Protein AF-0000000084338281 (afdb_homodimer)

Solvent-accessible surface area (backbone atoms only — not comparable to full-atom values): 43138 Å² total; per-residue (Å²): 135,82,78,85,76,74,76,73,74,68,80,83,74,81,74,76,78,62,66,68,61,56,51,57,51,47,55,55,50,55,66,58,63,68,61,76,78,74,78,79,70,82,69,74,76,64,77,69,71,72,66,71,73,75,64,85,72,74,80,79,59,69,48,30,52,24,46,29,43,27,20,81,46,43,71,60,48,51,52,33,42,29,61,22,62,66,30,42,79,41,83,68,77,36,67,42,96,86,64,48,41,65,34,35,37,32,31,36,89,77,23,40,40,37,38,18,30,47,38,73,93,76,57,36,29,11,6,60,78,58,74,44,31,27,44,37,39,35,37,52,41,95,46,34,67,60,36,51,51,31,28,44,75,56,58,32,45,82,75,38,73,72,41,86,43,98,66,30,31,25,27,30,34,22,45,88,28,33,48,35,38,34,37,27,17,60,60,58,65,61,48,58,52,11,54,64,36,38,27,41,33,25,72,50,33,68,59,49,50,53,42,43,24,65,38,46,63,53,42,73,41,77,38,89,89,67,69,38,35,30,43,66,76,48,76,41,53,39,32,29,26,56,35,87,72,77,36,30,46,37,44,26,26,17,32,86,46,49,69,62,30,40,52,25,29,41,74,57,56,22,45,54,50,76,72,41,81,49,100,80,32,46,30,26,52,32,28,47,70,75,68,49,59,34,31,38,24,34,62,78,49,65,39,49,60,74,94,42,72,48,34,71,55,30,39,35,39,25,23,66,50,43,54,56,50,49,29,38,49,15,31,35,37,62,24,26,41,40,79,48,95,84,32,34,32,39,22,47,83,92,39,68,33,49,50,39,35,34,39,27,76,30,91,56,64,39,32,32,44,23,27,30,38,91,47,66,67,62,32,54,52,31,33,46,73,61,56,22,44,78,78,44,80,54,96,62,32,33,36,33,28,46,71,81,62,32,53,34,32,40,30,50,131,134,78,77,86,75,71,78,72,73,69,79,82,72,81,74,74,77,61,66,67,61,55,50,58,51,46,57,53,48,54,65,61,61,67,60,75,78,75,79,79,68,83,69,72,77,62,78,71,69,72,66,74,72,75,64,84,72,72,79,80,60,70,46,30,51,24,45,30,43,28,20,80,46,43,69,61,48,51,52,34,42,28,63,22,60,64,29,41,80,43,83,68,76,36,66,41,95,86,64,49,41,65,34,36,38,30,31,37,89,77,24,39,40,35,37,16,31,48,38,71,93,75,57,36,30,11,7,59,77,58,73,43,31,27,45,37,39,36,36,53,41,95,46,34,66,60,36,52,51,31,29,45,74,57,58,32,44,82,76,38,74,72,41,86,44,99,66,31,31,26,29,31,35,22,46,89,28,33,47,33,37,34,36,28,16,60,60,61,64,59,47,58,50,13,54,65,36,38,28,42,32,27,73,50,33,67,58,48,50,55,42,43,23,66,38,49,62,53,42,73,41,76,38,87,88,68,69,37,35,32,43,66,77,49,76,40,54,37,31,32,26,56,34,87,71,79,37,29,46,36,47,26,25,17,30,86,44,48,69,62,29,40,53,25,30,40,74,57,56,22,46,55,51,75,73,41,81,50,99,82,32,45,30,26,53,31,27,47,69,76,67,49,58,34,32,38,23,34,62,84,49,64,36,51,58,74,95,43,73,48,34,70,56,30,39,34,37,24,22,67,52,42,54,55,49,48,29,37,48,13,32,36,38,61,24,24,40,38,79,48,95,84,31,32,33,38,22,46,85,91,39,69,32,51,49,38,35,34,40,25,77,30,90,56,64,39,33,31,45,22,27,30,38,91,48,66,67,62,32,54,51,32,32,46,73,61,56,22,44,78,78,44,80,54,96,60,33,34,37,33,28,46,71,82,61,32,53,33,34,40,30,50,130

InterPro domains:
  IPR004360 Glyoxalase/fosfomycin resistance/dioxygenase domain [PF00903] (69-183)
  IPR004360 Glyoxalase/fosfomycin resistance/dioxygenase domain [PF00903] (195-293)
  IPR029068 Glyoxalase/Bleomycin resistance protein/Dihydroxybiphenyl dioxygenase [G3DSA:3.10.180.10] (190-301)
  IPR029068 Glyoxalase/Bleomycin resistance protein/Dihydroxybiphenyl dioxygenase [G3DSA:3.10.180.10] (302-413)
  IPR029068 Glyoxalase/Bleomycin resistance protein/Dihydroxybiphenyl dioxygenase [SSF54593] (65-185)
  IPR029068 Glyoxalase/Bleomycin resistance protein/Dihydroxybiphenyl dioxygenase [SSF54593] (195-343)
  IPR037523 Vicinal oxygen chelate (VOC), core domain [PS51819] (61-186)
  IPR037523 Vicinal oxygen chelate (VOC), core domain [PS51819] (194-299)
  IPR052164 Anthracycline and Secondary Metabolite Biosynthesis Protein [PTHR33993] (192-298)

Sequence (826 aa):
MTSPFDELRAPIVPVDPDPAFAAALRARLERAVLEPGSETAMTTAVPTRAVPDVLPSSTVRPRTLTPYLRVRDSRAAVAFYVAAFRAVPQGPEHLREDGRIAHVEVVIGDSVLMIADSNPEIDLLSPAERGGPTGSVRIEVPDADAAFSRALAAGATVERPVGPEPYGRGGVVLDDSGNRIMIVQAEPVLEAGDLTHASLRVPDAERAARFFGAVLGWATQRDHDGAGIRVANLPSHLGIWSAAGRPTLFCCYAVPDVATAVAAVRAAGGTAQEPARTPYGLLADCVDDQGVPFAVNEAVGDPAAGPAPGAITSVELRAPDPIRARAFYSAALGVHHRPGSGGWRAHRGDAPLRPASAITEGPVATVVPRFLVVDLEAATAAVVAAGGQVEALRETGAECVDDQGLAFGLTTAMTSPFDELRAPIVPVDPDPAFAAALRARLERAVLEPGSETAMTTAVPTRAVPDVLPSSTVRPRTLTPYLRVRDSRAAVAFYVAAFRAVPQGPEHLREDGRIAHVEVVIGDSVLMIADSNPEIDLLSPAERGGPTGSVRIEVPDADAAFSRALAAGATVERPVGPEPYGRGGVVLDDSGNRIMIVQAEPVLEAGDLTHASLRVPDAERAARFFGAVLGWATQRDHDGAGIRVANLPSHLGIWSAAGRPTLFCCYAVPDVATAVAAVRAAGGTAQEPARTPYGLLADCVDDQGVPFAVNEAVGDPAAGPAPGAITSVELRAPDPIRARAFYSAALGVHHRPGSGGWRAHRGDAPLRPASAITEGPVATVVPRFLVVDLEAATAAVVAAGGQVEALRETGAECVDDQGLAFGLTTA

Secondary structure (DSSP, 8-state):
---GGGGG-------PPPHHHHHHHHHHHHHHH--------------------------PPP-SEEEEEEES-HHHHHHHHHHHH--EEEEEEEE-TTS-EEEEEEEETTEEEEEEE-BGGGTB--HHHHTS-SEEEEEE-S-HHHHHHHHHHTT-EEEEEEEEETTEEEEEEE-TT--EEEEEEEPP---TT-EEEEEEEES-HHHHHHHHHHHH---EEE-TTSSEEEETTSSSEEEEEE-SSS-EEEEEEEES-HHHHHHHHHHTT-EEPPPEEETTEEEEEEE-TTS-EEEEEE--S----S--TTSEEEEEEEES-HHHHHHHHHHHHT-EEEEETTEEEEEETTEEPSSEEEEEE-SS-EEEEEEEES-HHHHHHHHHHTT-EEEEE-SSEEEEE-TTS-EEEEEE-/---GGGGG-------PPPHHHHHHHHHHHHHHH--------------------------PPP-SEEEEEEES-HHHHHHHHHHHH--EEEEEEEE-TTS-EEEEEEEETTEEEEEEE-BGGGTB--HHHHTS-SEEEEEE-S-HHHHHHHHHHTT-EEEEEEEEETTEEEEEEE-TT--EEEEEEEPP---TT-EEEEEEEES-HHHHHHHHHHHH---EEE-TTSSEEEETTSSSEEEEEE-SSS-EEEEEEEES-HHHHHHHHHHTT-EEPPPEEETTEEEEEEE-TTS-EEEEEE--S----S--TTSEEEEEEEES-HHHHHHHHHHHHT-EEEEETTEEEEEETTEEPSSEEEEEE-SS-EEEEEEE-S-HHHHHHHHHHTT-EEEEE-SSEEEEE-TTS-EEEEE--

Nearest PDB structures (foldseek):
  8stb-assembly2_A  TM=7.496E-01  e=3.509E-13  Streptomyces sp.
  6bnx-assembly1_A  TM=4.390E-01  e=1.400E-10  Zea mays
  5d7z-assembly1_A  TM=4.398E-01  e=3.293E-10  Zea mays
  6cky-assembly1_B  TM=7.460E-01  e=1.362E-06  Streptomyces uncialis
  5umw-assembly2_B  TM=7.224E-01  e=1.917E-06  Streptomyces sp. CB03234

Organism: Pseudonocardia thermophila (NCBI:txid1848)

Radius of gyration: 31.78 Å; Cα contacts (8 Å, |Δi|>4): 1905; chains: 2; bounding box: 104×97×86 Å

Foldseek 3Di:
DDDPPPPPCPDPPPPDPDVVVVVVVVVVVVVVPPPDDDPPPPPPCPPPPPPPDPDPPPDQDADPDEEEAEFQAQVLVVVLCCQLQVWAWDDDFDADPVGWTAWTWTDHDRHIYIYGYADVVVDRAFQQVVVADPDAAEDADQDQQSSVVRNVVSPWAFPFDWDDDPFAIWGWTAHPSRHIYIYGHGFADADFFAFQEKEKEFQDQVLVVVLLCLQQVFDWDQDPVRFWIWGDPFQGTYIYGHDDDAIFMETEGEAQDQVQLQVLQVVLQKHWDDWDQDPQATKIWIAHNQGHTYMYHNGPDGDTDPADGFDFQEKEWAGQDQVSVQVNCCRNRVWHWDDDDQFTWTDDVVHAYVRTYGYHHDPHTHMETEGEHADAVSSQVSQVVSQWAWPDDDPFKTWIAHNRGHTYMYGYD/DDDPPPPPCDDPPPPDPDVVVVVVVVVVVVVVPPPDDDPPPPPPCPPPPPPPPPDPPPDQDADPDEEEAEFQAQVLVVVLCCQLQVWAWDDDFDADPVGWTAWTWTDHDRHIYIYGYADVVVDRAFQQVVVADPDAAEDEDQDQQSSVVRNVVSPWAFPFDWDDDPFAIWGWTAHPSRHIYIYGHGFADADFFAFQEKEKEFQDQVLVQVLLCLQQVFDWDQDVVRAWIWGDPFQGTYIYGHDDDAIFMATEGEAQDQVQLQVLQVVLQKHWDDWDQDPQATKIWIAHNQGHTYMYHNGPDGDTDDADGFDFQEKEWAGQDQVSVQVNCCRNRVWHWDDDDQFTWTGDVVHAYVRTYGYHHDPHTHMETEGEHADAVSSQVSQVVSQWDWDDDDPFKTWIAHNRGHTYMYGYD

pLDDT: mean 84.71, std 21.89, range [25.12, 98.75]

Structure (mmCIF, N/CA/C/O backbone):
data_AF-0000000084338281-model_v1
#
loop_
_entity.id
_entity.type
_entity.pdbx_description
1 polymer 'Uncharacterized conserved protein PhnB, glyoxalase superfamily'
#
loop_
_atom_site.group_PDB
_atom_site.id
_atom_site.type_symbol
_atom_site.label_atom_id
_atom_site.label_alt_id
_atom_site.label_comp_id
_atom_site.label_asym_id
_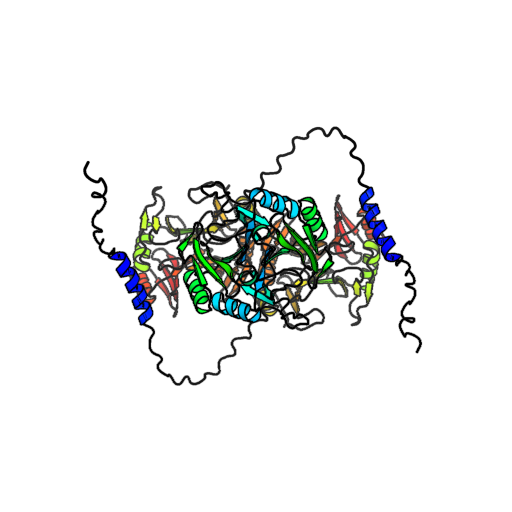atom_site.label_entity_id
_atom_site.label_seq_id
_atom_site.pdbx_PDB_ins_code
_atom_site.Cartn_x
_atom_site.Cartn_y
_atom_site.Cartn_z
_atom_site.occupancy
_atom_site.B_iso_or_equiv
_atom_site.auth_seq_id
_atom_site.auth_comp_id
_atom_site.auth_asym_id
_atom_site.auth_atom_id
_atom_site.pdbx_PDB_model_num
ATOM 1 N N . MET A 1 1 ? -35.344 -53.562 -45.062 1 26.67 1 MET A N 1
ATOM 2 C CA . MET A 1 1 ? -34.844 -52.219 -44.781 1 26.67 1 MET A CA 1
ATOM 3 C C . MET A 1 1 ? -33.969 -52.188 -43.562 1 26.67 1 MET A C 1
ATOM 5 O O . MET A 1 1 ? -34.438 -52.438 -42.438 1 26.67 1 MET A O 1
ATOM 9 N N . THR A 1 2 ? -32.719 -52.688 -43.625 1 30.89 2 THR A N 1
ATOM 10 C CA . THR A 1 2 ? -31.734 -53.062 -42.625 1 30.89 2 THR A CA 1
ATOM 11 C C . THR A 1 2 ? -31.359 -51.844 -41.75 1 30.89 2 THR A C 1
ATOM 13 O O . THR A 1 2 ? -31.297 -50.719 -42.25 1 30.89 2 THR A O 1
ATOM 16 N N . SER A 1 3 ? -31.484 -51.906 -40.406 1 32.22 3 SER A N 1
ATOM 17 C CA . SER A 1 3 ? -31.578 -50.844 -39.406 1 32.22 3 SER A CA 1
ATOM 18 C C . SER A 1 3 ? -30.234 -50.156 -39.219 1 32.22 3 SER A C 1
ATOM 20 O O . SER A 1 3 ? -29.188 -50.812 -39.188 1 32.22 3 SER A O 1
ATOM 22 N N . PRO A 1 4 ? -29.953 -48.844 -39.531 1 32.38 4 PRO A N 1
ATOM 23 C CA . PRO A 1 4 ? -28.766 -48 -39.688 1 32.38 4 PRO A CA 1
ATOM 24 C C . PRO A 1 4 ? -27.906 -47.969 -38.438 1 32.38 4 PRO A C 1
ATOM 26 O O . PRO A 1 4 ? -26.953 -47.188 -38.344 1 32.38 4 PRO A O 1
ATOM 29 N N . PHE A 1 5 ? -28.203 -48.656 -37.281 1 31.12 5 PHE A N 1
ATOM 30 C CA . PHE A 1 5 ? -27.641 -48.5 -35.969 1 31.12 5 PHE A CA 1
ATOM 31 C C . PHE A 1 5 ? -26.203 -49 -35.906 1 31.12 5 PHE A C 1
ATOM 33 O O . PHE A 1 5 ? -25.578 -49 -34.844 1 31.12 5 PHE A O 1
ATOM 40 N N . ASP A 1 6 ? -25.766 -49.781 -36.875 1 27.72 6 ASP A N 1
ATOM 41 C CA . ASP A 1 6 ? -24.625 -50.688 -36.656 1 27.72 6 ASP A CA 1
ATOM 42 C C . ASP A 1 6 ? -23.328 -49.875 -36.5 1 27.72 6 ASP A C 1
ATOM 44 O O . ASP A 1 6 ? -22.281 -50.438 -36.156 1 27.72 6 ASP A O 1
ATOM 48 N N . GLU A 1 7 ? -23.203 -48.781 -37.125 1 28.75 7 GLU A N 1
ATOM 49 C CA . GLU A 1 7 ? -21.859 -48.312 -37.469 1 28.75 7 GLU A CA 1
ATOM 50 C C . GLU A 1 7 ? -21.109 -47.812 -36.219 1 28.75 7 GLU A C 1
ATOM 52 O O . GLU A 1 7 ? -19.953 -47.406 -36.312 1 28.75 7 GLU A O 1
ATOM 57 N N . LEU A 1 8 ? -21.75 -47.562 -35.125 1 26.81 8 LEU A N 1
ATOM 58 C CA . LEU A 1 8 ? -21.188 -46.625 -34.156 1 26.81 8 LEU A CA 1
ATOM 59 C C . LEU A 1 8 ? -20.047 -47.25 -33.375 1 26.81 8 LEU A C 1
ATOM 61 O O . LEU A 1 8 ? -19.562 -46.688 -32.406 1 26.81 8 LEU A O 1
ATOM 65 N N . ARG A 1 9 ? -19.844 -48.562 -33.406 1 30.44 9 ARG A N 1
ATOM 66 C CA . ARG A 1 9 ? -19.062 -49.188 -32.344 1 30.44 9 ARG A CA 1
ATOM 67 C C . ARG A 1 9 ? -17.578 -48.906 -32.562 1 30.44 9 ARG A C 1
ATOM 69 O O . ARG A 1 9 ? -16.859 -49.688 -33.156 1 30.44 9 ARG A O 1
ATOM 76 N N . ALA A 1 10 ? -17.156 -47.656 -32.844 1 31.41 10 ALA A N 1
ATOM 77 C CA . ALA A 1 10 ? -15.711 -47.688 -33.062 1 31.41 10 ALA A CA 1
ATOM 78 C C . ALA A 1 10 ? -14.969 -48.094 -31.797 1 31.41 10 ALA A C 1
ATOM 80 O O . ALA A 1 10 ? -15.367 -47.719 -30.688 1 31.41 10 ALA A O 1
ATOM 81 N N . PRO A 1 11 ? -14.172 -49.156 -31.734 1 30.56 11 PRO A N 1
ATOM 82 C CA . PRO A 1 11 ? -13.461 -49.719 -30.594 1 30.56 11 PRO A CA 1
ATOM 83 C C . PRO A 1 11 ? -12.523 -48.719 -29.938 1 30.56 11 PRO A C 1
ATOM 85 O O . PRO A 1 11 ? -11.953 -47.844 -30.625 1 30.56 11 PRO A O 1
ATOM 88 N N . ILE A 1 12 ? -12.734 -48.281 -28.703 1 31.69 12 ILE A N 1
ATOM 89 C CA . ILE A 1 12 ? -11.977 -47.375 -27.844 1 31.69 12 ILE A CA 1
ATOM 90 C C . ILE A 1 12 ? -10.562 -47.938 -27.641 1 31.69 12 ILE A C 1
ATOM 92 O O . ILE A 1 12 ? -10.375 -49.031 -27.094 1 31.69 12 ILE A O 1
ATOM 96 N N . VAL A 1 13 ? -9.664 -47.812 -28.594 1 35.16 13 VAL A N 1
ATOM 97 C CA . VAL A 1 13 ? -8.297 -48.312 -28.375 1 35.16 13 VAL A CA 1
ATOM 98 C C . VAL A 1 13 ? -7.68 -47.594 -27.172 1 35.16 13 VAL A C 1
ATOM 100 O O . VAL A 1 13 ? -7.723 -46.375 -27.094 1 35.16 13 VAL A O 1
ATOM 103 N N . PRO A 1 14 ? -7.402 -48.25 -26.109 1 32.94 14 PRO A N 1
ATOM 104 C CA . PRO A 1 14 ? -6.82 -47.75 -24.859 1 32.94 14 PRO A CA 1
ATOM 105 C C . PRO A 1 14 ? -5.484 -47.031 -25.078 1 32.94 14 PRO A C 1
ATOM 107 O O . PRO A 1 14 ? -4.609 -47.562 -25.781 1 32.94 14 PRO A O 1
ATOM 110 N N . VAL A 1 15 ? -5.449 -45.75 -25.328 1 38.03 15 VAL A N 1
ATOM 111 C CA . VAL A 1 15 ? -4.207 -45.031 -25.578 1 38.03 15 VAL A CA 1
ATOM 112 C C . VAL A 1 15 ? -3.299 -45.125 -24.359 1 38.03 15 VAL A C 1
ATOM 114 O O . VAL A 1 15 ? -3.773 -45.094 -23.219 1 38.03 15 VAL A O 1
ATOM 117 N N . ASP A 1 16 ? -2.176 -45.75 -24.469 1 36.72 16 ASP A N 1
ATOM 118 C CA . ASP A 1 16 ? -1.12 -45.938 -23.469 1 36.72 16 ASP A CA 1
ATOM 119 C C . ASP A 1 16 ? -0.713 -44.625 -22.844 1 36.72 16 ASP A C 1
ATOM 121 O O . ASP A 1 16 ? -0.648 -43.594 -23.516 1 36.72 16 ASP A O 1
ATOM 125 N N . PRO A 1 17 ? -0.81 -44.5 -21.562 1 38.5 17 PRO A N 1
ATOM 126 C CA . PRO A 1 17 ? -0.515 -43.25 -20.859 1 38.5 17 PRO A CA 1
ATOM 127 C C . PRO A 1 17 ? 0.87 -42.688 -21.203 1 38.5 17 PRO A C 1
ATOM 129 O O . PRO A 1 17 ? 1.767 -43.438 -21.578 1 38.5 17 PRO A O 1
ATOM 132 N N . ASP A 1 18 ? 1.021 -41.5 -21.562 1 42.84 18 ASP A N 1
ATOM 133 C CA . ASP A 1 18 ? 2.262 -40.812 -21.938 1 42.84 18 ASP A CA 1
ATOM 134 C C . ASP A 1 18 ? 3.352 -41.062 -20.906 1 42.84 18 ASP A C 1
ATOM 136 O O . ASP A 1 18 ? 3.107 -40.906 -19.703 1 42.84 18 ASP A O 1
ATOM 140 N N . PRO A 1 19 ? 4.438 -41.625 -21.094 1 49 19 PRO A N 1
ATOM 141 C CA . PRO A 1 19 ? 5.547 -41.969 -20.188 1 49 19 PRO A CA 1
ATOM 142 C C . PRO A 1 19 ? 6.055 -40.75 -19.406 1 49 19 PRO A C 1
ATOM 144 O O . PRO A 1 19 ? 6.488 -40.906 -18.266 1 49 19 PRO A O 1
ATOM 147 N N . ALA A 1 20 ? 5.961 -39.594 -19.953 1 49.25 20 ALA A N 1
ATOM 148 C CA . ALA A 1 20 ? 6.477 -38.406 -19.25 1 49.25 20 ALA A CA 1
ATOM 149 C C . ALA A 1 20 ? 5.609 -38.062 -18.047 1 49.25 20 ALA A C 1
ATOM 151 O O . ALA A 1 20 ? 6.121 -37.625 -17 1 49.25 20 ALA A O 1
ATOM 152 N N . PHE A 1 21 ? 4.34 -38.25 -18.109 1 47.69 21 PHE A N 1
ATOM 153 C CA . PHE A 1 21 ? 3.436 -38.031 -16.984 1 47.69 21 PHE A CA 1
ATOM 154 C C . PHE A 1 21 ? 3.744 -39 -15.836 1 47.69 21 PHE A C 1
ATOM 156 O O . PHE A 1 21 ? 3.816 -38.594 -14.68 1 47.69 21 PHE A O 1
ATOM 163 N N . ALA A 1 22 ? 4.051 -40.25 -16.125 1 51.38 22 ALA A N 1
ATOM 164 C CA . ALA A 1 22 ? 4.371 -41.25 -15.109 1 51.38 22 ALA A CA 1
ATOM 165 C C . ALA A 1 22 ? 5.68 -40.906 -14.406 1 51.38 22 ALA A C 1
ATOM 167 O O . ALA A 1 22 ? 5.793 -41.062 -13.188 1 51.38 22 ALA A O 1
ATOM 168 N N . ALA A 1 23 ? 6.574 -40.344 -15.102 1 53.16 23 ALA A N 1
ATOM 169 C CA . ALA A 1 23 ? 7.855 -39.969 -14.5 1 53.16 23 ALA A CA 1
ATOM 170 C C . ALA A 1 23 ? 7.699 -38.781 -13.539 1 53.16 23 ALA A C 1
ATOM 172 O O . ALA A 1 23 ? 8.25 -38.812 -12.438 1 53.16 23 ALA A O 1
ATOM 173 N N . ALA A 1 24 ? 6.875 -37.812 -13.906 1 49.72 24 ALA A N 1
ATOM 174 C CA . ALA A 1 24 ? 6.664 -36.656 -13.062 1 49.72 24 ALA A CA 1
ATOM 175 C C . ALA A 1 24 ? 5.898 -37 -11.797 1 49.72 24 ALA A C 1
ATOM 177 O O . ALA A 1 24 ? 6.203 -36.5 -10.711 1 49.72 24 ALA A O 1
ATOM 178 N N . LEU A 1 25 ? 5.047 -38 -11.82 1 50.62 25 LEU A N 1
ATOM 179 C CA . LEU A 1 25 ? 4.312 -38.469 -10.656 1 50.62 25 LEU A CA 1
ATOM 180 C C . LEU A 1 25 ? 5.23 -39.219 -9.711 1 50.62 25 LEU A C 1
ATOM 182 O O . LEU A 1 25 ? 5.18 -39.031 -8.492 1 50.62 25 LEU A O 1
ATOM 186 N N . ARG A 1 26 ? 6.074 -40 -10.312 1 49.47 26 ARG A N 1
ATOM 187 C CA . ARG A 1 26 ? 7.016 -40.75 -9.484 1 49.47 26 ARG A CA 1
ATOM 188 C C . ARG A 1 26 ? 7.953 -39.812 -8.734 1 49.47 26 ARG A C 1
ATOM 190 O O . ARG A 1 26 ? 8.211 -40 -7.543 1 49.47 26 ARG A O 1
ATOM 197 N N . ALA A 1 27 ? 8.414 -38.812 -9.43 1 48.22 27 ALA A N 1
ATOM 198 C CA . ALA A 1 27 ? 9.336 -37.906 -8.766 1 48.22 27 ALA A CA 1
ATOM 199 C C . ALA A 1 27 ? 8.664 -37.188 -7.602 1 48.22 27 ALA A C 1
ATOM 201 O O . ALA A 1 27 ? 9.273 -36.969 -6.547 1 48.22 27 ALA A O 1
ATOM 202 N N . ARG A 1 28 ? 7.395 -36.906 -7.648 1 46.16 28 ARG A N 1
ATOM 203 C CA . ARG A 1 28 ? 6.625 -36.312 -6.566 1 46.16 28 ARG A CA 1
ATOM 204 C C . ARG A 1 28 ? 6.434 -37.281 -5.418 1 46.16 28 ARG A C 1
ATOM 206 O O . ARG A 1 28 ? 6.562 -36.906 -4.25 1 46.16 28 ARG A O 1
ATOM 213 N N . LEU A 1 29 ? 6.188 -38.531 -5.777 1 45.19 29 LEU A N 1
ATOM 214 C CA . LEU A 1 29 ? 5.992 -39.531 -4.75 1 45.19 29 LEU A CA 1
ATOM 215 C C . LEU A 1 29 ? 7.293 -39.812 -3.998 1 45.19 29 LEU A C 1
ATOM 217 O O . LEU A 1 29 ? 7.285 -40 -2.779 1 45.19 29 LEU A O 1
ATOM 221 N N . GLU A 1 30 ? 8.312 -39.844 -4.766 1 44.16 30 GLU A N 1
ATOM 222 C CA . GLU A 1 30 ? 9.586 -40.125 -4.113 1 44.16 30 GLU A CA 1
ATOM 223 C C . GLU A 1 30 ? 9.953 -39.062 -3.105 1 44.16 30 GLU A C 1
ATOM 225 O O . GLU A 1 30 ? 10.516 -39.344 -2.045 1 44.16 30 GLU A O 1
ATOM 230 N N . ARG A 1 31 ? 9.68 -37.844 -3.41 1 37.97 31 ARG A N 1
ATOM 231 C CA . ARG A 1 31 ? 10 -36.75 -2.463 1 37.97 31 ARG A CA 1
ATOM 232 C C . ARG A 1 31 ? 9.156 -36.875 -1.198 1 37.97 31 ARG A C 1
ATOM 234 O O . ARG A 1 31 ? 9.57 -36.438 -0.124 1 37.97 31 ARG A O 1
ATOM 241 N N . ALA A 1 32 ? 7.945 -37.469 -1.307 1 36.09 32 ALA A N 1
ATOM 242 C CA . ALA A 1 32 ? 7.086 -37.625 -0.137 1 36.09 32 ALA A CA 1
ATOM 243 C C . ALA A 1 32 ? 7.656 -38.656 0.822 1 36.09 32 ALA A C 1
ATOM 245 O O . ALA A 1 32 ? 7.496 -38.562 2.039 1 36.09 32 ALA A O 1
ATOM 246 N N . VAL A 1 33 ? 8.156 -39.75 0.293 1 36 33 VAL A N 1
ATOM 247 C CA . VAL A 1 33 ? 8.477 -40.875 1.152 1 36 33 VAL A CA 1
ATOM 248 C C . VAL A 1 33 ? 9.688 -40.562 2.023 1 36 33 VAL A C 1
ATOM 250 O O . VAL A 1 33 ? 9.906 -41.188 3.061 1 36 33 VAL A O 1
ATOM 253 N N . LEU A 1 34 ? 10.578 -39.781 1.556 1 32.56 34 LEU A N 1
ATOM 254 C CA . LEU A 1 34 ? 11.789 -39.656 2.365 1 32.56 34 LEU A CA 1
ATOM 255 C C . LEU A 1 34 ? 11.516 -38.906 3.658 1 32.56 34 LEU A C 1
ATOM 257 O O . LEU A 1 34 ? 12.211 -37.938 3.971 1 32.56 34 LEU A O 1
ATOM 261 N N . GLU A 1 35 ? 10.219 -38.938 4.145 1 29.69 35 GLU A N 1
ATOM 262 C CA . GLU A 1 35 ? 10.062 -38.344 5.473 1 29.69 35 GLU A CA 1
ATOM 263 C C . GLU A 1 35 ? 10.844 -39.125 6.52 1 29.69 35 GLU A C 1
ATOM 265 O O . GLU A 1 35 ? 10.602 -40.312 6.719 1 29.69 35 GLU A O 1
ATOM 270 N N . PRO A 1 36 ? 12.125 -38.812 6.691 1 30.89 36 PRO A N 1
ATOM 271 C CA . PRO A 1 36 ? 12.922 -39.5 7.699 1 30.89 36 PRO A CA 1
ATOM 272 C C . PRO A 1 36 ? 12.18 -39.656 9.023 1 30.89 36 PRO A C 1
ATOM 274 O O . PRO A 1 36 ? 11.289 -38.875 9.336 1 30.89 36 PRO A O 1
ATOM 277 N N . GLY A 1 37 ? 12.094 -40.844 9.578 1 26.72 37 GLY A N 1
ATOM 278 C CA . GLY A 1 37 ? 11.602 -41.344 10.844 1 26.72 37 GLY A CA 1
ATOM 279 C C . GLY A 1 37 ? 12.102 -40.562 12.039 1 26.72 37 GLY A C 1
ATOM 280 O O . GLY A 1 37 ? 13.125 -39.875 11.945 1 26.72 37 GLY A O 1
ATOM 281 N N . SER A 1 38 ? 11.242 -40.312 13.039 1 25.12 38 SER A N 1
ATOM 282 C CA . SER A 1 38 ? 11.141 -39.562 14.289 1 25.12 38 SER A CA 1
ATOM 283 C C . SER A 1 38 ? 12.18 -40.031 15.297 1 25.12 38 SER A C 1
ATOM 285 O O . SER A 1 38 ? 12.023 -39.812 16.5 1 25.12 38 SER A O 1
ATOM 287 N N . GLU A 1 39 ? 13.453 -40.375 14.953 1 27.55 39 GLU A N 1
ATOM 288 C CA . GLU A 1 39 ? 14.18 -40.75 16.156 1 27.55 39 GLU A CA 1
ATOM 289 C C . GLU A 1 39 ? 14.008 -39.719 17.266 1 27.55 39 GLU A C 1
ATOM 291 O O . GLU A 1 39 ? 13.977 -38.5 17 1 27.55 39 GLU A O 1
ATOM 296 N N . THR A 1 40 ? 13.633 -40.219 18.484 1 28.22 40 THR A N 1
ATOM 297 C CA . THR A 1 40 ? 13.281 -39.656 19.781 1 28.22 40 THR A CA 1
ATOM 298 C C . THR A 1 40 ? 14.43 -38.844 20.344 1 28.22 40 THR A C 1
ATOM 300 O O . THR A 1 40 ? 15.383 -39.375 20.922 1 28.22 40 THR A O 1
ATOM 303 N N . ALA A 1 41 ? 15.203 -38.125 19.594 1 27.86 41 ALA A N 1
ATOM 304 C CA . ALA A 1 41 ? 16.328 -37.5 20.281 1 27.86 41 ALA A CA 1
ATOM 305 C C . ALA A 1 41 ? 15.844 -36.688 21.484 1 27.86 41 ALA A C 1
ATOM 307 O O . ALA A 1 41 ? 14.805 -36.031 21.422 1 27.86 41 ALA A O 1
ATOM 308 N N . MET A 1 42 ? 16.172 -37.094 22.703 1 27.36 42 MET A N 1
ATOM 309 C CA . MET A 1 42 ? 16.016 -36.531 24.031 1 27.36 42 MET A CA 1
ATOM 310 C C . MET A 1 42 ? 16.406 -35.031 24.031 1 27.36 42 MET A C 1
ATOM 312 O O . MET A 1 42 ? 17.578 -34.719 23.922 1 27.36 42 MET A O 1
ATOM 316 N N . THR A 1 43 ? 15.758 -34.25 23.219 1 26.92 43 THR A N 1
ATOM 317 C CA . THR A 1 43 ? 16.109 -32.844 23.078 1 26.92 43 THR A CA 1
ATOM 318 C C . THR A 1 43 ? 16.078 -32.125 24.422 1 26.92 43 THR A C 1
ATOM 320 O O . THR A 1 43 ? 15.078 -32.188 25.141 1 26.92 43 THR A O 1
ATOM 323 N N . THR A 1 44 ? 17.25 -32.125 25.094 1 29.16 44 THR A N 1
ATOM 324 C CA . THR A 1 44 ? 17.422 -31.234 26.234 1 29.16 44 THR A CA 1
ATOM 325 C C . THR A 1 44 ? 16.781 -29.875 25.938 1 29.16 44 THR A C 1
ATOM 327 O O . THR A 1 44 ? 16.938 -29.328 24.844 1 29.16 44 THR A O 1
ATOM 330 N N . ALA A 1 45 ? 15.789 -29.547 26.719 1 27.83 45 ALA A N 1
ATOM 331 C CA . ALA A 1 45 ? 14.906 -28.391 26.656 1 27.83 45 ALA A CA 1
ATOM 332 C C . ALA A 1 45 ? 15.703 -27.078 26.656 1 27.83 45 ALA A C 1
ATOM 334 O O . ALA A 1 45 ? 16.312 -26.734 27.672 1 27.83 45 ALA A O 1
ATOM 335 N N . VAL A 1 46 ? 16.609 -26.906 25.625 1 30.39 46 VAL A N 1
ATOM 336 C CA . VAL A 1 46 ? 17.109 -25.547 25.781 1 30.39 46 VAL A CA 1
ATOM 337 C C . VAL A 1 46 ? 15.945 -24.578 25.969 1 30.39 46 VAL A C 1
ATOM 339 O O . VAL A 1 46 ? 14.93 -24.672 25.266 1 30.39 46 VAL A O 1
ATOM 342 N N . PRO A 1 47 ? 15.891 -23.891 27.172 1 28 47 PRO A N 1
ATOM 343 C CA . PRO A 1 47 ? 14.773 -22.969 27.359 1 28 47 PRO A CA 1
ATOM 344 C C . PRO A 1 47 ? 14.477 -22.156 26.094 1 28 47 PRO A C 1
ATOM 346 O O . PRO A 1 47 ? 15.391 -21.75 25.375 1 28 47 PRO A O 1
ATOM 349 N N . THR A 1 48 ? 13.469 -22.562 25.406 1 27.33 48 THR A N 1
ATOM 350 C CA . THR A 1 48 ? 12.969 -21.875 24.234 1 27.33 48 THR A CA 1
ATOM 351 C C . THR A 1 48 ? 12.992 -20.359 24.422 1 27.33 48 THR A C 1
ATOM 353 O O . THR A 1 48 ? 12.422 -19.859 25.391 1 27.33 48 THR A O 1
ATOM 356 N N . ARG A 1 49 ? 14.211 -19.844 24.141 1 28.11 49 ARG A N 1
ATOM 357 C CA . ARG A 1 49 ? 14.094 -18.391 24.094 1 28.11 49 ARG A CA 1
ATOM 358 C C . ARG A 1 49 ? 12.719 -17.953 23.609 1 28.11 49 ARG A C 1
ATOM 360 O O . ARG A 1 49 ? 12.273 -18.391 22.531 1 28.11 49 ARG A O 1
ATOM 367 N N . ALA A 1 50 ? 11.867 -17.453 24.5 1 26.61 50 ALA A N 1
ATOM 368 C CA . ALA A 1 50 ? 10.586 -16.859 24.141 1 26.61 50 ALA A CA 1
ATOM 369 C C . ALA A 1 50 ? 10.68 -16.094 22.828 1 26.61 50 ALA A C 1
ATOM 371 O O . ALA A 1 50 ? 11.602 -15.297 22.625 1 26.61 50 ALA A O 1
ATOM 372 N N . VAL A 1 51 ? 10.359 -16.766 21.734 1 29.19 51 VAL A N 1
ATOM 373 C CA . VAL A 1 51 ? 10.133 -15.977 20.531 1 29.19 51 VAL A CA 1
ATOM 374 C C . VAL A 1 51 ? 9.562 -14.609 20.906 1 29.19 51 VAL A C 1
ATOM 376 O O . VAL A 1 51 ? 8.664 -14.516 21.75 1 29.19 51 VAL A O 1
ATOM 379 N N . PRO A 1 52 ? 10.406 -13.594 20.797 1 28.55 52 PRO A N 1
ATOM 380 C CA . PRO A 1 52 ? 9.805 -12.297 21.125 1 28.55 52 PRO A CA 1
ATOM 381 C C . PRO A 1 52 ? 8.312 -12.242 20.812 1 28.55 52 PRO A C 1
ATOM 383 O O . PRO A 1 52 ? 7.832 -12.969 19.938 1 28.55 52 PRO A O 1
ATOM 386 N N . ASP A 1 53 ? 7.539 -11.984 21.844 1 27.11 53 ASP A N 1
ATOM 387 C CA . ASP A 1 53 ? 6.129 -11.609 21.766 1 27.11 53 ASP A CA 1
ATOM 388 C C . ASP A 1 53 ? 5.809 -10.953 20.438 1 27.11 53 ASP A C 1
ATOM 390 O O . ASP A 1 53 ? 6.562 -10.102 19.953 1 27.11 53 ASP A O 1
ATOM 394 N N . VAL A 1 54 ? 5.211 -11.695 19.641 1 30.92 54 VAL A N 1
ATOM 395 C CA . VAL A 1 54 ? 4.562 -11.133 18.453 1 30.92 54 VAL A CA 1
ATOM 396 C C . VAL A 1 54 ? 4.109 -9.703 18.75 1 30.92 54 VAL A C 1
ATOM 398 O O . VAL A 1 54 ? 3.471 -9.445 19.781 1 30.92 54 VAL A O 1
ATOM 401 N N . LEU A 1 55 ? 4.887 -8.695 18.422 1 34.03 55 LEU A N 1
ATOM 402 C CA . LEU A 1 55 ? 4.496 -7.289 18.391 1 34.03 55 LEU A CA 1
ATOM 403 C C . LEU A 1 55 ? 2.982 -7.145 18.312 1 34.03 55 LEU A C 1
ATOM 405 O O . LEU A 1 55 ? 2.314 -7.957 17.656 1 34.03 55 LEU A O 1
ATOM 409 N N . PRO A 1 56 ? 2.322 -6.664 19.234 1 37.53 56 PRO A N 1
ATOM 410 C CA . PRO A 1 56 ? 0.883 -6.426 19.109 1 37.53 56 PRO A CA 1
ATOM 411 C C . PRO A 1 56 ? 0.471 -6.102 17.672 1 37.53 56 PRO A C 1
ATOM 413 O O . PRO A 1 56 ? 1.103 -5.266 17.016 1 37.53 56 PRO A O 1
ATOM 416 N N . SER A 1 57 ? 0.074 -7.059 16.797 1 43.28 57 SER A N 1
ATOM 417 C CA . SER A 1 57 ? -0.328 -7.176 15.406 1 43.28 57 SER A CA 1
ATOM 418 C C . SER A 1 57 ? -1.229 -6.016 14.992 1 43.28 57 SER A C 1
ATOM 420 O O . SER A 1 57 ? -2.227 -5.73 15.656 1 43.28 57 SER A O 1
ATOM 422 N N . SER A 1 58 ? -0.738 -4.938 14.461 1 55.25 58 SER A N 1
ATOM 423 C CA . SER A 1 58 ? -1.528 -3.893 13.82 1 55.25 58 SER A CA 1
ATOM 424 C C . SER A 1 58 ? -2.787 -4.465 13.18 1 55.25 58 SER A C 1
ATOM 426 O O . SER A 1 58 ? -2.734 -5.508 12.523 1 55.25 58 SER A O 1
ATOM 428 N N . THR A 1 59 ? -3.945 -4.164 13.797 1 73.75 59 THR A N 1
ATOM 429 C CA . THR A 1 59 ? -5.262 -4.508 13.266 1 73.75 59 THR A CA 1
ATOM 430 C C . THR A 1 59 ? -5.344 -4.203 11.773 1 73.75 59 THR A C 1
ATOM 432 O O . THR A 1 59 ? -4.98 -3.107 11.344 1 73.75 59 THR A O 1
ATOM 435 N N . VAL A 1 60 ? -5.52 -5.246 11.008 1 82.19 60 VAL A N 1
ATOM 436 C CA . VAL A 1 60 ? -5.75 -5.055 9.578 1 82.19 60 VAL A CA 1
ATOM 437 C C . VAL A 1 60 ? -7.086 -4.348 9.359 1 82.19 60 VAL A C 1
ATOM 439 O O . VAL A 1 60 ? -8.117 -4.773 9.883 1 82.19 60 VAL A O 1
ATOM 442 N N . ARG A 1 61 ? -7 -3.318 8.602 1 83.31 61 ARG A N 1
ATOM 443 C CA . ARG A 1 61 ? -8.219 -2.559 8.328 1 83.31 61 ARG A CA 1
ATOM 444 C C . ARG A 1 61 ? -8.984 -3.168 7.156 1 83.31 61 ARG A C 1
ATOM 446 O O . ARG A 1 61 ? -8.383 -3.666 6.203 1 83.31 61 ARG A O 1
ATOM 453 N N . PRO A 1 62 ? -10.281 -2.973 7.223 1 90 62 PRO A N 1
ATOM 454 C CA . PRO A 1 62 ? -11.07 -3.398 6.066 1 90 62 PRO A CA 1
ATOM 455 C C . PRO A 1 62 ? -10.711 -2.637 4.793 1 90 62 PRO A C 1
ATOM 457 O O . PRO A 1 62 ? -10.359 -1.457 4.852 1 90 62 PRO A O 1
ATOM 460 N N . ARG A 1 63 ? -10.805 -3.346 3.705 1 91.5 63 ARG A N 1
ATOM 461 C CA . ARG A 1 63 ? -10.68 -2.715 2.395 1 91.5 63 ARG A CA 1
ATOM 462 C C . ARG A 1 63 ? -11.984 -2.041 1.983 1 91.5 63 ARG A C 1
ATOM 464 O O . ARG A 1 63 ? -12.969 -2.068 2.729 1 91.5 63 ARG A O 1
ATOM 471 N N . THR A 1 64 ? -11.969 -1.396 0.82 1 94 64 THR A N 1
ATOM 472 C CA . THR A 1 64 ? -13.188 -0.766 0.335 1 94 64 THR A CA 1
ATOM 473 C C . THR A 1 64 ? -14.344 -1.771 0.3 1 94 64 THR A C 1
ATOM 475 O O . THR A 1 64 ? -15.477 -1.438 0.653 1 94 64 THR A O 1
ATOM 478 N N . LEU A 1 65 ? -13.984 -2.951 -0.152 1 97.25 65 LEU A N 1
ATOM 479 C CA . LEU A 1 65 ? -14.969 -4.023 -0.143 1 97.25 65 LEU A CA 1
ATOM 480 C C . LEU A 1 65 ? -14.594 -5.098 0.874 1 97.25 65 LEU A C 1
ATOM 482 O O . LEU A 1 65 ? -13.453 -5.551 0.914 1 97.25 65 LEU A O 1
ATOM 486 N N . THR A 1 66 ? -15.539 -5.434 1.66 1 97.62 66 THR A N 1
ATOM 487 C CA . THR A 1 66 ? -15.352 -6.492 2.646 1 97.62 66 THR A CA 1
ATOM 488 C C . THR A 1 66 ? -16.5 -7.492 2.592 1 97.62 66 THR A C 1
ATOM 490 O O . THR A 1 66 ? -17.656 -7.129 2.811 1 97.62 66 THR A O 1
ATOM 493 N N . PRO A 1 67 ? -16.203 -8.719 2.307 1 98.25 67 PRO A N 1
ATOM 494 C CA . PRO A 1 67 ? -17.266 -9.727 2.371 1 98.25 67 PRO A CA 1
ATOM 495 C C . PRO A 1 67 ? -17.734 -10 3.797 1 98.25 67 PRO A C 1
ATOM 497 O O . PRO A 1 67 ? -16.922 -9.977 4.73 1 98.25 67 PRO A O 1
ATOM 500 N N . TYR A 1 68 ? -18.984 -10.195 3.906 1 98.12 68 TYR A N 1
ATOM 501 C CA . TYR A 1 68 ? -19.641 -10.492 5.176 1 98.12 68 TYR A CA 1
ATOM 502 C C . TYR A 1 68 ? -20.5 -11.742 5.066 1 98.12 68 TYR A C 1
ATOM 504 O O . TYR A 1 68 ? -21.578 -11.703 4.48 1 98.12 68 TYR A O 1
ATOM 512 N N . LEU A 1 69 ? -20.109 -12.82 5.68 1 98.44 69 LEU A N 1
ATOM 513 C CA . LEU A 1 69 ? -20.75 -14.125 5.512 1 98.44 69 LEU A CA 1
ATOM 514 C C . LEU A 1 69 ? -21.766 -14.375 6.621 1 98.44 69 LEU A C 1
ATOM 516 O O . LEU A 1 69 ? -21.531 -14.016 7.777 1 98.44 69 LEU A O 1
ATOM 520 N N . ARG A 1 70 ? -22.828 -14.961 6.285 1 98.31 70 ARG A N 1
ATOM 521 C CA . ARG A 1 70 ? -23.734 -15.578 7.254 1 98.31 70 ARG A CA 1
ATOM 522 C C . ARG A 1 70 ? -23.453 -17.078 7.379 1 98.31 70 ARG A C 1
ATOM 524 O O . ARG A 1 70 ? -23.281 -17.766 6.375 1 98.31 70 ARG A O 1
ATOM 531 N N . VAL A 1 71 ? -23.484 -17.5 8.594 1 98.62 71 VAL A N 1
ATOM 532 C CA . VAL A 1 71 ? -23.156 -18.906 8.852 1 98.62 71 VAL A CA 1
ATOM 533 C C . VAL A 1 71 ? -24.094 -19.469 9.922 1 98.62 71 VAL A C 1
ATOM 535 O O . VAL A 1 71 ? -24.766 -18.719 10.625 1 98.62 71 VAL A O 1
ATOM 538 N N . ARG A 1 72 ? -24.062 -20.797 10.062 1 97.75 72 ARG A N 1
ATOM 539 C CA . ARG A 1 72 ? -24.875 -21.469 11.078 1 97.75 72 ARG A CA 1
ATOM 540 C C . ARG A 1 72 ? -24.219 -21.359 12.453 1 97.75 72 ARG A C 1
ATOM 542 O O . ARG A 1 72 ? -24.906 -21.312 13.469 1 97.75 72 ARG A O 1
ATOM 549 N N . ASP A 1 73 ? -22.922 -21.344 12.469 1 97.69 73 ASP A N 1
ATOM 550 C CA . ASP A 1 73 ? -22.109 -21.281 13.68 1 97.69 73 ASP A CA 1
ATOM 551 C C . ASP A 1 73 ? -20.812 -20.516 13.422 1 97.69 73 ASP A C 1
ATOM 553 O O . ASP A 1 73 ? -19.875 -21.047 12.852 1 97.69 73 ASP A O 1
ATOM 557 N N . SER A 1 74 ? -20.75 -19.312 13.984 1 98.19 74 SER A N 1
ATOM 558 C CA . SER A 1 74 ? -19.641 -18.422 13.695 1 98.19 74 SER A CA 1
ATOM 559 C C . SER A 1 74 ? -18.328 -18.969 14.258 1 98.19 74 SER A C 1
ATOM 561 O O . SER A 1 74 ? -17.281 -18.828 13.641 1 98.19 74 SER A O 1
ATOM 563 N N . ARG A 1 75 ? -18.391 -19.531 15.414 1 97.56 75 ARG A N 1
ATOM 564 C CA . ARG A 1 75 ? -17.172 -20.062 16.016 1 97.56 75 ARG A CA 1
ATOM 565 C C . ARG A 1 75 ? -16.609 -21.219 15.188 1 97.56 75 ARG A C 1
ATOM 567 O O . ARG A 1 75 ? -15.391 -21.312 14.984 1 97.56 75 ARG A O 1
ATOM 574 N N . ALA A 1 76 ? -17.531 -22.062 14.727 1 97.81 76 ALA A N 1
ATOM 575 C CA . ALA A 1 76 ? -17.109 -23.156 13.844 1 97.81 76 ALA A CA 1
ATOM 576 C C . ALA A 1 76 ? -16.547 -22.609 12.539 1 97.81 76 ALA A C 1
ATOM 578 O O . ALA A 1 76 ? -15.562 -23.125 12.008 1 97.81 76 ALA A O 1
ATOM 579 N N . ALA A 1 77 ? -17.188 -21.625 12.023 1 98.38 77 ALA A N 1
ATOM 580 C CA . ALA A 1 77 ? -16.703 -21 10.797 1 98.38 77 ALA A CA 1
ATOM 581 C C . ALA A 1 77 ? -15.32 -20.406 10.992 1 98.38 77 ALA A C 1
ATOM 583 O O . ALA A 1 77 ? -14.438 -20.578 10.141 1 98.38 77 ALA A O 1
ATOM 584 N N . VAL A 1 78 ? -15.07 -19.641 12.078 1 98.38 78 VAL A N 1
ATOM 585 C CA . VAL A 1 78 ? -13.766 -19.078 12.375 1 98.38 78 VAL A CA 1
ATOM 586 C C . VAL A 1 78 ? -12.711 -20.188 12.414 1 98.38 78 VAL A C 1
ATOM 588 O O . VAL A 1 78 ? -11.641 -20.062 11.812 1 98.38 78 VAL A O 1
ATOM 591 N N . ALA A 1 79 ? -13.023 -21.266 13.07 1 98.25 79 ALA A N 1
ATOM 592 C CA . ALA A 1 79 ? -12.102 -22.406 13.141 1 98.25 79 ALA A CA 1
ATOM 593 C C . ALA A 1 79 ? -11.781 -22.938 11.75 1 98.25 79 ALA A C 1
ATOM 595 O O . ALA A 1 79 ? -10.633 -23.297 11.469 1 98.25 79 ALA A O 1
ATOM 596 N N . PHE A 1 80 ? -12.797 -23.031 10.961 1 98.44 80 PHE A N 1
ATOM 597 C CA . PHE A 1 80 ? -12.602 -23.5 9.594 1 98.44 80 PHE A CA 1
ATOM 598 C C . PHE A 1 80 ? -11.633 -22.609 8.836 1 98.44 80 PHE A C 1
ATOM 600 O O . PHE A 1 80 ? -10.695 -23.094 8.203 1 98.44 80 PHE A O 1
ATOM 607 N N . TYR A 1 81 ? -11.844 -21.281 8.828 1 98.69 81 TYR A N 1
ATOM 608 C CA . TYR A 1 81 ? -11.039 -20.344 8.047 1 98.69 81 TYR A CA 1
ATOM 609 C C . TYR A 1 81 ? -9.617 -20.25 8.594 1 98.69 81 TYR A C 1
ATOM 611 O O . TYR A 1 81 ? -8.664 -20.016 7.848 1 98.69 81 TYR A O 1
ATOM 619 N N . VAL A 1 82 ? -9.43 -20.391 9.898 1 98.31 82 VAL A N 1
ATOM 620 C CA . VAL A 1 82 ? -8.094 -20.484 10.484 1 98.31 82 VAL A CA 1
ATOM 621 C C . VAL A 1 82 ? -7.379 -21.719 9.938 1 98.31 82 VAL A C 1
ATOM 623 O O . VAL A 1 82 ? -6.242 -21.641 9.469 1 98.31 82 VAL A O 1
ATOM 626 N N . ALA A 1 83 ? -8.055 -22.812 9.922 1 98.25 83 ALA A N 1
ATOM 627 C CA . ALA A 1 83 ? -7.457 -24.094 9.508 1 98.25 83 ALA A CA 1
ATOM 628 C C . ALA A 1 83 ? -7.18 -24.094 8.008 1 98.25 83 ALA A C 1
ATOM 630 O O . ALA A 1 83 ? -6.105 -24.516 7.57 1 98.25 83 ALA A O 1
ATOM 631 N N . ALA A 1 84 ? -8.133 -23.656 7.277 1 98.25 84 ALA A N 1
ATOM 632 C CA . ALA A 1 84 ? -8.078 -23.797 5.824 1 98.25 84 ALA A CA 1
ATOM 633 C C . ALA A 1 84 ? -7.188 -22.719 5.211 1 98.25 84 ALA A C 1
ATOM 635 O O . ALA A 1 84 ? -6.469 -22.969 4.242 1 98.25 84 ALA A O 1
ATOM 636 N N . PHE A 1 85 ? -7.227 -21.5 5.801 1 98.12 85 PHE A N 1
ATOM 637 C CA . PHE A 1 85 ? -6.609 -20.359 5.113 1 98.12 85 PHE A CA 1
ATOM 638 C C . PHE A 1 85 ? -5.66 -19.625 6.043 1 98.12 85 PHE A C 1
ATOM 640 O O . PHE A 1 85 ? -5.238 -18.5 5.742 1 98.12 85 PHE A O 1
ATOM 647 N N . ARG A 1 86 ? -5.367 -20.141 7.211 1 96.75 86 ARG A N 1
ATOM 648 C CA . ARG A 1 86 ? -4.477 -19.531 8.195 1 96.75 86 ARG A CA 1
ATOM 649 C C . ARG A 1 86 ? -4.969 -18.156 8.602 1 96.75 86 ARG A C 1
ATOM 651 O O . ARG A 1 86 ? -4.176 -17.219 8.734 1 96.75 86 ARG A O 1
ATOM 658 N N . ALA A 1 87 ? -6.266 -18.047 8.625 1 97.56 87 ALA A N 1
ATOM 659 C CA . ALA A 1 87 ? -6.875 -16.797 9.062 1 97.56 87 ALA A CA 1
ATOM 660 C C . ALA A 1 87 ? -6.504 -16.484 10.508 1 97.56 87 ALA A C 1
ATOM 662 O O . ALA A 1 87 ? -6.246 -17.391 11.297 1 97.56 87 ALA A O 1
ATOM 663 N N . VAL A 1 88 ? -6.457 -15.242 10.836 1 95.94 88 VAL A N 1
ATOM 664 C CA . VAL A 1 88 ? -6.156 -14.781 12.188 1 95.94 88 VAL A CA 1
ATOM 665 C C . VAL A 1 88 ? -7.355 -14.016 12.75 1 95.94 88 VAL A C 1
ATOM 667 O O . VAL A 1 88 ? -7.742 -12.969 12.211 1 95.94 88 VAL A O 1
ATOM 670 N N . PRO A 1 89 ? -7.953 -14.57 13.789 1 96.06 89 PRO A N 1
ATOM 671 C CA . PRO A 1 89 ? -9.047 -13.812 14.398 1 96.06 89 PRO A CA 1
ATOM 672 C C . PRO A 1 89 ? -8.625 -12.406 14.836 1 96.06 89 PRO A C 1
ATOM 674 O O . PRO A 1 89 ? -7.496 -12.219 15.297 1 96.06 89 PRO A O 1
ATOM 677 N N . GLN A 1 90 ? -9.492 -11.5 14.609 1 92.81 90 GLN A N 1
ATOM 678 C CA . GLN A 1 90 ? -9.219 -10.125 14.992 1 92.81 90 GLN A CA 1
ATOM 679 C C . GLN A 1 90 ? -10.414 -9.508 15.719 1 92.81 90 GLN A C 1
ATOM 681 O O . GLN A 1 90 ? -11.562 -9.695 15.312 1 92.81 90 GLN A O 1
ATOM 686 N N . GLY A 1 91 ? -10.102 -8.734 16.844 1 85.69 91 GLY A N 1
ATOM 687 C CA . GLY A 1 91 ? -11.156 -8.047 17.578 1 85.69 91 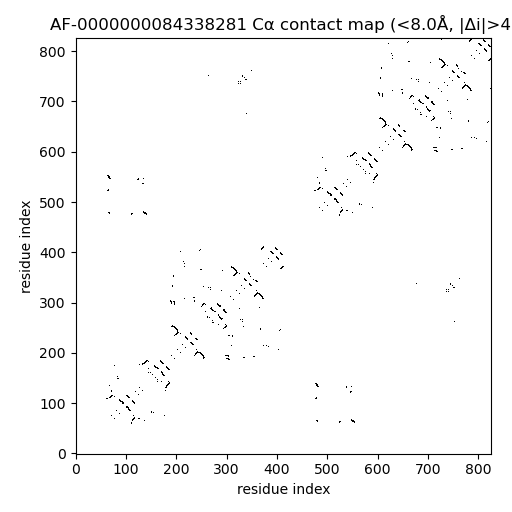GLY A CA 1
ATOM 688 C C . GLY A 1 91 ? -12.016 -8.984 18.406 1 85.69 91 GLY A C 1
ATOM 689 O O . GLY A 1 91 ? -11.82 -10.203 18.375 1 85.69 91 GLY A O 1
ATOM 690 N N . PRO A 1 92 ? -12.938 -8.344 19.062 1 88.62 92 PRO A N 1
ATOM 691 C CA . PRO A 1 92 ? -13.82 -9.133 19.922 1 88.62 92 PRO A CA 1
ATOM 692 C C . PRO A 1 92 ? -15.008 -9.727 19.156 1 88.62 92 PRO A C 1
ATOM 694 O O . PRO A 1 92 ? -15.359 -9.234 18.094 1 88.62 92 PRO A O 1
ATOM 697 N N . GLU A 1 93 ? -15.523 -10.789 19.812 1 92.44 93 GLU A N 1
ATOM 698 C CA . GLU A 1 93 ? -16.844 -11.266 19.375 1 92.44 93 GLU A CA 1
ATOM 699 C C . GLU A 1 93 ? -17.953 -10.344 19.891 1 92.44 93 GLU A C 1
ATOM 701 O O . GLU A 1 93 ? -17.906 -9.898 21.031 1 92.44 93 GLU A O 1
ATOM 706 N N . HIS A 1 94 ? -18.766 -10.039 19.047 1 92.88 94 HIS A N 1
ATOM 707 C CA . HIS A 1 94 ? -19.969 -9.336 19.469 1 92.88 94 HIS A CA 1
ATOM 708 C C . HIS A 1 94 ? -21.172 -10.273 19.516 1 92.88 94 HIS A C 1
ATOM 710 O O . HIS A 1 94 ? -21.562 -10.859 18.5 1 92.88 94 HIS A O 1
ATOM 716 N N . LEU A 1 95 ? -21.734 -10.336 20.625 1 93.88 95 LEU A N 1
ATOM 717 C CA . LEU A 1 95 ? -22.828 -11.281 20.844 1 93.88 95 LEU A CA 1
ATOM 718 C C . LEU A 1 95 ? -24.172 -10.562 20.844 1 93.88 95 LEU A C 1
ATOM 720 O O . LEU A 1 95 ? -24.266 -9.422 21.297 1 93.88 95 LEU A O 1
ATOM 724 N N . ARG A 1 96 ? -25.125 -11.297 20.375 1 92.5 96 ARG A N 1
ATOM 725 C CA . ARG A 1 96 ? -26.5 -10.883 20.578 1 92.5 96 ARG A CA 1
ATOM 726 C C . ARG A 1 96 ? -27.016 -11.305 21.938 1 92.5 96 ARG A C 1
ATOM 728 O O . ARG A 1 96 ? -26.375 -12.102 22.641 1 92.5 96 ARG A O 1
ATOM 735 N N . GLU A 1 97 ? -28.188 -10.828 22.266 1 91.44 97 GLU A N 1
ATOM 736 C CA . GLU A 1 97 ? -28.781 -11.164 23.547 1 91.44 97 GLU A CA 1
ATOM 737 C C . GLU A 1 97 ? -29.078 -12.656 23.656 1 91.44 97 GLU A C 1
ATOM 739 O O . GLU A 1 97 ? -29 -13.234 24.75 1 91.44 97 GLU A O 1
ATOM 744 N N . ASP A 1 98 ? -29.344 -13.281 22.547 1 93.38 98 ASP A N 1
ATOM 745 C CA . ASP A 1 98 ? -29.734 -14.695 22.547 1 93.38 98 ASP A CA 1
ATOM 746 C C . ASP A 1 98 ? -28.5 -15.594 22.469 1 93.38 98 ASP A C 1
ATOM 748 O O . ASP A 1 98 ? -28.641 -16.812 22.328 1 93.38 98 ASP A O 1
ATOM 752 N N . GLY A 1 99 ? -27.375 -14.969 22.422 1 93.38 99 GLY A N 1
ATOM 753 C CA . GLY A 1 99 ? -26.141 -15.75 22.453 1 93.38 99 GLY A CA 1
ATOM 754 C C . GLY A 1 99 ? -25.531 -15.961 21.078 1 93.38 99 GLY A C 1
ATOM 755 O O . GLY A 1 99 ? -24.375 -16.375 20.969 1 93.38 99 GLY A O 1
ATOM 756 N N . ARG A 1 100 ? -26.328 -15.695 20.062 1 94.56 100 ARG A N 1
ATOM 757 C CA . ARG A 1 100 ? -25.766 -15.789 18.719 1 94.56 100 ARG A CA 1
ATOM 758 C C . ARG A 1 100 ? -24.703 -14.719 18.5 1 94.56 100 ARG A C 1
ATOM 760 O O . ARG A 1 100 ? -24.766 -13.641 19.078 1 94.56 100 ARG A O 1
ATOM 767 N N . ILE A 1 101 ? -23.719 -15.078 17.672 1 96.81 101 ILE A N 1
ATOM 768 C CA . ILE A 1 101 ? -22.672 -14.109 17.344 1 96.81 101 ILE A CA 1
ATOM 769 C C . ILE A 1 101 ? -23.172 -13.125 16.297 1 96.81 101 ILE A C 1
ATOM 771 O O . ILE A 1 101 ? -23.547 -13.523 15.188 1 96.81 101 ILE A O 1
ATOM 775 N N . ALA A 1 102 ? -23.188 -11.883 16.656 1 95.19 102 ALA A N 1
ATOM 776 C CA . ALA A 1 102 ? -23.625 -10.805 15.781 1 95.19 102 ALA A CA 1
ATOM 777 C C . ALA A 1 102 ? -22.516 -10.391 14.828 1 95.19 102 ALA A C 1
ATOM 779 O O . ALA A 1 102 ? -22.766 -9.875 13.734 1 95.19 102 ALA A O 1
ATOM 780 N N . HIS A 1 103 ? -21.266 -10.594 15.312 1 95.44 103 HIS A N 1
ATOM 781 C CA . HIS A 1 103 ? -20.156 -10.133 14.484 1 95.44 103 HIS A CA 1
ATOM 782 C C . HIS A 1 103 ? -18.828 -10.703 14.984 1 95.44 103 HIS A C 1
ATOM 784 O O . HIS A 1 103 ? -18.547 -10.68 16.188 1 95.44 103 HIS A O 1
ATOM 790 N N . VAL A 1 104 ? -18.078 -11.195 14.133 1 97.12 104 VAL A N 1
ATOM 791 C CA . VAL A 1 104 ? -16.688 -11.547 14.375 1 97.12 104 VAL A CA 1
ATOM 792 C C . VAL A 1 104 ? -15.875 -11.359 13.102 1 97.12 104 VAL A C 1
ATOM 794 O O . VAL A 1 104 ? -16.422 -11.367 12 1 97.12 104 VAL A O 1
ATOM 797 N N . GLU A 1 105 ? -14.57 -11.109 13.281 1 97 105 GLU A N 1
ATOM 798 C CA . GLU A 1 105 ? -13.711 -10.875 12.125 1 97 105 GLU A CA 1
ATOM 799 C C . GLU A 1 105 ? -12.516 -11.828 12.125 1 97 105 GLU A C 1
ATOM 801 O O . GLU A 1 105 ? -11.992 -12.172 13.188 1 97 105 GLU A O 1
ATOM 806 N N . VAL A 1 106 ? -12.141 -12.211 10.945 1 97.5 106 VAL A N 1
ATOM 807 C CA . VAL A 1 106 ? -10.844 -12.844 10.742 1 97.5 106 VAL A CA 1
ATOM 808 C C . VAL A 1 106 ? -10.086 -12.133 9.617 1 97.5 106 VAL A C 1
ATOM 810 O O . VAL A 1 106 ? -10.703 -11.5 8.758 1 97.5 106 VAL A O 1
ATOM 813 N N . VAL A 1 107 ? -8.805 -12.203 9.695 1 96.12 107 VAL A N 1
ATOM 814 C CA . VAL A 1 107 ? -7.941 -11.625 8.672 1 96.12 107 VAL A CA 1
ATOM 815 C C . VAL A 1 107 ? -7.32 -12.734 7.832 1 96.12 107 VAL A C 1
ATOM 817 O O . VAL A 1 107 ? -6.797 -13.711 8.375 1 96.12 107 VAL A O 1
ATOM 820 N N . ILE A 1 108 ? -7.465 -12.656 6.578 1 96.19 108 ILE A N 1
ATOM 821 C CA . ILE A 1 108 ? -6.785 -13.516 5.617 1 96.19 108 ILE A CA 1
ATOM 822 C C . ILE A 1 108 ? -5.945 -12.664 4.668 1 96.19 108 ILE A C 1
ATOM 824 O O . ILE A 1 108 ? -6.48 -11.859 3.904 1 96.19 108 ILE A O 1
ATOM 828 N N . GLY A 1 109 ? -4.652 -12.867 4.711 1 90.25 109 GLY A N 1
ATOM 829 C CA . GLY A 1 109 ? -3.797 -11.992 3.928 1 90.25 109 GLY A CA 1
ATOM 830 C C . GLY A 1 109 ? -3.971 -10.523 4.273 1 90.25 109 GLY A C 1
ATOM 831 O O . GLY A 1 109 ? -3.848 -10.141 5.434 1 90.25 109 GLY A O 1
ATOM 832 N N . ASP A 1 110 ? -4.41 -9.742 3.307 1 87.06 110 ASP A N 1
ATOM 833 C CA . ASP A 1 110 ? -4.527 -8.305 3.488 1 87.06 110 ASP A CA 1
ATOM 834 C C . ASP A 1 110 ? -5.988 -7.883 3.645 1 87.06 110 ASP A C 1
ATOM 836 O O . ASP A 1 110 ? -6.328 -6.715 3.449 1 87.06 110 ASP A O 1
ATOM 840 N N . SER A 1 111 ? -6.797 -8.805 3.881 1 94.69 111 SER A N 1
ATOM 841 C CA . SER A 1 111 ? -8.227 -8.516 3.855 1 94.69 111 SER A CA 1
ATOM 842 C C . SER A 1 111 ? -8.914 -9 5.125 1 94.69 111 SER A C 1
ATOM 844 O O . SER A 1 111 ? -8.469 -9.969 5.742 1 94.69 111 SER A O 1
ATOM 846 N N . VAL A 1 112 ? -9.984 -8.328 5.398 1 95.69 112 VAL A N 1
ATOM 847 C CA . VAL A 1 112 ? -10.836 -8.711 6.523 1 95.69 112 VAL A CA 1
ATOM 848 C C . VAL A 1 112 ? -12.055 -9.469 6.016 1 95.69 112 VAL A C 1
ATOM 850 O O . VAL A 1 112 ? -12.672 -9.07 5.027 1 95.69 112 VAL A O 1
ATOM 853 N N . LEU A 1 113 ? -12.305 -10.539 6.652 1 98 113 LEU A N 1
ATOM 854 C CA . LEU A 1 113 ? -13.547 -11.281 6.461 1 98 113 LEU A CA 1
ATOM 855 C C . LEU A 1 113 ? -14.461 -11.125 7.668 1 98 113 LEU A C 1
ATOM 857 O O . LEU A 1 113 ? -14.055 -11.375 8.805 1 98 113 LEU A O 1
ATOM 861 N N . MET A 1 114 ? -15.633 -10.727 7.41 1 97.75 114 MET A N 1
ATOM 862 C CA . MET A 1 114 ? -16.625 -10.594 8.484 1 97.75 114 MET A CA 1
ATOM 863 C C . MET A 1 114 ? -17.594 -11.781 8.477 1 97.75 114 MET A C 1
ATOM 865 O O . MET A 1 114 ? -17.953 -12.281 7.418 1 97.75 114 MET A O 1
ATOM 869 N N . ILE A 1 115 ? -17.938 -12.172 9.688 1 98.25 115 ILE A N 1
ATOM 870 C CA . ILE A 1 115 ? -18.766 -13.367 9.852 1 98.25 115 ILE A CA 1
ATOM 871 C C . ILE A 1 115 ? -19.828 -13.117 10.922 1 98.25 115 ILE A C 1
ATOM 873 O O . ILE A 1 115 ? -19.562 -12.477 11.938 1 98.25 115 ILE A O 1
ATOM 877 N N . ALA A 1 116 ? -21 -13.648 10.695 1 98 116 ALA A N 1
ATOM 878 C CA . ALA A 1 116 ? -22.062 -13.617 11.695 1 98 116 ALA A CA 1
ATOM 879 C C . ALA A 1 116 ? -22.953 -14.844 11.586 1 98 116 ALA A C 1
ATOM 881 O O . ALA A 1 116 ? -23.109 -15.406 10.5 1 98 116 ALA A O 1
ATOM 882 N N . ASP A 1 117 ? -23.531 -15.148 12.68 1 98.06 117 ASP A N 1
ATOM 883 C CA . ASP A 1 117 ? -24.578 -16.156 12.672 1 98.06 117 ASP A CA 1
ATOM 884 C C . ASP A 1 117 ? -25.797 -15.703 11.859 1 98.06 117 ASP A C 1
ATOM 886 O O . ASP A 1 117 ? -26.078 -14.508 11.789 1 98.06 117 ASP A O 1
ATOM 890 N N . SER A 1 118 ? -26.469 -16.734 11.273 1 97.88 118 SER A N 1
ATOM 891 C CA . SER A 1 118 ? -27.734 -16.438 10.617 1 97.88 118 SER A CA 1
ATOM 892 C C . SER A 1 118 ? -28.688 -15.727 11.562 1 97.88 118 SER A C 1
ATOM 894 O O . SER A 1 118 ? -28.656 -15.938 12.781 1 97.88 118 SER A O 1
ATOM 896 N N . ASN A 1 119 ? -29.469 -14.828 10.992 1 95.94 119 ASN A N 1
ATOM 897 C CA . ASN A 1 119 ? -30.484 -14.055 11.703 1 95.94 119 ASN A CA 1
ATOM 898 C C . ASN A 1 119 ? -31.844 -14.133 11.008 1 95.94 119 ASN A C 1
ATOM 900 O O . ASN A 1 119 ? -32.219 -13.227 10.25 1 95.94 119 ASN A O 1
ATOM 904 N N . PRO A 1 120 ? -32.625 -15.125 11.273 1 94.56 120 PRO A N 1
ATOM 905 C CA . PRO A 1 120 ? -33.938 -15.305 10.586 1 94.56 120 PRO A CA 1
ATOM 906 C C . PRO A 1 120 ? -34.875 -14.133 10.82 1 94.56 120 PRO A C 1
ATOM 908 O O . PRO A 1 120 ? -35.719 -13.844 9.961 1 94.56 120 PRO A O 1
ATOM 911 N N . GLU A 1 121 ? -34.75 -13.43 11.938 1 92.56 121 GLU A N 1
ATOM 912 C CA . GLU A 1 121 ? -35.656 -12.336 12.289 1 92.56 121 GLU A CA 1
ATOM 913 C C . GLU A 1 121 ? -35.594 -11.219 11.25 1 92.56 121 GLU A C 1
ATOM 915 O O . GLU A 1 121 ? -36.562 -10.477 11.07 1 92.56 121 GLU A O 1
ATOM 920 N N . ILE A 1 122 ? -34.438 -11.148 10.555 1 91.31 122 ILE A N 1
ATOM 921 C CA . ILE A 1 122 ? -34.312 -10.117 9.531 1 91.31 122 ILE A CA 1
ATOM 922 C C . ILE A 1 122 ? -34 -10.766 8.18 1 91.31 122 ILE A C 1
ATOM 924 O O . ILE A 1 122 ? -33.406 -10.133 7.309 1 91.31 122 ILE A O 1
ATOM 928 N N . ASP A 1 123 ? -34.219 -12.055 8.078 1 94.81 123 ASP A N 1
ATOM 929 C CA . ASP A 1 123 ? -34.156 -12.836 6.848 1 94.81 123 ASP A CA 1
ATOM 930 C C . ASP A 1 123 ? -32.719 -12.852 6.297 1 94.81 123 ASP A C 1
ATOM 932 O O . ASP A 1 123 ? -32.5 -12.617 5.105 1 94.81 123 ASP A O 1
ATOM 936 N N . LEU A 1 124 ? -31.797 -12.938 7.121 1 95.94 124 LEU A N 1
ATOM 937 C CA . LEU A 1 124 ? -30.391 -13.164 6.758 1 95.94 124 LEU A CA 1
ATOM 938 C C . LEU A 1 124 ? -29.953 -14.57 7.152 1 95.94 124 LEU A C 1
ATOM 940 O O . LEU A 1 124 ? -29.703 -14.844 8.328 1 95.94 124 LEU A O 1
ATOM 944 N N . LEU A 1 125 ? -29.891 -15.398 6.145 1 97.75 125 LEU A N 1
ATOM 945 C CA . LEU A 1 125 ? -29.641 -16.812 6.383 1 97.75 125 LEU A CA 1
ATOM 946 C C . LEU A 1 125 ? -28.375 -17.281 5.652 1 97.75 125 LEU A C 1
ATOM 948 O O . LEU A 1 125 ? -28.031 -16.734 4.602 1 97.75 125 LEU A O 1
ATOM 952 N N . SER A 1 126 ? -27.75 -18.297 6.277 1 98.12 126 SER A N 1
ATOM 953 C CA . SER A 1 126 ? -26.656 -18.969 5.57 1 98.12 126 SER A CA 1
ATOM 954 C C . SER A 1 126 ? -27.156 -19.656 4.305 1 98.12 126 SER A C 1
ATOM 956 O O . SER A 1 126 ? -28.344 -19.922 4.168 1 98.12 126 SER A O 1
ATOM 958 N N . PRO A 1 127 ? -26.203 -19.906 3.393 1 97.94 127 PRO A N 1
ATOM 959 C CA . PRO A 1 127 ? -26.625 -20.594 2.174 1 97.94 127 PRO A CA 1
ATOM 960 C C . PRO A 1 127 ? -27.25 -21.953 2.457 1 97.94 127 PRO A C 1
ATOM 962 O O . PRO A 1 127 ? -28.219 -22.344 1.793 1 97.94 127 PRO A O 1
ATOM 965 N N . ALA A 1 128 ? -26.734 -22.656 3.4 1 96.56 128 ALA A N 1
ATOM 966 C CA . ALA A 1 128 ? -27.297 -23.969 3.734 1 96.56 128 ALA A CA 1
ATOM 967 C C . ALA A 1 128 ? -28.75 -23.844 4.18 1 96.56 128 ALA A C 1
ATOM 969 O O . ALA A 1 128 ? -29.578 -24.688 3.857 1 96.56 128 ALA A O 1
ATOM 970 N N . GLU A 1 129 ? -29.062 -22.828 4.879 1 97 129 GLU A N 1
ATOM 971 C CA . GLU A 1 129 ? -30.422 -22.609 5.379 1 97 129 GLU A CA 1
ATOM 972 C C . GLU A 1 129 ? -31.312 -22.016 4.301 1 97 129 GLU A C 1
ATOM 974 O O . GLU A 1 129 ? -32.531 -22.234 4.305 1 97 129 GLU A O 1
ATOM 979 N N . ARG A 1 130 ? -30.781 -21.312 3.441 1 96.62 130 ARG A N 1
ATOM 980 C CA . ARG A 1 130 ? -31.516 -20.625 2.383 1 96.62 130 ARG A CA 1
ATOM 981 C C . ARG A 1 130 ? -31.766 -21.562 1.201 1 96.62 130 ARG A C 1
ATOM 983 O O . ARG A 1 130 ? -32.656 -21.312 0.394 1 96.62 130 ARG A O 1
ATOM 990 N N . GLY A 1 131 ? -30.938 -22.562 1.039 1 95.5 131 GLY A N 1
ATOM 991 C CA . GLY A 1 131 ? -31.078 -23.5 -0.071 1 95.5 131 GLY A CA 1
ATOM 992 C C . GLY A 1 131 ? -29.984 -23.328 -1.121 1 95.5 131 GLY A C 1
ATOM 993 O O . GLY A 1 131 ? -30.094 -23.891 -2.213 1 95.5 131 GLY A O 1
ATOM 994 N N . GLY A 1 132 ? -29 -22.562 -0.885 1 96.38 132 GLY A N 1
ATOM 995 C CA . GLY A 1 132 ? -27.891 -22.359 -1.793 1 96.38 132 GLY A CA 1
ATOM 996 C C . GLY A 1 132 ? -27.25 -20.984 -1.678 1 96.38 132 GLY A C 1
ATOM 997 O O . GLY A 1 132 ? -27.828 -20.094 -1.067 1 96.38 132 GLY A O 1
ATOM 998 N N . PRO A 1 133 ? -26.109 -20.812 -2.217 1 96.12 133 PRO A N 1
ATOM 999 C CA . PRO A 1 133 ? -25.438 -19.516 -2.148 1 96.12 133 PRO A CA 1
ATOM 1000 C C . PRO A 1 133 ? -26 -18.516 -3.148 1 96.12 133 PRO A C 1
ATOM 1002 O O . PRO A 1 133 ? -26.594 -18.906 -4.16 1 96.12 133 PRO A O 1
ATOM 1005 N N . THR A 1 134 ? -25.875 -17.266 -2.891 1 96.31 134 THR A N 1
ATOM 1006 C CA . THR A 1 134 ? -26.297 -16.203 -3.793 1 96.31 134 THR A CA 1
ATOM 1007 C C . THR A 1 134 ? -25.094 -15.398 -4.285 1 96.31 134 THR A C 1
ATOM 1009 O O . THR A 1 134 ? -25.25 -14.352 -4.918 1 96.31 134 THR A O 1
ATOM 1012 N N . GLY A 1 135 ? -23.922 -15.828 -4.023 1 95.12 135 GLY A N 1
ATOM 1013 C CA . GLY A 1 135 ? -22.641 -15.266 -4.402 1 95.12 135 GLY A CA 1
ATOM 1014 C C . GLY A 1 135 ? -21.469 -16.094 -3.928 1 95.12 135 GLY A C 1
ATOM 1015 O O . GLY A 1 135 ? -21.641 -17.234 -3.486 1 95.12 135 GLY A O 1
ATOM 1016 N N . SER A 1 136 ? -20.266 -15.586 -4.203 1 97.56 136 SER A N 1
ATOM 1017 C CA . SER A 1 136 ? -19.047 -16.266 -3.799 1 97.56 136 SER A CA 1
ATOM 1018 C C . SER A 1 136 ? -18.031 -15.297 -3.213 1 97.56 136 SER A C 1
ATOM 1020 O O . SER A 1 136 ? -18.172 -14.086 -3.361 1 97.56 136 SER A O 1
ATOM 1022 N N . VAL A 1 137 ? -17.109 -15.797 -2.486 1 98.38 137 VAL A N 1
ATOM 1023 C CA . VAL A 1 137 ? -15.922 -15.062 -2.076 1 98.38 137 VAL A CA 1
ATOM 1024 C C . VAL A 1 137 ? -14.688 -15.688 -2.717 1 98.38 137 VAL A C 1
ATOM 1026 O O . VAL A 1 137 ? -14.43 -16.875 -2.551 1 98.38 137 VAL A O 1
ATOM 1029 N N . ARG A 1 138 ? -14.055 -14.898 -3.471 1 97.62 138 ARG A N 1
ATOM 1030 C CA . ARG A 1 138 ? -12.766 -15.32 -4.012 1 97.62 138 ARG A CA 1
ATOM 1031 C C . ARG A 1 138 ? -11.648 -15.078 -3.008 1 97.62 138 ARG A C 1
ATOM 1033 O O . ARG A 1 138 ? -11.484 -13.969 -2.504 1 97.62 138 ARG A O 1
ATOM 1040 N N . ILE A 1 139 ? -10.906 -16.078 -2.703 1 98.12 139 ILE A N 1
ATOM 1041 C CA . ILE A 1 139 ? -9.758 -15.969 -1.811 1 98.12 139 ILE A CA 1
ATOM 1042 C C . ILE A 1 139 ? -8.477 -16.266 -2.582 1 98.12 139 ILE A C 1
ATOM 1044 O O . ILE A 1 139 ? -8.273 -17.391 -3.047 1 98.12 139 ILE A O 1
ATOM 1048 N N . GLU A 1 140 ? -7.652 -15.312 -2.713 1 95.44 140 GLU A N 1
ATOM 1049 C CA . GLU A 1 140 ? -6.355 -15.516 -3.354 1 95.44 140 GLU A CA 1
ATOM 1050 C C . GLU A 1 140 ? -5.34 -16.094 -2.371 1 95.44 140 GLU A C 1
ATOM 1052 O O . GLU A 1 140 ? -5.18 -15.586 -1.263 1 95.44 140 GLU A O 1
ATOM 1057 N N . VAL A 1 141 ? -4.711 -17.156 -2.77 1 95.25 141 VAL A N 1
ATOM 1058 C CA . VAL A 1 141 ? -3.76 -17.844 -1.907 1 95.25 141 VAL A CA 1
ATOM 1059 C C . VAL A 1 141 ? -2.453 -18.078 -2.662 1 95.25 141 VAL A C 1
ATOM 1061 O O . VAL A 1 141 ? -2.436 -18.094 -3.896 1 95.25 141 VAL A O 1
ATOM 1064 N N . PRO A 1 142 ? -1.362 -18.297 -1.921 1 89.06 142 PRO A N 1
ATOM 1065 C CA . PRO A 1 142 ? -0.079 -18.562 -2.578 1 89.06 142 PRO A CA 1
ATOM 1066 C C . PRO A 1 142 ? -0.018 -19.938 -3.232 1 89.06 142 PRO A C 1
ATOM 1068 O O . PRO A 1 142 ? 0.704 -20.125 -4.215 1 89.06 142 PRO A O 1
ATOM 1071 N N . ASP A 1 143 ? -0.74 -20.922 -2.662 1 92.69 143 ASP A N 1
ATOM 1072 C CA . ASP A 1 143 ? -0.76 -22.312 -3.133 1 92.69 143 ASP A CA 1
ATOM 1073 C C . ASP A 1 143 ? -2.178 -22.875 -3.105 1 92.69 143 ASP A C 1
ATOM 1075 O O . ASP A 1 143 ? -2.67 -23.281 -2.049 1 92.69 143 ASP A O 1
ATOM 1079 N N . ALA A 1 144 ? -2.748 -22.953 -4.258 1 96.62 144 ALA A N 1
ATOM 1080 C CA . ALA A 1 144 ? -4.148 -23.344 -4.359 1 96.62 144 ALA A CA 1
ATOM 1081 C C . ALA A 1 144 ? -4.34 -24.797 -3.91 1 96.62 144 ALA A C 1
ATOM 1083 O O . ALA A 1 144 ? -5.309 -25.109 -3.213 1 96.62 144 ALA A O 1
ATOM 1084 N N . ASP A 1 145 ? -3.418 -25.625 -4.254 1 96.81 145 ASP A N 1
ATOM 1085 C CA . ASP A 1 145 ? -3.535 -27.031 -3.895 1 96.81 145 ASP A CA 1
ATOM 1086 C C . ASP A 1 145 ? -3.482 -27.219 -2.379 1 96.81 145 ASP A C 1
ATOM 1088 O O . ASP A 1 145 ? -4.289 -27.969 -1.811 1 96.81 145 ASP A O 1
ATOM 1092 N N . ALA A 1 146 ? -2.521 -26.578 -1.773 1 97.44 146 ALA A N 1
ATOM 1093 C CA . ALA A 1 146 ? -2.365 -26.688 -0.326 1 97.44 146 ALA A CA 1
ATOM 1094 C C . ALA A 1 146 ? -3.59 -26.141 0.402 1 97.44 146 ALA A C 1
ATOM 1096 O O . ALA A 1 146 ? -4.105 -26.781 1.324 1 97.44 146 ALA A O 1
ATOM 1097 N N . ALA A 1 147 ? -4.043 -24.969 0.014 1 98.25 147 ALA A N 1
ATOM 1098 C CA . ALA A 1 147 ? -5.207 -24.359 0.656 1 98.25 147 ALA A CA 1
ATOM 1099 C C . ALA A 1 147 ? -6.453 -25.219 0.453 1 98.25 147 ALA A C 1
ATOM 1101 O O . ALA A 1 147 ? -7.258 -25.391 1.371 1 98.25 147 ALA A O 1
ATOM 1102 N N . PHE A 1 148 ? -6.625 -25.703 -0.773 1 98.38 148 PHE A N 1
ATOM 1103 C CA . PHE A 1 148 ? -7.75 -26.578 -1.099 1 98.38 148 PHE A CA 1
ATOM 1104 C C . PHE A 1 148 ? -7.73 -27.828 -0.231 1 98.38 148 PHE A C 1
ATOM 1106 O O . PHE A 1 148 ? -8.758 -28.219 0.327 1 98.38 148 PHE A O 1
ATOM 1113 N N . SER A 1 149 ? -6.543 -28.422 -0.077 1 98.44 149 SER A N 1
ATOM 1114 C CA . SER A 1 149 ? -6.391 -29.609 0.756 1 98.44 149 SER A CA 1
ATOM 1115 C C . SER A 1 149 ? -6.719 -29.312 2.215 1 98.44 149 SER A C 1
ATOM 1117 O O . SER A 1 149 ? -7.391 -30.109 2.881 1 98.44 149 SER A O 1
ATOM 1119 N N . ARG A 1 150 ? -6.277 -28.219 2.734 1 98.75 150 ARG A N 1
ATOM 1120 C CA . ARG A 1 150 ? -6.586 -27.828 4.105 1 98.75 150 ARG A CA 1
ATOM 1121 C C . ARG A 1 150 ? -8.086 -27.609 4.285 1 98.75 150 ARG A C 1
ATOM 1123 O O . ARG A 1 150 ? -8.648 -27.953 5.324 1 98.75 150 ARG A O 1
ATOM 1130 N N . ALA A 1 151 ? -8.703 -27.016 3.285 1 98.75 151 ALA A N 1
ATOM 1131 C CA . ALA A 1 151 ? -10.141 -26.766 3.363 1 98.75 151 ALA A CA 1
ATOM 1132 C C . ALA A 1 151 ? -10.922 -28.078 3.455 1 98.75 151 ALA A C 1
ATOM 1134 O O . ALA A 1 151 ? -11.852 -28.203 4.258 1 98.75 151 ALA A O 1
ATOM 1135 N N . LEU A 1 152 ? -10.555 -29 2.645 1 98.44 152 LEU A N 1
ATOM 1136 C CA . LEU A 1 152 ? -11.211 -30.297 2.68 1 98.44 152 LEU A CA 1
ATOM 1137 C C . LEU A 1 152 ? -11.008 -30.969 4.031 1 98.44 152 LEU A C 1
ATOM 1139 O O . LEU A 1 152 ? -11.945 -31.531 4.598 1 98.44 152 LEU A O 1
ATOM 1143 N N . ALA A 1 153 ? -9.773 -30.906 4.488 1 98.44 153 ALA A N 1
ATOM 1144 C CA . ALA A 1 153 ? -9.461 -31.5 5.789 1 98.44 153 ALA A CA 1
ATOM 1145 C C . ALA A 1 153 ? -10.273 -30.828 6.898 1 98.44 153 ALA A C 1
ATOM 1147 O O . ALA A 1 153 ? -10.617 -31.484 7.895 1 98.44 153 ALA A O 1
ATOM 1148 N N . ALA A 1 154 ? -10.602 -29.609 6.695 1 98.38 154 ALA A N 1
ATOM 1149 C CA . ALA A 1 154 ? -11.336 -28.859 7.703 1 98.38 154 ALA A CA 1
ATOM 1150 C C . ALA A 1 154 ? -12.836 -29.062 7.551 1 98.38 154 ALA A C 1
ATOM 1152 O O . ALA A 1 154 ? -13.625 -28.5 8.32 1 98.38 154 ALA A O 1
ATOM 1153 N N . GLY A 1 155 ? -13.305 -29.766 6.496 1 97.69 155 GLY A N 1
ATOM 1154 C CA . GLY A 1 155 ? -14.695 -30.172 6.438 1 97.69 155 GLY A CA 1
ATOM 1155 C C . GLY A 1 155 ? -15.453 -29.562 5.27 1 97.69 155 GLY A C 1
ATOM 1156 O O . GLY A 1 155 ? -16.656 -29.734 5.145 1 97.69 155 GLY A O 1
ATOM 1157 N N . ALA A 1 156 ? -14.773 -28.891 4.395 1 98.44 156 ALA A N 1
ATOM 1158 C CA . ALA A 1 156 ? -15.438 -28.297 3.232 1 98.44 156 ALA A CA 1
ATOM 1159 C C . ALA A 1 156 ? -15.844 -29.391 2.232 1 98.44 156 ALA A C 1
ATOM 1161 O O . ALA A 1 156 ? -15.25 -30.469 2.209 1 98.44 156 ALA A O 1
ATOM 1162 N N . THR A 1 157 ? -16.828 -29.078 1.401 1 98.06 157 THR A N 1
ATOM 1163 C CA . THR A 1 157 ? -17.25 -29.953 0.308 1 98.06 157 THR A CA 1
ATOM 1164 C C . THR A 1 157 ? -16.766 -29.406 -1.033 1 98.06 157 THR A C 1
ATOM 1166 O O . THR A 1 157 ? -16.797 -28.188 -1.266 1 98.06 157 THR A O 1
ATOM 1169 N N . VAL A 1 158 ? -16.391 -30.328 -1.922 1 98.25 158 VAL A N 1
ATOM 1170 C CA . VAL A 1 158 ? -15.828 -29.938 -3.209 1 98.25 158 VAL A CA 1
ATOM 1171 C C . VAL A 1 158 ? -16.953 -29.594 -4.184 1 98.25 158 VAL A C 1
ATOM 1173 O O . VAL A 1 158 ? -17.891 -30.375 -4.355 1 98.25 158 VAL A O 1
ATOM 1176 N N . GLU A 1 159 ? -16.922 -28.469 -4.742 1 97.38 159 GLU A N 1
ATOM 1177 C CA . GLU A 1 159 ? -17.75 -28.156 -5.902 1 97.38 159 GLU A CA 1
ATOM 1178 C C . GLU A 1 159 ? -16.969 -28.344 -7.203 1 97.38 159 GLU A C 1
ATOM 1180 O O . GLU A 1 159 ? -17.484 -28.953 -8.156 1 97.38 159 GLU A O 1
ATOM 1185 N N . ARG A 1 160 ? -15.758 -27.828 -7.277 1 96.94 160 ARG A N 1
ATOM 1186 C CA . ARG A 1 160 ? -14.867 -27.953 -8.422 1 96.94 160 ARG A CA 1
ATOM 1187 C C . ARG A 1 160 ? -13.422 -28.156 -7.973 1 96.94 160 ARG A C 1
ATOM 1189 O O . ARG A 1 160 ? -12.875 -27.328 -7.254 1 96.94 160 ARG A O 1
ATOM 1196 N N . PRO A 1 161 ? -12.797 -29.188 -8.359 1 97.44 161 PRO A N 1
ATOM 1197 C CA . PRO A 1 161 ? -11.406 -29.406 -7.949 1 97.44 161 PRO A CA 1
ATOM 1198 C C . PRO A 1 161 ? -10.453 -28.375 -8.523 1 97.44 161 PRO A C 1
ATOM 1200 O O . PRO A 1 161 ? -10.805 -27.656 -9.461 1 97.44 161 PRO A O 1
ATOM 1203 N N . VAL A 1 162 ? -9.266 -28.312 -7.922 1 97.69 162 VAL A N 1
ATOM 1204 C CA . VAL A 1 162 ? -8.258 -27.359 -8.367 1 97.69 162 VAL A CA 1
ATOM 1205 C C . VAL A 1 162 ? -7.809 -27.703 -9.781 1 97.69 162 VAL A C 1
ATOM 1207 O O . VAL A 1 162 ? -7.551 -28.859 -10.102 1 97.69 162 VAL A O 1
ATOM 1210 N N . GLY A 1 163 ? -7.797 -26.75 -10.633 1 95.81 163 GLY A N 1
ATOM 1211 C CA . GLY A 1 163 ? -7.34 -26.844 -12.016 1 95.81 163 GLY A CA 1
ATOM 1212 C C . GLY A 1 163 ? -6.957 -25.516 -12.617 1 95.81 163 GLY A C 1
ATOM 1213 O O . GLY A 1 163 ? -6.902 -24.5 -11.914 1 95.81 163 GLY A O 1
ATOM 1214 N N . PRO A 1 164 ? -6.617 -25.547 -13.875 1 91.12 164 PRO A N 1
ATOM 1215 C CA . PRO A 1 164 ? -6.266 -24.297 -14.547 1 91.12 164 PRO A CA 1
ATOM 1216 C C . PRO A 1 164 ? -7.449 -23.344 -14.672 1 91.12 164 PRO A C 1
ATOM 1218 O O . PRO A 1 164 ? -8.578 -23.781 -14.891 1 91.12 164 PRO A O 1
ATOM 1221 N N . GLU A 1 165 ? -7.234 -22.109 -14.422 1 84.88 165 GLU A N 1
ATOM 1222 C CA . GLU A 1 165 ? -8.172 -21.016 -14.602 1 84.88 165 GLU A CA 1
ATOM 1223 C C . GLU A 1 165 ? -7.586 -19.922 -15.484 1 84.88 165 GLU A C 1
ATOM 1225 O O . GLU A 1 165 ? -6.371 -19.844 -15.672 1 84.88 165 GLU A O 1
ATOM 1230 N N . PRO A 1 166 ? -8.391 -19.125 -16.125 1 74.56 166 PRO A N 1
ATOM 1231 C CA . PRO A 1 166 ? -7.891 -18.062 -17.016 1 74.56 166 PRO A CA 1
ATOM 1232 C C . PRO A 1 166 ? -6.852 -17.172 -16.344 1 74.56 166 PRO A C 1
ATOM 1234 O O . PRO A 1 166 ? -5.934 -16.672 -17 1 74.56 166 PRO A O 1
ATOM 1237 N N . TYR A 1 167 ? -7 -16.984 -15.102 1 74.56 167 TYR A N 1
ATOM 1238 C CA . TYR A 1 167 ? -6.059 -16.078 -14.445 1 74.56 167 TYR A CA 1
ATOM 1239 C C . TYR A 1 167 ? -5.285 -16.797 -13.344 1 74.56 167 TYR A C 1
ATOM 1241 O O . TYR A 1 167 ? -4.859 -16.188 -12.367 1 74.56 167 TYR A O 1
ATOM 1249 N N . GLY A 1 168 ? -5.074 -18.062 -13.539 1 84.69 168 GLY A N 1
ATOM 1250 C CA . GLY A 1 168 ? -4.34 -18.859 -12.57 1 84.69 168 GLY A CA 1
ATOM 1251 C C . GLY A 1 168 ? -4.883 -20.266 -12.422 1 84.69 168 GLY A C 1
ATOM 1252 O O . GLY A 1 168 ? -5.211 -20.922 -13.414 1 84.69 168 GLY A O 1
ATOM 1253 N N . ARG A 1 169 ? -4.734 -20.703 -11.281 1 93.69 169 ARG A N 1
ATOM 1254 C CA . ARG A 1 169 ? -5.277 -22.016 -10.938 1 93.69 169 ARG A CA 1
ATOM 1255 C C . ARG A 1 169 ? -6.129 -21.938 -9.68 1 93.69 169 ARG A C 1
ATOM 1257 O O . ARG A 1 169 ? -5.883 -21.094 -8.805 1 93.69 169 ARG A O 1
ATOM 1264 N N . GLY A 1 170 ? -7.117 -22.719 -9.688 1 95.94 170 GLY A N 1
ATOM 1265 C CA . GLY A 1 170 ? -7.977 -22.641 -8.516 1 95.94 170 GLY A CA 1
ATOM 1266 C C . GLY A 1 170 ? -9.062 -23.703 -8.508 1 95.94 170 GLY A C 1
ATOM 1267 O O . GLY A 1 170 ? -9.148 -24.531 -9.422 1 95.94 170 GLY A O 1
ATOM 1268 N N . GLY A 1 171 ? -9.734 -23.766 -7.434 1 97.75 171 GLY A N 1
ATOM 1269 C CA . GLY A 1 171 ? -10.883 -24.625 -7.191 1 97.75 171 GLY A CA 1
ATOM 1270 C C . GLY A 1 171 ? -11.961 -23.953 -6.359 1 97.75 171 GLY A C 1
ATOM 1271 O O . GLY A 1 171 ? -11.82 -22.797 -5.961 1 97.75 171 GLY A O 1
ATOM 1272 N N . VAL A 1 172 ? -13.102 -24.688 -6.254 1 98.12 172 VAL A N 1
ATOM 1273 C CA . VAL A 1 172 ? -14.227 -24.125 -5.516 1 98.12 172 VAL A CA 1
ATOM 1274 C C . VAL A 1 172 ? -14.688 -25.109 -4.449 1 98.12 172 VAL A C 1
ATOM 1276 O O . VAL A 1 172 ? -14.867 -26.297 -4.727 1 98.12 172 VAL A O 1
ATOM 1279 N N . VAL A 1 173 ? -14.875 -24.625 -3.27 1 98.62 173 VAL A N 1
ATOM 1280 C CA . VAL A 1 173 ? -15.398 -25.438 -2.178 1 98.62 173 VAL A CA 1
ATOM 1281 C C . VAL A 1 173 ? -16.562 -24.703 -1.505 1 98.62 173 VAL A C 1
ATOM 1283 O O . VAL A 1 173 ? -16.75 -23.5 -1.699 1 98.62 173 VAL A O 1
ATOM 1286 N N . LEU A 1 174 ? -17.344 -25.438 -0.788 1 98.5 174 LEU A N 1
ATOM 1287 C CA . LEU A 1 174 ? -18.375 -24.906 0.105 1 98.5 174 LEU A CA 1
ATOM 1288 C C . LEU A 1 174 ? -18 -25.172 1.563 1 98.5 174 LEU A C 1
ATOM 1290 O O . LEU A 1 174 ? -17.625 -26.281 1.926 1 98.5 174 LEU A O 1
ATOM 1294 N N . ASP A 1 175 ? -18.031 -24.172 2.357 1 98.06 175 ASP A N 1
ATOM 1295 C CA . ASP A 1 175 ? -17.812 -24.406 3.779 1 98.06 175 ASP A CA 1
ATOM 1296 C C . ASP A 1 175 ? -19.031 -25.078 4.414 1 98.06 175 ASP A C 1
ATOM 1298 O O . ASP A 1 175 ? -20 -25.422 3.721 1 98.06 175 ASP A O 1
ATOM 1302 N N . ASP A 1 176 ? -19.031 -25.297 5.734 1 96.5 176 ASP A N 1
ATOM 1303 C CA . ASP A 1 176 ? -20.062 -26.094 6.414 1 96.5 176 ASP A CA 1
ATOM 1304 C C . ASP A 1 176 ? -21.406 -25.391 6.367 1 96.5 176 ASP A C 1
ATOM 1306 O O . ASP A 1 176 ? -22.453 -26.016 6.535 1 96.5 176 ASP A O 1
ATOM 1310 N N . SER A 1 177 ? -21.391 -24.109 6.203 1 98.12 177 SER A N 1
ATOM 1311 C CA . SER A 1 177 ? -22.625 -23.328 6.152 1 98.12 177 SER A CA 1
ATOM 1312 C C . SER A 1 177 ? -23.078 -23.109 4.711 1 98.12 177 SER A C 1
ATOM 1314 O O . SER A 1 177 ? -24.031 -22.375 4.465 1 98.12 177 SER A O 1
ATOM 1316 N N . GLY A 1 178 ? -22.328 -23.672 3.754 1 97.94 178 GLY A N 1
ATOM 1317 C CA . GLY A 1 178 ? -22.734 -23.609 2.357 1 97.94 178 GLY A CA 1
ATOM 1318 C C . GLY A 1 178 ? -22.156 -22.391 1.637 1 97.94 178 GLY A C 1
ATOM 1319 O O . GLY A 1 178 ? -22.469 -22.172 0.463 1 97.94 178 GLY A O 1
ATOM 1320 N N . ASN A 1 179 ? -21.422 -21.531 2.312 1 98.62 179 ASN A N 1
ATOM 1321 C CA . ASN A 1 179 ? -20.781 -20.422 1.623 1 98.62 179 ASN A CA 1
ATOM 1322 C C . ASN A 1 179 ? -19.812 -20.906 0.546 1 98.62 179 ASN A C 1
ATOM 1324 O O . ASN A 1 179 ? -19.016 -21.812 0.787 1 98.62 179 ASN A O 1
ATOM 1328 N N . ARG A 1 180 ? -19.938 -20.344 -0.602 1 98.56 180 ARG A N 1
ATOM 1329 C CA . ARG A 1 180 ? -19.156 -20.75 -1.766 1 98.56 180 ARG A CA 1
ATOM 1330 C C . ARG A 1 180 ? -17.828 -20 -1.813 1 98.56 180 ARG A C 1
ATOM 1332 O O . ARG A 1 180 ? -17.797 -18.781 -1.976 1 98.56 180 ARG A O 1
ATOM 1339 N N . ILE A 1 181 ? -16.75 -20.703 -1.717 1 98.69 181 ILE A N 1
ATOM 1340 C CA . ILE A 1 181 ? -15.406 -20.125 -1.657 1 98.69 181 ILE A CA 1
ATOM 1341 C C . ILE A 1 181 ? -14.625 -20.516 -2.91 1 98.69 181 ILE A C 1
ATOM 1343 O O . ILE A 1 181 ? -14.461 -21.703 -3.203 1 98.69 181 ILE A O 1
ATOM 1347 N N . MET A 1 182 ? -14.219 -19.531 -3.604 1 98.06 182 MET A N 1
ATOM 1348 C CA . MET A 1 182 ? -13.336 -19.734 -4.75 1 98.06 182 MET A CA 1
ATOM 1349 C C . MET A 1 182 ? -11.875 -19.547 -4.352 1 98.06 182 MET A C 1
ATOM 1351 O O . MET A 1 182 ? -11.453 -18.438 -4.035 1 98.06 182 MET A O 1
ATOM 1355 N N . ILE A 1 183 ? -11.164 -20.562 -4.336 1 98.12 183 ILE A N 1
ATOM 1356 C CA . ILE A 1 183 ? -9.75 -20.547 -3.994 1 98.12 183 ILE A CA 1
ATOM 1357 C C . ILE A 1 183 ? -8.914 -20.344 -5.258 1 98.12 183 ILE A C 1
ATOM 1359 O O . ILE A 1 183 ? -8.992 -21.141 -6.191 1 98.12 183 ILE A O 1
ATOM 1363 N N . VAL A 1 184 ? -8.141 -19.328 -5.246 1 96.38 184 VAL A N 1
ATOM 1364 C CA . VAL A 1 184 ? -7.441 -19 -6.484 1 96.38 184 VAL A CA 1
ATOM 1365 C C . VAL A 1 184 ? -5.984 -18.656 -6.18 1 96.38 184 VAL A C 1
ATOM 1367 O O . VAL A 1 184 ? -5.699 -17.891 -5.266 1 96.38 184 VAL A O 1
ATOM 1370 N N . GLN A 1 185 ? -5.109 -19.25 -6.766 1 93.69 185 GLN A N 1
ATOM 1371 C CA . GLN A 1 185 ? -3.713 -18.828 -6.867 1 93.69 185 GLN A CA 1
ATOM 1372 C C . GLN A 1 185 ? -3.473 -18.016 -8.141 1 93.69 185 GLN A C 1
ATOM 1374 O O . GLN A 1 185 ? -3.451 -18.578 -9.242 1 93.69 185 GLN A O 1
ATOM 1379 N N . ALA A 1 186 ? -3.398 -16.75 -7.871 1 85 186 ALA A N 1
ATOM 1380 C CA . ALA A 1 186 ? -3.246 -15.852 -9.016 1 85 186 ALA A CA 1
ATOM 1381 C C . ALA A 1 186 ? -1.855 -15.977 -9.625 1 85 186 ALA A C 1
ATOM 1383 O O . ALA A 1 186 ? -0.899 -16.359 -8.945 1 85 186 ALA A O 1
ATOM 1384 N N . GLU A 1 187 ? -1.871 -15.727 -10.914 1 78 187 GLU A N 1
ATOM 1385 C CA . GLU A 1 187 ? -0.561 -15.602 -11.547 1 78 187 GLU A CA 1
ATOM 1386 C C . GLU A 1 187 ? 0.222 -14.43 -10.961 1 78 187 GLU A C 1
ATOM 1388 O O . GLU A 1 187 ? -0.347 -13.367 -10.695 1 78 187 GLU A O 1
ATOM 1393 N N . PRO A 1 188 ? 1.4 -14.703 -10.648 1 73.44 188 PRO A N 1
ATOM 1394 C CA . PRO A 1 188 ? 2.203 -13.609 -10.094 1 73.44 188 PRO A CA 1
ATOM 1395 C C . PRO A 1 188 ? 2.271 -12.398 -11.023 1 73.44 188 PRO A C 1
ATOM 1397 O O . PRO A 1 188 ? 2.311 -12.555 -12.242 1 73.44 188 PRO A O 1
ATOM 1400 N N . VAL A 1 189 ? 2.104 -11.266 -10.5 1 75.44 189 VAL A N 1
ATOM 1401 C CA . VAL A 1 189 ? 2.23 -10.039 -11.273 1 75.44 189 VAL A CA 1
ATOM 1402 C C . VAL A 1 189 ? 3.404 -9.211 -10.75 1 75.44 189 VAL A C 1
ATOM 1404 O O . VAL A 1 189 ? 3.719 -9.258 -9.562 1 75.44 189 VAL A O 1
ATOM 1407 N N . LEU A 1 190 ? 4.031 -8.539 -11.641 1 81.75 190 LEU A N 1
ATOM 1408 C CA . LEU A 1 190 ? 5.109 -7.633 -11.258 1 81.75 190 LEU A CA 1
ATOM 1409 C C . LEU A 1 190 ? 4.555 -6.344 -10.664 1 81.75 190 LEU A C 1
ATOM 1411 O O . LEU A 1 190 ? 3.553 -5.812 -11.141 1 81.75 190 LEU A O 1
ATOM 1415 N N . GLU A 1 191 ? 5.094 -5.918 -9.586 1 83.88 191 GLU A N 1
ATOM 1416 C CA . GLU A 1 191 ? 4.75 -4.66 -8.938 1 83.88 191 GLU A CA 1
ATOM 1417 C C . GLU A 1 191 ? 5.898 -3.66 -9.016 1 83.88 191 GLU A C 1
ATOM 1419 O O . GLU A 1 191 ? 7.02 -4.023 -9.375 1 83.88 191 GLU A O 1
ATOM 1424 N N . ALA A 1 192 ? 5.602 -2.42 -8.672 1 87.88 192 ALA A N 1
ATOM 1425 C CA . ALA A 1 192 ? 6.594 -1.354 -8.766 1 87.88 192 ALA A CA 1
ATOM 1426 C C . ALA A 1 192 ? 7.875 -1.731 -8.031 1 87.88 192 ALA A C 1
ATOM 1428 O O . ALA A 1 192 ? 7.828 -2.199 -6.887 1 87.88 192 ALA A O 1
ATOM 1429 N N . GLY A 1 193 ? 8.961 -1.595 -8.695 1 91.94 193 GLY A N 1
ATOM 1430 C CA . GLY A 1 193 ? 10.258 -1.861 -8.086 1 91.94 193 GLY A CA 1
ATOM 1431 C C . GLY A 1 193 ? 10.766 -3.264 -8.367 1 91.94 193 GLY A C 1
ATOM 1432 O O . GLY A 1 193 ? 11.953 -3.547 -8.18 1 91.94 193 GLY A O 1
ATOM 1433 N N . ASP A 1 194 ? 9.867 -4.16 -8.789 1 90.88 194 ASP A N 1
ATOM 1434 C CA . ASP A 1 194 ? 10.289 -5.512 -9.141 1 90.88 194 ASP A CA 1
ATOM 1435 C C . ASP A 1 194 ? 11.164 -5.508 -10.398 1 90.88 194 ASP A C 1
ATOM 1437 O O . ASP A 1 194 ? 11.039 -4.621 -11.242 1 90.88 194 ASP A O 1
ATOM 1441 N N . LEU A 1 195 ? 12 -6.504 -10.445 1 90.94 195 LEU A N 1
ATOM 1442 C CA . LEU A 1 195 ? 12.805 -6.652 -11.648 1 90.94 195 LEU A CA 1
ATOM 1443 C C . LEU A 1 195 ? 12.016 -7.336 -12.758 1 90.94 195 LEU A C 1
ATOM 1445 O O . LEU A 1 195 ? 11.477 -8.43 -12.562 1 90.94 195 LEU A O 1
ATOM 1449 N N . THR A 1 196 ? 11.922 -6.695 -13.891 1 88 196 THR A N 1
ATOM 1450 C CA . THR A 1 196 ? 11.258 -7.297 -15.039 1 88 196 THR A CA 1
ATOM 1451 C C . THR A 1 196 ? 12.25 -8.109 -15.867 1 88 196 THR A C 1
ATOM 1453 O O . THR A 1 196 ? 11.93 -9.211 -16.328 1 88 196 THR A O 1
ATOM 1456 N N . HIS A 1 197 ? 13.352 -7.586 -16.094 1 87.69 197 HIS A N 1
ATOM 1457 C CA . HIS A 1 197 ? 14.469 -8.258 -16.75 1 87.69 197 HIS A CA 1
ATOM 1458 C C . HIS A 1 197 ? 15.805 -7.648 -16.328 1 87.69 197 HIS A C 1
ATOM 1460 O O . HIS A 1 197 ? 15.836 -6.57 -15.727 1 87.69 197 HIS A O 1
ATOM 1466 N N . ALA A 1 198 ? 16.781 -8.398 -16.5 1 92.81 198 ALA A N 1
ATOM 1467 C CA . ALA A 1 198 ? 18.141 -7.973 -16.156 1 92.81 198 ALA A CA 1
ATOM 1468 C C . ALA A 1 198 ? 19.156 -8.547 -17.125 1 92.81 198 ALA A C 1
ATOM 1470 O O . ALA A 1 198 ? 18.859 -9.469 -17.891 1 92.81 198 ALA A O 1
ATOM 1471 N N . SER A 1 199 ? 20.312 -7.938 -17.156 1 94.88 199 SER A N 1
ATOM 1472 C CA . SER A 1 199 ? 21.391 -8.469 -17.969 1 94.88 199 SER A CA 1
ATOM 1473 C C . SER A 1 199 ? 22.75 -8.219 -17.312 1 94.88 199 SER A C 1
ATOM 1475 O O . SER A 1 199 ? 22.969 -7.152 -16.734 1 94.88 199 SER A O 1
ATOM 1477 N N . LEU A 1 200 ? 23.562 -9.195 -17.406 1 97.31 200 LEU A N 1
ATOM 1478 C CA . LEU A 1 200 ? 24.953 -8.961 -17.062 1 97.31 200 LEU A CA 1
ATOM 1479 C C . LEU A 1 200 ? 25.656 -8.109 -18.125 1 97.31 200 LEU A C 1
ATOM 1481 O O . LEU A 1 200 ? 25.562 -8.414 -19.312 1 97.31 200 LEU A O 1
ATOM 1485 N N . ARG A 1 201 ? 26.234 -7.055 -17.672 1 96.75 201 ARG A N 1
ATOM 1486 C CA . ARG A 1 201 ? 27.094 -6.25 -18.531 1 96.75 201 ARG A CA 1
ATOM 1487 C C . ARG A 1 201 ? 28.562 -6.523 -18.25 1 96.75 201 ARG A C 1
ATOM 1489 O O . ARG A 1 201 ? 29.078 -6.156 -17.188 1 96.75 201 ARG A O 1
ATOM 1496 N N . VAL A 1 202 ? 29.203 -7.094 -19.234 1 96.69 202 VAL A N 1
ATOM 1497 C CA . VAL A 1 202 ? 30.578 -7.57 -19.047 1 96.69 202 VAL A CA 1
ATOM 1498 C C . VAL A 1 202 ? 31.391 -7.277 -20.297 1 96.69 202 VAL A C 1
ATOM 1500 O O . VAL A 1 202 ? 30.844 -7.02 -21.359 1 96.69 202 VAL A O 1
ATOM 1503 N N . PRO A 1 203 ? 32.688 -7.34 -20.125 1 95.88 203 PRO A N 1
ATOM 1504 C CA . PRO A 1 203 ? 33.531 -7.059 -21.297 1 95.88 203 PRO A CA 1
ATOM 1505 C C . PRO A 1 203 ? 33.344 -8.078 -22.422 1 95.88 203 PRO A C 1
ATOM 1507 O O . PRO A 1 203 ? 33.312 -7.707 -23.594 1 95.88 203 PRO A O 1
ATOM 1510 N N . ASP A 1 204 ? 33.219 -9.367 -22.125 1 95.62 204 ASP A N 1
ATOM 1511 C CA . ASP A 1 204 ? 33.062 -10.445 -23.094 1 95.62 204 ASP A CA 1
ATOM 1512 C C . ASP A 1 204 ? 31.875 -11.336 -22.719 1 95.62 204 ASP A C 1
ATOM 1514 O O . ASP A 1 204 ? 32 -12.203 -21.844 1 95.62 204 ASP A O 1
ATOM 1518 N N . ALA A 1 205 ? 30.797 -11.195 -23.484 1 95.94 205 ALA A N 1
ATOM 1519 C CA . ALA A 1 205 ? 29.562 -11.898 -23.156 1 95.94 205 ALA A CA 1
ATOM 1520 C C . ALA A 1 205 ? 29.719 -13.406 -23.328 1 95.94 205 ALA A C 1
ATOM 1522 O O . ALA A 1 205 ? 29.172 -14.188 -22.547 1 95.94 205 ALA A O 1
ATOM 1523 N N . GLU A 1 206 ? 30.422 -13.844 -24.328 1 94.75 206 GLU A N 1
ATOM 1524 C CA . GLU A 1 206 ? 30.609 -15.273 -24.578 1 94.75 206 GLU A CA 1
ATOM 1525 C C . GLU A 1 206 ? 31.406 -15.922 -23.438 1 94.75 206 GLU A C 1
ATOM 1527 O O . GLU A 1 206 ? 31.094 -17.031 -23.031 1 94.75 206 GLU A O 1
ATOM 1532 N N . ARG A 1 207 ? 32.406 -15.172 -23.062 1 96.31 207 ARG A N 1
ATOM 1533 C CA . ARG A 1 207 ? 33.188 -15.656 -21.938 1 96.31 207 ARG A CA 1
ATOM 1534 C C . ARG A 1 207 ? 32.344 -15.781 -20.688 1 96.31 207 ARG A C 1
ATOM 1536 O O . ARG A 1 207 ? 32.469 -16.766 -19.953 1 96.31 207 ARG A O 1
ATOM 1543 N N . ALA A 1 208 ? 31.547 -14.828 -20.438 1 97.62 208 ALA A N 1
ATOM 1544 C CA . ALA A 1 208 ? 30.641 -14.875 -19.281 1 97.62 208 ALA A CA 1
ATOM 1545 C C . ALA A 1 208 ? 29.656 -16.031 -19.406 1 97.62 208 ALA A C 1
ATOM 1547 O O . ALA A 1 208 ? 29.359 -16.719 -18.406 1 97.62 208 ALA A O 1
ATOM 1548 N N . ALA A 1 209 ? 29.141 -16.266 -20.578 1 96.88 209 ALA A N 1
ATOM 1549 C CA . ALA A 1 209 ? 28.234 -17.391 -20.812 1 96.88 209 ALA A CA 1
ATOM 1550 C C . ALA A 1 209 ? 28.875 -18.719 -20.438 1 96.88 209 ALA A C 1
ATOM 1552 O O . ALA A 1 209 ? 28.25 -19.562 -19.812 1 96.88 209 ALA A O 1
ATOM 1553 N N . ARG A 1 210 ? 30.109 -18.859 -20.844 1 97.06 210 ARG A N 1
ATOM 1554 C CA . ARG A 1 210 ? 30.844 -20.078 -20.516 1 97.06 210 ARG A CA 1
ATOM 1555 C C . ARG A 1 210 ? 31.062 -20.203 -19.016 1 97.06 210 ARG A C 1
ATOM 1557 O O . ARG A 1 210 ? 30.859 -21.281 -18.438 1 97.06 210 ARG A O 1
ATOM 1564 N N . PHE A 1 211 ? 31.469 -19.141 -18.438 1 98.38 211 PHE A N 1
ATOM 1565 C CA . PHE A 1 211 ? 31.734 -19.109 -17.016 1 98.38 211 PHE A CA 1
ATOM 1566 C C . PHE A 1 211 ? 30.484 -19.484 -16.219 1 98.38 211 PHE A C 1
ATOM 1568 O O . PHE A 1 211 ? 30.516 -20.422 -15.414 1 98.38 211 PHE A O 1
ATOM 1575 N N . PHE A 1 212 ? 29.391 -18.781 -16.453 1 98.5 212 PHE A N 1
ATOM 1576 C CA . PHE A 1 212 ? 28.172 -18.984 -15.656 1 98.5 212 PHE A CA 1
ATOM 1577 C C . PHE A 1 212 ? 27.453 -20.266 -16.078 1 98.5 212 PHE A C 1
ATOM 1579 O O . PHE A 1 212 ? 26.688 -20.828 -15.297 1 98.5 212 PHE A O 1
ATOM 1586 N N . GLY A 1 213 ? 27.656 -20.75 -17.297 1 97.69 213 GLY A N 1
ATOM 1587 C CA . GLY A 1 213 ? 27.25 -22.109 -17.625 1 97.69 213 GLY A CA 1
ATOM 1588 C C . GLY A 1 213 ? 27.875 -23.156 -16.75 1 97.69 213 GLY A C 1
ATOM 1589 O O . GLY A 1 213 ? 27.203 -24.094 -16.312 1 97.69 213 GLY A O 1
ATOM 1590 N N . ALA A 1 214 ? 29.094 -23.016 -16.516 1 97.62 214 ALA A N 1
ATOM 1591 C CA . ALA A 1 214 ? 29.844 -23.969 -15.695 1 97.62 214 ALA A CA 1
ATOM 1592 C C . ALA A 1 214 ? 29.453 -23.875 -14.227 1 97.62 214 ALA A C 1
ATOM 1594 O O . ALA A 1 214 ? 29.359 -24.891 -13.531 1 97.62 214 ALA A O 1
ATOM 1595 N N . VAL A 1 215 ? 29.203 -22.703 -13.742 1 98 215 VAL A N 1
ATOM 1596 C CA . VAL A 1 215 ? 29.016 -22.453 -12.32 1 98 215 VAL A CA 1
ATOM 1597 C C . VAL A 1 215 ? 27.547 -22.672 -11.953 1 98 215 VAL A C 1
ATOM 1599 O O . VAL A 1 215 ? 27.234 -23.25 -10.906 1 98 215 VAL A O 1
ATOM 1602 N N . LEU A 1 216 ? 26.625 -22.219 -12.883 1 97.75 216 LEU A N 1
ATOM 1603 C CA . LEU A 1 216 ? 25.203 -22.172 -12.523 1 97.75 216 LEU A CA 1
ATOM 1604 C C . LEU A 1 216 ? 24.391 -23.109 -13.406 1 97.75 216 LEU A C 1
ATOM 1606 O O . LEU A 1 216 ? 23.188 -23.25 -13.203 1 97.75 216 LEU A O 1
ATOM 1610 N N . GLY A 1 217 ? 25.062 -23.672 -14.406 1 96.44 217 GLY A N 1
ATOM 1611 C CA . GLY A 1 217 ? 24.344 -24.562 -15.305 1 96.44 217 GLY A CA 1
ATOM 1612 C C . GLY A 1 217 ? 23.469 -23.828 -16.312 1 96.44 217 GLY A C 1
ATOM 1613 O O . GLY A 1 217 ? 22.453 -24.359 -16.766 1 96.44 217 GLY A O 1
ATOM 1614 N N . TRP A 1 218 ? 23.781 -22.625 -16.625 1 96.56 218 TRP A N 1
ATOM 1615 C CA . TRP A 1 218 ? 22.984 -21.844 -17.562 1 96.56 218 TRP A CA 1
ATOM 1616 C C . TRP A 1 218 ? 23.062 -22.422 -18.969 1 96.56 218 TRP A C 1
ATOM 1618 O O . TRP A 1 218 ? 24.141 -22.812 -19.422 1 96.56 218 TRP A O 1
ATOM 1628 N N . ALA A 1 219 ? 21.906 -22.5 -19.594 1 95.38 219 ALA A N 1
ATOM 1629 C CA . ALA A 1 219 ? 21.812 -22.719 -21.031 1 95.38 219 ALA A CA 1
ATOM 1630 C C . ALA A 1 219 ? 21.578 -21.406 -21.781 1 95.38 219 ALA A C 1
ATOM 1632 O O . ALA A 1 219 ? 20.625 -20.688 -21.484 1 95.38 219 ALA A O 1
ATOM 1633 N N . THR A 1 220 ? 22.516 -21.125 -22.672 1 93.88 220 THR A N 1
ATOM 1634 C CA . THR A 1 220 ? 22.453 -19.797 -23.297 1 93.88 220 THR A CA 1
ATOM 1635 C C . THR A 1 220 ? 22.141 -19.922 -24.781 1 93.88 220 THR A C 1
ATOM 1637 O O . THR A 1 220 ? 22.438 -20.953 -25.406 1 93.88 220 THR A O 1
ATOM 1640 N N . GLN A 1 221 ? 21.391 -18.969 -25.281 1 90.75 221 GLN A N 1
ATOM 1641 C CA . GLN A 1 221 ? 21.078 -18.828 -26.703 1 90.75 221 GLN A CA 1
ATOM 1642 C C . GLN A 1 221 ? 21.359 -17.422 -27.203 1 90.75 221 GLN A C 1
ATOM 1644 O O . GLN A 1 221 ? 21.125 -16.453 -26.484 1 90.75 221 GLN A O 1
ATOM 1649 N N . ARG A 1 222 ? 21.984 -17.344 -28.328 1 81.88 222 ARG A N 1
ATOM 1650 C CA . ARG A 1 222 ? 22.219 -16.016 -28.906 1 81.88 222 ARG A CA 1
ATOM 1651 C C . ARG A 1 222 ? 20.906 -15.352 -29.312 1 81.88 222 ARG A C 1
ATOM 1653 O O . ARG A 1 222 ? 20 -16.016 -29.812 1 81.88 222 ARG A O 1
ATOM 1660 N N . ASP A 1 223 ? 20.656 -14.164 -28.75 1 66.62 223 ASP A N 1
ATOM 1661 C CA . ASP A 1 223 ? 19.422 -13.445 -29.078 1 66.62 223 ASP A CA 1
ATOM 1662 C C . ASP A 1 223 ? 19.422 -13.023 -30.547 1 66.62 223 ASP A C 1
ATOM 1664 O O . ASP A 1 223 ? 20.469 -12.938 -31.188 1 66.62 223 ASP A O 1
ATOM 1668 N N . HIS A 1 224 ? 18.297 -13.047 -31.234 1 54.84 224 HIS A N 1
ATOM 1669 C CA . HIS A 1 224 ? 18.094 -12.797 -32.656 1 54.84 224 HIS A CA 1
ATOM 1670 C C . HIS A 1 224 ? 18.797 -11.516 -33.094 1 54.84 224 HIS A C 1
ATOM 1672 O O . HIS A 1 224 ? 19.219 -11.391 -34.25 1 54.84 224 HIS A O 1
ATOM 1678 N N . ASP A 1 225 ? 18.625 -10.461 -32.25 1 53.25 225 ASP A N 1
ATOM 1679 C CA . ASP A 1 225 ? 19.109 -9.203 -32.812 1 53.25 225 ASP A CA 1
ATOM 1680 C C . ASP A 1 225 ? 20.625 -9.086 -32.688 1 53.25 225 ASP A C 1
ATOM 1682 O O . ASP A 1 225 ? 21.219 -8.078 -33.062 1 53.25 225 ASP A O 1
ATOM 1686 N N . GLY A 1 226 ? 21.312 -10.203 -32.344 1 56.59 226 GLY A N 1
ATOM 1687 C CA . GLY A 1 226 ? 22.75 -10.375 -32.438 1 56.59 226 GLY A CA 1
ATOM 1688 C C . GLY A 1 226 ? 23.484 -9.781 -31.234 1 56.59 226 GLY A C 1
ATOM 1689 O O . GLY A 1 226 ? 24.688 -10.039 -31.062 1 56.59 226 GLY A O 1
ATOM 1690 N N . ALA A 1 227 ? 22.984 -8.883 -30.469 1 62.62 227 ALA A N 1
ATOM 1691 C CA . ALA A 1 227 ? 23.922 -8.164 -29.594 1 62.62 227 ALA A CA 1
ATOM 1692 C C . ALA A 1 227 ? 23.906 -8.75 -28.188 1 62.62 227 ALA A C 1
ATOM 1694 O O . ALA A 1 227 ? 24.812 -8.469 -27.391 1 62.62 227 ALA A O 1
ATOM 1695 N N . GLY A 1 228 ? 23.047 -9.656 -27.906 1 83.12 228 GLY A N 1
ATOM 1696 C CA . GLY A 1 228 ? 23.062 -10.156 -26.531 1 83.12 228 GLY A CA 1
ATOM 1697 C C . GLY A 1 228 ? 22.797 -11.648 -26.438 1 83.12 228 GLY A C 1
ATOM 1698 O O . GLY A 1 228 ? 22.578 -12.305 -27.453 1 83.12 228 GLY A O 1
ATOM 1699 N N . ILE A 1 229 ? 23.266 -12.312 -25.391 1 93 229 ILE A N 1
ATOM 1700 C CA . ILE A 1 229 ? 23.047 -13.719 -25.062 1 93 229 ILE A CA 1
ATOM 1701 C C . ILE A 1 229 ? 21.906 -13.844 -24.047 1 93 229 ILE A C 1
ATOM 1703 O O . ILE A 1 229 ? 21.859 -13.102 -23.062 1 93 229 ILE A O 1
ATOM 1707 N N . ARG A 1 230 ? 20.984 -14.688 -24.344 1 92.31 230 ARG A N 1
ATOM 1708 C CA . ARG A 1 230 ? 19.875 -14.938 -23.422 1 92.31 230 ARG A CA 1
ATOM 1709 C C . ARG A 1 230 ? 20.094 -16.234 -22.641 1 92.31 230 ARG A C 1
ATOM 1711 O O . ARG A 1 230 ? 20.531 -17.234 -23.203 1 92.31 230 ARG A O 1
ATOM 1718 N N . VAL A 1 231 ? 19.828 -16.188 -21.375 1 93.31 231 VAL A N 1
ATOM 1719 C CA . VAL A 1 231 ? 19.781 -17.406 -20.578 1 93.31 231 VAL A CA 1
ATOM 1720 C C . VAL A 1 231 ? 18.422 -18.078 -20.75 1 93.31 231 VAL A C 1
ATOM 1722 O O . VAL A 1 231 ? 17.406 -17.562 -20.297 1 93.31 231 VAL A O 1
ATOM 1725 N N . ALA A 1 232 ? 18.344 -19.297 -21.25 1 90.44 232 ALA A N 1
ATOM 1726 C CA . ALA A 1 232 ? 17.125 -19.875 -21.781 1 90.44 232 ALA A CA 1
ATOM 1727 C C . ALA A 1 232 ? 16.438 -20.781 -20.75 1 90.44 232 ALA A C 1
ATOM 1729 O O . ALA A 1 232 ? 15.266 -21.109 -20.891 1 90.44 232 ALA A O 1
ATOM 1730 N N . ASN A 1 233 ? 17.125 -21.219 -19.797 1 90.44 233 ASN A N 1
ATOM 1731 C CA . ASN A 1 233 ? 16.562 -22.203 -18.891 1 90.44 233 ASN A CA 1
ATOM 1732 C C . ASN A 1 233 ? 16.141 -21.578 -17.562 1 90.44 233 ASN A C 1
ATOM 1734 O O . ASN A 1 233 ? 16.188 -22.234 -16.516 1 90.44 233 ASN A O 1
ATOM 1738 N N . LEU A 1 234 ? 15.953 -20.297 -17.578 1 88.75 234 LEU A N 1
ATOM 1739 C CA . LEU A 1 234 ? 15.398 -19.594 -16.422 1 88.75 234 LEU A CA 1
ATOM 1740 C C . LEU A 1 234 ? 14.016 -19.047 -16.734 1 88.75 234 LEU A C 1
ATOM 1742 O O . LEU A 1 234 ? 13.734 -18.656 -17.875 1 88.75 234 LEU A O 1
ATOM 1746 N N . PRO A 1 235 ? 13.219 -19 -15.695 1 78.44 235 PRO A N 1
ATOM 1747 C CA . PRO A 1 235 ? 11.906 -18.406 -15.906 1 78.44 235 PRO A CA 1
ATOM 1748 C C . PRO A 1 235 ? 11.969 -16.906 -16.141 1 78.44 235 PRO A C 1
ATOM 1750 O O . PRO A 1 235 ? 11.164 -16.344 -16.906 1 78.44 235 PRO A O 1
ATOM 1753 N N . SER A 1 236 ? 12.891 -16.312 -15.516 1 80.19 236 SER A N 1
ATOM 1754 C CA . SER A 1 236 ? 13.039 -14.875 -15.664 1 80.19 236 SER A CA 1
ATOM 1755 C C . SER A 1 236 ? 13.914 -14.523 -16.859 1 80.19 236 SER A C 1
ATOM 1757 O O . SER A 1 236 ? 14.797 -15.297 -17.234 1 80.19 236 SER A O 1
ATOM 1759 N N . HIS A 1 237 ? 13.68 -13.391 -17.359 1 83 237 HIS A N 1
ATOM 1760 C CA . HIS A 1 237 ? 14.492 -12.922 -18.469 1 83 237 HIS A CA 1
ATOM 1761 C C . HIS A 1 237 ? 15.836 -12.383 -18 1 83 237 HIS A C 1
ATOM 1763 O O . HIS A 1 237 ? 15.883 -11.336 -17.328 1 83 237 HIS A O 1
ATOM 1769 N N . LEU A 1 238 ? 16.797 -13.086 -18.297 1 90.81 238 LEU A N 1
ATOM 1770 C CA . LEU A 1 238 ? 18.172 -12.711 -17.969 1 90.81 238 LEU A CA 1
ATOM 1771 C C . LEU A 1 238 ? 19.078 -12.805 -19.203 1 90.81 238 LEU A C 1
ATOM 1773 O O . LEU A 1 238 ? 19.031 -13.797 -19.938 1 90.81 238 LEU A O 1
ATOM 1777 N N . GLY A 1 239 ? 19.781 -11.711 -19.422 1 92.62 239 GLY A N 1
ATOM 1778 C CA . GLY A 1 239 ? 20.688 -11.695 -20.562 1 92.62 239 GLY A CA 1
ATOM 1779 C C . GLY A 1 239 ? 22.109 -11.367 -20.172 1 92.62 239 GLY A C 1
ATOM 1780 O O . GLY A 1 239 ? 22.406 -11.078 -19.016 1 92.62 239 GLY A O 1
ATOM 1781 N N . ILE A 1 240 ? 22.984 -11.562 -21.109 1 95.69 240 ILE A N 1
ATOM 1782 C CA . ILE A 1 240 ? 24.391 -11.18 -21.016 1 95.69 240 ILE A CA 1
ATOM 1783 C C . ILE A 1 240 ? 24.766 -10.32 -22.219 1 95.69 240 ILE A C 1
ATOM 1785 O O . ILE A 1 240 ? 24.484 -10.68 -23.375 1 95.69 240 ILE A O 1
ATOM 1789 N N . TRP A 1 241 ? 25.344 -9.195 -21.938 1 93.81 241 TRP A N 1
ATOM 1790 C CA . TRP A 1 241 ? 25.734 -8.273 -23 1 93.81 241 TRP A CA 1
ATOM 1791 C C . TRP A 1 241 ? 27.172 -7.824 -22.828 1 93.81 241 TRP A C 1
ATOM 1793 O O . TRP A 1 241 ? 27.625 -7.566 -21.703 1 93.81 241 TRP A O 1
ATOM 1803 N N . SER A 1 242 ? 27.797 -7.688 -23.984 1 93.81 242 SER A N 1
ATOM 1804 C CA . SER A 1 242 ? 29.141 -7.094 -23.969 1 93.81 242 SER A CA 1
ATOM 1805 C C . SER A 1 242 ? 29.062 -5.574 -23.875 1 93.81 242 SER A C 1
ATOM 1807 O O . SER A 1 242 ? 28.344 -4.938 -24.641 1 93.81 242 SER A O 1
ATOM 1809 N N . ALA A 1 243 ? 29.703 -5.09 -22.922 1 91.75 243 ALA A N 1
ATOM 1810 C CA . ALA A 1 243 ? 29.75 -3.643 -22.734 1 91.75 243 ALA A CA 1
ATOM 1811 C C . ALA A 1 243 ? 31.094 -3.211 -22.156 1 91.75 243 ALA A C 1
ATOM 1813 O O . ALA A 1 243 ? 31.75 -3.971 -21.438 1 91.75 243 ALA A O 1
ATOM 1814 N N . ALA A 1 244 ? 31.391 -1.987 -22.516 1 89.94 244 ALA A N 1
ATOM 1815 C CA . ALA A 1 244 ? 32.594 -1.415 -21.938 1 89.94 244 ALA A CA 1
ATOM 1816 C C . ALA A 1 244 ? 32.375 -0.966 -20.5 1 89.94 244 ALA A C 1
ATOM 1818 O O . ALA A 1 244 ? 31.234 -0.721 -20.094 1 89.94 244 ALA A O 1
ATOM 1819 N N . GLY A 1 245 ? 33.469 -0.949 -19.766 1 89.31 245 GLY A N 1
ATOM 1820 C CA . GLY A 1 245 ? 33.375 -0.444 -18.406 1 89.31 245 GLY A CA 1
ATOM 1821 C C . GLY A 1 245 ? 33.406 -1.541 -17.359 1 89.31 245 GLY A C 1
ATOM 1822 O O . GLY A 1 245 ? 33.75 -2.68 -17.656 1 89.31 245 GLY A O 1
ATOM 1823 N N . ARG A 1 246 ? 33.062 -1.175 -16.188 1 91.81 246 ARG A N 1
ATOM 1824 C CA . ARG A 1 246 ? 33.062 -2.115 -15.078 1 91.81 246 ARG A CA 1
ATOM 1825 C C . ARG A 1 246 ? 31.906 -3.088 -15.164 1 91.81 246 ARG A C 1
ATOM 1827 O O . ARG A 1 246 ? 30.766 -2.682 -15.422 1 91.81 246 ARG A O 1
ATOM 1834 N N . PRO A 1 247 ? 32.219 -4.395 -14.992 1 96.69 247 PRO A N 1
ATOM 1835 C CA . PRO A 1 247 ? 31.141 -5.383 -15.016 1 96.69 247 PRO A CA 1
ATOM 1836 C C . PRO A 1 247 ? 30.078 -5.117 -13.953 1 96.69 247 PRO A C 1
ATOM 1838 O O . PRO A 1 247 ? 30.406 -4.719 -12.828 1 96.69 247 PRO A O 1
ATOM 1841 N N . THR A 1 248 ? 28.828 -5.254 -14.297 1 97.38 248 THR A N 1
ATOM 1842 C CA . THR A 1 248 ? 27.734 -4.984 -13.391 1 97.38 248 THR A CA 1
ATOM 1843 C C . THR A 1 248 ? 26.453 -5.656 -13.875 1 97.38 248 THR A C 1
ATOM 1845 O O . THR A 1 248 ? 26.438 -6.297 -14.93 1 97.38 248 THR A O 1
ATOM 1848 N N . LEU A 1 249 ? 25.469 -5.625 -13.094 1 98 249 LEU A N 1
ATOM 1849 C CA . LEU A 1 249 ? 24.141 -6.059 -13.492 1 98 249 LEU A CA 1
ATOM 1850 C C . LEU A 1 249 ? 23.281 -4.867 -13.914 1 98 249 LEU A C 1
ATOM 1852 O O . LEU A 1 249 ? 23.156 -3.896 -13.164 1 98 249 LEU A O 1
ATOM 1856 N N . PHE A 1 250 ? 22.844 -4.922 -15.109 1 96.81 250 PHE A N 1
ATOM 1857 C CA . PHE A 1 250 ? 21.859 -3.953 -15.57 1 96.81 250 PHE A CA 1
ATOM 1858 C C . PHE A 1 250 ? 20.438 -4.387 -15.18 1 96.81 250 PHE A C 1
ATOM 1860 O O . PHE A 1 250 ? 20.016 -5.504 -15.5 1 96.81 250 PHE A O 1
ATOM 1867 N N . CYS A 1 251 ? 19.703 -3.521 -14.531 1 96.31 251 CYS A N 1
ATOM 1868 C CA . CYS A 1 251 ? 18.375 -3.875 -14.023 1 96.31 251 CYS A CA 1
ATOM 1869 C C . CYS A 1 251 ? 17.297 -3.066 -14.719 1 96.31 251 CYS A C 1
ATOM 1871 O O . CYS A 1 251 ? 17.438 -1.854 -14.891 1 96.31 251 CYS A O 1
ATOM 1873 N N . CYS A 1 252 ? 16.281 -3.725 -15.102 1 94.25 252 CYS A N 1
ATOM 1874 C CA . CYS A 1 252 ? 15.047 -3.094 -15.547 1 94.25 252 CYS A CA 1
ATOM 1875 C C . CYS A 1 252 ? 13.945 -3.266 -14.508 1 94.25 252 CYS A C 1
ATOM 1877 O O . CYS A 1 252 ? 13.547 -4.391 -14.203 1 94.25 252 CYS A O 1
ATOM 1879 N N . TYR A 1 253 ? 13.438 -2.127 -13.992 1 94.25 253 TYR A N 1
ATOM 1880 C CA . TYR A 1 253 ? 12.469 -2.166 -12.898 1 94.25 253 TYR A CA 1
ATOM 1881 C C . TYR A 1 253 ? 11.055 -1.901 -13.406 1 94.25 253 TYR A C 1
ATOM 1883 O O . TYR A 1 253 ? 10.852 -1.034 -14.258 1 94.25 253 TYR A O 1
ATOM 1891 N N . ALA A 1 254 ? 10.133 -2.615 -12.805 1 92.31 254 ALA A N 1
ATOM 1892 C CA . ALA A 1 254 ? 8.719 -2.377 -13.078 1 92.31 254 ALA A CA 1
ATOM 1893 C C . ALA A 1 254 ? 8.242 -1.084 -12.422 1 92.31 254 ALA A C 1
ATOM 1895 O O . ALA A 1 254 ? 8.602 -0.791 -11.281 1 92.31 254 ALA A O 1
ATOM 1896 N N . VAL A 1 255 ? 7.484 -0.268 -13.164 1 91.5 255 VAL A N 1
ATOM 1897 C CA . VAL A 1 255 ? 6.82 0.918 -12.641 1 91.5 255 VAL A CA 1
ATOM 1898 C C . VAL A 1 255 ? 5.391 0.988 -13.172 1 91.5 255 VAL A C 1
ATOM 1900 O O . VAL A 1 255 ? 5.094 0.468 -14.25 1 91.5 255 VAL A O 1
ATOM 1903 N N . PRO A 1 256 ? 4.492 1.634 -12.43 1 84.31 256 PRO A N 1
ATOM 1904 C CA . PRO A 1 256 ? 3.109 1.733 -12.914 1 84.31 256 PRO A CA 1
ATOM 1905 C C . PRO A 1 256 ? 2.979 2.617 -14.148 1 84.31 256 PRO A C 1
ATOM 1907 O O . PRO A 1 256 ? 2.117 2.373 -15 1 84.31 256 PRO A O 1
ATOM 1910 N N . ASP A 1 257 ? 3.768 3.674 -14.242 1 87.56 257 ASP A N 1
ATOM 1911 C CA . ASP A 1 257 ? 3.729 4.656 -15.328 1 87.56 257 ASP A CA 1
ATOM 1912 C C . ASP A 1 257 ? 5.133 5.152 -15.664 1 87.56 257 ASP A C 1
ATOM 1914 O O . ASP A 1 257 ? 5.773 5.824 -14.852 1 87.56 257 ASP A O 1
ATOM 1918 N N . VAL A 1 258 ? 5.547 4.879 -16.828 1 93.44 258 VAL A N 1
ATOM 1919 C CA . VAL A 1 258 ? 6.922 5.164 -17.234 1 93.44 258 VAL A CA 1
ATOM 1920 C C . VAL A 1 258 ? 7.145 6.676 -17.281 1 93.44 258 VAL A C 1
ATOM 1922 O O . VAL A 1 258 ? 8.211 7.164 -16.891 1 93.44 258 VAL A O 1
ATOM 1925 N N . ALA A 1 259 ? 6.172 7.445 -17.75 1 92.81 259 ALA A N 1
ATOM 1926 C CA . ALA A 1 259 ? 6.32 8.898 -17.828 1 92.81 259 ALA A CA 1
ATOM 1927 C C . ALA A 1 259 ? 6.539 9.508 -16.453 1 92.81 259 ALA A C 1
ATOM 1929 O O . ALA A 1 259 ? 7.418 10.359 -16.266 1 92.81 259 ALA A O 1
ATOM 1930 N N . THR A 1 260 ? 5.773 9.078 -15.5 1 91.81 260 THR A N 1
ATOM 1931 C CA . THR A 1 260 ? 5.91 9.539 -14.125 1 91.81 260 THR A CA 1
ATOM 1932 C C . THR A 1 260 ? 7.281 9.172 -13.562 1 91.81 260 THR A C 1
ATOM 1934 O O . THR A 1 260 ? 7.922 9.984 -12.891 1 91.81 260 THR A O 1
ATOM 1937 N N . ALA A 1 261 ? 7.695 7.938 -13.828 1 94.94 261 ALA A N 1
ATOM 1938 C CA . ALA A 1 261 ? 8.992 7.48 -13.344 1 94.94 261 ALA A CA 1
ATOM 1939 C C . ALA A 1 261 ? 10.125 8.297 -13.969 1 94.94 261 ALA A C 1
ATOM 1941 O O . ALA A 1 261 ? 11.078 8.664 -13.281 1 94.94 261 ALA A O 1
ATOM 1942 N N . VAL A 1 262 ? 10.031 8.562 -15.227 1 96.69 262 VAL A N 1
ATOM 1943 C CA . VAL A 1 262 ? 11.039 9.344 -15.93 1 96.69 262 VAL A CA 1
ATOM 1944 C C . VAL A 1 262 ? 11.141 10.742 -15.312 1 96.69 262 VAL A C 1
ATOM 1946 O O . VAL A 1 262 ? 12.25 11.234 -15.07 1 96.69 262 VAL A O 1
ATOM 1949 N N . ALA A 1 263 ? 10.031 11.352 -15.078 1 95.56 263 ALA A N 1
ATOM 1950 C CA . ALA A 1 263 ? 10.023 12.664 -14.445 1 95.56 263 ALA A CA 1
ATOM 1951 C C . ALA A 1 263 ? 10.688 12.609 -13.07 1 95.56 263 ALA A C 1
ATOM 1953 O O . ALA A 1 263 ? 11.453 13.508 -12.703 1 95.56 263 ALA A O 1
ATOM 1954 N N . ALA A 1 264 ? 10.414 11.594 -12.32 1 96.44 264 ALA A N 1
ATOM 1955 C CA . ALA A 1 264 ? 10.992 11.43 -10.992 1 96.44 264 ALA A CA 1
ATOM 1956 C C . ALA A 1 264 ? 12.508 11.227 -11.078 1 96.44 264 ALA A C 1
ATOM 1958 O O . ALA A 1 264 ? 13.258 11.781 -10.266 1 96.44 264 ALA A O 1
ATOM 1959 N N . VAL A 1 265 ? 12.969 10.43 -12.016 1 97.94 265 VAL A N 1
ATOM 1960 C CA . VAL A 1 265 ? 14.383 10.172 -12.227 1 97.94 265 VAL A CA 1
ATOM 1961 C C . VAL A 1 265 ? 15.109 11.484 -12.508 1 97.94 265 VAL A C 1
ATOM 1963 O O . VAL A 1 265 ? 16.141 11.781 -11.883 1 97.94 265 VAL A O 1
ATOM 1966 N N . ARG A 1 266 ? 14.57 12.273 -13.391 1 97.5 266 ARG A N 1
ATOM 1967 C CA . ARG A 1 266 ? 15.188 13.539 -13.766 1 97.5 266 ARG A CA 1
ATOM 1968 C C . ARG A 1 266 ? 15.188 14.516 -12.586 1 97.5 266 ARG A C 1
ATOM 1970 O O . ARG A 1 266 ? 16.203 15.156 -12.305 1 97.5 266 ARG A O 1
ATOM 1977 N N . ALA A 1 267 ? 14.102 14.602 -11.914 1 95.69 267 ALA A N 1
ATOM 1978 C CA . ALA A 1 267 ? 14 15.492 -10.758 1 95.69 267 ALA A CA 1
ATOM 1979 C C . ALA A 1 267 ? 14.969 15.078 -9.656 1 95.69 267 ALA A C 1
ATOM 1981 O O . ALA A 1 267 ? 15.484 15.93 -8.93 1 95.69 267 ALA A O 1
ATOM 1982 N N . ALA A 1 268 ? 15.227 13.781 -9.547 1 95.88 268 ALA A N 1
ATOM 1983 C CA . ALA A 1 268 ? 16.078 13.258 -8.484 1 95.88 268 ALA A CA 1
ATOM 1984 C C . ALA A 1 268 ? 17.562 13.344 -8.867 1 95.88 268 ALA A C 1
ATOM 1986 O O . ALA A 1 268 ? 18.422 12.906 -8.117 1 95.88 268 ALA A O 1
ATOM 1987 N N . GLY A 1 269 ? 17.828 13.883 -10.039 1 96.25 269 GLY A N 1
ATOM 1988 C CA . GLY A 1 269 ? 19.203 14.156 -10.406 1 96.25 269 GLY A CA 1
ATOM 1989 C C . GLY A 1 269 ? 19.766 13.148 -11.391 1 96.25 269 GLY A C 1
ATOM 1990 O O . GLY A 1 269 ? 20.953 13.211 -11.734 1 96.25 269 GLY A O 1
ATOM 1991 N N . GLY A 1 270 ? 18.938 12.172 -11.828 1 98 270 GLY A N 1
ATOM 1992 C CA . GLY A 1 270 ? 19.344 11.242 -12.867 1 98 270 GLY A CA 1
ATOM 1993 C C . GLY A 1 270 ? 19.016 11.727 -14.266 1 98 270 GLY A C 1
ATOM 1994 O O . GLY A 1 270 ? 18.641 12.883 -14.453 1 98 270 GLY A O 1
ATOM 1995 N N . THR A 1 271 ? 19.328 10.836 -15.211 1 98.19 271 THR A N 1
ATOM 1996 C CA . THR A 1 271 ? 18.953 11.086 -16.594 1 98.19 271 THR A CA 1
ATOM 1997 C C . THR A 1 271 ? 18.062 9.969 -17.141 1 98.19 271 THR A C 1
ATOM 1999 O O . THR A 1 271 ? 18.156 8.828 -16.688 1 98.19 271 THR A O 1
ATOM 2002 N N . ALA A 1 272 ? 17.156 10.336 -18 1 97.88 272 ALA A N 1
ATOM 2003 C CA . ALA A 1 272 ? 16.219 9.375 -18.594 1 97.88 272 ALA A CA 1
ATOM 2004 C C . ALA A 1 272 ? 15.945 9.727 -20.047 1 97.88 272 ALA A C 1
ATOM 2006 O O . ALA A 1 272 ? 15.711 10.891 -20.391 1 97.88 272 ALA A O 1
ATOM 2007 N N . GLN A 1 273 ? 16.031 8.766 -20.844 1 97.06 273 GLN A N 1
ATOM 2008 C CA . GLN A 1 273 ? 15.609 8.93 -22.234 1 97.06 273 GLN A CA 1
ATOM 2009 C C . GLN A 1 273 ? 14.094 8.945 -22.359 1 97.06 273 GLN A C 1
ATOM 2011 O O . GLN A 1 273 ? 13.383 8.594 -21.406 1 97.06 273 GLN A O 1
ATOM 2016 N N . GLU A 1 274 ? 13.656 9.391 -23.469 1 95.38 274 GLU A N 1
ATOM 2017 C CA . GLU A 1 274 ? 12.219 9.328 -23.719 1 95.38 274 GLU A CA 1
ATOM 2018 C C . GLU A 1 274 ? 11.734 7.883 -23.797 1 95.38 274 GLU A C 1
ATOM 2020 O O . GLU A 1 274 ? 12.43 7.023 -24.344 1 95.38 274 GLU A O 1
ATOM 2025 N N . PRO A 1 275 ? 10.57 7.656 -23.25 1 94.19 275 PRO A N 1
ATOM 2026 C CA . PRO A 1 275 ? 10.039 6.293 -23.312 1 94.19 275 PRO A CA 1
ATOM 2027 C C . PRO A 1 275 ? 9.891 5.781 -24.75 1 94.19 275 PRO A C 1
ATOM 2029 O O . PRO A 1 275 ? 9.539 6.543 -25.641 1 94.19 275 PRO A O 1
ATOM 2032 N N . ALA A 1 276 ? 10.195 4.516 -24.922 1 91.25 276 ALA A N 1
ATOM 2033 C CA . ALA A 1 276 ? 10.07 3.861 -26.219 1 91.25 276 ALA A CA 1
ATOM 2034 C C . ALA A 1 276 ? 9.445 2.475 -26.078 1 91.25 276 ALA A C 1
ATOM 2036 O O . ALA A 1 276 ? 9.672 1.785 -25.078 1 91.25 276 ALA A O 1
ATOM 2037 N N . ARG A 1 277 ? 8.664 2.127 -27.016 1 86.75 277 ARG A N 1
ATOM 2038 C CA . ARG A 1 277 ? 8.086 0.786 -27.031 1 86.75 277 ARG A CA 1
ATOM 2039 C C . ARG A 1 277 ? 9.109 -0.241 -27.516 1 86.75 277 ARG A C 1
ATOM 2041 O O . ARG A 1 277 ? 9.797 -0.022 -28.516 1 86.75 277 ARG A O 1
ATOM 2048 N N . THR A 1 278 ? 9.289 -1.256 -26.734 1 76 278 THR A N 1
ATOM 2049 C CA . THR A 1 278 ? 10.164 -2.377 -27.047 1 76 278 THR A CA 1
ATOM 2050 C C . THR A 1 278 ? 9.406 -3.697 -26.984 1 76 278 THR A C 1
ATOM 2052 O O . THR A 1 278 ? 8.234 -3.727 -26.594 1 76 278 THR A O 1
ATOM 2055 N N . PRO A 1 279 ? 9.977 -4.762 -27.422 1 67.88 279 PRO A N 1
ATOM 2056 C CA . PRO A 1 279 ? 9.328 -6.066 -27.266 1 67.88 279 PRO A CA 1
ATOM 2057 C C . PRO A 1 279 ? 9 -6.387 -25.812 1 67.88 279 PRO A C 1
ATOM 2059 O O . PRO A 1 279 ? 8.172 -7.27 -25.547 1 67.88 279 PRO A O 1
ATOM 2062 N N . TYR A 1 280 ? 9.609 -5.695 -24.922 1 69 280 TYR A N 1
ATOM 2063 C CA . TYR A 1 280 ? 9.406 -5.953 -23.5 1 69 280 TYR A CA 1
ATOM 2064 C C . TYR A 1 280 ? 8.406 -4.965 -22.906 1 69 280 TYR A C 1
ATOM 2066 O O . TYR A 1 280 ? 8.172 -4.961 -21.703 1 69 280 TYR A O 1
ATOM 2074 N N . GLY A 1 281 ? 7.859 -4.125 -23.75 1 77.06 281 GLY A N 1
ATOM 2075 C CA . GLY A 1 281 ? 6.926 -3.119 -23.281 1 77.06 281 GLY A CA 1
ATOM 2076 C C . GLY A 1 281 ? 7.449 -1.703 -23.422 1 77.06 281 GLY A C 1
ATOM 2077 O O . GLY A 1 281 ? 8.453 -1.474 -24.094 1 77.06 281 GLY A O 1
ATOM 2078 N N . LEU A 1 282 ? 6.711 -0.807 -22.922 1 89.19 282 LEU A N 1
ATOM 2079 C CA . LEU A 1 282 ? 7.148 0.585 -22.906 1 89.19 282 LEU A CA 1
ATOM 2080 C C . LEU A 1 282 ? 8.242 0.802 -21.859 1 89.19 282 LEU A C 1
ATOM 2082 O O . LEU A 1 282 ? 8.039 0.526 -20.688 1 89.19 282 LEU A O 1
ATOM 2086 N N . LEU A 1 283 ? 9.391 1.195 -22.344 1 92.69 283 LEU A N 1
ATOM 2087 C CA . LEU A 1 283 ? 10.523 1.3 -21.422 1 92.69 283 LEU A CA 1
ATOM 2088 C C . LEU A 1 283 ? 11.273 2.607 -21.641 1 92.69 283 LEU A C 1
ATOM 2090 O O . LEU A 1 283 ? 11.156 3.23 -22.703 1 92.69 283 LEU A O 1
ATOM 2094 N N . ALA A 1 284 ? 11.969 3.078 -20.641 1 96.25 284 ALA A N 1
ATOM 2095 C CA . ALA A 1 284 ? 12.906 4.203 -20.703 1 96.25 284 ALA A CA 1
ATOM 2096 C C . ALA A 1 284 ? 14.25 3.842 -20.078 1 96.25 284 ALA A C 1
ATOM 2098 O O . ALA A 1 284 ? 14.297 3.348 -18.953 1 96.25 284 ALA A O 1
ATOM 2099 N N . ASP A 1 285 ? 15.266 4.07 -20.844 1 96.25 285 ASP A N 1
ATOM 2100 C CA . ASP A 1 285 ? 16.625 3.912 -20.312 1 96.25 285 ASP A CA 1
ATOM 2101 C C . ASP A 1 285 ? 17 5.09 -19.406 1 96.25 285 ASP A C 1
ATOM 2103 O O . ASP A 1 285 ? 16.734 6.246 -19.75 1 96.25 285 ASP A O 1
ATOM 2107 N N . CYS A 1 286 ? 17.609 4.746 -18.297 1 98.12 286 CYS A N 1
ATOM 2108 C CA . CYS A 1 286 ? 17.938 5.766 -17.312 1 98.12 286 CYS A CA 1
ATOM 2109 C C . CYS A 1 286 ? 19.359 5.574 -16.781 1 98.12 286 CYS A C 1
ATOM 2111 O O . CYS A 1 286 ? 19.984 4.531 -17.016 1 98.12 286 CYS A O 1
ATOM 2113 N N . VAL A 1 287 ? 19.906 6.586 -16.234 1 98.19 287 VAL A N 1
ATOM 2114 C CA . VAL A 1 287 ? 21.109 6.574 -15.406 1 98.19 287 VAL A CA 1
ATOM 2115 C C . VAL A 1 287 ? 20.844 7.289 -14.086 1 98.19 287 VAL A C 1
ATOM 2117 O O . VAL A 1 287 ? 20.297 8.398 -14.07 1 98.19 287 VAL A O 1
ATOM 2120 N N . ASP A 1 288 ? 21.125 6.57 -12.984 1 98 288 ASP A N 1
ATOM 2121 C CA . ASP A 1 288 ? 20.828 7.199 -11.703 1 98 288 ASP A CA 1
ATOM 2122 C C . ASP A 1 288 ? 21.797 8.344 -11.414 1 98 288 ASP A C 1
ATOM 2124 O O . ASP A 1 288 ? 22.625 8.688 -12.258 1 98 288 ASP A O 1
ATOM 2128 N N . ASP A 1 289 ? 21.719 9.016 -10.25 1 96.94 289 ASP A N 1
ATOM 2129 C CA . ASP A 1 289 ? 22.469 10.227 -9.945 1 96.94 289 ASP A CA 1
ATOM 2130 C C . ASP A 1 289 ? 23.906 9.906 -9.555 1 96.94 289 ASP A C 1
ATOM 2132 O O . ASP A 1 289 ? 24.688 10.805 -9.266 1 96.94 289 ASP A O 1
ATOM 2136 N N . GLN A 1 290 ? 24.219 8.625 -9.57 1 97.06 290 GLN A N 1
ATOM 2137 C CA . GLN A 1 290 ? 25.594 8.234 -9.273 1 97.06 290 GLN A CA 1
ATOM 2138 C C . GLN A 1 290 ? 26.203 7.441 -10.422 1 97.06 290 GLN A C 1
ATOM 2140 O O . GLN A 1 290 ? 27.234 6.797 -10.258 1 97.06 290 GLN A O 1
ATOM 2145 N N . GLY A 1 291 ? 25.453 7.379 -11.523 1 96.12 291 GLY A N 1
ATOM 2146 C CA . GLY A 1 291 ? 26.047 6.891 -12.758 1 96.12 291 GLY A CA 1
ATOM 2147 C C . GLY A 1 291 ? 25.672 5.453 -13.07 1 96.12 291 GLY A C 1
ATOM 2148 O O . GLY A 1 291 ? 26.234 4.844 -13.984 1 96.12 291 GLY A O 1
ATOM 2149 N N . VAL A 1 292 ? 24.828 4.867 -12.383 1 97.12 292 VAL A N 1
ATOM 2150 C CA . VAL A 1 292 ? 24.422 3.486 -12.617 1 97.12 292 VAL A CA 1
ATOM 2151 C C . VAL A 1 292 ? 23.344 3.443 -13.695 1 97.12 292 VAL A C 1
ATOM 2153 O O . VAL A 1 292 ? 22.266 4.004 -13.516 1 97.12 292 VAL A O 1
ATOM 2156 N N . PRO A 1 293 ? 23.594 2.768 -14.797 1 97.06 293 PRO A N 1
ATOM 2157 C CA . PRO A 1 293 ? 22.547 2.613 -15.805 1 97.06 293 PRO A CA 1
ATOM 2158 C C . PRO A 1 293 ? 21.469 1.624 -15.375 1 97.06 293 PRO A C 1
ATOM 2160 O O . PRO A 1 293 ? 21.766 0.611 -14.742 1 97.06 293 PRO A O 1
ATOM 2163 N N . PHE A 1 294 ? 20.25 1.903 -15.664 1 97.31 294 PHE A N 1
ATOM 2164 C CA . PHE A 1 294 ? 19.094 1.036 -15.453 1 97.31 294 PHE A CA 1
ATOM 2165 C C . PHE A 1 294 ? 17.953 1.426 -16.375 1 97.31 294 PHE A C 1
ATOM 2167 O O . PHE A 1 294 ? 18.109 2.301 -17.234 1 97.31 294 PHE A O 1
ATOM 2174 N N . ALA A 1 295 ? 16.844 0.646 -16.297 1 96.38 295 ALA A N 1
ATOM 2175 C CA . ALA A 1 295 ? 15.664 0.981 -17.078 1 96.38 295 ALA A CA 1
ATOM 2176 C C . ALA A 1 295 ? 14.391 0.803 -16.25 1 96.38 295 ALA A C 1
ATOM 2178 O O . ALA A 1 295 ? 14.398 0.116 -15.227 1 96.38 295 ALA A O 1
ATOM 2179 N N . VAL A 1 296 ? 13.375 1.545 -16.625 1 95.81 296 VAL A N 1
ATOM 2180 C CA . VAL A 1 296 ? 12.039 1.365 -16.047 1 95.81 296 VAL A CA 1
ATOM 2181 C C . VAL A 1 296 ? 11.07 0.899 -17.141 1 95.81 296 VAL A C 1
ATOM 2183 O O . VAL A 1 296 ? 11.188 1.299 -18.297 1 95.81 296 VAL A O 1
ATOM 2186 N N . ASN A 1 297 ? 10.164 0.035 -16.688 1 91.62 297 ASN A N 1
ATOM 2187 C CA . ASN A 1 297 ? 9.25 -0.626 -17.609 1 91.62 297 ASN A CA 1
ATOM 2188 C C . ASN A 1 297 ? 7.836 -0.707 -17.047 1 91.62 297 ASN A C 1
ATOM 2190 O O . ASN A 1 297 ? 7.656 -0.94 -15.844 1 91.62 297 ASN A O 1
ATOM 2194 N N . GLU A 1 298 ? 6.777 -0.28 -17.828 1 82.69 298 GLU A N 1
ATOM 2195 C CA . GLU A 1 298 ? 5.398 -0.555 -17.438 1 82.69 298 GLU A CA 1
ATOM 2196 C C . GLU A 1 298 ? 5.047 -2.025 -17.641 1 82.69 298 GLU A C 1
ATOM 2198 O O . GLU A 1 298 ? 4.973 -2.496 -18.781 1 82.69 298 GLU A O 1
ATOM 2203 N N . ALA A 1 299 ? 5.535 -2.785 -16.672 1 63.28 299 ALA A N 1
ATOM 2204 C CA . ALA A 1 299 ? 5.617 -4.238 -16.812 1 63.28 299 ALA A CA 1
ATOM 2205 C C . ALA A 1 299 ? 4.242 -4.84 -17.094 1 63.28 299 ALA A C 1
ATOM 2207 O O . ALA A 1 299 ? 3.254 -4.488 -16.453 1 63.28 299 ALA A O 1
ATOM 2208 N N . VAL A 1 300 ? 4.078 -5.332 -18.422 1 55.59 300 VAL A N 1
ATOM 2209 C CA . VAL A 1 300 ? 2.965 -6.172 -18.844 1 55.59 300 VAL A CA 1
ATOM 2210 C C . VAL A 1 300 ? 3.307 -7.645 -18.625 1 55.59 300 VAL A C 1
ATOM 2212 O O . VAL A 1 300 ? 4.301 -8.141 -19.141 1 55.59 300 VAL A O 1
ATOM 2215 N N . GLY A 1 301 ? 3.842 -8.055 -17.531 1 57.16 301 GLY A N 1
ATOM 2216 C CA . GLY A 1 301 ? 4.062 -9.484 -17.609 1 57.16 301 GLY A CA 1
ATOM 2217 C C . GLY A 1 301 ? 4.27 -10.133 -16.266 1 57.16 301 GLY A C 1
ATOM 2218 O O . GLY A 1 301 ? 4.121 -9.484 -15.227 1 57.16 301 GLY A O 1
ATOM 2219 N N . ASP A 1 302 ? 4.395 -11.406 -16.281 1 56.62 302 ASP A N 1
ATOM 2220 C CA . ASP A 1 302 ? 4.461 -12.336 -15.164 1 56.62 302 ASP A CA 1
ATOM 2221 C C . ASP A 1 302 ? 5.812 -12.25 -14.453 1 56.62 302 ASP A C 1
ATOM 2223 O O . ASP A 1 302 ? 6.855 -12.195 -15.109 1 56.62 302 ASP A O 1
ATOM 2227 N N . PRO A 1 303 ? 5.676 -11.82 -13.195 1 55.53 303 PRO A N 1
ATOM 2228 C CA . PRO A 1 303 ? 6.938 -11.961 -12.469 1 55.53 303 PRO A CA 1
ATOM 2229 C C . PRO A 1 303 ? 7.59 -13.328 -12.664 1 55.53 303 PRO A C 1
ATOM 2231 O O . PRO A 1 303 ? 6.898 -14.305 -12.961 1 55.53 303 PRO A O 1
ATOM 2234 N N . ALA A 1 304 ? 8.891 -13.258 -12.859 1 54.69 304 ALA A N 1
ATOM 2235 C CA . ALA A 1 304 ? 9.656 -14.492 -12.961 1 54.69 304 ALA A CA 1
ATOM 2236 C C . ALA A 1 304 ? 9.156 -15.531 -11.961 1 54.69 304 ALA A C 1
ATOM 2238 O O . ALA A 1 304 ? 8.664 -1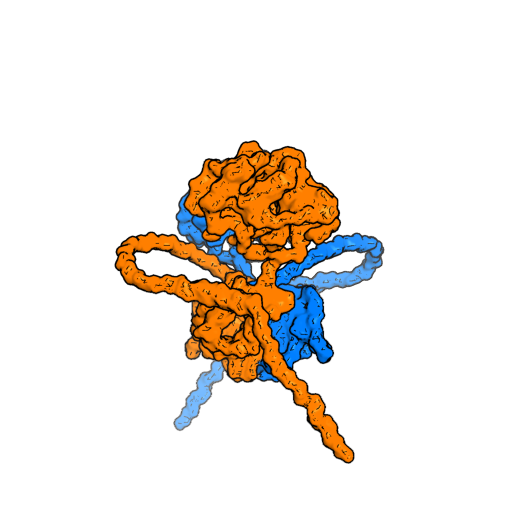5.18 -10.883 1 54.69 304 ALA A O 1
ATOM 2239 N N . ALA A 1 305 ? 8.938 -16.656 -12.508 1 55.22 305 ALA A N 1
ATOM 2240 C CA . ALA A 1 305 ? 8.602 -17.875 -11.766 1 55.22 305 ALA A CA 1
ATOM 2241 C C . ALA A 1 305 ? 9.391 -17.969 -10.469 1 55.22 305 ALA A C 1
ATOM 2243 O O . ALA A 1 305 ? 10.375 -17.234 -10.281 1 55.22 305 ALA A O 1
ATOM 2244 N N . GLY A 1 306 ? 8.93 -18.703 -9.484 1 59.38 306 GLY A N 1
ATOM 2245 C CA . GLY A 1 306 ? 9.531 -19.078 -8.219 1 59.38 306 GLY A CA 1
ATOM 2246 C C . GLY A 1 306 ? 11.023 -19.312 -8.312 1 59.38 306 GLY A C 1
ATOM 2247 O O . GLY A 1 306 ? 11.609 -19.203 -9.391 1 59.38 306 GLY A O 1
ATOM 2248 N N . PRO A 1 307 ? 11.656 -19.391 -7.242 1 69.88 307 PRO A N 1
ATOM 2249 C CA . PRO A 1 307 ? 13.102 -19.625 -7.156 1 69.88 307 PRO A CA 1
ATOM 2250 C C . PRO A 1 307 ? 13.547 -20.844 -7.973 1 69.88 307 PRO A C 1
ATOM 2252 O O . PRO A 1 307 ? 12.875 -21.875 -7.953 1 69.88 307 PRO A O 1
ATOM 2255 N N . ALA A 1 308 ? 14.352 -20.766 -8.922 1 84.5 308 ALA A N 1
ATOM 2256 C CA . ALA A 1 308 ? 15.008 -21.812 -9.711 1 84.5 308 ALA A CA 1
ATOM 2257 C C . ALA A 1 308 ? 16.531 -21.703 -9.594 1 84.5 308 ALA A C 1
ATOM 2259 O O . ALA A 1 308 ? 17.078 -20.609 -9.461 1 84.5 308 ALA A O 1
ATOM 2260 N N . PRO A 1 309 ? 17.109 -22.938 -9.562 1 91.62 309 PRO A N 1
ATOM 2261 C CA . PRO A 1 309 ? 18.578 -22.859 -9.562 1 91.62 309 PRO A CA 1
ATOM 2262 C C . PRO A 1 309 ? 19.125 -21.984 -10.68 1 91.62 309 PRO A C 1
ATOM 2264 O O . PRO A 1 309 ? 18.656 -22.062 -11.82 1 91.62 309 PRO A O 1
ATOM 2267 N N . GLY A 1 310 ? 20.016 -21.125 -10.328 1 94.94 310 GLY A N 1
ATOM 2268 C CA . GLY A 1 310 ? 20.625 -20.234 -11.297 1 94.94 310 GLY A CA 1
ATOM 2269 C C . GLY A 1 310 ? 19.953 -18.891 -11.383 1 94.94 310 GLY A C 1
ATOM 2270 O O . GLY A 1 310 ? 20.484 -17.953 -11.992 1 94.94 310 GLY A O 1
ATOM 2271 N N . ALA A 1 311 ? 18.797 -18.75 -10.773 1 93.69 311 ALA A N 1
ATOM 2272 C CA . ALA A 1 311 ? 18.031 -17.516 -10.828 1 93.69 311 ALA A CA 1
ATOM 2273 C C . ALA A 1 311 ? 18.578 -16.484 -9.836 1 93.69 311 ALA A C 1
ATOM 2275 O O . ALA A 1 311 ? 19.219 -16.859 -8.844 1 93.69 311 ALA A O 1
ATOM 2276 N N . ILE A 1 312 ? 18.344 -15.273 -10.125 1 94.81 312 ILE A N 1
ATOM 2277 C CA . ILE A 1 312 ? 18.703 -14.211 -9.188 1 94.81 312 ILE A CA 1
ATOM 2278 C C . ILE A 1 312 ? 17.766 -14.242 -7.988 1 94.81 312 ILE A C 1
ATOM 2280 O O . ILE A 1 312 ? 16.547 -14.242 -8.148 1 94.81 312 ILE A O 1
ATOM 2284 N N . THR A 1 313 ? 18.266 -14.25 -6.781 1 93.38 313 THR A N 1
ATOM 2285 C CA . THR A 1 313 ? 17.453 -14.258 -5.566 1 93.38 313 THR A CA 1
ATOM 2286 C C . THR A 1 313 ? 17.438 -12.883 -4.918 1 93.38 313 THR A C 1
ATOM 2288 O O . THR A 1 313 ? 16.5 -12.531 -4.211 1 93.38 313 THR A O 1
ATOM 2291 N N . SER A 1 314 ? 18.5 -12.18 -5.133 1 94.81 314 SER A N 1
ATOM 2292 C CA . SER A 1 314 ? 18.578 -10.828 -4.598 1 94.81 314 SER A CA 1
ATOM 2293 C C . SER A 1 314 ? 19.547 -9.969 -5.414 1 94.81 314 SER A C 1
ATOM 2295 O O . SER A 1 314 ? 20.375 -10.5 -6.156 1 94.81 314 SER A O 1
ATOM 2297 N N . VAL A 1 315 ? 19.406 -8.68 -5.301 1 96.69 315 VAL A N 1
ATOM 2298 C CA . VAL A 1 315 ? 20.234 -7.688 -5.973 1 96.69 315 VAL A CA 1
ATOM 2299 C C . VAL A 1 315 ? 20.734 -6.656 -4.957 1 96.69 315 VAL A C 1
ATOM 2301 O O . VAL A 1 315 ? 19.953 -6.168 -4.133 1 96.69 315 VAL A O 1
ATOM 2304 N N . GLU A 1 316 ? 21.984 -6.371 -5.023 1 97.44 316 GLU A N 1
ATOM 2305 C CA . GLU A 1 316 ? 22.609 -5.383 -4.141 1 97.44 316 GLU A CA 1
ATOM 2306 C C . GLU A 1 316 ? 23.219 -4.234 -4.941 1 97.44 316 GLU A C 1
ATOM 2308 O O . GLU A 1 316 ? 24.078 -4.453 -5.797 1 97.44 316 GLU A O 1
ATOM 2313 N N . LEU A 1 317 ? 22.781 -3.045 -4.703 1 98.19 317 LEU A N 1
ATOM 2314 C CA . LEU A 1 317 ? 23.469 -1.862 -5.215 1 98.19 317 LEU A CA 1
ATOM 2315 C C . LEU A 1 317 ? 24.516 -1.374 -4.223 1 98.19 317 LEU A C 1
ATOM 2317 O O . LEU A 1 317 ? 24.188 -0.97 -3.107 1 98.19 317 LEU A O 1
ATOM 2321 N N . ARG A 1 318 ? 25.703 -1.448 -4.586 1 97.56 318 ARG A N 1
ATOM 2322 C CA . ARG A 1 318 ? 26.797 -0.79 -3.863 1 97.56 318 ARG A CA 1
ATOM 2323 C C . ARG A 1 318 ? 27 0.632 -4.371 1 97.56 318 ARG A C 1
ATOM 2325 O O . ARG A 1 318 ? 27.328 0.836 -5.543 1 97.56 318 ARG A O 1
ATOM 2332 N N . ALA A 1 319 ? 26.797 1.592 -3.545 1 97.38 319 ALA A N 1
ATOM 2333 C CA . ALA A 1 319 ? 26.859 2.99 -3.959 1 97.38 319 ALA A CA 1
ATOM 2334 C C . ALA A 1 319 ? 27.859 3.764 -3.102 1 97.38 319 ALA A C 1
ATOM 2336 O O . ALA A 1 319 ? 27.938 3.564 -1.886 1 97.38 319 ALA A O 1
ATOM 2337 N N . PRO A 1 320 ? 28.578 4.699 -3.697 1 97.12 320 PRO A N 1
ATOM 2338 C CA . PRO A 1 320 ? 29.469 5.551 -2.906 1 97.12 320 PRO A CA 1
ATOM 2339 C C . PRO A 1 320 ? 28.719 6.383 -1.867 1 97.12 320 PRO A C 1
ATOM 2341 O O . PRO A 1 320 ? 29.25 6.648 -0.787 1 97.12 320 PRO A O 1
ATOM 2344 N N . ASP A 1 321 ? 27.547 6.84 -2.158 1 96.94 321 ASP A N 1
ATOM 2345 C CA . ASP A 1 321 ? 26.656 7.566 -1.247 1 96.94 321 ASP A CA 1
ATOM 2346 C C . ASP A 1 321 ? 25.312 6.855 -1.096 1 96.94 321 ASP A C 1
ATOM 2348 O O . ASP A 1 321 ? 24.359 7.172 -1.801 1 96.94 321 ASP A O 1
ATOM 2352 N N . PRO A 1 322 ? 25.234 5.918 -0.109 1 96.62 322 PRO A N 1
ATOM 2353 C CA . PRO A 1 322 ? 24 5.141 0.038 1 96.62 322 PRO A CA 1
ATOM 2354 C C . PRO A 1 322 ? 22.797 6 0.42 1 96.62 322 PRO A C 1
ATOM 2356 O O . PRO A 1 322 ? 21.656 5.641 0.117 1 96.62 322 PRO A O 1
ATOM 2359 N N . ILE A 1 323 ? 23 7.102 1.119 1 96.06 323 ILE A N 1
ATOM 2360 C CA . ILE A 1 323 ? 21.891 7.992 1.482 1 96.06 323 ILE A CA 1
ATOM 2361 C C . ILE A 1 323 ? 21.266 8.578 0.22 1 96.06 323 ILE A C 1
ATOM 2363 O O . ILE A 1 323 ? 20.047 8.539 0.057 1 96.06 323 ILE A O 1
ATOM 2367 N N . ARG A 1 324 ? 22.125 9.055 -0.673 1 96.44 324 ARG A N 1
ATOM 2368 C CA . ARG A 1 324 ? 21.641 9.602 -1.939 1 96.44 324 ARG A CA 1
ATOM 2369 C C . ARG A 1 324 ? 20.953 8.531 -2.777 1 96.44 324 ARG A C 1
ATOM 2371 O O . ARG A 1 324 ? 19.938 8.797 -3.412 1 96.44 324 ARG A O 1
ATOM 2378 N N . ALA A 1 325 ? 21.547 7.352 -2.756 1 98.12 325 ALA A N 1
ATOM 2379 C CA . ALA A 1 325 ? 20.953 6.246 -3.512 1 98.12 325 ALA A CA 1
ATOM 2380 C C . ALA A 1 325 ? 19.562 5.922 -3.01 1 98.12 325 ALA A C 1
ATOM 2382 O O . ALA A 1 325 ? 18.641 5.711 -3.807 1 98.12 325 ALA A O 1
ATOM 2383 N N . ARG A 1 326 ? 19.391 5.852 -1.699 1 97.62 326 ARG A N 1
ATOM 2384 C CA . ARG A 1 326 ? 18.094 5.555 -1.119 1 97.62 326 ARG A CA 1
ATOM 2385 C C . ARG A 1 326 ? 17.062 6.609 -1.513 1 97.62 326 ARG A C 1
ATOM 2387 O O . ARG A 1 326 ? 15.938 6.277 -1.887 1 97.62 326 ARG A O 1
ATOM 2394 N N . ALA A 1 327 ? 17.453 7.898 -1.47 1 97 327 ALA A N 1
ATOM 2395 C CA . ALA A 1 327 ? 16.547 8.969 -1.864 1 97 327 ALA A CA 1
ATOM 2396 C C . ALA A 1 327 ? 16.172 8.867 -3.342 1 97 327 ALA A C 1
ATOM 2398 O O . ALA A 1 327 ? 15.008 9.062 -3.713 1 97 327 ALA A O 1
ATOM 2399 N N . PHE A 1 328 ? 17.156 8.555 -4.168 1 97.81 328 PHE A N 1
ATOM 2400 C CA . PHE A 1 328 ? 16.953 8.469 -5.609 1 97.81 328 PHE A CA 1
ATOM 2401 C C . PHE A 1 328 ? 15.977 7.359 -5.957 1 97.81 328 PHE A C 1
ATOM 2403 O O . PHE A 1 328 ? 14.969 7.598 -6.625 1 97.81 328 PHE A O 1
ATOM 2410 N N . TYR A 1 329 ? 16.203 6.152 -5.5 1 98 329 TYR A N 1
ATOM 2411 C CA . TYR A 1 329 ? 15.398 5.008 -5.922 1 98 329 TYR A CA 1
ATOM 2412 C C . TYR A 1 329 ? 14.039 5.004 -5.238 1 98 329 TYR A C 1
ATOM 2414 O O . TYR A 1 329 ? 13.07 4.461 -5.773 1 98 329 TYR A O 1
ATOM 2422 N N . SER A 1 330 ? 14 5.594 -4.004 1 96.88 330 SER A N 1
ATOM 2423 C CA . SER A 1 330 ? 12.688 5.809 -3.408 1 96.88 330 SER A CA 1
ATOM 2424 C C . SER A 1 330 ? 11.805 6.668 -4.305 1 96.88 330 SER A C 1
ATOM 2426 O O . SER A 1 330 ? 10.633 6.355 -4.516 1 96.88 330 SER A O 1
ATOM 2428 N N . ALA A 1 331 ? 12.328 7.719 -4.836 1 95.38 331 ALA A N 1
ATOM 2429 C CA . ALA A 1 331 ? 11.602 8.617 -5.723 1 95.38 331 ALA A CA 1
ATOM 2430 C C . ALA A 1 331 ? 11.281 7.945 -7.051 1 95.38 331 ALA A C 1
ATOM 2432 O O . ALA A 1 331 ? 10.156 8.016 -7.539 1 95.38 331 ALA A O 1
ATOM 2433 N N . ALA A 1 332 ? 12.242 7.273 -7.637 1 96.06 332 ALA A N 1
ATOM 2434 C CA . ALA A 1 332 ? 12.148 6.73 -8.992 1 96.06 332 ALA A CA 1
ATOM 2435 C C . ALA A 1 332 ? 11.172 5.562 -9.047 1 96.06 332 ALA A C 1
ATOM 2437 O O . ALA A 1 332 ? 10.445 5.395 -10.031 1 96.06 332 ALA A O 1
ATOM 2438 N N . LEU A 1 333 ? 11.164 4.785 -7.926 1 95.44 333 LEU A N 1
ATOM 2439 C CA . LEU A 1 333 ? 10.453 3.512 -8.008 1 95.44 333 LEU A CA 1
ATOM 2440 C C . LEU A 1 333 ? 9.266 3.486 -7.047 1 95.44 333 LEU A C 1
ATOM 2442 O O . LEU A 1 333 ? 8.477 2.543 -7.062 1 95.44 333 LEU A O 1
ATOM 2446 N N . GLY A 1 334 ? 9.156 4.5 -6.211 1 93.44 334 GLY A N 1
ATOM 2447 C CA . GLY A 1 334 ? 8.062 4.527 -5.25 1 93.44 334 GLY A CA 1
ATOM 2448 C C . GLY A 1 334 ? 8.227 3.52 -4.129 1 93.44 334 GLY A C 1
ATOM 2449 O O . GLY A 1 334 ? 7.262 2.887 -3.705 1 93.44 334 GLY A O 1
ATOM 2450 N N . VAL A 1 335 ? 9.453 3.311 -3.668 1 95.38 335 VAL A N 1
ATOM 2451 C CA . VAL A 1 335 ? 9.766 2.346 -2.619 1 95.38 335 VAL A CA 1
ATOM 2452 C C . VAL A 1 335 ? 10.43 3.057 -1.442 1 95.38 335 VAL A C 1
ATOM 2454 O O . VAL A 1 335 ? 10.789 4.23 -1.544 1 95.38 335 VAL A O 1
ATOM 2457 N N . HIS A 1 336 ? 10.492 2.42 -0.337 1 94.88 336 HIS A N 1
ATOM 2458 C CA . HIS A 1 336 ? 11.258 2.918 0.802 1 94.88 336 HIS A CA 1
ATOM 2459 C C . HIS A 1 336 ? 12.25 1.871 1.302 1 94.88 336 HIS A C 1
ATOM 2461 O O . HIS A 1 336 ? 12.227 0.724 0.851 1 94.88 336 HIS A O 1
ATOM 2467 N N . HIS A 1 337 ? 13.18 2.293 2.117 1 96.31 337 HIS A N 1
ATOM 2468 C CA . HIS A 1 337 ? 14.258 1.418 2.549 1 96.31 337 HIS A CA 1
ATOM 2469 C C . HIS A 1 337 ? 14.289 1.289 4.07 1 96.31 337 HIS A C 1
ATOM 2471 O O . HIS A 1 337 ? 14.141 2.281 4.785 1 96.31 337 HIS A O 1
ATOM 2477 N N . ARG A 1 338 ? 14.43 0.127 4.539 1 94.56 338 ARG A N 1
ATOM 2478 C CA . ARG A 1 338 ? 14.562 -0.2 5.953 1 94.56 338 ARG A CA 1
ATOM 2479 C C . ARG A 1 338 ? 15.953 -0.752 6.258 1 94.56 338 ARG A C 1
ATOM 2481 O O . ARG A 1 338 ? 16.562 -1.418 5.414 1 94.56 338 ARG A O 1
ATOM 2488 N N . PRO A 1 339 ? 16.359 -0.479 7.48 1 93.31 339 PRO A N 1
ATOM 2489 C CA . PRO A 1 339 ? 17.672 -1.031 7.824 1 93.31 339 PRO A CA 1
ATOM 2490 C C . PRO A 1 339 ? 17.656 -2.551 7.973 1 93.31 339 PRO A C 1
ATOM 2492 O O . PRO A 1 339 ? 16.688 -3.111 8.492 1 93.31 339 PRO A O 1
ATOM 2495 N N . GLY A 1 340 ? 18.578 -3.23 7.465 1 87.5 340 GLY A N 1
ATOM 2496 C CA . GLY A 1 340 ? 18.766 -4.668 7.582 1 87.5 340 GLY A CA 1
ATOM 2497 C C . GLY A 1 340 ? 20.203 -5.066 7.793 1 87.5 340 GLY A C 1
ATOM 2498 O O . GLY A 1 340 ? 21.078 -4.203 7.945 1 87.5 340 GLY A O 1
ATOM 2499 N N . SER A 1 341 ? 20.328 -6.398 7.922 1 79.81 341 SER A N 1
ATOM 2500 C CA . SER A 1 341 ? 21.672 -6.918 8.086 1 79.81 341 SER A CA 1
ATOM 2501 C C . SER A 1 341 ? 22.547 -6.566 6.887 1 79.81 341 SER A C 1
ATOM 2503 O O . SER A 1 341 ? 22.281 -6.992 5.762 1 79.81 341 SER A O 1
ATOM 2505 N N . GLY A 1 342 ? 23.438 -5.641 7.09 1 78.75 342 GLY A N 1
ATOM 2506 C CA . GLY A 1 342 ? 24.438 -5.34 6.086 1 78.75 342 GLY A CA 1
ATOM 2507 C C . GLY A 1 342 ? 24 -4.273 5.098 1 78.75 342 GLY A C 1
ATOM 2508 O O . GLY A 1 342 ? 24.594 -4.133 4.027 1 78.75 342 GLY A O 1
ATOM 2509 N N . GLY A 1 343 ? 22.875 -3.629 5.332 1 93.69 343 GLY A N 1
ATOM 2510 C CA . GLY A 1 343 ? 22.5 -2.537 4.445 1 93.69 343 GLY A CA 1
ATOM 2511 C C . GLY A 1 343 ? 21.031 -2.162 4.547 1 93.69 343 GLY A C 1
ATOM 2512 O O . GLY A 1 343 ? 20.391 -2.422 5.566 1 93.69 343 GLY A O 1
ATOM 2513 N N . TRP A 1 344 ? 20.578 -1.36 3.537 1 96.94 344 TRP A N 1
ATOM 2514 C CA . TRP A 1 344 ? 19.203 -0.865 3.512 1 96.94 344 TRP A CA 1
ATOM 2515 C C . TRP A 1 344 ? 18.359 -1.653 2.518 1 96.94 344 TRP A C 1
ATOM 2517 O O . TRP A 1 344 ? 18.641 -1.65 1.316 1 96.94 344 TRP A O 1
ATOM 2527 N N . ARG A 1 345 ? 17.375 -2.297 2.994 1 97.12 345 ARG A N 1
ATOM 2528 C CA . ARG A 1 345 ? 16.531 -3.154 2.162 1 97.12 345 ARG A CA 1
ATOM 2529 C C . ARG A 1 345 ? 15.336 -2.383 1.604 1 97.12 345 ARG A C 1
ATOM 2531 O O . ARG A 1 345 ? 14.664 -1.651 2.336 1 97.12 345 ARG A O 1
ATOM 2538 N N . ALA A 1 346 ? 15.109 -2.57 0.324 1 96.69 346 ALA A N 1
ATOM 2539 C CA . ALA A 1 346 ? 14.008 -1.879 -0.347 1 96.69 346 ALA A CA 1
ATOM 2540 C C . ALA A 1 346 ? 12.68 -2.586 -0.097 1 96.69 346 ALA A C 1
ATOM 2542 O O . ALA A 1 346 ? 12.609 -3.818 -0.128 1 96.69 346 ALA A O 1
ATOM 2543 N N . HIS A 1 347 ? 11.656 -1.772 0.164 1 93.88 347 HIS A N 1
ATOM 2544 C CA . HIS A 1 347 ? 10.312 -2.285 0.417 1 93.88 347 HIS A CA 1
ATOM 2545 C C . HIS A 1 347 ? 9.258 -1.462 -0.317 1 93.88 347 HIS A C 1
ATOM 2547 O O . HIS A 1 347 ? 9.422 -0.252 -0.493 1 93.88 347 HIS A O 1
ATOM 2553 N N . ARG A 1 348 ? 8.242 -2.076 -0.723 1 89.06 348 ARG A N 1
ATOM 2554 C CA . ARG A 1 348 ? 6.973 -1.482 -1.119 1 89.06 348 ARG A CA 1
ATOM 2555 C C . ARG A 1 348 ? 5.898 -1.739 -0.069 1 89.06 348 ARG A C 1
ATOM 2557 O O . ARG A 1 348 ? 5.43 -2.869 0.083 1 89.06 348 ARG A O 1
ATOM 2564 N N . GLY A 1 349 ? 5.523 -0.664 0.602 1 81.69 349 GLY A N 1
ATOM 2565 C CA . GLY A 1 349 ? 4.773 -0.955 1.812 1 81.69 349 GLY A CA 1
ATOM 2566 C C . GLY A 1 349 ? 5.531 -1.835 2.787 1 81.69 349 GLY A C 1
ATOM 2567 O O . GLY A 1 349 ? 6.66 -1.517 3.172 1 81.69 349 GLY A O 1
ATOM 2568 N N . ASP A 1 350 ? 4.973 -2.922 3.133 1 80.31 350 ASP A N 1
ATOM 2569 C CA . ASP A 1 350 ? 5.633 -3.828 4.07 1 80.31 350 ASP A CA 1
ATOM 2570 C C . ASP A 1 350 ? 6.254 -5.016 3.338 1 80.31 350 ASP A C 1
ATOM 2572 O O . ASP A 1 350 ? 6.844 -5.898 3.967 1 80.31 350 ASP A O 1
ATOM 2576 N N . ALA A 1 351 ? 6.172 -5.016 2.047 1 83 351 ALA A N 1
ATOM 2577 C CA . ALA A 1 351 ? 6.637 -6.164 1.27 1 83 351 ALA A CA 1
ATOM 2578 C C . ALA A 1 351 ? 8 -5.887 0.648 1 83 351 ALA A C 1
ATOM 2580 O O . ALA A 1 351 ? 8.242 -4.797 0.123 1 83 351 ALA A O 1
ATOM 2581 N N . PRO A 1 352 ? 8.883 -6.883 0.713 1 90.88 352 PRO A N 1
ATOM 2582 C CA . PRO A 1 352 ? 10.133 -6.715 -0.024 1 90.88 352 PRO A CA 1
ATOM 2583 C C . PRO A 1 352 ? 9.938 -6.73 -1.538 1 90.88 352 PRO A C 1
ATOM 2585 O O . PRO A 1 352 ? 8.914 -7.219 -2.025 1 90.88 352 PRO A O 1
ATOM 2588 N N . LEU A 1 353 ? 10.891 -6.164 -2.254 1 92.25 353 LEU A N 1
ATOM 2589 C CA . LEU A 1 353 ? 10.883 -6.258 -3.709 1 92.25 353 LEU A CA 1
ATOM 2590 C C . LEU A 1 353 ? 11.219 -7.676 -4.164 1 92.25 353 LEU A C 1
ATOM 2592 O O . LEU A 1 353 ? 11.711 -8.484 -3.375 1 92.25 353 LEU A O 1
ATOM 2596 N N . ARG A 1 354 ? 10.852 -7.957 -5.48 1 88.06 354 ARG A N 1
ATOM 2597 C CA . ARG A 1 354 ? 11.18 -9.242 -6.094 1 88.06 354 ARG A CA 1
ATOM 2598 C C . ARG A 1 354 ? 12.039 -9.047 -7.336 1 88.06 354 ARG A C 1
ATOM 2600 O O . ARG A 1 354 ? 11.586 -8.477 -8.328 1 88.06 354 ARG A O 1
ATOM 2607 N N . PRO A 1 355 ? 13.266 -9.523 -7.234 1 91.75 355 PRO A N 1
ATOM 2608 C CA . PRO A 1 355 ? 13.961 -10.109 -6.094 1 91.75 355 PRO A CA 1
ATOM 2609 C C . PRO A 1 355 ? 14.234 -9.094 -4.98 1 91.75 355 PRO A C 1
ATOM 2611 O O . PRO A 1 355 ? 14.148 -7.887 -5.211 1 91.75 355 PRO A O 1
ATOM 2614 N N . ALA A 1 356 ? 14.617 -9.719 -3.832 1 92.94 356 ALA A N 1
ATOM 2615 C CA . ALA A 1 356 ? 14.992 -8.844 -2.729 1 92.94 356 ALA A CA 1
ATOM 2616 C C . ALA A 1 356 ? 16.125 -7.898 -3.139 1 92.94 356 ALA A C 1
ATOM 2618 O O . ALA A 1 356 ? 17.062 -8.305 -3.826 1 92.94 356 ALA A O 1
ATOM 2619 N N . SER A 1 357 ? 16.016 -6.594 -2.791 1 95.88 357 SER A N 1
ATOM 2620 C CA . SER A 1 357 ? 16.969 -5.578 -3.197 1 95.88 357 SER A CA 1
ATOM 2621 C C . SER A 1 357 ? 17.453 -4.766 -2.002 1 95.88 357 SER A C 1
ATOM 2623 O O . SER A 1 357 ? 16.672 -4.445 -1.104 1 95.88 357 SER A O 1
ATOM 2625 N N . ALA A 1 358 ? 18.75 -4.465 -2.016 1 97.25 358 ALA A N 1
ATOM 2626 C CA . ALA A 1 358 ? 19.328 -3.691 -0.924 1 97.25 358 ALA A CA 1
ATOM 2627 C C . ALA A 1 358 ? 20.375 -2.719 -1.445 1 97.25 358 ALA A C 1
ATOM 2629 O O . ALA A 1 358 ? 20.891 -2.877 -2.559 1 97.25 358 ALA A O 1
ATOM 2630 N N . ILE A 1 359 ? 20.656 -1.683 -0.695 1 98 359 ILE A N 1
ATOM 2631 C CA . ILE A 1 359 ? 21.703 -0.703 -0.967 1 98 359 ILE A CA 1
ATOM 2632 C C . ILE A 1 359 ? 22.766 -0.761 0.131 1 98 359 ILE A C 1
ATOM 2634 O O . ILE A 1 359 ? 22.438 -0.76 1.319 1 98 359 ILE A O 1
ATOM 2638 N N . THR A 1 360 ? 23.953 -0.912 -0.224 1 97 360 THR A N 1
ATOM 2639 C CA . THR A 1 360 ? 25.094 -0.869 0.686 1 97 360 THR A CA 1
ATOM 2640 C C . THR A 1 360 ? 26.109 0.166 0.223 1 97 360 THR A C 1
ATOM 2642 O O . THR A 1 360 ? 25.969 0.754 -0.851 1 97 360 THR A O 1
ATOM 2645 N N . GLU A 1 361 ? 27.047 0.389 1.118 1 96.06 361 GLU A N 1
ATOM 2646 C CA . GLU A 1 361 ? 28.109 1.315 0.765 1 96.06 361 GLU A CA 1
ATOM 2647 C C . GLU A 1 361 ? 29.25 0.595 0.042 1 96.06 361 GLU A C 1
ATOM 2649 O O . GLU A 1 361 ? 29.625 -0.515 0.42 1 96.06 361 GLU A O 1
ATOM 2654 N N . GLY A 1 362 ? 29.734 1.173 -1.029 1 94.12 362 GLY A N 1
ATOM 2655 C CA . GLY A 1 362 ? 30.891 0.715 -1.782 1 94.12 362 GLY A CA 1
ATOM 2656 C C . GLY A 1 362 ? 31.625 1.841 -2.477 1 94.12 362 GLY A C 1
ATOM 2657 O O . GLY A 1 362 ? 31.078 2.922 -2.686 1 94.12 362 GLY A O 1
ATOM 2658 N N . PRO A 1 363 ? 32.812 1.577 -2.727 1 93.31 363 PRO A N 1
ATOM 2659 C CA . PRO A 1 363 ? 33.656 2.646 -3.287 1 93.31 363 PRO A CA 1
ATOM 2660 C C . PRO A 1 363 ? 33.219 3.051 -4.695 1 93.31 363 PRO A C 1
ATOM 2662 O O . PRO A 1 363 ? 33.438 4.188 -5.113 1 93.31 363 PRO A O 1
ATOM 2665 N N . VAL A 1 364 ? 32.688 2.102 -5.426 1 93.69 36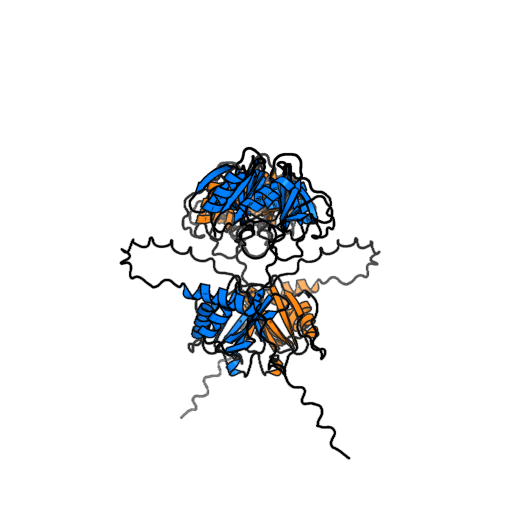4 VAL A N 1
ATOM 2666 C CA . VAL A 1 364 ? 32.219 2.361 -6.781 1 93.69 364 VAL A CA 1
ATOM 2667 C C . VAL A 1 364 ? 30.797 1.855 -6.934 1 93.69 364 VAL A C 1
ATOM 2669 O O . VAL A 1 364 ? 30.438 0.812 -6.383 1 93.69 364 VAL A O 1
ATOM 2672 N N . ALA A 1 365 ? 30.031 2.658 -7.727 1 95.38 365 ALA A N 1
ATOM 2673 C CA . ALA A 1 365 ? 28.641 2.254 -7.953 1 95.38 365 ALA A CA 1
ATOM 2674 C C . ALA A 1 365 ? 28.562 0.978 -8.789 1 95.38 365 ALA A C 1
ATOM 2676 O O . ALA A 1 365 ? 29.031 0.949 -9.93 1 95.38 365 ALA A O 1
ATOM 2677 N N . THR A 1 366 ? 28.047 -0.076 -8.219 1 96.12 366 THR A N 1
ATOM 2678 C CA . THR A 1 366 ? 27.953 -1.364 -8.891 1 96.12 366 THR A CA 1
ATOM 2679 C C . THR A 1 366 ? 26.734 -2.135 -8.406 1 96.12 366 THR A C 1
ATOM 2681 O O . THR A 1 366 ? 26.359 -2.039 -7.234 1 96.12 366 THR A O 1
ATOM 2684 N N . VAL A 1 367 ? 26.125 -2.875 -9.312 1 98.44 367 VAL A N 1
ATOM 2685 C CA . VAL A 1 367 ? 24.984 -3.727 -8.953 1 98.44 367 VAL A CA 1
ATOM 2686 C C . VAL A 1 367 ? 25.422 -5.188 -8.938 1 98.44 367 VAL A C 1
ATOM 2688 O O . VAL A 1 367 ? 25.922 -5.699 -9.945 1 98.44 367 VAL A O 1
ATOM 2691 N N . VAL A 1 368 ? 25.234 -5.836 -7.824 1 97.88 368 VAL A N 1
ATOM 2692 C CA . VAL A 1 368 ? 25.75 -7.18 -7.598 1 97.88 368 VAL A CA 1
ATOM 2693 C C . VAL A 1 368 ? 24.594 -8.164 -7.465 1 97.88 368 VAL A C 1
ATOM 2695 O O . VAL A 1 368 ? 23.797 -8.07 -6.523 1 97.88 368 VAL A O 1
ATOM 2698 N N . PRO A 1 369 ? 24.469 -9.18 -8.367 1 97.75 369 PRO A N 1
ATOM 2699 C CA . PRO A 1 369 ? 23.438 -10.203 -8.234 1 97.75 369 PRO A CA 1
ATOM 2700 C C . PRO A 1 369 ? 23.844 -11.352 -7.312 1 97.75 369 PRO A C 1
ATOM 2702 O O . PRO A 1 369 ? 25.047 -11.602 -7.148 1 97.75 369 PRO A O 1
ATOM 2705 N N . ARG A 1 370 ? 22.906 -11.938 -6.715 1 96.88 370 ARG A N 1
ATOM 2706 C CA . ARG A 1 370 ? 23.078 -13.211 -6.012 1 96.88 370 ARG A CA 1
ATOM 2707 C C . ARG A 1 370 ? 22.25 -14.312 -6.664 1 96.88 370 ARG A C 1
ATOM 2709 O O . ARG A 1 370 ? 21.078 -14.117 -6.961 1 96.88 370 ARG A O 1
ATOM 2716 N N . PHE A 1 371 ? 22.859 -15.469 -6.867 1 97.06 371 PHE A N 1
ATOM 2717 C CA . PHE A 1 371 ? 22.203 -16.547 -7.598 1 97.06 371 PHE A CA 1
ATOM 2718 C C . PHE A 1 371 ? 21.938 -17.75 -6.68 1 97.06 371 PHE A C 1
ATOM 2720 O O . PHE A 1 371 ? 22.734 -18.016 -5.77 1 97.06 371 PHE A O 1
ATOM 2727 N N . LEU A 1 372 ? 20.859 -18.406 -6.965 1 96.38 372 LEU A N 1
ATOM 2728 C CA . LEU A 1 372 ? 20.5 -19.609 -6.234 1 96.38 372 LEU A CA 1
ATOM 2729 C C . LEU A 1 372 ? 21.266 -20.828 -6.758 1 96.38 372 LEU A C 1
ATOM 2731 O O . LEU A 1 372 ? 21.344 -21.031 -7.969 1 96.38 372 LEU A O 1
ATOM 2735 N N . VAL A 1 373 ? 21.828 -21.625 -5.867 1 96.81 373 VAL A N 1
ATOM 2736 C CA . VAL A 1 373 ? 22.484 -22.859 -6.238 1 96.81 373 VAL A CA 1
ATOM 2737 C C . VAL A 1 373 ? 21.984 -24 -5.359 1 96.81 373 VAL A C 1
ATOM 2739 O O . VAL A 1 373 ? 21.516 -23.766 -4.238 1 96.81 373 VAL A O 1
ATOM 2742 N N . VAL A 1 374 ? 22.047 -25.188 -5.887 1 94.12 374 VAL A N 1
ATOM 2743 C CA . VAL A 1 374 ? 21.578 -26.359 -5.16 1 94.12 374 VAL A CA 1
ATOM 2744 C C . VAL A 1 374 ? 22.656 -26.828 -4.184 1 94.12 374 VAL A C 1
ATOM 2746 O O . VAL A 1 374 ? 22.359 -27.25 -3.068 1 94.12 374 VAL A O 1
ATOM 2749 N N . ASP A 1 375 ? 23.906 -26.734 -4.559 1 95.19 375 ASP A N 1
ATOM 2750 C CA . ASP A 1 375 ? 25.078 -27.172 -3.812 1 95.19 375 ASP A CA 1
ATOM 2751 C C . ASP A 1 375 ? 26.156 -26.094 -3.795 1 95.19 375 ASP A C 1
ATOM 2753 O O . ASP A 1 375 ? 26.859 -25.891 -4.789 1 95.19 375 ASP A O 1
ATOM 2757 N N . LEU A 1 376 ? 26.312 -25.516 -2.611 1 97.06 376 LEU A N 1
ATOM 2758 C CA . LEU A 1 376 ? 27.219 -24.375 -2.482 1 97.06 376 LEU A CA 1
ATOM 2759 C C . LEU A 1 376 ? 28.672 -24.797 -2.689 1 97.06 376 LEU A C 1
ATOM 2761 O O . LEU A 1 376 ? 29.438 -24.094 -3.334 1 97.06 376 LEU A O 1
ATOM 2765 N N . GLU A 1 377 ? 29.031 -25.891 -2.154 1 95.81 377 GLU A N 1
ATOM 2766 C CA . GLU A 1 377 ? 30.391 -26.391 -2.293 1 95.81 377 GLU A CA 1
ATOM 2767 C C . GLU A 1 377 ? 30.734 -26.672 -3.754 1 95.81 377 GLU A C 1
ATOM 2769 O O . GLU A 1 377 ? 31.797 -26.25 -4.238 1 95.81 377 GLU A O 1
ATOM 2774 N N . ALA A 1 378 ? 29.875 -27.391 -4.402 1 96.94 378 ALA A N 1
ATOM 2775 C CA . ALA A 1 378 ? 30.078 -27.688 -5.816 1 96.94 378 ALA A CA 1
ATOM 2776 C C . ALA A 1 378 ? 30.172 -26.406 -6.637 1 96.94 378 ALA A C 1
ATOM 2778 O O . ALA A 1 378 ? 31 -26.297 -7.539 1 96.94 378 ALA A O 1
ATOM 2779 N N . ALA A 1 379 ? 29.312 -25.484 -6.344 1 97.94 379 ALA A N 1
ATOM 2780 C CA . ALA A 1 379 ? 29.266 -24.234 -7.094 1 97.94 379 ALA A CA 1
ATOM 2781 C C . ALA A 1 379 ? 30.547 -23.422 -6.879 1 97.94 379 ALA A C 1
ATOM 2783 O O . ALA A 1 379 ? 31.094 -22.859 -7.828 1 97.94 379 ALA A O 1
ATOM 2784 N N . THR A 1 380 ? 31 -23.312 -5.633 1 98.12 380 THR A N 1
ATOM 2785 C CA . THR A 1 380 ? 32.219 -22.547 -5.352 1 98.12 380 THR A CA 1
ATOM 2786 C C . THR A 1 380 ? 33.438 -23.219 -5.992 1 98.12 380 THR A C 1
ATOM 2788 O O . THR A 1 380 ? 34.344 -22.531 -6.469 1 98.12 380 THR A O 1
ATOM 2791 N N . ALA A 1 381 ? 33.469 -24.516 -5.969 1 98.12 381 ALA A N 1
ATOM 2792 C CA . ALA A 1 381 ? 34.531 -25.234 -6.668 1 98.12 381 ALA A CA 1
ATOM 2793 C C . ALA A 1 381 ? 34.5 -24.906 -8.156 1 98.12 381 ALA A C 1
ATOM 2795 O O . ALA A 1 381 ? 35.562 -24.719 -8.773 1 98.12 381 ALA A O 1
ATOM 2796 N N . ALA A 1 382 ? 33.344 -24.922 -8.727 1 98.5 382 ALA A N 1
ATOM 2797 C CA . ALA A 1 382 ? 33.188 -24.594 -10.141 1 98.5 382 ALA A CA 1
ATOM 2798 C C . ALA A 1 382 ? 33.656 -23.172 -10.438 1 98.5 382 ALA A C 1
ATOM 2800 O O . ALA A 1 382 ? 34.219 -22.906 -11.508 1 98.5 382 ALA A O 1
ATOM 2801 N N . VAL A 1 383 ? 33.406 -22.203 -9.539 1 98.75 383 VAL A N 1
ATOM 2802 C CA . VAL A 1 383 ? 33.875 -20.828 -9.688 1 98.75 383 VAL A CA 1
ATOM 2803 C C . VAL A 1 383 ? 35.375 -20.812 -9.859 1 98.75 383 VAL A C 1
ATOM 2805 O O . VAL A 1 383 ? 35.906 -20.172 -10.789 1 98.75 383 VAL A O 1
ATOM 2808 N N . VAL A 1 384 ? 36.062 -21.469 -8.984 1 98.56 384 VAL A N 1
ATOM 2809 C CA . VAL A 1 384 ? 37.531 -21.5 -9.008 1 98.56 384 VAL A CA 1
ATOM 2810 C C . VAL A 1 384 ? 38 -22.188 -10.281 1 98.56 384 VAL A C 1
ATOM 2812 O O . VAL A 1 384 ? 38.906 -21.688 -10.969 1 98.56 384 VAL A O 1
ATOM 2815 N N . ALA A 1 385 ? 37.438 -23.297 -10.578 1 98.5 385 ALA A N 1
ATOM 2816 C CA . ALA A 1 385 ? 37.812 -24.062 -11.758 1 98.5 385 ALA A CA 1
ATOM 2817 C C . ALA A 1 385 ? 37.625 -23.25 -13.039 1 98.5 385 ALA A C 1
ATOM 2819 O O . ALA A 1 385 ? 38.375 -23.391 -13.992 1 98.5 385 ALA A O 1
ATOM 2820 N N . ALA A 1 386 ? 36.656 -22.422 -13.062 1 98.31 386 ALA A N 1
ATOM 2821 C CA . ALA A 1 386 ? 36.312 -21.641 -14.25 1 98.31 386 ALA A CA 1
ATOM 2822 C C . ALA A 1 386 ? 37.156 -20.344 -14.297 1 98.31 386 ALA A C 1
ATOM 2824 O O . ALA A 1 386 ? 37 -19.547 -15.227 1 98.31 386 ALA A O 1
ATOM 2825 N N . GLY A 1 387 ? 37.969 -20.109 -13.281 1 98.25 387 GLY A N 1
ATOM 2826 C CA . GLY A 1 387 ? 38.906 -18.984 -13.32 1 98.25 387 GLY A CA 1
ATOM 2827 C C . GLY A 1 387 ? 38.469 -17.812 -12.461 1 98.25 387 GLY A C 1
ATOM 2828 O O . GLY A 1 387 ? 39.094 -16.75 -12.484 1 98.25 387 GLY A O 1
ATOM 2829 N N . GLY A 1 388 ? 37.344 -17.938 -11.773 1 98.62 388 GLY A N 1
ATOM 2830 C CA . GLY A 1 388 ? 36.906 -16.922 -10.844 1 98.62 388 GLY A CA 1
ATOM 2831 C C . GLY A 1 388 ? 37.5 -17.047 -9.461 1 98.62 388 GLY A C 1
ATOM 2832 O O . GLY A 1 388 ? 38.469 -17.797 -9.273 1 98.62 388 GLY A O 1
ATOM 2833 N N . GLN A 1 389 ? 36.969 -16.203 -8.492 1 98.5 389 GLN A N 1
ATOM 2834 C CA . GLN A 1 389 ? 37.469 -16.188 -7.125 1 98.5 389 GLN A CA 1
ATOM 2835 C C . GLN A 1 389 ? 36.312 -16.188 -6.117 1 98.5 389 GLN A C 1
ATOM 2837 O O . GLN A 1 389 ? 35.281 -15.531 -6.336 1 98.5 389 GLN A O 1
ATOM 2842 N N . VAL A 1 390 ? 36.531 -16.953 -5.043 1 98.31 390 VAL A N 1
ATOM 2843 C CA . VAL A 1 390 ? 35.625 -16.906 -3.895 1 98.31 390 VAL A CA 1
ATOM 2844 C C . VAL A 1 390 ? 36.219 -16 -2.816 1 98.31 390 VAL A C 1
ATOM 2846 O O . VAL A 1 390 ? 37.25 -16.312 -2.213 1 98.31 390 VAL A O 1
ATOM 2849 N N . GLU A 1 391 ? 35.594 -14.914 -2.559 1 97.5 391 GLU A N 1
ATOM 2850 C CA . GLU A 1 391 ? 36.125 -13.914 -1.642 1 97.5 391 GLU A CA 1
ATOM 2851 C C . GLU A 1 391 ? 35.719 -14.203 -0.202 1 97.5 391 GLU A C 1
ATOM 2853 O O . GLU A 1 391 ? 36.469 -13.906 0.736 1 97.5 391 GLU A O 1
ATOM 2858 N N . ALA A 1 392 ? 34.562 -14.648 -0.001 1 95.12 392 ALA A N 1
ATOM 2859 C CA . ALA A 1 392 ? 34.031 -15.008 1.311 1 95.12 392 ALA A CA 1
ATOM 2860 C C . ALA A 1 392 ? 33.062 -16.188 1.209 1 95.12 392 ALA A C 1
ATOM 2862 O O . ALA A 1 392 ? 32.281 -16.266 0.269 1 95.12 392 ALA A O 1
ATOM 2863 N N . LEU A 1 393 ? 33.219 -17.125 2.115 1 92.88 393 LEU A N 1
ATOM 2864 C CA . LEU A 1 393 ? 32.344 -18.297 2.166 1 92.88 393 LEU A CA 1
ATOM 2865 C C . LEU A 1 393 ? 31.688 -18.438 3.535 1 92.88 393 LEU A C 1
ATOM 2867 O O . LEU A 1 393 ? 32.375 -18.359 4.562 1 92.88 393 LEU A O 1
ATOM 2871 N N . ARG A 1 394 ? 30.438 -18.484 3.436 1 90.19 394 ARG A N 1
ATOM 2872 C CA . ARG A 1 394 ? 29.641 -18.719 4.641 1 90.19 394 ARG A CA 1
ATOM 2873 C C . ARG A 1 394 ? 28.828 -20 4.523 1 90.19 394 ARG A C 1
ATOM 2875 O O . ARG A 1 394 ? 28.859 -20.672 3.488 1 90.19 394 ARG A O 1
ATOM 2882 N N . GLU A 1 395 ? 28.078 -20.312 5.625 1 88.38 395 GLU A N 1
ATOM 2883 C CA . GLU A 1 395 ? 27.312 -21.547 5.668 1 88.38 395 GLU A CA 1
ATOM 2884 C C . GLU A 1 395 ? 26.219 -21.547 4.594 1 88.38 395 GLU A C 1
ATOM 2886 O O . GLU A 1 395 ? 25.984 -22.578 3.963 1 88.38 395 GLU A O 1
ATOM 2891 N N . THR A 1 396 ? 25.656 -20.422 4.352 1 91.12 396 THR A N 1
ATOM 2892 C CA . THR A 1 396 ? 24.5 -20.438 3.455 1 91.12 396 THR A CA 1
ATOM 2893 C C . THR A 1 396 ? 24.781 -19.578 2.223 1 91.12 396 THR A C 1
ATOM 2895 O O . THR A 1 396 ? 23.859 -19.281 1.454 1 91.12 396 THR A O 1
ATOM 2898 N N . GLY A 1 397 ? 26.078 -19.188 2.021 1 96 397 GLY A N 1
ATOM 2899 C CA . GLY A 1 397 ? 26.328 -18.344 0.863 1 96 397 GLY A CA 1
ATOM 2900 C C . GLY A 1 397 ? 27.781 -18.031 0.652 1 96 397 GLY A C 1
ATOM 2901 O O . GLY A 1 397 ? 28.625 -18.375 1.479 1 96 397 GLY A O 1
ATOM 2902 N N . ALA A 1 398 ? 28.062 -17.438 -0.491 1 97.75 398 ALA A N 1
ATOM 2903 C CA . ALA A 1 398 ? 29.438 -17.047 -0.845 1 97.75 398 ALA A CA 1
ATOM 2904 C C . ALA A 1 398 ? 29.438 -15.742 -1.636 1 97.75 398 ALA A C 1
ATOM 2906 O O . ALA A 1 398 ? 28.469 -15.422 -2.33 1 97.75 398 ALA A O 1
ATOM 2907 N N . GLU A 1 399 ? 30.453 -14.984 -1.412 1 97.75 399 GLU A N 1
ATOM 2908 C CA . GLU A 1 399 ? 30.766 -13.828 -2.248 1 97.75 399 GLU A CA 1
ATOM 2909 C C . GLU A 1 399 ? 31.875 -14.156 -3.246 1 97.75 399 GLU A C 1
ATOM 2911 O O . GLU A 1 399 ? 32.938 -14.641 -2.861 1 97.75 399 GLU A O 1
ATOM 2916 N N . CYS A 1 400 ? 31.594 -13.867 -4.504 1 98.56 400 CYS A N 1
ATOM 2917 C CA . CYS A 1 400 ? 32.5 -14.305 -5.555 1 98.56 400 CYS A CA 1
ATOM 2918 C C . CYS A 1 400 ? 32.781 -13.18 -6.551 1 98.56 400 CYS A C 1
ATOM 2920 O O . CYS A 1 400 ? 32.094 -12.156 -6.527 1 98.56 400 CYS A O 1
ATOM 2922 N N . VAL A 1 401 ? 33.781 -13.336 -7.352 1 98.5 401 VAL A N 1
ATOM 2923 C CA . VAL A 1 401 ? 34.094 -12.547 -8.531 1 98.5 401 VAL A CA 1
ATOM 2924 C C . VAL A 1 401 ? 34.312 -13.469 -9.727 1 98.5 401 VAL A C 1
ATOM 2926 O O . VAL A 1 401 ? 35 -14.484 -9.602 1 98.5 401 VAL A O 1
ATOM 2929 N N . ASP A 1 402 ? 33.688 -13.172 -10.836 1 98.44 402 ASP A N 1
ATOM 2930 C CA . ASP A 1 402 ? 33.906 -14.039 -12 1 98.44 402 ASP A CA 1
ATOM 2931 C C . ASP A 1 402 ? 35.25 -13.797 -12.633 1 98.44 402 ASP A C 1
ATOM 2933 O O . ASP A 1 402 ? 36.094 -13.094 -12.062 1 98.44 402 ASP A O 1
ATOM 2937 N N . ASP A 1 403 ? 35.594 -14.383 -13.789 1 97.94 403 ASP A N 1
ATOM 2938 C CA . ASP A 1 403 ? 36.906 -14.328 -14.406 1 97.94 403 ASP A CA 1
ATOM 2939 C C . ASP A 1 403 ? 37.094 -13.023 -15.172 1 97.94 403 ASP A C 1
ATOM 2941 O O . ASP A 1 403 ? 38.156 -12.82 -15.797 1 97.94 403 ASP A O 1
ATOM 2945 N N . GLN A 1 404 ? 36.062 -12.148 -15.125 1 97.56 404 GLN A N 1
ATOM 2946 C CA . GLN A 1 404 ? 36.188 -10.859 -15.789 1 97.56 404 GLN A CA 1
ATOM 2947 C C . GLN A 1 404 ? 36.031 -9.711 -14.797 1 97.56 404 GLN A C 1
ATOM 2949 O O . GLN A 1 404 ? 36.031 -8.539 -15.188 1 97.56 404 GLN A O 1
ATOM 2954 N N . GLY A 1 405 ? 35.781 -10.023 -13.531 1 96.75 405 GLY A N 1
ATOM 2955 C CA . GLY A 1 405 ? 35.75 -8.984 -12.516 1 96.75 405 GLY A CA 1
ATOM 2956 C C . GLY A 1 405 ? 34.344 -8.68 -12.039 1 96.75 405 GLY A C 1
ATOM 2957 O O . GLY A 1 405 ? 34.125 -7.746 -11.258 1 96.75 405 GLY A O 1
ATOM 2958 N N . LEU A 1 406 ? 33.406 -9.391 -12.492 1 97.81 406 LEU A N 1
ATOM 2959 C CA . LEU A 1 406 ? 32.031 -9.18 -12.047 1 97.81 406 LEU A CA 1
ATOM 2960 C C . LEU A 1 406 ? 31.812 -9.758 -10.648 1 97.81 406 LEU A C 1
ATOM 2962 O O . LEU A 1 406 ? 31.969 -10.961 -10.438 1 97.81 406 LEU A O 1
ATOM 2966 N N . ALA A 1 407 ? 31.484 -8.914 -9.719 1 98.06 407 ALA A N 1
ATOM 2967 C CA . ALA A 1 407 ? 31.125 -9.375 -8.383 1 98.06 407 ALA A CA 1
ATOM 2968 C C . ALA A 1 407 ? 29.734 -10.023 -8.383 1 98.06 407 ALA A C 1
ATOM 2970 O O . ALA A 1 407 ? 28.812 -9.508 -9.016 1 98.06 407 ALA A O 1
ATOM 2971 N N . PHE A 1 408 ? 29.578 -11.172 -7.688 1 98.38 408 PHE A N 1
ATOM 2972 C CA . PHE A 1 408 ? 28.281 -11.828 -7.543 1 98.38 408 PHE A CA 1
ATOM 2973 C C . PHE A 1 408 ? 28.25 -12.695 -6.293 1 98.38 408 PHE A C 1
ATOM 2975 O O . PHE A 1 408 ? 29.312 -13.016 -5.727 1 98.38 408 PHE A O 1
ATOM 2982 N N . GLY A 1 409 ? 27.047 -12.969 -5.824 1 98.25 409 GLY A N 1
ATOM 2983 C CA . GLY A 1 409 ? 26.859 -13.859 -4.688 1 98.25 409 GLY A CA 1
ATOM 2984 C C . GLY A 1 409 ? 26.203 -15.172 -5.059 1 98.25 409 GLY A C 1
ATOM 2985 O O . GLY A 1 409 ? 25.562 -15.273 -6.109 1 98.25 409 GLY A O 1
ATOM 2986 N N . LEU A 1 410 ? 26.422 -16.156 -4.25 1 98.19 410 LEU A N 1
ATOM 2987 C CA . LEU A 1 410 ? 25.734 -17.438 -4.312 1 98.19 410 LEU A CA 1
ATOM 2988 C C . LEU A 1 410 ? 24.984 -17.719 -3.014 1 98.19 410 LEU A C 1
ATOM 2990 O O . LEU A 1 410 ? 25.438 -17.344 -1.933 1 98.19 410 LEU A O 1
ATOM 2994 N N . THR A 1 411 ? 23.828 -18.312 -3.123 1 96.38 411 THR A N 1
ATOM 2995 C CA . THR A 1 411 ? 23.062 -18.672 -1.931 1 96.38 411 THR A CA 1
ATOM 2996 C C . THR A 1 411 ? 22.297 -19.969 -2.145 1 96.38 411 THR A C 1
ATOM 2998 O O . THR A 1 411 ? 21.984 -20.328 -3.279 1 96.38 411 THR A O 1
ATOM 3001 N N . THR A 1 412 ? 22.156 -20.734 -1.126 1 92.19 412 THR A N 1
ATOM 3002 C CA . THR A 1 412 ? 21.328 -21.938 -1.171 1 92.19 412 THR A CA 1
ATOM 3003 C C . THR A 1 412 ? 19.938 -21.656 -0.596 1 92.19 412 THR A C 1
ATOM 3005 O O . THR A 1 412 ? 19.734 -20.656 0.092 1 92.19 412 THR A O 1
ATOM 3008 N N . ALA A 1 413 ? 18.938 -22.344 -1.084 1 76.25 413 ALA A N 1
ATOM 3009 C CA . ALA A 1 413 ? 17.562 -22.141 -0.609 1 76.25 413 ALA A CA 1
ATOM 3010 C C . ALA A 1 413 ? 17.453 -22.438 0.883 1 76.25 413 ALA A C 1
ATOM 3012 O O . ALA A 1 413 ? 18.172 -23.297 1.407 1 76.25 413 ALA A O 1
ATOM 3013 N N . MET B 1 1 ? -66.062 -4.016 41.469 1 26.17 1 MET B N 1
ATOM 3014 C CA . MET B 1 1 ? -64.875 -4.613 40.906 1 26.17 1 MET B CA 1
ATOM 3015 C C . MET B 1 1 ? -64.375 -3.801 39.719 1 26.17 1 MET B C 1
ATOM 3017 O O . MET B 1 1 ? -64.875 -3.955 38.594 1 26.17 1 MET B O 1
ATOM 3021 N N . THR B 1 2 ? -64.125 -2.508 39.906 1 29.77 2 THR B N 1
ATOM 3022 C CA . THR B 1 2 ? -63.938 -1.428 38.969 1 29.77 2 THR B CA 1
ATOM 3023 C C . THR B 1 2 ? -62.75 -1.734 38.062 1 29.77 2 THR B C 1
ATOM 3025 O O . THR B 1 2 ? -61.812 -2.426 38.469 1 29.77 2 THR B O 1
ATOM 3028 N N . SER B 1 3 ? -62.938 -1.65 36.719 1 31.72 3 SER B N 1
ATOM 3029 C CA . SER B 1 3 ? -62.188 -2.176 35.594 1 31.72 3 SER B CA 1
ATOM 3030 C C . SER B 1 3 ? -60.844 -1.481 35.438 1 31.72 3 SER B C 1
ATOM 3032 O O . SER B 1 3 ? -60.75 -0.253 35.5 1 31.72 3 SER B O 1
ATOM 3034 N N . PRO B 1 4 ? -59.625 -2.061 35.75 1 32.28 4 PRO B N 1
ATOM 3035 C CA . PRO B 1 4 ? -58.281 -1.565 36 1 32.28 4 PRO B CA 1
ATOM 3036 C C . PRO B 1 4 ? -57.719 -0.811 34.781 1 32.28 4 PRO B C 1
ATOM 3038 O O . PRO B 1 4 ? -56.531 -0.458 34.781 1 32.28 4 PRO B O 1
ATOM 3041 N N . PHE B 1 5 ? -58.438 -0.646 33.594 1 30.92 5 PHE B N 1
ATOM 3042 C CA . PHE B 1 5 ? -57.969 -0.192 32.281 1 30.92 5 PHE B CA 1
ATOM 3043 C C . PHE B 1 5 ? -57.625 1.289 32.312 1 30.92 5 PHE B C 1
ATOM 3045 O O . PHE B 1 5 ? -57.188 1.854 31.312 1 30.92 5 PHE B O 1
ATOM 3052 N N . ASP B 1 6 ? -58.188 2.057 33.25 1 27.91 6 ASP B N 1
ATOM 3053 C CA . ASP B 1 6 ? -58.344 3.492 33.031 1 27.91 6 ASP B CA 1
ATOM 3054 C C . ASP B 1 6 ? -56.969 4.188 33 1 27.91 6 ASP B C 1
ATOM 3056 O O . ASP B 1 6 ? -56.906 5.379 32.688 1 27.91 6 ASP B O 1
ATOM 3060 N N . GLU B 1 7 ? -56 3.691 33.688 1 28.47 7 GLU B N 1
ATOM 3061 C CA . GLU B 1 7 ? -54.969 4.605 34.125 1 28.47 7 GLU B CA 1
ATOM 3062 C C . GLU B 1 7 ? -54.062 4.988 32.938 1 28.47 7 GLU B C 1
ATOM 3064 O O . GLU B 1 7 ? -53.062 5.695 33.125 1 28.47 7 GLU B O 1
ATOM 3069 N N . LEU B 1 8 ? -54.125 4.332 31.781 1 28.02 8 LEU B N 1
ATOM 3070 C CA . LEU B 1 8 ? -53.031 4.363 30.844 1 28.02 8 LEU B CA 1
ATOM 3071 C C . LEU B 1 8 ? -52.969 5.695 30.109 1 28.02 8 LEU B C 1
ATOM 3073 O O . LEU B 1 8 ? -52.188 5.855 29.156 1 28.02 8 LEU B O 1
ATOM 3077 N N . ARG B 1 9 ? -53.969 6.543 30.156 1 29.17 9 ARG B N 1
ATOM 3078 C CA . ARG B 1 9 ? -54.062 7.574 29.141 1 29.17 9 ARG B CA 1
ATOM 3079 C C . ARG B 1 9 ? -53.094 8.711 29.422 1 29.17 9 ARG B C 1
ATOM 3081 O O . ARG B 1 9 ? -53.438 9.68 30.094 1 29.17 9 ARG B O 1
ATOM 3088 N N . ALA B 1 10 ? -51.812 8.438 29.688 1 32.22 10 ALA B N 1
ATOM 3089 C CA . ALA B 1 10 ? -51.062 9.68 29.969 1 32.22 10 ALA B CA 1
ATOM 3090 C C . ALA B 1 10 ? -51 10.57 28.734 1 32.22 10 ALA B C 1
ATOM 3092 O O . ALA B 1 10 ? -50.875 10.078 27.609 1 32.22 10 ALA B O 1
ATOM 3093 N N . PRO B 1 11 ? -51.531 11.82 28.734 1 29.83 11 PRO B N 1
ATOM 3094 C CA . PRO B 1 11 ? -51.562 12.742 27.594 1 29.83 11 PRO B CA 1
ATOM 3095 C C . PRO B 1 11 ? -50.219 13.016 26.984 1 29.83 11 PRO B C 1
ATOM 3097 O O . PRO B 1 11 ? -49.188 12.961 27.688 1 29.83 11 PRO B O 1
ATOM 3100 N N . ILE B 1 12 ? -49.969 12.75 25.703 1 31.77 12 ILE B N 1
ATOM 3101 C CA . ILE B 1 12 ? -48.844 12.969 24.797 1 31.77 12 ILE B CA 1
ATOM 3102 C C . ILE B 1 12 ? -48.5 14.461 24.75 1 31.77 12 ILE B C 1
ATOM 3104 O O . ILE B 1 12 ? -49.312 15.266 24.297 1 31.77 12 ILE B O 1
ATOM 3108 N N . VAL B 1 13 ? -47.969 15.062 25.781 1 34.62 13 VAL B N 1
ATOM 3109 C CA . VAL B 1 13 ? -47.656 16.484 25.641 1 34.62 13 VAL B CA 1
ATOM 3110 C C . VAL B 1 13 ? -46.656 16.672 24.5 1 34.62 13 VAL B C 1
ATOM 3112 O O . VAL B 1 13 ? -45.625 15.984 24.438 1 34.62 13 VAL B O 1
ATOM 3115 N N . PRO B 1 14 ? -47 17.328 23.438 1 32.16 14 PRO B N 1
ATOM 3116 C CA . PRO B 1 14 ? -46.188 17.594 22.25 1 32.16 14 PRO B CA 1
ATOM 3117 C C . PRO B 1 14 ? -44.906 18.328 22.578 1 32.16 14 PRO B C 1
ATOM 3119 O O . PRO B 1 14 ? -44.906 19.312 23.344 1 32.16 14 PRO B O 1
ATOM 3122 N N . VAL B 1 15 ? -43.844 17.656 22.859 1 37.84 15 VAL B N 1
ATOM 3123 C CA . VAL B 1 15 ? -42.562 18.312 23.203 1 37.84 15 VAL B CA 1
ATOM 3124 C C . VAL B 1 15 ? -42.094 19.156 22.016 1 37.84 15 VAL B C 1
ATOM 3126 O O . VAL B 1 15 ? -42.25 18.781 20.859 1 37.84 15 VAL B O 1
ATOM 3129 N N . ASP B 1 16 ? -42.062 20.438 22.172 1 36.59 16 ASP B N 1
ATOM 3130 C CA . ASP B 1 16 ? -41.594 21.438 21.219 1 36.59 16 ASP B CA 1
ATOM 3131 C C . ASP B 1 16 ? -40.219 21.094 20.688 1 36.59 16 ASP B C 1
ATOM 3133 O O . ASP B 1 16 ? -39.375 20.578 21.422 1 36.59 16 ASP B O 1
ATOM 3137 N N . PRO B 1 17 ? -40.062 20.938 19.391 1 38.5 17 PRO B N 1
ATOM 3138 C CA . PRO B 1 17 ? -38.812 20.531 18.766 1 38.5 17 PRO B CA 1
ATOM 3139 C C . PRO B 1 17 ? -37.625 21.391 19.219 1 38.5 17 PRO B C 1
ATOM 3141 O O . PRO B 1 17 ? -37.812 22.547 19.625 1 38.5 17 PRO B O 1
ATOM 3144 N N . ASP B 1 18 ? -36.594 20.844 19.641 1 42.69 18 ASP B N 1
ATOM 3145 C CA . ASP B 1 18 ? -35.375 21.516 20.094 1 42.69 18 ASP B CA 1
ATOM 3146 C C . ASP B 1 18 ? -34.906 22.578 19.109 1 42.69 18 ASP B C 1
ATOM 3148 O O . ASP B 1 18 ? -34.844 22.328 17.906 1 42.69 18 ASP B O 1
ATOM 3152 N N . PRO B 1 19 ? -34.844 23.812 19.375 1 49.03 19 PRO B N 1
ATOM 3153 C CA . PRO B 1 19 ? -34.5 24.938 18.516 1 49.03 19 PRO B CA 1
ATOM 3154 C C . PRO B 1 19 ? -33.156 24.75 17.797 1 49.03 19 PRO B C 1
ATOM 3156 O O . PRO B 1 19 ? -33 25.203 16.672 1 49.03 19 PRO B O 1
ATOM 3159 N N . ALA B 1 20 ? -32.219 24.016 18.406 1 47.78 20 ALA B N 1
ATOM 3160 C CA . ALA B 1 20 ? -30.922 23.828 17.781 1 47.78 20 ALA B CA 1
ATOM 3161 C C . ALA B 1 20 ? -31.031 22.938 16.547 1 47.78 20 ALA B C 1
ATOM 3163 O O . ALA B 1 20 ? -30.344 23.156 15.547 1 47.78 20 ALA B O 1
ATOM 3164 N N . PHE B 1 21 ? -31.891 21.953 16.578 1 47.62 21 PHE B N 1
ATOM 3165 C CA . PHE B 1 21 ? -32.156 21.094 15.422 1 47.62 21 PHE B CA 1
ATOM 3166 C C . PHE B 1 21 ? -32.75 21.906 14.273 1 47.62 21 PHE B C 1
ATOM 3168 O O . PHE B 1 21 ? -32.312 21.766 13.125 1 47.62 21 PHE B O 1
ATOM 3175 N N . ALA B 1 22 ? -33.625 22.844 14.531 1 51.16 22 ALA B N 1
ATOM 3176 C CA . ALA B 1 22 ? -34.25 23.672 13.508 1 51.16 22 ALA B CA 1
ATOM 3177 C C . ALA B 1 22 ? -33.219 24.609 12.859 1 51.16 22 ALA B C 1
ATOM 3179 O O . ALA B 1 22 ? -33.25 24.797 11.641 1 51.16 22 ALA B O 1
ATOM 3180 N N . ALA B 1 23 ? -32.281 25.016 13.609 1 53.12 23 ALA B N 1
ATOM 3181 C CA . ALA B 1 23 ? -31.266 25.906 13.07 1 53.12 23 ALA B CA 1
ATOM 3182 C C . ALA B 1 23 ? -30.312 25.156 12.148 1 53.12 23 ALA B C 1
ATOM 3184 O O . ALA B 1 23 ? -29.969 25.641 11.062 1 53.12 23 ALA B O 1
ATOM 3185 N N . ALA B 1 24 ? -29.938 23.922 12.508 1 49.5 24 ALA B N 1
ATOM 3186 C CA . ALA B 1 24 ? -29.031 23.125 11.688 1 49.5 24 ALA B CA 1
ATOM 3187 C C . ALA B 1 24 ? -29.703 22.703 10.383 1 49.5 24 ALA B C 1
ATOM 3189 O O . ALA B 1 24 ? -29.078 22.703 9.32 1 49.5 24 ALA B O 1
ATOM 3190 N N . LEU B 1 25 ? -31 22.531 10.367 1 49.53 25 LEU B N 1
ATOM 3191 C CA . LEU B 1 25 ? -31.75 22.188 9.164 1 49.53 25 LEU B CA 1
ATOM 3192 C C . LEU B 1 25 ? -31.859 23.391 8.234 1 49.53 25 LEU B C 1
ATOM 3194 O O . LEU B 1 25 ? -31.672 23.266 7.023 1 49.53 25 LEU B O 1
ATOM 3198 N N . ARG B 1 26 ? -32.031 24.516 8.836 1 49.41 26 ARG B N 1
ATOM 3199 C CA . ARG B 1 26 ? -32.125 25.734 8.016 1 49.41 26 ARG B CA 1
ATOM 3200 C C . ARG B 1 26 ? -30.797 26 7.316 1 49.41 26 ARG B C 1
ATOM 3202 O O . ARG B 1 26 ? -30.781 26.328 6.125 1 49.41 26 ARG B O 1
ATOM 3209 N N . ALA B 1 27 ? -29.734 25.875 8.055 1 47.06 27 ALA B N 1
ATOM 3210 C CA . ALA B 1 27 ? -28.438 26.141 7.449 1 47.06 27 ALA B CA 1
ATOM 3211 C C . ALA B 1 27 ? -28.156 25.188 6.293 1 47.06 27 ALA B C 1
ATOM 3213 O O . ALA B 1 27 ? -27.609 25.594 5.262 1 47.06 27 ALA B O 1
ATOM 3214 N N . ARG B 1 28 ? -28.656 24 6.363 1 44.62 28 ARG B N 1
ATOM 3215 C CA . ARG B 1 28 ? -28.531 23.031 5.277 1 44.62 28 ARG B CA 1
ATOM 3216 C C . ARG B 1 28 ? -29.422 23.422 4.098 1 44.62 28 ARG B C 1
ATOM 3218 O O . ARG B 1 28 ? -29.016 23.328 2.941 1 44.62 28 ARG B O 1
ATOM 3225 N N . LEU B 1 29 ? -30.609 23.875 4.445 1 44.5 29 LEU B N 1
ATOM 3226 C CA . LEU B 1 29 ? -31.547 24.266 3.387 1 44.5 29 LEU B CA 1
ATOM 3227 C C . LEU B 1 29 ? -31.031 25.5 2.652 1 44.5 29 LEU B C 1
ATOM 3229 O O . LEU B 1 29 ? -31.156 25.594 1.429 1 44.5 29 LEU B O 1
ATOM 3233 N N . GLU B 1 30 ? -30.562 26.406 3.436 1 41.47 30 GLU B N 1
ATOM 3234 C CA . GLU B 1 30 ? -30.094 27.641 2.783 1 41.47 30 GLU B CA 1
ATOM 3235 C C . GLU B 1 30 ? -28.953 27.344 1.812 1 41.47 30 GLU B C 1
ATOM 3237 O O . GLU B 1 30 ? -28.859 27.984 0.759 1 41.47 30 GLU B O 1
ATOM 3242 N N . ARG B 1 31 ? -28.109 26.422 2.172 1 36.19 31 ARG B N 1
ATOM 3243 C CA . ARG B 1 31 ? -27.016 26.109 1.258 1 36.19 31 ARG B CA 1
ATOM 3244 C C . ARG B 1 31 ? -27.547 25.484 -0.027 1 36.19 31 ARG B C 1
ATOM 3246 O O . ARG B 1 31 ? -26.922 25.594 -1.082 1 36.19 31 ARG B O 1
ATOM 3253 N N . ALA B 1 32 ? -28.703 24.703 0.089 1 34.19 32 ALA B N 1
ATOM 3254 C CA . ALA B 1 32 ? -29.281 24.094 -1.1 1 34.19 32 ALA B CA 1
ATOM 3255 C C . ALA B 1 32 ? -29.844 25.141 -2.049 1 34.19 32 ALA B C 1
ATOM 3257 O O . ALA B 1 32 ? -29.812 24.969 -3.27 1 34.19 32 ALA B O 1
ATOM 3258 N N . VAL B 1 33 ? -30.438 26.141 -1.479 1 35 33 VAL B N 1
ATOM 3259 C CA . VAL B 1 33 ? -31.188 27.047 -2.342 1 35 33 VAL B CA 1
ATOM 3260 C C . VAL B 1 33 ? -30.219 27.891 -3.178 1 35 33 VAL B C 1
ATOM 3262 O O . VAL B 1 33 ? -30.594 28.422 -4.223 1 35 33 VAL B O 1
ATOM 3265 N N . LEU B 1 34 ? -29.125 28.203 -2.682 1 32.06 34 LEU B N 1
ATOM 3266 C CA . LEU B 1 34 ? -28.375 29.156 -3.473 1 32.06 34 LEU B CA 1
ATOM 3267 C C . LEU B 1 34 ? -27.828 28.516 -4.742 1 32.06 34 LEU B C 1
ATOM 3269 O O . LEU B 1 34 ? -26.609 28.469 -4.953 1 32.06 34 LEU B O 1
ATOM 3273 N N . GLU B 1 35 ? -28.594 27.453 -5.238 1 29.73 35 GLU B N 1
ATOM 3274 C CA . GLU B 1 35 ? -28.188 27 -6.566 1 29.73 35 GLU B CA 1
ATOM 3275 C C . GLU B 1 35 ? -28.375 28.094 -7.605 1 29.73 35 GLU B C 1
ATOM 3277 O O . GLU B 1 35 ? -29.484 28.562 -7.832 1 29.73 35 GLU B O 1
ATOM 3282 N N . PRO B 1 36 ? -27.422 29.031 -7.672 1 30.31 36 PRO B N 1
ATOM 3283 C CA . PRO B 1 36 ? -27.562 30.078 -8.688 1 30.31 36 PRO B CA 1
ATOM 3284 C C . PRO B 1 36 ? -28.016 29.531 -10.039 1 30.31 36 PRO B C 1
ATOM 3286 O O . PRO B 1 36 ? -27.781 28.359 -10.344 1 30.31 36 PRO B O 1
ATOM 3289 N N . GLY B 1 37 ? -29.078 30.094 -10.586 1 26.66 37 GLY B N 1
ATOM 3290 C CA . GLY B 1 37 ? -29.703 29.953 -11.883 1 26.66 37 GLY B CA 1
ATOM 3291 C C . GLY B 1 37 ? -28.719 29.984 -13.039 1 26.66 37 GLY B C 1
ATOM 3292 O O . GLY B 1 37 ? -27.609 30.484 -12.891 1 26.66 37 GLY B O 1
ATOM 3293 N N . SER B 1 38 ? -29.016 29.234 -14.102 1 25.69 38 SER B N 1
ATOM 3294 C CA . SER B 1 38 ? -28.422 28.734 -15.344 1 25.69 38 SER B CA 1
ATOM 3295 C C . SER B 1 38 ? -28.141 29.891 -16.312 1 25.69 38 SER B C 1
ATOM 3297 O O . SER B 1 38 ? -28.047 29.672 -17.516 1 25.69 38 SER B O 1
ATOM 3299 N N . GLU B 1 39 ? -27.781 31.141 -15.914 1 27 39 GLU B N 1
ATOM 3300 C CA . GLU B 1 39 ? -27.672 32 -17.094 1 27 39 GLU B CA 1
ATOM 3301 C C . GLU B 1 39 ? -26.797 31.344 -18.172 1 27 39 GLU B C 1
ATOM 3303 O O . GLU B 1 39 ? -25.781 30.703 -17.859 1 27 39 GLU B O 1
ATOM 3308 N N . THR B 1 40 ? -27.359 31.312 -19.422 1 27.31 40 THR B N 1
ATOM 3309 C CA . THR B 1 40 ? -26.969 30.766 -20.719 1 27.31 40 THR B CA 1
ATOM 3310 C C . THR B 1 40 ? -25.641 31.375 -21.188 1 27.31 40 THR B C 1
ATOM 3312 O O . THR B 1 40 ? -25.625 32.469 -21.719 1 27.31 40 THR B O 1
ATOM 3315 N N . ALA B 1 41 ? -24.703 31.609 -20.391 1 28.64 41 ALA B N 1
ATOM 3316 C CA . ALA B 1 41 ? -23.547 32.25 -21 1 28.64 41 ALA B CA 1
ATOM 3317 C C . ALA B 1 41 ? -23.062 31.484 -22.234 1 28.64 41 ALA B C 1
ATOM 3319 O O . ALA B 1 41 ? -23.047 30.25 -22.219 1 28.64 41 ALA B O 1
ATOM 3320 N N . MET B 1 42 ? -23.219 32.094 -23.344 1 27.28 42 MET B N 1
ATOM 3321 C CA . MET B 1 42 ? -22.719 31.672 -24.656 1 27.28 42 MET B CA 1
ATOM 3322 C C . MET B 1 42 ? -21.25 31.25 -24.562 1 27.28 42 MET B C 1
ATOM 3324 O O . MET B 1 42 ? -20.375 32.094 -24.281 1 27.28 42 MET B O 1
ATOM 3328 N N . THR B 1 43 ? -21 30.141 -23.906 1 27.41 43 THR B N 1
ATOM 3329 C CA . THR B 1 43 ? -19.656 29.594 -23.656 1 27.41 43 THR B CA 1
ATOM 3330 C C . THR B 1 43 ? -18.891 29.453 -24.969 1 27.41 43 THR B C 1
ATOM 3332 O O . THR B 1 43 ? -19.328 28.734 -25.875 1 27.41 43 THR B O 1
ATOM 3335 N N . THR B 1 44 ? -18.406 30.609 -25.469 1 29.52 44 THR B N 1
ATOM 3336 C CA . THR B 1 44 ? -17.422 30.406 -26.516 1 29.52 44 THR B CA 1
ATOM 3337 C C . THR B 1 44 ? -16.484 29.266 -26.172 1 29.52 44 THR B C 1
ATOM 3339 O O . THR B 1 44 ? -16 29.172 -25.047 1 29.52 44 THR B O 1
ATOM 3342 N N . ALA B 1 45 ? -16.547 28.234 -26.969 1 28.64 45 ALA B N 1
ATOM 3343 C CA . ALA B 1 45 ? -15.844 26.953 -26.859 1 28.64 45 ALA B CA 1
ATOM 3344 C C . ALA B 1 45 ? -14.336 27.156 -26.781 1 28.64 45 ALA B C 1
ATOM 3346 O O . ALA B 1 45 ? -13.711 27.594 -27.75 1 28.64 45 ALA B O 1
ATOM 3347 N N . VAL B 1 46 ? -13.875 27.797 -25.656 1 32.03 46 VAL B N 1
ATOM 3348 C CA . VAL B 1 46 ? -12.422 27.656 -25.672 1 32.03 46 VAL B CA 1
ATOM 3349 C C . VAL B 1 46 ? -12.039 26.203 -25.922 1 32.03 46 VAL B C 1
ATOM 3351 O O . VAL B 1 46 ? -12.633 25.281 -25.344 1 32.03 46 VAL B O 1
ATOM 3354 N N . PRO B 1 47 ? -11.375 25.938 -27.078 1 27.88 47 PRO B N 1
ATOM 3355 C CA . PRO B 1 47 ? -11.016 24.531 -27.312 1 27.88 47 PRO B CA 1
ATOM 3356 C C . PRO B 1 47 ? -10.508 23.844 -26.047 1 27.88 47 PRO B C 1
ATOM 3358 O O . PRO B 1 47 ? -9.812 24.469 -25.234 1 27.88 47 PRO B O 1
ATOM 3361 N N . THR B 1 48 ? -11.359 23.078 -25.516 1 27.27 48 THR B N 1
ATOM 3362 C CA . THR B 1 48 ? -11.07 22.25 -24.344 1 27.27 48 THR B CA 1
ATOM 3363 C C . THR B 1 48 ? -9.68 21.641 -24.453 1 27.27 48 THR B C 1
ATOM 3365 O O . THR B 1 48 ? -9.359 20.969 -25.438 1 27.27 48 THR B O 1
ATOM 3368 N N . ARG B 1 49 ? -8.688 22.406 -23.984 1 27.59 49 ARG B N 1
ATOM 3369 C CA . ARG B 1 49 ? -7.434 21.688 -23.828 1 27.59 49 ARG B CA 1
ATOM 3370 C C . ARG B 1 49 ? -7.684 20.234 -23.438 1 27.59 49 ARG B C 1
ATOM 3372 O O . ARG B 1 49 ? -8.414 19.969 -22.469 1 27.59 49 ARG B O 1
ATOM 3379 N N . ALA B 1 50 ? -7.352 19.312 -24.391 1 26.33 50 ALA B N 1
ATOM 3380 C CA . ALA B 1 50 ? -7.402 17.875 -24.141 1 26.33 50 ALA B CA 1
ATOM 3381 C C . ALA B 1 50 ? -6.906 17.547 -22.734 1 26.33 50 ALA B C 1
ATOM 3383 O O . ALA B 1 50 ? -5.82 17.969 -22.328 1 26.33 50 ALA B O 1
ATOM 3384 N N . VAL B 1 51 ? -7.844 17.578 -21.781 1 28.36 51 VAL B N 1
ATOM 3385 C CA . VAL B 1 51 ? -7.418 16.938 -20.547 1 28.36 51 VAL B CA 1
ATOM 3386 C C . VAL B 1 51 ? -6.461 15.797 -20.859 1 28.36 51 VAL B C 1
ATOM 3388 O O . VAL B 1 51 ? -6.699 15.008 -21.781 1 28.36 51 VAL B O 1
ATOM 3391 N N . PRO B 1 52 ? -5.18 16.031 -20.562 1 28.52 52 PRO B N 1
ATOM 3392 C CA . PRO B 1 52 ? -4.32 14.883 -20.844 1 28.52 52 PRO B CA 1
ATOM 3393 C C . PRO B 1 52 ? -5.035 13.555 -20.625 1 28.52 52 PRO B C 1
ATOM 3395 O O . PRO B 1 52 ? -5.953 13.469 -19.812 1 28.52 52 PRO B O 1
ATOM 3398 N N . ASP B 1 53 ? -5.148 12.773 -21.688 1 27.48 53 ASP B N 1
ATOM 3399 C CA . ASP B 1 53 ? -5.543 11.367 -21.688 1 27.48 53 ASP B CA 1
ATOM 3400 C C . ASP B 1 53 ? -5.227 10.711 -20.344 1 27.48 53 ASP B C 1
ATOM 3402 O O . ASP B 1 53 ? -4.156 10.938 -19.781 1 27.48 53 ASP B O 1
ATOM 3406 N N . VAL B 1 54 ? -6.242 10.508 -19.641 1 30.67 54 VAL B N 1
ATOM 3407 C CA . VAL B 1 54 ? -6.164 9.602 -18.484 1 30.67 54 VAL B CA 1
ATOM 3408 C C . VAL B 1 54 ? -5.113 8.531 -18.75 1 30.67 54 VAL B C 1
ATOM 3410 O O . VAL B 1 54 ? -5.102 7.91 -19.828 1 30.67 54 VAL B O 1
ATOM 3413 N N . LEU B 1 55 ? -3.904 8.68 -18.281 1 34.03 55 LEU B N 1
ATOM 3414 C CA . LEU B 1 55 ? -2.881 7.645 -18.203 1 34.03 55 LEU B CA 1
ATOM 3415 C C . LEU B 1 55 ? -3.512 6.258 -18.234 1 34.03 55 LEU B C 1
ATOM 3417 O O . LEU B 1 55 ? -4.598 6.055 -17.688 1 34.03 55 LEU B O 1
ATOM 3421 N N . PRO B 1 56 ? -3.361 5.473 -19.203 1 37.75 56 PRO B N 1
ATOM 3422 C CA . PRO B 1 56 ? -3.881 4.105 -19.156 1 37.75 56 PRO B CA 1
ATOM 3423 C C . PRO B 1 56 ? -3.9 3.531 -17.75 1 37.75 56 PRO B C 1
ATOM 3425 O O . PRO B 1 56 ? -2.912 3.641 -17.016 1 37.75 56 PRO B O 1
ATOM 3428 N N . SER B 1 57 ? -5.012 3.611 -16.969 1 43.41 57 SER B N 1
ATOM 3429 C CA . SER B 1 57 ? -5.41 3.258 -15.602 1 43.41 57 SER B CA 1
ATOM 3430 C C . SER B 1 57 ? -4.867 1.889 -15.203 1 43.41 57 SER B C 1
ATOM 3432 O O . SER B 1 57 ? -5.078 0.902 -15.914 1 43.41 57 SER B O 1
ATOM 3434 N N . SER B 1 58 ? -3.713 1.769 -14.609 1 55.62 58 SER B N 1
ATOM 3435 C CA . SER B 1 58 ? -3.229 0.542 -13.984 1 55.62 58 SER B CA 1
ATOM 3436 C C . SER B 1 58 ? -4.379 -0.284 -13.422 1 55.62 58 SER B C 1
ATOM 3438 O O . SER B 1 58 ? -5.285 0.257 -12.781 1 55.62 58 SER B O 1
ATOM 3440 N N . THR B 1 59 ? -4.668 -1.427 -14.086 1 73.81 59 THR B N 1
ATOM 3441 C CA . THR B 1 59 ? -5.641 -2.412 -13.625 1 73.81 59 THR B CA 1
ATOM 3442 C C . THR B 1 59 ? -5.488 -2.668 -12.125 1 73.81 59 THR B C 1
ATOM 3444 O O . THR B 1 59 ? -4.379 -2.898 -11.641 1 73.81 59 THR B O 1
ATOM 3447 N N . VAL B 1 60 ? -6.527 -2.314 -11.406 1 82.38 60 VAL B N 1
ATOM 3448 C CA . VAL B 1 60 ? -6.543 -2.643 -9.984 1 82.38 60 VAL B CA 1
ATOM 3449 C C . VAL B 1 60 ? -6.602 -4.16 -9.805 1 82.38 60 VAL B C 1
ATOM 3451 O O . VAL B 1 60 ? -7.453 -4.828 -10.391 1 82.38 60 VAL B O 1
ATOM 3454 N N . ARG B 1 61 ? -5.699 -4.605 -9.008 1 83.06 61 ARG B N 1
ATOM 3455 C CA . ARG B 1 61 ? -5.656 -6.043 -8.766 1 83.06 61 ARG B CA 1
ATOM 3456 C C . ARG B 1 61 ? -6.621 -6.441 -7.656 1 83.06 61 ARG B C 1
ATOM 3458 O O . ARG B 1 61 ? -6.797 -5.703 -6.688 1 83.06 61 ARG B O 1
ATOM 3465 N N . PRO B 1 62 ? -7.09 -7.668 -7.777 1 90.06 62 PRO B N 1
ATOM 3466 C CA . PRO B 1 62 ? -7.906 -8.172 -6.672 1 90.06 62 PRO B CA 1
ATOM 3467 C C . PRO B 1 62 ? -7.129 -8.273 -5.359 1 90.06 62 PRO B C 1
ATOM 3469 O O . PRO B 1 62 ? -5.926 -8.539 -5.371 1 90.06 62 PRO B O 1
ATOM 3472 N N . ARG B 1 63 ? -7.84 -8.031 -4.301 1 91.69 63 ARG B N 1
ATOM 3473 C CA . ARG B 1 63 ? -7.293 -8.266 -2.971 1 91.69 63 ARG B CA 1
ATOM 3474 C C . ARG B 1 63 ? -7.367 -9.742 -2.602 1 91.69 63 ARG B C 1
ATOM 3476 O O . ARG B 1 63 ? -7.832 -10.562 -3.396 1 91.69 63 ARG B O 1
ATOM 3483 N N . THR B 1 64 ? -6.859 -10.07 -1.414 1 94.06 64 THR B N 1
ATOM 3484 C CA . THR B 1 64 ? -6.934 -11.461 -0.968 1 94.06 64 THR B CA 1
ATOM 3485 C C . THR B 1 64 ? -8.375 -11.961 -1.014 1 94.06 64 THR B C 1
A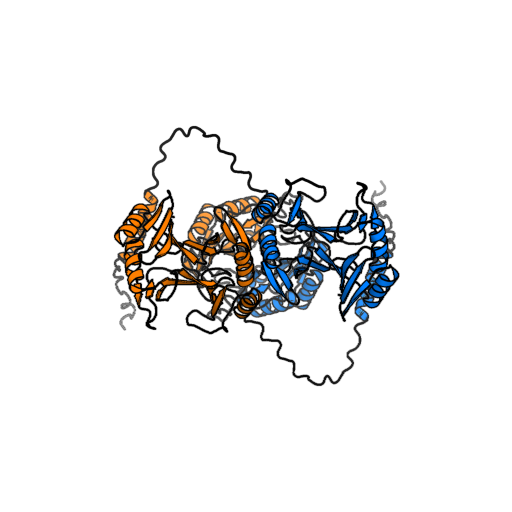TOM 3487 O O . THR B 1 64 ? -8.625 -13.109 -1.407 1 94.06 64 THR B O 1
ATOM 3490 N N . LEU B 1 65 ? -9.25 -11.078 -0.595 1 97.31 65 LEU B N 1
ATOM 3491 C CA . LEU B 1 65 ? -10.672 -11.406 -0.684 1 97.31 65 LEU B CA 1
ATOM 3492 C C . LEU B 1 65 ? -11.367 -10.523 -1.713 1 97.31 65 LEU B C 1
ATOM 3494 O O . LEU B 1 65 ? -11.195 -9.305 -1.713 1 97.31 65 LEU B O 1
ATOM 3498 N N . THR B 1 66 ? -12.094 -11.141 -2.539 1 97.69 66 THR B N 1
ATOM 3499 C CA . THR B 1 66 ? -12.867 -10.43 -3.543 1 97.69 66 THR B CA 1
ATOM 3500 C C . THR B 1 66 ? -14.312 -10.93 -3.568 1 97.69 66 THR B C 1
ATOM 3502 O O . THR B 1 66 ? -14.555 -12.109 -3.832 1 97.69 66 THR B O 1
ATOM 3505 N N . PRO B 1 67 ? -15.234 -10.07 -3.312 1 98.25 67 PRO B N 1
ATOM 3506 C CA . PRO B 1 67 ? -16.641 -10.492 -3.453 1 98.25 67 PRO B CA 1
ATOM 3507 C C . PRO B 1 67 ? -17.031 -10.734 -4.906 1 98.25 67 PRO B C 1
ATOM 3509 O O . PRO B 1 67 ? -16.578 -10.023 -5.805 1 98.25 67 PRO B O 1
ATOM 3512 N N . TYR B 1 68 ? -17.812 -11.727 -5.086 1 98.12 68 TYR B N 1
ATOM 3513 C CA . TYR B 1 68 ? -18.344 -12.117 -6.391 1 98.12 68 TYR B CA 1
ATOM 3514 C C . TYR B 1 68 ? -19.859 -12.242 -6.355 1 98.12 68 TYR B C 1
ATOM 3516 O O . TYR B 1 68 ? -20.391 -13.219 -5.824 1 98.12 68 TYR B O 1
ATOM 3524 N N . LEU B 1 69 ? -20.562 -11.352 -6.977 1 98.44 69 LEU B N 1
ATOM 3525 C CA . LEU B 1 69 ? -22.016 -11.266 -6.875 1 98.44 69 LEU B CA 1
ATOM 3526 C C . LEU B 1 69 ? -22.688 -11.992 -8.039 1 98.44 69 LEU B C 1
ATOM 3528 O O . LEU B 1 69 ? -22.203 -11.922 -9.172 1 98.44 69 LEU B O 1
ATOM 3532 N N . ARG B 1 70 ? -23.75 -12.633 -7.773 1 98.31 70 ARG B N 1
ATOM 3533 C CA . ARG B 1 70 ? -24.688 -13.078 -8.797 1 98.31 70 ARG B CA 1
ATOM 3534 C C . ARG B 1 70 ? -25.844 -12.094 -8.945 1 98.31 70 ARG B C 1
ATOM 3536 O O . ARG B 1 70 ? -26.375 -11.609 -7.953 1 98.31 70 ARG B O 1
ATOM 3543 N N . VAL B 1 71 ? -26.156 -11.867 -10.172 1 98.62 71 VAL B N 1
ATOM 3544 C CA . VAL B 1 71 ? -27.203 -10.883 -10.453 1 98.62 71 VAL B CA 1
ATOM 3545 C C . VAL B 1 71 ? -28.094 -11.383 -11.578 1 98.62 71 VAL B C 1
ATOM 3547 O O . VAL B 1 71 ? -27.734 -12.32 -12.297 1 98.62 71 VAL B O 1
ATOM 3550 N N . ARG B 1 72 ? -29.25 -10.695 -11.742 1 97.81 72 ARG B N 1
ATOM 3551 C CA . ARG B 1 72 ? -30.172 -11.039 -12.812 1 97.81 72 ARG B CA 1
ATOM 3552 C C . ARG B 1 72 ? -29.688 -10.484 -14.148 1 97.81 72 ARG B C 1
ATOM 3554 O O . ARG B 1 72 ? -29.938 -11.086 -15.195 1 97.81 72 ARG B O 1
ATOM 3561 N N . ASP B 1 73 ? -29.047 -9.367 -14.102 1 97.62 73 ASP B N 1
ATOM 3562 C CA . ASP B 1 73 ? -28.531 -8.656 -15.273 1 97.62 73 ASP B CA 1
ATOM 3563 C C . ASP B 1 73 ? -27.234 -7.918 -14.938 1 97.62 73 ASP B C 1
ATOM 3565 O O . ASP B 1 73 ? -27.266 -6.848 -14.328 1 97.62 73 ASP B O 1
ATOM 3569 N N . SER B 1 74 ? -26.141 -8.461 -15.453 1 98.25 74 SER B N 1
ATOM 3570 C CA . SER B 1 74 ? -24.828 -7.945 -15.094 1 98.25 74 SER B CA 1
ATOM 3571 C C . SER B 1 74 ? -24.625 -6.527 -15.609 1 98.25 74 SER B C 1
ATOM 3573 O O . SER B 1 74 ? -24 -5.695 -14.938 1 98.25 74 SER B O 1
ATOM 3575 N N . ARG B 1 75 ? -25.094 -6.25 -16.781 1 97.56 75 ARG B N 1
ATOM 3576 C CA . ARG B 1 75 ? -24.922 -4.914 -17.344 1 97.56 75 ARG B CA 1
ATOM 3577 C C . ARG B 1 75 ? -25.688 -3.877 -16.531 1 97.56 75 ARG B C 1
ATOM 3579 O O . ARG B 1 75 ? -25.172 -2.783 -16.266 1 97.56 75 ARG B O 1
ATOM 3586 N N . ALA B 1 76 ? -26.891 -4.273 -16.141 1 97.81 76 ALA B N 1
ATOM 3587 C CA . ALA B 1 76 ? -27.656 -3.395 -15.266 1 97.81 76 ALA B CA 1
ATOM 3588 C C . ALA B 1 76 ? -26.969 -3.209 -13.914 1 97.81 76 ALA B C 1
ATOM 3590 O O . ALA B 1 76 ? -26.969 -2.109 -13.359 1 97.81 76 ALA B O 1
ATOM 3591 N N . ALA B 1 77 ? -26.469 -4.273 -13.406 1 98.44 77 ALA B N 1
ATOM 3592 C CA . ALA B 1 77 ? -25.75 -4.199 -12.133 1 98.44 77 ALA B CA 1
ATOM 3593 C C . ALA B 1 77 ? -24.531 -3.273 -12.25 1 98.44 77 ALA B C 1
ATOM 3595 O O . ALA B 1 77 ? -24.281 -2.451 -11.359 1 98.44 77 ALA B O 1
ATOM 3596 N N . VAL B 1 78 ? -23.703 -3.404 -13.305 1 98.38 78 VAL B N 1
ATOM 3597 C CA . VAL B 1 78 ? -22.547 -2.539 -13.523 1 98.38 78 VAL B CA 1
ATOM 3598 C C . VAL B 1 78 ? -23 -1.078 -13.547 1 98.38 78 VAL B C 1
ATOM 3600 O O . VAL B 1 78 ? -22.375 -0.228 -12.891 1 98.38 78 VAL B O 1
ATOM 3603 N N . ALA B 1 79 ? -24.047 -0.797 -14.25 1 98.25 79 ALA B N 1
ATOM 3604 C CA . ALA B 1 79 ? -24.578 0.562 -14.312 1 98.25 79 ALA B CA 1
ATOM 3605 C C . ALA B 1 79 ? -24.953 1.072 -12.922 1 98.25 79 ALA B C 1
ATOM 3607 O O . ALA B 1 79 ? -24.703 2.234 -12.602 1 98.25 79 ALA B O 1
ATOM 3608 N N . PHE B 1 80 ? -25.562 0.208 -12.172 1 98.44 80 PHE B N 1
ATOM 3609 C CA . PHE B 1 80 ? -25.938 0.569 -10.812 1 98.44 80 PHE B CA 1
ATOM 3610 C C . PHE B 1 80 ? -24.719 0.944 -9.992 1 98.44 80 PHE B C 1
ATOM 3612 O O . PHE B 1 80 ? -24.688 1.987 -9.336 1 98.44 80 PHE B O 1
ATOM 3619 N N . TYR B 1 81 ? -23.672 0.113 -9.961 1 98.69 81 TYR B N 1
ATOM 3620 C CA . TYR B 1 81 ? -22.5 0.33 -9.109 1 98.69 81 TYR B CA 1
ATOM 3621 C C . TYR B 1 81 ? -21.688 1.528 -9.594 1 98.69 81 TYR B C 1
ATOM 3623 O O . TYR B 1 81 ? -21.047 2.219 -8.797 1 98.69 81 TYR B O 1
ATOM 3631 N N . VAL B 1 82 ? -21.672 1.808 -10.883 1 98.31 82 VAL B N 1
ATOM 3632 C CA . VAL B 1 82 ? -21.062 3.029 -11.406 1 98.31 82 VAL B CA 1
ATOM 3633 C C . VAL B 1 82 ? -21.812 4.246 -10.867 1 98.31 82 VAL B C 1
ATOM 3635 O O . VAL B 1 82 ? -21.188 5.172 -10.336 1 98.31 82 VAL B O 1
ATOM 3638 N N . ALA B 1 83 ? -23.094 4.199 -10.922 1 98.25 83 ALA B N 1
ATOM 3639 C CA . ALA B 1 83 ? -23.922 5.332 -10.508 1 98.25 83 ALA B CA 1
ATOM 3640 C C . ALA B 1 83 ? -23.859 5.539 -9 1 98.25 83 ALA B C 1
ATOM 3642 O O . ALA B 1 83 ? -23.719 6.668 -8.523 1 98.25 83 ALA B O 1
ATOM 3643 N N . ALA B 1 84 ? -23.969 4.469 -8.305 1 98.25 84 ALA B N 1
ATOM 3644 C CA . ALA B 1 84 ? -24.125 4.547 -6.852 1 98.25 84 ALA B CA 1
ATOM 3645 C C . ALA B 1 84 ? -22.781 4.77 -6.172 1 98.25 84 ALA B C 1
ATOM 3647 O O . ALA B 1 84 ? -22.703 5.492 -5.176 1 98.25 84 ALA B O 1
ATOM 3648 N N . PHE B 1 85 ? -21.719 4.145 -6.727 1 98.12 85 PHE B N 1
ATOM 3649 C CA . PHE B 1 85 ? -20.469 4.098 -5.984 1 98.12 85 PHE B CA 1
ATOM 3650 C C . PHE B 1 85 ? -19.312 4.582 -6.848 1 98.12 85 PHE B C 1
ATOM 3652 O O . PHE B 1 85 ? -18.141 4.387 -6.496 1 98.12 85 PHE B O 1
ATOM 3659 N N . ARG B 1 86 ? -19.562 5.137 -8.008 1 96.69 86 ARG B N 1
ATOM 3660 C CA . ARG B 1 86 ? -18.547 5.637 -8.93 1 96.69 86 ARG B CA 1
ATOM 3661 C C . ARG B 1 86 ? -17.578 4.531 -9.32 1 96.69 86 ARG B C 1
ATOM 3663 O O . ARG B 1 86 ? -16.359 4.762 -9.391 1 96.69 86 ARG B O 1
ATOM 3670 N N . ALA B 1 87 ? -18.125 3.344 -9.406 1 97.5 87 ALA B N 1
ATOM 3671 C CA . ALA B 1 87 ? -17.312 2.201 -9.836 1 97.5 87 ALA B CA 1
ATOM 3672 C C . ALA B 1 87 ? -16.797 2.404 -11.25 1 97.5 87 ALA B C 1
ATOM 3674 O O . ALA B 1 87 ? -17.406 3.104 -12.055 1 97.5 87 ALA B O 1
ATOM 3675 N N . VAL B 1 88 ? -15.672 1.848 -11.539 1 96 88 VAL B N 1
ATOM 3676 C CA . VAL B 1 88 ? -15.062 1.915 -12.859 1 96 88 VAL B CA 1
ATOM 3677 C C . VAL B 1 88 ? -14.961 0.513 -13.461 1 96 88 VAL B C 1
ATOM 3679 O O . VAL B 1 88 ? -14.273 -0.355 -12.914 1 96 88 VAL B O 1
ATOM 3682 N N . PRO B 1 89 ? -15.695 0.288 -14.547 1 96.06 89 PRO B N 1
ATOM 3683 C CA . PRO B 1 89 ? -15.547 -1.022 -15.18 1 96.06 89 PRO B CA 1
ATOM 3684 C C . PRO B 1 89 ? -14.102 -1.338 -15.562 1 96.06 89 PRO B C 1
ATOM 3686 O O . PRO B 1 89 ? -13.359 -0.442 -15.969 1 96.06 89 PRO B O 1
ATOM 3689 N N . GLN B 1 90 ? -13.758 -2.539 -15.352 1 92.81 90 GLN B N 1
ATOM 3690 C CA . GLN B 1 90 ? -12.406 -2.98 -15.68 1 92.81 90 GLN B CA 1
ATOM 3691 C C . GLN B 1 90 ? -12.43 -4.297 -16.453 1 92.81 90 GLN B C 1
ATOM 3693 O O . GLN B 1 90 ? -13.18 -5.211 -16.109 1 92.81 90 GLN B O 1
ATOM 3698 N N . GLY B 1 91 ? -11.555 -4.379 -17.531 1 85.69 91 GLY B N 1
ATOM 3699 C CA . GLY B 1 91 ? -11.438 -5.609 -18.297 1 85.69 91 GLY B CA 1
ATOM 3700 C C . GLY B 1 91 ? -12.641 -5.875 -19.188 1 85.69 91 GLY B C 1
ATOM 3701 O O . GLY B 1 91 ? -13.594 -5.098 -19.203 1 85.69 91 GLY B O 1
ATOM 3702 N N . PRO B 1 92 ? -12.508 -6.984 -19.875 1 88.38 92 PRO B N 1
ATOM 3703 C CA . PRO B 1 92 ? -13.594 -7.34 -20.797 1 88.38 92 PRO B CA 1
ATOM 3704 C C . PRO B 1 92 ? -14.727 -8.094 -20.094 1 88.38 92 PRO B C 1
ATOM 3706 O O . PRO B 1 92 ? -14.523 -8.68 -19.031 1 88.38 92 PRO B O 1
ATOM 3709 N N . GLU B 1 93 ? -15.859 -7.992 -20.781 1 92.5 93 GLU B N 1
ATOM 3710 C CA . GLU B 1 93 ? -16.938 -8.906 -20.438 1 92.5 93 GLU B CA 1
ATOM 3711 C C . GLU B 1 93 ? -16.672 -10.312 -20.984 1 92.5 93 GLU B C 1
ATOM 3713 O O . GLU B 1 93 ? -16.219 -10.469 -22.109 1 92.5 93 GLU B O 1
ATOM 3718 N N . HIS B 1 94 ? -16.859 -11.211 -20.172 1 92.88 94 HIS B N 1
ATOM 3719 C CA . HIS B 1 94 ? -16.828 -12.586 -20.641 1 92.88 94 HIS B CA 1
ATOM 3720 C C . HIS B 1 94 ? -18.234 -13.156 -20.766 1 92.88 94 HIS B C 1
ATOM 3722 O O . HIS B 1 94 ? -18.984 -13.234 -19.797 1 92.88 94 HIS B O 1
ATOM 3728 N N . LEU B 1 95 ? -18.5 -13.578 -21.906 1 93.88 95 LEU B N 1
ATOM 3729 C CA . LEU B 1 95 ? -19.859 -14.055 -22.188 1 93.88 95 LEU B CA 1
ATOM 3730 C C . LEU B 1 95 ? -19.891 -15.578 -22.25 1 93.88 95 LEU B C 1
ATOM 3732 O O . LEU B 1 95 ? -18.922 -16.219 -22.672 1 93.88 95 LEU B O 1
ATOM 3736 N N . ARG B 1 96 ? -21.031 -16.047 -21.844 1 92.56 96 ARG B N 1
ATOM 3737 C CA . ARG B 1 96 ? -21.344 -17.453 -22.094 1 92.56 96 ARG B CA 1
ATOM 3738 C C . ARG B 1 96 ? -21.906 -17.641 -23.5 1 92.56 96 ARG B C 1
ATOM 3740 O O . ARG B 1 96 ? -22.234 -16.672 -24.172 1 92.56 96 ARG B O 1
ATOM 3747 N N . GLU B 1 97 ? -22.062 -18.891 -23.828 1 91.44 97 GLU B N 1
ATOM 3748 C CA . GLU B 1 97 ? -22.594 -19.219 -25.156 1 91.44 97 GLU B CA 1
ATOM 3749 C C . GLU B 1 97 ? -24.016 -18.734 -25.328 1 91.44 97 GLU B C 1
ATOM 3751 O O . GLU B 1 97 ? -24.438 -18.359 -26.422 1 91.44 97 GLU B O 1
ATOM 3756 N N . ASP B 1 98 ? -24.75 -18.672 -24.25 1 93.44 98 ASP B N 1
ATOM 3757 C CA . ASP B 1 98 ? -26.156 -18.312 -24.312 1 93.44 98 ASP B CA 1
ATOM 3758 C C . ASP B 1 98 ? -26.344 -16.797 -24.203 1 93.44 98 ASP B C 1
ATOM 3760 O O . ASP B 1 98 ? -27.469 -16.312 -24.094 1 93.44 98 ASP B O 1
ATOM 3764 N N . GLY B 1 99 ? -25.234 -16.109 -24.078 1 93.44 99 GLY B N 1
ATOM 3765 C CA . GLY B 1 99 ? -25.297 -14.648 -24.062 1 93.44 99 GLY B CA 1
ATOM 3766 C C . GLY B 1 99 ? -25.25 -14.055 -22.672 1 93.44 99 GLY B C 1
ATOM 3767 O O . GLY B 1 99 ? -25.062 -12.852 -22.516 1 93.44 99 GLY B O 1
ATOM 3768 N N . ARG B 1 100 ? -25.484 -14.938 -21.703 1 94.62 100 ARG B N 1
ATOM 3769 C CA . ARG B 1 100 ? -25.344 -14.453 -20.328 1 94.62 100 ARG B CA 1
ATOM 3770 C C . ARG B 1 100 ? -23.906 -14.062 -20.016 1 94.62 100 ARG B C 1
ATOM 3772 O O . ARG B 1 100 ? -22.969 -14.641 -20.578 1 94.62 100 ARG B O 1
ATOM 3779 N N . ILE B 1 101 ? -23.75 -13.023 -19.172 1 97.06 101 ILE B N 1
ATOM 3780 C CA . ILE B 1 101 ? -22.422 -12.602 -18.766 1 97.06 101 ILE B CA 1
ATOM 3781 C C . ILE B 1 101 ? -21.859 -13.555 -17.719 1 97.06 101 ILE B C 1
ATOM 3783 O O . ILE B 1 101 ? -22.438 -13.695 -16.641 1 97.06 101 ILE B O 1
ATOM 3787 N N . ALA B 1 102 ? -20.766 -14.188 -18.062 1 95.19 102 ALA B N 1
ATOM 3788 C CA . ALA B 1 102 ? -20.094 -15.125 -17.172 1 95.19 102 ALA B CA 1
ATOM 3789 C C . ALA B 1 102 ? -19.219 -14.391 -16.156 1 95.19 102 ALA B C 1
ATOM 3791 O O . ALA B 1 102 ? -18.953 -14.898 -15.07 1 95.19 102 ALA B O 1
ATOM 3792 N N . HIS B 1 103 ? -18.75 -13.195 -16.578 1 95.44 103 HIS B N 1
ATOM 3793 C CA . HIS B 1 103 ? -17.844 -12.484 -15.695 1 95.44 103 HIS B CA 1
ATOM 3794 C C . HIS B 1 103 ? -17.656 -11.039 -16.141 1 95.44 103 HIS B C 1
ATOM 3796 O O . HIS B 1 103 ? -17.438 -10.773 -17.328 1 95.44 103 HIS B O 1
ATOM 3802 N N . VAL B 1 104 ? -17.766 -10.164 -15.266 1 97.06 104 VAL B N 1
ATOM 3803 C CA . VAL B 1 104 ? -17.359 -8.773 -15.461 1 97.06 104 VAL B CA 1
ATOM 3804 C C . VAL B 1 104 ? -16.859 -8.195 -14.141 1 97.06 104 VAL B C 1
ATOM 3806 O O . VAL B 1 104 ? -17.188 -8.688 -13.062 1 97.06 104 VAL B O 1
ATOM 3809 N N . GLU B 1 105 ? -15.984 -7.176 -14.242 1 96.94 105 GLU B N 1
ATOM 3810 C CA . GLU B 1 105 ? -15.414 -6.574 -13.047 1 96.94 105 GLU B CA 1
ATOM 3811 C C . GLU B 1 105 ? -15.648 -5.066 -13.016 1 96.94 105 GLU B C 1
ATOM 3813 O O . GLU B 1 105 ? -15.641 -4.414 -14.062 1 96.94 105 GLU B O 1
ATOM 3818 N N . VAL B 1 106 ? -15.852 -4.59 -11.836 1 97.44 106 VAL B N 1
ATOM 3819 C CA . VAL B 1 106 ? -15.773 -3.156 -11.586 1 97.44 106 VAL B CA 1
ATOM 3820 C C . VAL B 1 106 ? -14.836 -2.885 -10.414 1 97.44 106 VAL B C 1
ATOM 3822 O O . VAL B 1 106 ? -14.633 -3.752 -9.562 1 97.44 106 VAL B O 1
ATOM 3825 N N . VAL B 1 107 ? -14.25 -1.731 -10.43 1 96.12 107 VAL B N 1
ATOM 3826 C CA . VAL B 1 107 ? -13.375 -1.295 -9.352 1 96.12 107 VAL B CA 1
ATOM 3827 C C . VAL B 1 107 ? -14.07 -0.227 -8.508 1 96.12 107 VAL B C 1
ATOM 3829 O O . VAL B 1 107 ? -14.641 0.724 -9.055 1 96.12 107 VAL B O 1
ATOM 3832 N N . ILE B 1 108 ? -14.125 -0.438 -7.273 1 96.25 108 ILE B N 1
ATOM 3833 C CA . ILE B 1 108 ? -14.586 0.551 -6.305 1 96.25 108 ILE B CA 1
ATOM 3834 C C . ILE B 1 108 ? -13.477 0.838 -5.293 1 96.25 108 ILE B C 1
ATOM 3836 O O . ILE B 1 108 ? -13.078 -0.044 -4.527 1 96.25 108 ILE B O 1
ATOM 3840 N N . GLY B 1 109 ? -13.016 2.055 -5.289 1 90.25 109 GLY B N 1
ATOM 3841 C CA . GLY B 1 109 ? -11.867 2.344 -4.441 1 90.25 109 GLY B CA 1
ATOM 3842 C C . GLY B 1 109 ? -10.664 1.477 -4.754 1 90.25 109 GLY B C 1
ATOM 3843 O O . GLY B 1 109 ? -10.211 1.422 -5.898 1 90.25 109 GLY B O 1
ATOM 3844 N N . ASP B 1 110 ? -10.25 0.692 -3.775 1 87 110 ASP B N 1
ATOM 3845 C CA . ASP B 1 110 ? -9.047 -0.118 -3.924 1 87 110 ASP B CA 1
ATOM 3846 C C . ASP B 1 110 ? -9.398 -1.589 -4.137 1 87 110 ASP B C 1
ATOM 3848 O O . ASP B 1 110 ? -8.555 -2.469 -3.93 1 87 110 ASP B O 1
ATOM 3852 N N . SER B 1 111 ? -10.594 -1.834 -4.434 1 94.69 111 SER B N 1
ATOM 3853 C CA . SER B 1 111 ? -11.039 -3.221 -4.469 1 94.69 111 SER B CA 1
ATOM 3854 C C . SER B 1 111 ? -11.75 -3.541 -5.777 1 94.69 111 SER B C 1
ATOM 3856 O O . SER B 1 111 ? -12.344 -2.658 -6.402 1 94.69 111 SER B O 1
ATOM 3858 N N . VAL B 1 112 ? -11.68 -4.797 -6.098 1 95.69 112 VAL B N 1
ATOM 3859 C CA . VAL B 1 112 ? -12.383 -5.309 -7.27 1 95.69 112 VAL B CA 1
ATOM 3860 C C . VAL B 1 112 ? -13.672 -6.012 -6.84 1 95.69 112 VAL B C 1
ATOM 3862 O O . VAL B 1 112 ? -13.672 -6.773 -5.871 1 95.69 112 VAL B O 1
ATOM 3865 N N . LEU B 1 113 ? -14.68 -5.68 -7.516 1 98.06 113 LEU B N 1
ATOM 3866 C CA . LEU B 1 113 ? -15.945 -6.395 -7.402 1 98.06 113 LEU B CA 1
ATOM 3867 C C . LEU B 1 113 ? -16.203 -7.238 -8.648 1 98.06 113 LEU B C 1
ATOM 3869 O O . LEU B 1 113 ? -16.172 -6.727 -9.766 1 98.06 113 LEU B O 1
ATOM 3873 N N . MET B 1 114 ? -16.469 -8.453 -8.438 1 97.75 114 MET B N 1
ATOM 3874 C CA . MET B 1 114 ? -16.781 -9.352 -9.547 1 97.75 114 MET B CA 1
ATOM 3875 C C . MET B 1 114 ? -18.281 -9.602 -9.617 1 97.75 114 MET B C 1
ATOM 3877 O O . MET B 1 114 ? -18.953 -9.703 -8.594 1 97.75 114 MET B O 1
ATOM 3881 N N . ILE B 1 115 ? -18.734 -9.68 -10.859 1 98.25 115 ILE B N 1
ATOM 3882 C CA . ILE B 1 115 ? -20.172 -9.797 -11.094 1 98.25 115 ILE B CA 1
ATOM 3883 C C . ILE B 1 115 ? -20.438 -10.812 -12.203 1 98.25 115 ILE B C 1
ATOM 3885 O O . ILE B 1 115 ? -19.703 -10.867 -13.195 1 98.25 115 ILE B O 1
ATOM 3889 N N . ALA B 1 116 ? -21.484 -11.57 -12.055 1 98 116 ALA B N 1
ATOM 3890 C CA . ALA B 1 116 ? -21.938 -12.484 -13.102 1 98 116 ALA B CA 1
ATOM 3891 C C . ALA B 1 116 ? -23.453 -12.664 -13.062 1 98 116 ALA B C 1
ATOM 3893 O O . ALA B 1 116 ? -24.062 -12.555 -12 1 98 116 ALA B O 1
ATOM 3894 N N . ASP B 1 117 ? -23.953 -12.977 -14.195 1 98.06 117 ASP B N 1
ATOM 3895 C CA . ASP B 1 117 ? -25.359 -13.383 -14.258 1 98.06 117 ASP B CA 1
ATOM 3896 C C . ASP B 1 117 ? -25.594 -14.68 -13.484 1 98.06 117 ASP B C 1
ATOM 3898 O O . ASP B 1 117 ? -24.703 -15.523 -13.398 1 98.06 117 ASP B O 1
ATOM 3902 N N . SER B 1 118 ? -26.859 -14.773 -12.961 1 97.81 118 SER B N 1
ATOM 3903 C CA . SER B 1 118 ? -27.266 -16.047 -12.359 1 97.81 118 SER B CA 1
ATOM 3904 C C . SER B 1 118 ? -27.062 -17.203 -13.336 1 97.81 118 SER B C 1
ATOM 3906 O O . SER B 1 118 ? -27.188 -17.016 -14.547 1 97.81 118 SER B O 1
ATOM 3908 N N . ASN B 1 119 ? -26.688 -18.344 -12.781 1 95.94 119 ASN B N 1
ATOM 3909 C CA . ASN B 1 119 ? -26.484 -19.578 -13.516 1 95.94 119 ASN B CA 1
ATOM 3910 C C . ASN B 1 119 ? -27.25 -20.734 -12.883 1 95.94 119 ASN B C 1
ATOM 3912 O O . ASN B 1 119 ? -26.688 -21.531 -12.125 1 95.94 119 ASN B O 1
ATOM 3916 N N . PRO B 1 120 ? -28.5 -20.938 -13.211 1 94.56 120 PRO B N 1
ATOM 3917 C CA . PRO B 1 120 ? -29.328 -21.969 -12.602 1 94.56 120 PRO B CA 1
ATOM 3918 C C . PRO B 1 120 ? -28.766 -23.375 -12.836 1 94.56 120 PRO B C 1
ATOM 3920 O O . PRO B 1 120 ? -28.969 -24.281 -12.016 1 94.56 120 PRO B O 1
ATOM 3923 N N . GLU B 1 121 ? -28.031 -23.594 -13.938 1 92.56 121 GLU B N 1
ATOM 3924 C CA . GLU B 1 121 ? -27.5 -24.906 -14.305 1 92.56 121 GLU B CA 1
ATOM 3925 C C . GLU B 1 121 ? -26.547 -25.438 -13.234 1 92.56 121 GLU B C 1
ATOM 3927 O O . GLU B 1 121 ? -26.391 -26.656 -13.07 1 92.56 121 GLU B O 1
ATOM 3932 N N . ILE B 1 122 ? -25.969 -24.484 -12.477 1 91.25 122 ILE B N 1
ATOM 3933 C CA . ILE B 1 122 ? -25.062 -24.922 -11.422 1 91.25 122 ILE B CA 1
ATOM 3934 C C . ILE B 1 122 ? -25.531 -24.359 -10.078 1 91.25 122 ILE B C 1
ATOM 3936 O O . ILE B 1 122 ? -24.719 -24.188 -9.156 1 91.25 122 ILE B O 1
ATOM 3940 N N . ASP B 1 123 ? -26.766 -23.938 -10.023 1 94.75 123 ASP B N 1
ATOM 3941 C CA . ASP B 1 123 ? -27.469 -23.516 -8.812 1 94.75 123 ASP B CA 1
ATOM 3942 C C . ASP B 1 123 ? -26.797 -22.281 -8.195 1 94.75 123 ASP B C 1
ATOM 3944 O O . ASP B 1 123 ? -26.547 -22.25 -6.992 1 94.75 123 ASP B O 1
ATOM 3948 N N . LEU B 1 124 ? -26.391 -21.391 -8.969 1 95.88 124 LEU B N 1
ATOM 3949 C CA . LEU B 1 124 ? -25.906 -20.078 -8.539 1 95.88 124 LEU B CA 1
ATOM 3950 C C . LEU B 1 124 ? -26.891 -18.984 -8.953 1 95.88 124 LEU B C 1
ATOM 3952 O O . LEU B 1 124 ? -26.953 -18.594 -10.117 1 95.88 124 LEU B O 1
ATOM 3956 N N . LEU B 1 125 ? -27.625 -18.547 -7.965 1 97.75 125 LEU B N 1
ATOM 3957 C CA . LEU B 1 125 ? -28.734 -17.625 -8.227 1 97.75 125 LEU B CA 1
ATOM 3958 C C . LEU B 1 125 ? -28.547 -16.328 -7.453 1 97.75 125 LEU B C 1
ATOM 3960 O O . LEU B 1 125 ? -27.953 -16.328 -6.371 1 97.75 125 LEU B O 1
ATOM 3964 N N . SER B 1 126 ? -29.078 -15.25 -8.055 1 98.12 126 SER B N 1
ATOM 3965 C CA . SER B 1 126 ? -29.141 -13.992 -7.32 1 98.12 126 SER B CA 1
ATOM 3966 C C . SER B 1 126 ? -30.031 -14.109 -6.094 1 98.12 126 SER B C 1
ATOM 3968 O O . SER B 1 126 ? -30.875 -15.008 -6.023 1 98.12 126 SER B O 1
ATOM 3970 N N . PRO B 1 127 ? -29.828 -13.18 -5.168 1 97.94 127 PRO B N 1
ATOM 3971 C CA . PRO B 1 127 ? -30.688 -13.242 -3.986 1 97.94 127 PRO B CA 1
ATOM 3972 C C . PRO B 1 127 ? -32.188 -13.094 -4.336 1 97.94 127 PRO B C 1
ATOM 3974 O O . PRO B 1 127 ? -33.031 -13.75 -3.721 1 97.94 127 PRO B O 1
ATOM 3977 N N . ALA B 1 128 ? -32.469 -12.289 -5.285 1 96.62 128 ALA B N 1
ATOM 3978 C CA . ALA B 1 128 ? -33.875 -12.117 -5.676 1 96.62 128 ALA B CA 1
ATOM 3979 C C . ALA B 1 128 ? -34.469 -13.43 -6.184 1 96.62 128 ALA B C 1
ATOM 3981 O O . ALA B 1 128 ? -35.625 -13.734 -5.922 1 96.62 128 ALA B O 1
ATOM 3982 N N . GLU B 1 129 ? -33.719 -14.172 -6.871 1 97 129 GLU B N 1
ATOM 3983 C CA . GLU B 1 129 ? -34.188 -15.438 -7.43 1 97 129 GLU B CA 1
ATOM 3984 C C . GLU B 1 129 ? -34.156 -16.547 -6.379 1 97 129 GLU B C 1
ATOM 3986 O O . GLU B 1 129 ? -34.938 -17.484 -6.445 1 97 129 GLU B O 1
ATOM 3991 N N . ARG B 1 130 ? -33.312 -16.453 -5.465 1 96.69 130 ARG B N 1
ATOM 3992 C CA . ARG B 1 130 ? -33.156 -17.469 -4.426 1 96.69 130 ARG B CA 1
ATOM 3993 C C . ARG B 1 130 ? -34.125 -17.25 -3.285 1 96.69 130 ARG B C 1
ATOM 3995 O O . ARG B 1 130 ? -34.406 -18.172 -2.512 1 96.69 130 ARG B O 1
ATOM 4002 N N . GLY B 1 131 ? -34.594 -16.047 -3.123 1 95.56 131 GLY B N 1
ATOM 4003 C CA . GLY B 1 131 ? -35.531 -15.727 -2.045 1 95.56 131 GLY B CA 1
ATOM 4004 C C . GLY B 1 131 ? -34.906 -14.891 -0.945 1 95.56 131 GLY B C 1
ATOM 4005 O O . GLY B 1 131 ? -35.469 -14.727 0.126 1 95.56 131 GLY B O 1
ATOM 4006 N N . GLY B 1 132 ? -33.719 -14.414 -1.107 1 96.44 132 GLY B N 1
ATOM 4007 C CA . GLY B 1 132 ? -33.031 -13.555 -0.145 1 96.44 132 GLY B CA 1
ATOM 4008 C C . GLY B 1 132 ? -31.531 -13.688 -0.192 1 96.44 132 GLY B C 1
ATOM 4009 O O . GLY B 1 132 ? -31 -14.609 -0.809 1 96.44 132 GLY B O 1
ATOM 4010 N N . PRO B 1 133 ? -30.844 -12.797 0.431 1 96.19 133 PRO B N 1
ATOM 4011 C CA . PRO B 1 133 ? -29.391 -12.852 0.433 1 96.19 133 PRO B CA 1
ATOM 4012 C C . PRO B 1 133 ? -28.844 -13.867 1.433 1 96.19 133 PRO B C 1
ATOM 4014 O O . PRO B 1 133 ? -29.516 -14.219 2.402 1 96.19 133 PRO B O 1
ATOM 4017 N N . THR B 1 134 ? -27.688 -14.383 1.212 1 96.44 134 THR B N 1
ATOM 4018 C CA . THR B 1 134 ? -27 -15.297 2.123 1 96.44 134 THR B CA 1
ATOM 4019 C C . THR B 1 134 ? -25.734 -14.656 2.686 1 96.44 134 THR B C 1
ATOM 4021 O O . THR B 1 134 ? -24.938 -15.328 3.338 1 96.44 134 THR B O 1
ATOM 4024 N N . GLY B 1 135 ? -25.516 -13.438 2.465 1 95.31 135 GLY B N 1
ATOM 4025 C CA . GLY B 1 135 ? -24.406 -12.609 2.912 1 95.31 135 GLY B CA 1
ATOM 4026 C C . GLY B 1 135 ? -24.531 -11.164 2.471 1 95.31 135 GLY B C 1
ATOM 4027 O O . GLY B 1 135 ? -25.578 -10.742 1.99 1 95.31 135 GLY B O 1
ATOM 4028 N N . SER B 1 136 ? -23.5 -10.383 2.807 1 97.62 136 SER B N 1
ATOM 4029 C CA . SER B 1 136 ? -23.484 -8.969 2.445 1 97.62 136 SER B CA 1
ATOM 4030 C C . SER B 1 136 ? -22.109 -8.547 1.934 1 97.62 136 SER B C 1
ATOM 4032 O O . SER B 1 136 ? -21.125 -9.273 2.105 1 97.62 136 SER B O 1
ATOM 4034 N N . VAL B 1 137 ? -22.047 -7.496 1.247 1 98.38 137 VAL B N 1
ATOM 4035 C CA . VAL B 1 137 ? -20.812 -6.812 0.913 1 98.38 137 VAL B CA 1
ATOM 4036 C C . VAL B 1 137 ? -20.766 -5.445 1.594 1 98.38 137 VAL B C 1
ATOM 4038 O O . VAL B 1 137 ? -21.672 -4.629 1.409 1 98.38 137 VAL B O 1
ATOM 4041 N N . ARG B 1 138 ? -19.812 -5.301 2.393 1 97.69 138 ARG B N 1
ATOM 4042 C CA . ARG B 1 138 ? -19.562 -3.986 2.98 1 97.69 138 ARG B CA 1
ATOM 4043 C C . ARG B 1 138 ? -18.75 -3.105 2.033 1 97.69 138 ARG B C 1
ATOM 4045 O O . ARG B 1 138 ? -17.688 -3.506 1.565 1 97.69 138 ARG B O 1
ATOM 4052 N N . ILE B 1 139 ? -19.25 -1.964 1.739 1 98.12 139 ILE B N 1
ATOM 4053 C CA . ILE B 1 139 ? -18.531 -0.998 0.906 1 98.12 139 ILE B CA 1
ATOM 4054 C C . ILE B 1 139 ? -18.203 0.246 1.728 1 98.12 139 ILE B C 1
ATOM 4056 O O . ILE B 1 139 ? -19.109 0.964 2.172 1 98.12 139 ILE B O 1
ATOM 4060 N N . GLU B 1 140 ? -16.969 0.485 1.916 1 95.56 140 GLU B N 1
ATOM 4061 C CA . GLU B 1 140 ? -16.531 1.693 2.611 1 95.56 140 GLU B CA 1
ATOM 4062 C C . GLU B 1 140 ? -16.5 2.891 1.664 1 95.56 140 GLU B C 1
ATOM 4064 O O . GLU B 1 140 ? -15.914 2.809 0.579 1 95.56 140 GLU B O 1
ATOM 4069 N N . VAL B 1 141 ? -17.125 3.949 2.072 1 95.38 141 VAL B N 1
ATOM 4070 C CA . VAL B 1 141 ? -17.219 5.141 1.237 1 95.38 141 VAL B CA 1
ATOM 4071 C C . VAL B 1 141 ? -16.812 6.371 2.045 1 95.38 141 VAL B C 1
ATOM 4073 O O . VAL B 1 141 ? -16.859 6.359 3.275 1 95.38 141 VAL B O 1
ATOM 4076 N N . PRO B 1 142 ? -16.422 7.457 1.355 1 89.25 142 PRO B N 1
ATOM 4077 C CA . PRO B 1 142 ? -16.031 8.68 2.064 1 89.25 142 PRO B CA 1
ATOM 4078 C C . PRO B 1 142 ? -17.234 9.398 2.686 1 89.25 142 PRO B C 1
ATOM 4080 O O . PRO B 1 142 ? -17.078 10.094 3.695 1 89.25 142 PRO B O 1
ATOM 4083 N N . ASP B 1 143 ? -18.406 9.281 2.051 1 92.69 143 ASP B N 1
ATOM 4084 C CA . ASP B 1 143 ? -19.641 9.93 2.48 1 92.69 143 ASP B CA 1
ATOM 4085 C C . ASP B 1 143 ? -20.844 8.984 2.371 1 92.69 143 ASP B C 1
ATOM 4087 O O . ASP B 1 143 ? -21.375 8.789 1.282 1 92.69 143 ASP B O 1
ATOM 4091 N N . ALA B 1 144 ? -21.234 8.484 3.492 1 96.69 144 ALA B N 1
ATOM 4092 C CA . ALA B 1 144 ? -22.281 7.465 3.514 1 96.69 144 ALA B CA 1
ATOM 4093 C C . ALA B 1 144 ? -23.609 8.031 3.02 1 96.69 144 ALA B C 1
ATOM 4095 O O . ALA B 1 144 ? -24.344 7.367 2.271 1 96.69 144 ALA B O 1
ATOM 4096 N N . ASP B 1 145 ? -23.891 9.234 3.396 1 96.88 145 ASP B N 1
ATOM 4097 C CA . ASP B 1 145 ? -25.156 9.844 2.994 1 96.88 145 ASP B CA 1
ATOM 4098 C C . ASP B 1 145 ? -25.219 10.023 1.479 1 96.88 145 ASP B C 1
ATOM 4100 O O . ASP B 1 145 ? -26.234 9.703 0.853 1 96.88 145 ASP B O 1
ATOM 4104 N N . ALA B 1 146 ? -24.156 10.547 0.923 1 97.5 146 ALA B N 1
ATOM 4105 C CA . ALA B 1 146 ? -24.109 10.773 -0.518 1 97.5 146 ALA B CA 1
ATOM 4106 C C . ALA B 1 146 ? -24.219 9.461 -1.288 1 97.5 146 ALA B C 1
ATOM 4108 O O . ALA B 1 146 ? -24.984 9.352 -2.248 1 97.5 146 ALA B O 1
ATOM 4109 N N . ALA B 1 147 ? -23.438 8.477 -0.892 1 98.25 147 ALA B N 1
ATOM 4110 C CA . ALA B 1 147 ? -23.469 7.184 -1.571 1 98.25 147 ALA B CA 1
ATOM 4111 C C . ALA B 1 147 ? -24.844 6.523 -1.447 1 98.25 147 ALA B C 1
ATOM 4113 O O . ALA B 1 147 ? -25.328 5.926 -2.404 1 98.25 147 ALA B O 1
ATOM 4114 N N . PHE B 1 148 ? -25.391 6.59 -0.232 1 98.38 148 PHE B N 1
ATOM 4115 C CA . PHE B 1 148 ? -26.719 6.035 0.018 1 98.38 148 PHE B CA 1
ATOM 4116 C C . PHE B 1 148 ? -27.75 6.691 -0.881 1 98.38 148 PHE B C 1
ATOM 4118 O O . PHE B 1 148 ? -28.578 6.008 -1.497 1 98.38 148 PHE B O 1
ATOM 4125 N N . SER B 1 149 ? -27.672 8.023 -1.004 1 98.44 149 SER B N 1
ATOM 4126 C CA . SER B 1 149 ? -28.578 8.766 -1.861 1 98.44 149 SER B CA 1
ATOM 4127 C C . SER B 1 149 ? -28.422 8.375 -3.324 1 98.44 149 SER B C 1
ATOM 4129 O O . SER B 1 149 ? -29.406 8.195 -4.043 1 98.44 149 SER B O 1
ATOM 4131 N N . ARG B 1 150 ? -27.234 8.227 -3.797 1 98.75 150 ARG B N 1
ATOM 4132 C CA . ARG B 1 150 ? -26.984 7.801 -5.168 1 98.75 150 ARG B CA 1
ATOM 4133 C C . ARG B 1 150 ? -27.531 6.395 -5.414 1 98.75 150 ARG B C 1
ATOM 4135 O O . ARG B 1 150 ? -28.047 6.105 -6.488 1 98.75 150 ARG B O 1
ATOM 4142 N N . ALA B 1 151 ? -27.375 5.527 -4.426 1 98.75 151 ALA B N 1
ATOM 4143 C CA . ALA B 1 151 ? -27.859 4.16 -4.566 1 98.75 151 ALA B CA 1
ATOM 4144 C C . ALA B 1 151 ? -29.375 4.137 -4.73 1 98.75 151 ALA B C 1
ATOM 4146 O O . ALA B 1 151 ? -29.906 3.41 -5.574 1 98.75 151 ALA B O 1
ATOM 4147 N N . LEU B 1 152 ? -30.016 4.891 -3.924 1 98.44 152 LEU B N 1
ATOM 4148 C CA . LEU B 1 152 ? -31.469 4.969 -4.023 1 98.44 152 LEU B CA 1
ATOM 4149 C C . LEU B 1 152 ? -31.891 5.52 -5.383 1 98.44 152 LEU B C 1
ATOM 4151 O O . LEU B 1 152 ? -32.812 4.996 -6.008 1 98.44 152 LEU B O 1
ATOM 4155 N N . ALA B 1 153 ? -31.203 6.578 -5.785 1 98.38 153 ALA B N 1
ATOM 4156 C CA . ALA B 1 153 ? -31.5 7.172 -7.086 1 98.38 153 ALA B CA 1
ATOM 4157 C C . ALA B 1 153 ? -31.281 6.168 -8.211 1 98.38 153 ALA B C 1
ATOM 4159 O O . ALA B 1 153 ? -31.953 6.215 -9.242 1 98.38 153 ALA B O 1
ATOM 4160 N N . ALA B 1 154 ? -30.406 5.27 -8 1 98.38 154 ALA B N 1
ATOM 4161 C CA . ALA B 1 154 ? -30.062 4.281 -9.023 1 98.38 154 ALA B CA 1
ATOM 4162 C C . ALA B 1 154 ? -30.984 3.07 -8.945 1 98.38 154 ALA B C 1
ATOM 4164 O O . ALA B 1 154 ? -30.844 2.129 -9.727 1 98.38 154 ALA B O 1
ATOM 4165 N N . GLY B 1 155 ? -31.875 2.996 -7.922 1 97.62 155 GLY B N 1
ATOM 4166 C CA . GLY B 1 155 ? -32.906 1.985 -7.941 1 97.62 155 GLY B CA 1
ATOM 4167 C C . GLY B 1 155 ? -32.812 1.001 -6.789 1 97.62 155 GLY B C 1
ATOM 4168 O O . GLY B 1 155 ? -33.562 0.032 -6.727 1 97.62 155 GLY B O 1
ATOM 4169 N N . ALA B 1 156 ? -31.922 1.23 -5.867 1 98.44 156 ALA B N 1
ATOM 4170 C CA . ALA B 1 156 ? -31.812 0.332 -4.719 1 98.44 156 ALA B CA 1
ATOM 4171 C C . ALA B 1 156 ? -33 0.489 -3.771 1 98.44 156 ALA B C 1
ATOM 4173 O O . ALA B 1 156 ? -33.625 1.536 -3.748 1 98.44 156 ALA B O 1
ATOM 4174 N N . THR B 1 157 ? -33.25 -0.542 -2.996 1 98.06 157 THR B N 1
ATOM 4175 C CA . THR B 1 157 ? -34.25 -0.515 -1.947 1 98.06 157 THR B CA 1
ATOM 4176 C C . THR B 1 157 ? -33.594 -0.4 -0.571 1 98.06 157 THR B C 1
ATOM 4178 O O . THR B 1 157 ? -32.594 -1.034 -0.307 1 98.06 157 THR B O 1
ATOM 4181 N N . VAL B 1 158 ? -34.281 0.367 0.316 1 98.19 158 VAL B N 1
ATOM 4182 C CA . VAL B 1 158 ? -33.719 0.628 1.639 1 98.19 158 VAL B CA 1
ATOM 4183 C C . VAL B 1 158 ? -34 -0.544 2.568 1 98.19 158 VAL B C 1
ATOM 4185 O O . VAL B 1 158 ? -35.156 -0.975 2.678 1 98.19 158 VAL B O 1
ATOM 4188 N N . GLU B 1 159 ? -33.031 -1.091 3.148 1 97.44 159 GLU B N 1
ATOM 4189 C CA . GLU B 1 159 ? -33.25 -1.995 4.277 1 97.44 159 GLU B CA 1
ATOM 4190 C C . GLU B 1 159 ? -33.094 -1.264 5.605 1 97.44 159 GLU B C 1
ATOM 4192 O O . GLU B 1 159 ? -33.906 -1.43 6.516 1 97.44 159 GLU B O 1
ATOM 4197 N N . ARG B 1 160 ? -32.031 -0.468 5.746 1 96.94 160 ARG B N 1
ATOM 4198 C CA . ARG B 1 160 ? -31.766 0.339 6.93 1 96.94 160 ARG B CA 1
ATOM 4199 C C . ARG B 1 160 ? -31.203 1.703 6.547 1 96.94 160 ARG B C 1
ATOM 4201 O O . ARG B 1 160 ? -30.172 1.79 5.875 1 96.94 160 ARG B O 1
ATOM 4208 N N . PRO B 1 161 ? -31.812 2.746 6.957 1 97.44 161 PRO B N 1
ATOM 4209 C CA . PRO B 1 161 ? -31.297 4.074 6.609 1 97.44 161 PRO B CA 1
ATOM 4210 C C . PRO B 1 161 ? -29.953 4.371 7.25 1 97.44 161 PRO B C 1
ATOM 4212 O O . PRO B 1 161 ? -29.547 3.684 8.188 1 97.44 161 PRO B O 1
ATOM 4215 N N . VAL B 1 162 ? -29.281 5.391 6.711 1 97.69 162 VAL B N 1
ATOM 4216 C CA . VAL B 1 162 ? -27.984 5.789 7.223 1 97.69 162 VAL B CA 1
ATOM 4217 C C . VAL B 1 162 ? -28.125 6.309 8.648 1 97.69 162 VAL B C 1
ATOM 4219 O O . VAL B 1 162 ? -29.016 7.102 8.945 1 97.69 162 VAL B O 1
ATOM 4222 N N . GLY B 1 163 ? -27.328 5.832 9.516 1 95.88 163 GLY B N 1
ATOM 4223 C CA . GLY B 1 163 ? -27.25 6.246 10.906 1 95.88 163 GLY B CA 1
ATOM 4224 C C . GLY B 1 163 ? -25.922 5.898 11.57 1 95.88 163 GLY B C 1
ATOM 4225 O O . GLY B 1 163 ? -24.984 5.461 10.898 1 95.88 163 GLY B O 1
ATOM 4226 N N . PRO B 1 164 ? -25.844 6.184 12.844 1 91.25 164 PRO B N 1
ATOM 4227 C CA . PRO B 1 164 ? -24.625 5.848 13.562 1 91.25 164 PRO B CA 1
ATOM 4228 C C . PRO B 1 164 ? -24.391 4.344 13.664 1 91.25 164 PRO B C 1
ATOM 4230 O O . PRO B 1 164 ? -25.344 3.574 13.828 1 91.25 164 PRO B O 1
ATOM 4233 N N . GLU B 1 165 ? -23.203 3.914 13.453 1 85.31 165 GLU B N 1
ATOM 4234 C CA . GLU B 1 165 ? -22.719 2.545 13.617 1 85.31 165 GLU B CA 1
ATOM 4235 C C . GLU B 1 165 ? -21.516 2.492 14.562 1 85.31 165 GLU B C 1
ATOM 4237 O O . GLU B 1 165 ? -20.859 3.512 14.805 1 85.31 165 GLU B O 1
ATOM 4242 N N . PRO B 1 166 ? -21.25 1.383 15.195 1 74.88 166 PRO B N 1
ATOM 4243 C CA . PRO B 1 166 ? -20.141 1.275 16.125 1 74.88 166 PRO B CA 1
ATOM 4244 C C . PRO B 1 166 ? -18.812 1.747 15.523 1 74.88 166 PRO B C 1
ATOM 4246 O O . PRO B 1 166 ? -17.969 2.287 16.234 1 74.88 166 PRO B O 1
ATOM 4249 N N . TYR B 1 167 ? -18.656 1.554 14.281 1 74.69 167 TYR B N 1
ATOM 4250 C CA . TYR B 1 167 ? -17.375 1.938 13.695 1 74.69 167 TYR B CA 1
ATOM 4251 C C . TYR B 1 167 ? -17.562 2.996 12.617 1 74.69 167 TYR B C 1
ATOM 4253 O O . TYR B 1 167 ? -16.766 3.088 11.68 1 74.69 167 TYR B O 1
ATOM 4261 N N . GLY B 1 168 ? -18.562 3.795 12.781 1 85.12 168 GLY B N 1
ATOM 4262 C CA . GLY B 1 168 ? -18.844 4.855 11.828 1 85.12 168 GLY B CA 1
ATOM 4263 C C . GLY B 1 168 ? -20.328 5.09 11.609 1 85.12 168 GLY B C 1
ATOM 4264 O O . GLY B 1 168 ? -21.109 5.109 12.57 1 85.12 168 GLY B O 1
ATOM 4265 N N . ARG B 1 169 ? -20.578 5.469 10.461 1 93.88 169 ARG B N 1
ATOM 4266 C CA . ARG B 1 169 ? -21.969 5.66 10.055 1 93.88 169 ARG B CA 1
ATOM 4267 C C . ARG B 1 169 ? -22.266 4.91 8.758 1 93.88 169 ARG B C 1
ATOM 4269 O O . ARG B 1 169 ? -21.375 4.727 7.922 1 93.88 169 ARG B O 1
ATOM 4276 N N . GLY B 1 170 ? -23.453 4.43 8.695 1 95.94 170 GLY B N 1
ATOM 4277 C CA . GLY B 1 170 ? -23.75 3.672 7.488 1 95.94 170 GLY B CA 1
ATOM 4278 C C . GLY B 1 170 ? -25.219 3.256 7.402 1 95.94 170 GLY B C 1
ATOM 4279 O O . GLY B 1 170 ? -26 3.559 8.297 1 95.94 170 GLY B O 1
ATOM 4280 N N . GLY B 1 171 ? -25.547 2.736 6.297 1 97.75 171 GLY B N 1
ATOM 4281 C CA . GLY B 1 171 ? -26.844 2.168 5.98 1 97.75 171 GLY B CA 1
ATOM 4282 C C . GLY B 1 171 ? -26.75 0.921 5.117 1 97.75 171 GLY B C 1
ATOM 4283 O O . GLY B 1 171 ? -25.656 0.484 4.762 1 97.75 171 GLY B O 1
ATOM 4284 N N . VAL B 1 172 ? -27.953 0.304 4.941 1 98.19 172 VAL B N 1
ATOM 4285 C CA . VAL B 1 172 ? -27.984 -0.933 4.172 1 98.19 172 VAL B CA 1
ATOM 4286 C C . VAL B 1 172 ? -29.031 -0.822 3.057 1 98.19 172 VAL B C 1
ATOM 4288 O O . VAL B 1 172 ? -30.156 -0.394 3.297 1 98.19 172 VAL B O 1
ATOM 4291 N N . VAL B 1 173 ? -28.625 -1.188 1.893 1 98.62 173 VAL B N 1
ATOM 4292 C CA . VAL B 1 173 ? -29.547 -1.212 0.755 1 98.62 173 VAL B CA 1
ATOM 4293 C C . VAL B 1 173 ? -29.453 -2.564 0.051 1 98.62 173 VAL B C 1
ATOM 4295 O O . VAL B 1 173 ? -28.5 -3.322 0.265 1 98.62 173 VAL B O 1
ATOM 4298 N N . LEU B 1 174 ? -30.453 -2.869 -0.724 1 98.5 174 LEU B N 1
ATOM 4299 C CA . LEU B 1 174 ? -30.453 -3.996 -1.649 1 98.5 174 LEU B CA 1
ATOM 4300 C C . LEU B 1 174 ? -30.438 -3.512 -3.096 1 98.5 174 LEU B C 1
ATOM 4302 O O . LEU B 1 174 ? -31.188 -2.617 -3.467 1 98.5 174 LEU B O 1
ATOM 4306 N N . ASP B 1 175 ? -29.547 -4 -3.863 1 98.06 175 ASP B N 1
ATOM 4307 C CA . ASP B 1 175 ? -29.594 -3.646 -5.281 1 98.06 175 ASP B CA 1
ATOM 4308 C C . ASP B 1 175 ? -30.75 -4.352 -5.988 1 98.06 175 ASP B C 1
ATOM 4310 O O . ASP B 1 175 ? -31.547 -5.043 -5.355 1 98.06 175 ASP B O 1
ATOM 4314 N N . ASP B 1 176 ? -30.859 -4.199 -7.316 1 96.38 176 ASP B N 1
ATOM 4315 C CA . ASP B 1 176 ? -32 -4.68 -8.062 1 96.38 176 ASP B CA 1
ATOM 4316 C C . ASP B 1 176 ? -32.062 -6.207 -8.07 1 96.38 176 ASP B C 1
ATOM 4318 O O . ASP B 1 176 ? -33.125 -6.793 -8.297 1 96.38 176 ASP B O 1
ATOM 4322 N N . SER B 1 177 ? -30.969 -6.84 -7.867 1 98.06 177 SER B N 1
ATOM 4323 C CA . SER B 1 177 ? -30.906 -8.297 -7.855 1 98.06 177 SER B CA 1
ATOM 4324 C C . SER B 1 177 ? -31 -8.844 -6.434 1 98.06 177 SER B C 1
ATOM 4326 O O . SER B 1 177 ? -30.859 -10.047 -6.211 1 98.06 177 SER B O 1
ATOM 4328 N N . GLY B 1 178 ? -31.156 -7.938 -5.457 1 97.88 178 GLY B N 1
ATOM 4329 C CA . GLY B 1 178 ? -31.359 -8.359 -4.078 1 97.88 178 GLY B CA 1
ATOM 4330 C C . GLY B 1 178 ? -30.062 -8.484 -3.301 1 97.88 178 GLY B C 1
ATOM 4331 O O . GLY B 1 178 ? -30.078 -8.891 -2.137 1 97.88 178 GLY B O 1
ATOM 4332 N N . ASN B 1 179 ? -28.922 -8.266 -3.908 1 98.62 179 ASN B N 1
ATOM 4333 C CA . ASN B 1 179 ? -27.672 -8.273 -3.156 1 98.62 179 ASN B CA 1
ATOM 4334 C C . ASN B 1 179 ? -27.672 -7.227 -2.047 1 98.62 179 ASN B C 1
ATOM 4336 O O . ASN B 1 179 ? -28.062 -6.078 -2.271 1 98.62 179 ASN B O 1
ATOM 4340 N N . ARG B 1 180 ? -27.297 -7.641 -0.893 1 98.56 180 ARG B N 1
ATOM 4341 C CA . ARG B 1 180 ? -27.312 -6.789 0.292 1 98.56 180 ARG B CA 1
ATOM 4342 C C . ARG B 1 180 ? -26.016 -6.004 0.422 1 98.56 180 ARG B C 1
ATOM 4344 O O . ARG B 1 180 ? -24.953 -6.59 0.619 1 98.56 180 ARG B O 1
ATOM 4351 N N . ILE B 1 181 ? -26.094 -4.727 0.362 1 98.69 181 ILE B N 1
ATOM 4352 C CA . ILE B 1 181 ? -24.922 -3.842 0.379 1 98.69 181 ILE B CA 1
ATOM 4353 C C . ILE B 1 181 ? -24.938 -3.006 1.657 1 98.69 181 ILE B C 1
ATOM 4355 O O . ILE B 1 181 ? -25.891 -2.279 1.926 1 98.69 181 ILE B O 1
ATOM 4359 N N . MET B 1 182 ? -23.906 -3.15 2.389 1 98.06 182 MET B N 1
ATOM 4360 C CA . MET B 1 182 ? -23.703 -2.316 3.568 1 98.06 182 MET B CA 1
ATOM 4361 C C . MET B 1 182 ? -22.797 -1.132 3.246 1 98.06 182 MET B C 1
ATOM 4363 O O . MET B 1 182 ? -21.609 -1.31 2.984 1 98.06 182 MET B O 1
ATOM 4367 N N . ILE B 1 183 ? -23.344 -0.007 3.242 1 98.12 183 ILE B N 1
ATOM 4368 C CA . ILE B 1 183 ? -22.609 1.224 2.969 1 98.12 183 ILE B CA 1
ATOM 4369 C C . ILE B 1 183 ? -22.078 1.81 4.277 1 98.12 183 ILE B C 1
ATOM 4371 O O . ILE B 1 183 ? -22.844 2.107 5.188 1 98.12 183 ILE B O 1
ATOM 4375 N N . VAL B 1 184 ? -20.797 1.977 4.316 1 96.44 184 VAL B N 1
ATOM 4376 C CA . VAL B 1 184 ? -20.234 2.395 5.594 1 96.44 184 VAL B CA 1
ATOM 4377 C C . VAL B 1 184 ? -19.203 3.5 5.367 1 96.44 184 VAL B C 1
ATOM 4379 O O . VAL B 1 184 ? -18.344 3.387 4.492 1 96.44 184 VAL B O 1
ATOM 4382 N N . GLN B 1 185 ? -19.312 4.527 5.988 1 93.75 185 GLN B N 1
ATOM 4383 C CA . GLN B 1 185 ? -18.266 5.535 6.168 1 93.75 185 GLN B CA 1
ATOM 4384 C C . GLN B 1 185 ? -17.5 5.305 7.469 1 93.75 185 GLN B C 1
ATOM 4386 O O . GLN B 1 185 ? -18.031 5.566 8.555 1 93.75 185 GLN B O 1
ATOM 4391 N N . ALA B 1 186 ? -16.344 4.742 7.238 1 85.31 186 ALA B N 1
ATOM 4392 C CA . ALA B 1 186 ? -15.547 4.402 8.406 1 85.31 186 ALA B CA 1
ATOM 4393 C C . ALA B 1 186 ? -14.992 5.652 9.078 1 85.31 186 ALA B C 1
ATOM 4395 O O . ALA B 1 186 ? -14.82 6.688 8.43 1 85.31 186 ALA B O 1
ATOM 4396 N N . GLU B 1 187 ? -14.82 5.484 10.375 1 78.19 187 GLU B N 1
ATOM 4397 C CA . GLU B 1 187 ? -14.094 6.543 11.062 1 78.19 187 GLU B CA 1
ATOM 4398 C C . GLU B 1 187 ? -12.664 6.656 10.539 1 78.19 187 GLU B C 1
ATOM 4400 O O . GLU B 1 187 ? -12.008 5.645 10.273 1 78.19 187 GLU B O 1
ATOM 4405 N N . PRO B 1 188 ? -12.312 7.816 10.266 1 73.5 188 PRO B N 1
ATOM 4406 C CA . PRO B 1 188 ? -10.945 7.988 9.773 1 73.5 188 PRO B CA 1
ATOM 4407 C C . PRO B 1 188 ? -9.898 7.426 10.734 1 73.5 188 PRO B C 1
ATOM 4409 O O . PRO B 1 188 ? -10.062 7.504 11.953 1 73.5 188 PRO B O 1
ATOM 4412 N N . VAL B 1 189 ? -8.969 6.723 10.227 1 75.62 189 VAL B N 1
ATOM 4413 C CA . VAL B 1 189 ? -7.871 6.203 11.039 1 75.62 189 VAL B CA 1
ATOM 4414 C C . VAL B 1 189 ? -6.555 6.828 10.586 1 75.62 189 VAL B C 1
ATOM 4416 O O . VAL B 1 189 ? -6.387 7.156 9.406 1 75.62 189 VAL B O 1
ATOM 4419 N N . LEU B 1 190 ? -5.695 7.008 11.523 1 81.88 190 LEU B N 1
ATOM 4420 C CA . LEU B 1 190 ? -4.359 7.508 11.211 1 81.88 190 LEU B CA 1
ATOM 4421 C C . LEU B 1 190 ? -3.49 6.402 10.617 1 81.88 190 LEU B C 1
ATOM 4423 O O . LEU B 1 190 ? -3.551 5.254 11.062 1 81.88 190 LEU B O 1
ATOM 4427 N N . GLU B 1 191 ? -2.807 6.688 9.586 1 84 191 GLU B N 1
ATOM 4428 C CA . GLU B 1 191 ? -1.857 5.777 8.953 1 84 191 GLU B CA 1
ATOM 4429 C C . GLU B 1 191 ? -0.424 6.273 9.109 1 84 191 GLU B C 1
ATOM 4431 O O . GLU B 1 191 ? -0.198 7.418 9.508 1 84 191 GLU B O 1
ATOM 4436 N N . ALA B 1 192 ? 0.519 5.402 8.789 1 88.06 192 ALA B N 1
ATOM 4437 C CA . ALA B 1 192 ? 1.933 5.73 8.953 1 88.06 192 ALA B CA 1
ATOM 4438 C C . ALA B 1 192 ? 2.277 7.047 8.266 1 88.06 192 ALA B C 1
ATOM 4440 O O . ALA B 1 192 ? 1.896 7.27 7.113 1 88.06 192 ALA B O 1
ATOM 4441 N N . GLY B 1 193 ? 2.904 7.898 8.977 1 92 193 GLY B N 1
ATOM 4442 C CA . GLY B 1 193 ? 3.344 9.164 8.422 1 92 193 GLY B CA 1
ATOM 4443 C C . GLY B 1 193 ? 2.369 10.305 8.68 1 92 193 GLY B C 1
ATOM 4444 O O . GLY B 1 193 ? 2.723 11.477 8.539 1 92 193 GLY B O 1
ATOM 4445 N N . ASP B 1 194 ? 1.134 9.953 9.055 1 90.88 194 ASP B N 1
ATOM 4446 C CA . ASP B 1 194 ? 0.158 10.984 9.391 1 90.88 194 ASP B CA 1
ATOM 4447 C C . ASP B 1 194 ? 0.542 11.703 10.68 1 90.88 194 ASP B C 1
ATOM 4449 O O . ASP B 1 194 ? 1.215 11.125 11.539 1 90.88 194 ASP B O 1
ATOM 4453 N N . LEU B 1 195 ? 0.09 12.922 10.75 1 90.94 195 LEU B N 1
ATOM 4454 C CA . LEU B 1 195 ? 0.307 13.664 11.984 1 90.94 195 LEU B CA 1
ATOM 4455 C C . LEU B 1 195 ? -0.729 13.289 13.031 1 90.94 195 LEU B C 1
ATOM 4457 O O . LEU B 1 195 ? -1.934 13.367 12.781 1 90.94 195 LEU B O 1
ATOM 4461 N N . THR B 1 196 ? -0.275 12.852 14.172 1 88.12 196 THR B N 1
ATOM 4462 C CA . THR B 1 196 ? -1.178 12.547 15.281 1 88.12 196 THR B CA 1
ATOM 4463 C C . THR B 1 196 ? -1.431 13.789 16.125 1 88.12 196 THR B C 1
ATOM 4465 O O . THR B 1 196 ? -2.564 14.047 16.547 1 88.12 196 THR B O 1
ATOM 4468 N N . HIS B 1 197 ? -0.438 14.484 16.422 1 87.75 197 HIS B N 1
ATOM 4469 C CA . HIS B 1 197 ? -0.494 15.773 17.109 1 87.75 197 HIS B CA 1
ATOM 4470 C C . HIS B 1 197 ? 0.716 16.641 16.766 1 87.75 197 HIS B C 1
ATOM 4472 O O . HIS B 1 197 ? 1.694 16.141 16.203 1 87.75 197 HIS B O 1
ATOM 4478 N N . ALA B 1 198 ? 0.545 17.844 16.984 1 92.81 198 ALA B N 1
ATOM 4479 C CA . ALA B 1 198 ? 1.604 18.812 16.703 1 92.81 198 ALA B CA 1
ATOM 4480 C C . ALA B 1 198 ? 1.573 19.969 17.719 1 92.81 198 ALA B C 1
ATOM 4482 O O . ALA B 1 198 ? 0.593 20.141 18.438 1 92.81 198 ALA B O 1
ATOM 4483 N N . SER B 1 199 ? 2.674 20.656 17.797 1 94.81 199 SER B N 1
ATOM 4484 C CA . SER B 1 199 ? 2.723 21.844 18.656 1 94.81 199 SER B CA 1
ATOM 4485 C C . SER B 1 199 ? 3.643 22.906 18.062 1 94.81 199 SER B C 1
ATOM 4487 O O . SER B 1 199 ? 4.703 22.594 17.531 1 94.81 199 SER B O 1
ATOM 4489 N N . LEU B 1 200 ? 3.195 24.094 18.172 1 97.31 200 LEU B N 1
ATOM 4490 C CA . LEU B 1 200 ? 4.109 25.203 17.891 1 97.31 200 LEU B CA 1
ATOM 4491 C C . LEU B 1 200 ? 5.137 25.344 19.016 1 97.31 200 LEU B C 1
ATOM 4493 O O . LEU B 1 200 ? 4.777 25.391 20.188 1 97.31 200 LEU B O 1
ATOM 4497 N N . ARG B 1 201 ? 6.359 25.344 18.625 1 96.75 201 ARG B N 1
ATOM 4498 C CA . ARG B 1 201 ? 7.449 25.656 19.547 1 96.75 201 ARG B CA 1
ATOM 4499 C C . ARG B 1 201 ? 7.957 27.078 19.312 1 96.75 201 ARG B C 1
ATOM 4501 O O . ARG B 1 201 ? 8.562 27.375 18.281 1 96.75 201 ARG B O 1
ATOM 4508 N N . VAL B 1 202 ? 7.73 27.891 20.328 1 96.69 202 VAL B N 1
ATOM 4509 C CA . VAL B 1 202 ? 8.008 29.312 20.188 1 96.69 202 VAL B CA 1
ATOM 4510 C C . VAL B 1 202 ? 8.617 29.844 21.484 1 96.69 202 VAL B C 1
ATOM 4512 O O . VAL B 1 202 ? 8.516 29.203 22.531 1 96.69 202 VAL B O 1
ATOM 4515 N N . PRO B 1 203 ? 9.203 31 21.375 1 95.88 203 PRO B N 1
ATOM 4516 C CA . PRO B 1 203 ? 9.812 31.562 22.594 1 95.88 203 PRO B CA 1
ATOM 4517 C C . PRO B 1 203 ? 8.781 31.859 23.672 1 95.88 203 PRO B C 1
ATOM 4519 O O . PRO B 1 203 ? 9.039 31.625 24.859 1 95.88 203 PRO B O 1
ATOM 4522 N N . ASP B 1 204 ? 7.637 32.438 23.359 1 95.56 204 ASP B N 1
ATOM 4523 C CA . ASP B 1 204 ? 6.574 32.781 24.281 1 95.56 204 ASP B CA 1
ATOM 4524 C C . ASP B 1 204 ? 5.23 32.219 23.828 1 95.56 204 ASP B C 1
ATOM 4526 O O . ASP B 1 204 ? 4.578 32.781 22.938 1 95.56 204 ASP B O 1
ATOM 4530 N N . ALA B 1 205 ? 4.785 31.172 24.531 1 95.94 205 ALA B N 1
ATOM 4531 C CA . ALA B 1 205 ? 3.576 30.453 24.141 1 95.94 205 ALA B CA 1
ATOM 4532 C C . ALA B 1 205 ? 2.344 31.344 24.281 1 95.94 205 ALA B C 1
ATOM 4534 O O . ALA B 1 205 ? 1.428 31.281 23.453 1 95.94 205 ALA B O 1
ATOM 4535 N N . GLU B 1 206 ? 2.262 32.156 25.297 1 94.75 206 GLU B N 1
ATOM 4536 C CA . GLU B 1 206 ? 1.115 33.031 25.516 1 94.75 206 GLU B CA 1
ATOM 4537 C C . GLU B 1 206 ? 1.001 34.062 24.391 1 94.75 206 GLU B C 1
ATOM 4539 O O . GLU B 1 206 ? -0.102 34.375 23.938 1 94.75 206 GLU B O 1
ATOM 4544 N N . ARG B 1 207 ? 2.156 34.562 24.094 1 96.31 207 ARG B N 1
ATOM 4545 C CA . ARG B 1 207 ? 2.184 35.531 22.984 1 96.31 207 ARG B CA 1
ATOM 4546 C C . ARG B 1 207 ? 1.709 34.906 21.688 1 96.31 207 ARG B C 1
ATOM 4548 O O . ARG B 1 207 ? 0.941 35.5 20.938 1 96.31 207 ARG B O 1
ATOM 4555 N N . ALA B 1 208 ? 2.143 33.719 21.438 1 97.62 208 ALA B N 1
ATOM 4556 C CA . ALA B 1 208 ? 1.706 33 20.25 1 97.62 208 ALA B CA 1
ATOM 4557 C C . ALA B 1 208 ? 0.205 32.719 20.297 1 97.62 208 ALA B C 1
ATOM 4559 O O . ALA B 1 208 ? -0.481 32.812 19.266 1 97.62 208 ALA B O 1
ATOM 4560 N N . ALA B 1 209 ? -0.297 32.344 21.422 1 96.81 209 ALA B N 1
ATOM 4561 C CA . ALA B 1 209 ? -1.729 32.094 21.578 1 96.81 209 ALA B CA 1
ATOM 4562 C C . ALA B 1 209 ? -2.541 33.344 21.203 1 96.81 209 ALA B C 1
ATOM 4564 O O . ALA B 1 209 ? -3.566 33.25 20.531 1 96.81 209 ALA B O 1
ATOM 4565 N N . ARG B 1 210 ? -2.082 34.5 21.672 1 97.06 210 ARG B N 1
ATOM 4566 C CA . ARG B 1 210 ? -2.764 35.75 21.359 1 97.06 210 ARG B CA 1
ATOM 4567 C C . ARG B 1 210 ? -2.695 36.031 19.859 1 97.06 210 ARG B C 1
ATOM 4569 O O . ARG B 1 210 ? -3.699 36.406 19.25 1 97.06 210 ARG B O 1
ATOM 4576 N N . PHE B 1 211 ? -1.518 35.875 19.328 1 98.38 211 PHE B N 1
ATOM 4577 C CA . PHE B 1 211 ? -1.305 36.125 17.906 1 98.38 211 PHE B CA 1
ATOM 4578 C C . PHE B 1 211 ? -2.213 35.25 17.062 1 98.38 211 PHE B C 1
ATOM 4580 O O . PHE B 1 211 ? -2.969 35.75 16.219 1 98.38 211 PHE B O 1
ATOM 4587 N N . PHE B 1 212 ? -2.176 33.938 17.25 1 98.5 212 PHE B N 1
ATOM 4588 C CA . PHE B 1 212 ? -2.912 33 16.406 1 98.5 212 PHE B CA 1
ATOM 4589 C C . PHE B 1 212 ? -4.395 33 16.75 1 98.5 212 PHE B C 1
ATOM 4591 O O . PHE B 1 212 ? -5.234 32.656 15.93 1 98.5 212 PHE B O 1
ATOM 4598 N N . GLY B 1 213 ? -4.777 33.406 17.953 1 97.69 213 GLY B N 1
ATOM 4599 C CA . GLY B 1 213 ? -6.168 33.719 18.25 1 97.69 213 GLY B CA 1
ATOM 4600 C C . GLY B 1 213 ? -6.73 34.812 17.359 1 97.69 213 GLY B C 1
ATOM 4601 O O . GLY B 1 213 ? -7.855 34.688 16.859 1 97.69 213 GLY B O 1
ATOM 4602 N N . ALA B 1 214 ? -5.98 35.812 17.203 1 97.62 214 ALA B N 1
ATOM 4603 C CA . ALA B 1 214 ? -6.395 36.969 16.391 1 97.62 214 ALA B CA 1
ATOM 4604 C C . ALA B 1 214 ? -6.445 36.594 14.914 1 97.62 214 ALA B C 1
ATOM 4606 O O . ALA B 1 214 ? -7.332 37.062 14.188 1 97.62 214 ALA B O 1
ATOM 4607 N N . VAL B 1 215 ? -5.535 35.812 14.445 1 98.06 215 VAL B N 1
ATOM 4608 C CA . VAL B 1 215 ? -5.352 35.562 13.016 1 98.06 215 VAL B CA 1
ATOM 4609 C C . VAL B 1 215 ? -6.254 34.406 12.578 1 98.06 215 VAL B C 1
ATOM 4611 O O . VAL B 1 215 ? -6.859 34.469 11.5 1 98.06 215 VAL B O 1
ATOM 4614 N N . LEU B 1 216 ? -6.359 33.344 13.461 1 97.75 216 LEU B N 1
ATOM 4615 C CA . LEU B 1 216 ? -7.004 32.125 13.039 1 97.75 216 LEU B CA 1
ATOM 4616 C C . LEU B 1 216 ? -8.266 31.859 13.852 1 97.75 216 LEU B C 1
ATOM 4618 O O . LEU B 1 216 ? -8.984 30.891 13.602 1 97.75 216 LEU B O 1
ATOM 4622 N N . GLY B 1 217 ? -8.469 32.688 14.883 1 96.5 217 GLY B N 1
ATOM 4623 C CA . GLY B 1 217 ? -9.641 32.469 15.719 1 96.5 217 GLY B CA 1
ATOM 4624 C C . GLY B 1 217 ? -9.484 31.328 16.688 1 96.5 217 GLY B C 1
ATOM 4625 O O . GLY B 1 217 ? -10.477 30.703 17.094 1 96.5 217 GLY B O 1
ATOM 4626 N N . TRP B 1 218 ? -8.305 30.984 17.047 1 96.62 218 TRP B N 1
ATOM 4627 C CA . TRP B 1 218 ? -8.055 29.875 17.969 1 96.62 218 TRP B CA 1
ATOM 4628 C C . TRP B 1 218 ? -8.594 30.188 19.359 1 96.62 218 TRP B C 1
ATOM 4630 O O . TRP B 1 218 ? -8.414 31.312 19.859 1 96.62 218 TRP B O 1
ATOM 4640 N N . ALA B 1 219 ? -9.258 29.219 19.938 1 95.44 219 ALA B N 1
ATOM 4641 C CA . ALA B 1 219 ? -9.562 29.203 21.375 1 95.44 219 ALA B CA 1
ATOM 4642 C C . ALA B 1 219 ? -8.586 28.328 22.141 1 95.44 219 ALA B C 1
ATOM 4644 O O . ALA B 1 219 ? -8.422 27.141 21.812 1 95.44 219 ALA B O 1
ATOM 4645 N N . THR B 1 220 ? -7.906 28.969 23.094 1 93.88 220 THR B N 1
ATOM 4646 C CA . THR B 1 220 ? -6.832 28.219 23.75 1 93.88 220 THR B CA 1
ATOM 4647 C C . THR B 1 220 ? -7.164 27.969 25.203 1 93.88 220 THR B C 1
ATOM 4649 O O . THR B 1 220 ? -7.938 28.719 25.812 1 93.88 220 THR B O 1
ATOM 4652 N N . GLN B 1 221 ? -6.723 26.844 25.688 1 90.75 221 GLN B N 1
ATOM 4653 C CA . GLN B 1 221 ? -6.832 26.453 27.078 1 90.75 221 GLN B CA 1
ATOM 4654 C C . GLN B 1 221 ? -5.488 25.984 27.641 1 90.75 221 GLN B C 1
ATOM 4656 O O . GLN B 1 221 ? -4.727 25.312 26.938 1 90.75 221 GLN B O 1
ATOM 4661 N N . ARG B 1 222 ? -5.172 26.453 28.797 1 81.94 222 ARG B N 1
ATOM 4662 C CA . ARG B 1 222 ? -3.934 26 29.422 1 81.94 222 ARG B CA 1
ATOM 4663 C C . ARG B 1 222 ? -4.02 24.516 29.781 1 81.94 222 ARG B C 1
ATOM 4665 O O . ARG B 1 222 ? -5.074 24.031 30.219 1 81.94 222 ARG B O 1
ATOM 4672 N N . ASP B 1 223 ? -3.094 23.703 29.234 1 66.75 223 ASP B N 1
ATOM 4673 C CA . ASP B 1 223 ? -3.1 22.281 29.531 1 66.75 223 ASP B CA 1
ATOM 4674 C C . ASP B 1 223 ? -2.797 22.031 31.016 1 66.75 223 ASP B C 1
ATOM 4676 O O . ASP B 1 223 ? -2.23 22.891 31.688 1 66.75 223 ASP B O 1
ATOM 4680 N N . HIS B 1 224 ? -3.416 21.062 31.672 1 54.88 224 HIS B N 1
ATOM 4681 C CA . HIS B 1 224 ? -3.361 20.734 33.094 1 54.88 224 HIS B CA 1
ATOM 4682 C C . HIS B 1 224 ? -1.921 20.703 33.594 1 54.88 224 HIS B C 1
ATOM 4684 O O . HIS B 1 224 ? -1.66 20.953 34.781 1 54.88 224 HIS B O 1
ATOM 4690 N N . ASP B 1 225 ? -1.05 20.031 32.75 1 53.25 225 ASP B N 1
ATOM 4691 C CA . ASP B 1 225 ? 0.251 19.812 33.375 1 53.25 225 ASP B CA 1
ATOM 4692 C C . ASP B 1 225 ? 1.108 21.078 33.312 1 53.25 225 ASP B C 1
ATOM 4694 O O . ASP B 1 225 ? 2.264 21.062 33.75 1 53.25 225 ASP B O 1
ATOM 4698 N N . GLY B 1 226 ? 0.507 22.234 33 1 56.69 226 GLY B N 1
ATOM 4699 C CA . GLY B 1 226 ? 1.073 23.562 33.125 1 56.69 226 GLY B CA 1
ATOM 4700 C C . GLY B 1 226 ? 2.012 23.922 31.984 1 56.69 226 GLY B C 1
ATOM 4701 O O . GLY B 1 226 ? 2.391 25.094 31.828 1 56.69 226 GLY B O 1
ATOM 4702 N N . ALA B 1 227 ? 2.568 23.062 31.203 1 62.66 227 ALA B N 1
ATOM 4703 C CA . ALA B 1 227 ? 3.695 23.516 30.391 1 62.66 227 ALA B CA 1
ATOM 4704 C C . ALA B 1 227 ? 3.25 23.828 28.969 1 62.66 227 ALA B C 1
ATOM 4706 O O . ALA B 1 227 ? 3.979 24.484 28.219 1 62.66 227 ALA B O 1
ATOM 4707 N N . GLY B 1 228 ? 2.039 23.547 28.625 1 83.44 228 GLY B N 1
ATOM 4708 C CA . GLY B 1 228 ? 1.681 23.844 27.25 1 83.44 228 GLY B CA 1
ATOM 4709 C C . GLY B 1 228 ? 0.261 24.359 27.109 1 83.44 228 GLY B C 1
ATOM 4710 O O . GLY B 1 228 ? -0.473 24.469 28.094 1 83.44 228 GLY B O 1
ATOM 4711 N N . ILE B 1 229 ? -0.025 25.141 26.047 1 93.12 229 ILE B N 1
ATOM 4712 C CA . ILE B 1 229 ? -1.332 25.672 25.672 1 93.12 229 ILE B CA 1
ATOM 4713 C C . ILE B 1 229 ? -1.958 24.781 24.609 1 93.12 229 ILE B C 1
ATOM 4715 O O . ILE B 1 229 ? -1.294 24.391 23.641 1 93.12 229 ILE B O 1
ATOM 4719 N N . ARG B 1 230 ? -3.168 24.375 24.828 1 92.25 230 ARG B N 1
ATOM 4720 C CA . ARG B 1 230 ? -3.895 23.562 23.859 1 92.25 230 ARG B CA 1
ATOM 4721 C C . ARG B 1 230 ? -4.863 24.422 23.047 1 92.25 230 ARG B C 1
ATOM 4723 O O . ARG B 1 230 ? -5.539 25.297 23.609 1 92.25 230 ARG B O 1
ATOM 4730 N N . VAL B 1 231 ? -4.902 24.203 21.781 1 93.25 231 VAL B N 1
ATOM 4731 C CA . VAL B 1 231 ? -5.949 24.797 20.953 1 93.25 231 VAL B CA 1
ATOM 4732 C C . VAL B 1 231 ? -7.219 23.969 21.047 1 93.25 231 VAL B C 1
ATOM 4734 O O . VAL B 1 231 ? -7.258 22.828 20.562 1 93.25 231 VAL B O 1
ATOM 4737 N N . ALA B 1 232 ? -8.32 24.484 21.5 1 90.56 232 ALA B N 1
ATOM 4738 C CA . ALA B 1 232 ? -9.469 23.703 21.969 1 90.56 232 ALA B CA 1
ATOM 4739 C C . ALA B 1 232 ? -10.531 23.609 20.875 1 90.56 232 ALA B C 1
ATOM 4741 O O . ALA B 1 232 ? -11.43 22.75 20.953 1 90.56 232 ALA B O 1
ATOM 4742 N N . ASN B 1 233 ? -10.516 24.438 19.938 1 90.56 233 ASN B N 1
ATOM 4743 C CA . ASN B 1 233 ? -11.617 24.469 18.984 1 90.56 233 ASN B CA 1
ATOM 4744 C C . ASN B 1 233 ? -11.234 23.828 17.656 1 90.56 233 ASN B C 1
ATOM 4746 O O . ASN B 1 233 ? -11.734 24.219 16.609 1 90.56 233 ASN B O 1
ATOM 4750 N N . LEU B 1 234 ? -10.227 23.031 17.703 1 88.81 234 LEU B N 1
ATOM 4751 C CA . LEU B 1 234 ? -9.844 22.234 16.531 1 88.81 234 LEU B CA 1
ATOM 4752 C C . LEU B 1 234 ? -10.055 20.75 16.797 1 88.81 234 LEU B C 1
ATOM 4754 O O . LEU B 1 234 ? -9.914 20.281 17.938 1 88.81 234 LEU B O 1
ATOM 4758 N N . PRO B 1 235 ? -10.367 20.062 15.727 1 78.56 235 PRO B N 1
ATOM 4759 C CA . PRO B 1 235 ? -10.516 18.609 15.898 1 78.56 235 PRO B CA 1
ATOM 4760 C C . PRO B 1 235 ? -9.188 17.922 16.172 1 78.56 235 PRO B C 1
ATOM 4762 O O . PRO B 1 235 ? -9.141 16.922 16.906 1 78.56 235 PRO B O 1
ATOM 4765 N N . SER B 1 236 ? -8.203 18.438 15.602 1 80.19 236 SER B N 1
ATOM 4766 C CA . SER B 1 236 ? -6.887 17.844 15.797 1 80.19 236 SER B CA 1
ATOM 4767 C C . SER B 1 236 ? -6.203 18.391 17.047 1 80.19 236 SER B C 1
ATOM 4769 O O . SER B 1 236 ? -6.453 19.531 17.438 1 80.19 236 SER B O 1
ATOM 4771 N N . HIS B 1 237 ? -5.359 17.625 17.562 1 83.06 237 HIS B N 1
ATOM 4772 C CA . HIS B 1 237 ? -4.602 18.062 18.719 1 83.06 237 HIS B CA 1
ATOM 4773 C C . HIS B 1 237 ? -3.441 18.953 18.312 1 83.06 237 HIS B C 1
ATOM 4775 O O . HIS B 1 237 ? -2.482 18.5 17.688 1 83.06 237 HIS B O 1
ATOM 4781 N N . LEU B 1 238 ? -3.584 20.141 18.656 1 90.81 238 LEU B N 1
ATOM 4782 C CA . LEU B 1 238 ? -2.566 21.156 18.391 1 90.81 238 LEU B CA 1
ATOM 4783 C C . LEU B 1 238 ? -2.254 21.953 19.656 1 90.81 238 LEU B C 1
ATOM 4785 O O . LEU B 1 238 ? -3.166 22.375 20.375 1 90.81 238 LEU B O 1
ATOM 4789 N N . GLY B 1 239 ? -0.968 22.016 19.938 1 92.62 239 GLY B N 1
ATOM 4790 C CA . GLY B 1 239 ? -0.547 22.75 21.109 1 92.62 239 GLY B CA 1
ATOM 4791 C C . GLY B 1 239 ? 0.463 23.844 20.812 1 92.62 239 GLY B C 1
ATOM 4792 O O . GLY B 1 239 ? 0.914 23.969 19.672 1 92.62 239 GLY B O 1
ATOM 4793 N N . ILE B 1 240 ? 0.688 24.656 21.781 1 95.69 240 ILE B N 1
ATOM 4794 C CA . ILE B 1 240 ? 1.726 25.688 21.766 1 95.69 240 ILE B CA 1
ATOM 4795 C C . ILE B 1 240 ? 2.604 25.547 23.016 1 95.69 240 ILE B C 1
ATOM 4797 O O . ILE B 1 240 ? 2.094 25.438 24.141 1 95.69 240 ILE B O 1
ATOM 4801 N N . TRP B 1 241 ? 3.871 25.5 22.781 1 93.81 241 TRP B N 1
ATOM 4802 C CA . TRP B 1 241 ? 4.812 25.344 23.875 1 93.81 241 TRP B CA 1
ATOM 4803 C C . TRP B 1 241 ? 5.93 26.375 23.781 1 93.81 241 TRP B C 1
ATOM 4805 O O . TRP B 1 241 ? 6.426 26.672 22.703 1 93.81 241 TRP B O 1
ATOM 4815 N N . SER B 1 242 ? 6.309 26.828 24.984 1 93.88 242 SER B N 1
ATOM 4816 C CA . SER B 1 242 ? 7.488 27.688 25.031 1 93.88 242 SER B CA 1
ATOM 4817 C C . SER B 1 242 ? 8.773 26.859 24.984 1 93.88 242 SER B C 1
ATOM 4819 O O . SER B 1 242 ? 8.93 25.906 25.734 1 93.88 242 SER B O 1
ATOM 4821 N N . ALA B 1 243 ? 9.547 27.188 24.078 1 91.75 243 ALA B N 1
ATOM 4822 C CA . ALA B 1 243 ? 10.828 26.516 23.922 1 91.75 243 ALA B CA 1
ATOM 4823 C C . ALA B 1 243 ? 11.906 27.484 23.438 1 91.75 243 ALA B C 1
ATOM 4825 O O . ALA B 1 243 ? 11.602 28.438 22.734 1 91.75 243 ALA B O 1
ATOM 4826 N N . ALA B 1 244 ? 13.109 27.141 23.844 1 90.06 244 ALA B N 1
ATOM 4827 C CA . ALA B 1 244 ? 14.234 27.922 23.344 1 90.06 244 ALA B CA 1
ATOM 4828 C C . ALA B 1 244 ? 14.578 27.547 21.906 1 90.06 244 ALA B C 1
ATOM 4830 O O . ALA B 1 244 ? 14.234 26.453 21.453 1 90.06 244 ALA B O 1
ATOM 4831 N N . GLY B 1 245 ? 15.164 28.484 21.219 1 89.19 245 GLY B N 1
ATOM 4832 C CA . GLY B 1 245 ? 15.609 28.188 19.875 1 89.19 245 GLY B CA 1
ATOM 4833 C C . GLY B 1 245 ? 14.719 28.797 18.797 1 89.19 245 GLY B C 1
ATOM 4834 O O . GLY B 1 245 ? 13.898 29.656 19.094 1 89.19 245 GLY B O 1
ATOM 4835 N N . ARG B 1 246 ? 14.922 28.359 17.625 1 91.75 246 ARG B N 1
ATOM 4836 C CA . ARG B 1 246 ? 14.164 28.875 16.484 1 91.75 246 ARG B CA 1
ATOM 4837 C C . ARG B 1 246 ? 12.734 28.344 16.5 1 91.75 246 ARG B C 1
ATOM 4839 O O . ARG B 1 246 ? 12.516 27.141 16.703 1 91.75 246 ARG B O 1
ATOM 4846 N N . PRO B 1 247 ? 11.773 29.266 16.297 1 96.81 247 PRO B N 1
ATOM 4847 C CA . PRO B 1 247 ? 10.383 28.812 16.25 1 96.81 247 PRO B CA 1
ATOM 4848 C C . PRO B 1 247 ? 10.133 27.797 15.141 1 96.81 247 PRO B C 1
ATOM 4850 O O . PRO B 1 247 ? 10.703 27.906 14.047 1 96.81 247 PRO B O 1
ATOM 4853 N N . THR B 1 248 ? 9.383 26.781 15.422 1 97.38 248 THR B N 1
ATOM 4854 C CA . THR B 1 248 ? 9.109 25.703 14.469 1 97.38 248 THR B CA 1
ATOM 4855 C C . THR B 1 248 ? 7.863 24.922 14.875 1 97.38 248 THR B C 1
ATOM 4857 O O . THR B 1 248 ? 7.254 25.203 15.906 1 97.38 248 THR B O 1
ATOM 4860 N N . LEU B 1 249 ? 7.441 24.078 14.039 1 98 249 LEU B N 1
ATOM 4861 C CA . LEU B 1 249 ? 6.383 23.125 14.359 1 98 249 LEU B CA 1
ATOM 4862 C C . LEU B 1 249 ? 6.973 21.781 14.773 1 98 249 LEU B C 1
ATOM 4864 O O . LEU B 1 249 ? 7.773 21.203 14.039 1 98 249 LEU B O 1
ATOM 4868 N N . PHE B 1 250 ? 6.641 21.391 15.953 1 96.81 250 PHE B N 1
ATOM 4869 C CA . PHE B 1 250 ? 6.969 20.047 16.391 1 96.81 250 PHE B CA 1
ATOM 4870 C C . PHE B 1 250 ? 5.906 19.047 15.922 1 96.81 250 PHE B C 1
ATOM 4872 O O . PHE B 1 250 ? 4.719 19.234 16.188 1 96.81 250 PHE B O 1
ATOM 4879 N N . CYS B 1 251 ? 6.324 18 15.266 1 96.25 251 CYS B N 1
ATOM 4880 C CA . CYS B 1 251 ? 5.383 17.047 14.688 1 96.25 251 CYS B CA 1
ATOM 4881 C C . CYS B 1 251 ? 5.512 15.68 15.352 1 96.25 251 CYS B C 1
ATOM 4883 O O . CYS B 1 251 ? 6.621 15.195 15.562 1 96.25 251 CYS B O 1
ATOM 4885 N N . CYS B 1 252 ? 4.418 15.125 15.664 1 94.25 252 CYS B N 1
ATOM 4886 C CA . CYS B 1 252 ? 4.332 13.727 16.062 1 94.25 252 CYS B CA 1
ATOM 4887 C C . CYS B 1 252 ? 3.678 12.883 14.977 1 94.25 252 CYS B C 1
ATOM 4889 O O . CYS B 1 252 ? 2.518 13.102 14.633 1 94.25 252 CYS B O 1
ATOM 4891 N N . TYR B 1 253 ? 4.43 11.898 14.469 1 94.38 253 TYR B N 1
ATOM 4892 C CA . TYR B 1 253 ? 3.965 11.109 13.328 1 94.38 253 TYR B CA 1
ATOM 4893 C C . TYR B 1 253 ? 3.469 9.742 13.781 1 94.38 253 TYR B C 1
ATOM 4895 O O . TYR B 1 253 ? 4.078 9.109 14.641 1 94.38 253 TYR B O 1
ATOM 4903 N N . ALA B 1 254 ? 2.426 9.312 13.109 1 92.44 254 ALA B N 1
ATOM 4904 C CA . ALA B 1 254 ? 1.917 7.961 13.328 1 92.44 254 ALA B CA 1
ATOM 4905 C C . ALA B 1 254 ? 2.83 6.922 12.68 1 92.44 254 ALA B C 1
ATOM 4907 O O . ALA B 1 254 ? 3.318 7.121 11.57 1 92.44 254 ALA B O 1
ATOM 4908 N N . VAL B 1 255 ? 3.125 5.836 13.414 1 91.69 255 VAL B N 1
ATOM 4909 C CA . VAL B 1 255 ? 3.846 4.684 12.891 1 91.69 255 VAL B CA 1
ATOM 4910 C C . VAL B 1 255 ? 3.17 3.395 13.352 1 91.69 255 VAL B C 1
ATOM 4912 O O . VAL B 1 255 ? 2.525 3.369 14.406 1 91.69 255 VAL B O 1
ATOM 4915 N N . PRO B 1 256 ? 3.32 2.324 12.586 1 84.62 256 PRO B N 1
ATOM 4916 C CA . PRO B 1 256 ? 2.699 1.064 13.008 1 84.62 256 PRO B CA 1
ATOM 4917 C C . PRO B 1 256 ? 3.344 0.477 14.258 1 84.62 256 PRO B C 1
ATOM 4919 O O . PRO B 1 256 ? 2.664 -0.169 15.062 1 84.62 256 PRO B O 1
ATOM 4922 N N . ASP B 1 257 ? 4.637 0.624 14.414 1 87.75 257 ASP B N 1
ATOM 4923 C CA . ASP B 1 257 ? 5.422 0.07 15.516 1 87.75 257 ASP B CA 1
ATOM 4924 C C . ASP B 1 257 ? 6.535 1.028 15.93 1 87.75 257 ASP B C 1
ATOM 4926 O O . ASP B 1 257 ? 7.473 1.268 15.164 1 87.75 257 ASP B O 1
ATOM 4930 N N . VAL B 1 258 ? 6.457 1.496 17.109 1 93.56 258 VAL B N 1
ATOM 4931 C CA . VAL B 1 258 ? 7.371 2.533 17.578 1 93.56 258 VAL B CA 1
ATOM 4932 C C . VAL B 1 258 ? 8.789 1.971 17.688 1 93.56 258 VAL B C 1
ATOM 4934 O O . VAL B 1 258 ? 9.758 2.658 17.359 1 93.56 258 VAL B O 1
ATOM 4937 N N . ALA B 1 259 ? 8.953 0.734 18.125 1 93 259 ALA B N 1
ATOM 4938 C CA . ALA B 1 259 ? 10.281 0.135 18.266 1 93 259 ALA B CA 1
ATOM 4939 C C . ALA B 1 259 ? 10.977 0.058 16.906 1 93 259 ALA B C 1
ATOM 4941 O O . ALA B 1 259 ? 12.164 0.395 16.781 1 93 259 ALA B O 1
ATOM 4942 N N . THR B 1 260 ? 10.258 -0.374 15.914 1 91.94 260 THR B N 1
ATOM 4943 C CA . THR B 1 260 ? 10.789 -0.449 14.555 1 91.94 260 THR B CA 1
ATOM 4944 C C . THR B 1 260 ? 11.18 0.938 14.047 1 91.94 260 THR B C 1
ATOM 4946 O O . THR B 1 260 ? 12.234 1.107 13.43 1 91.94 260 THR B O 1
ATOM 4949 N N . ALA B 1 261 ? 10.312 1.915 14.305 1 95 261 ALA B N 1
ATOM 4950 C CA . ALA B 1 261 ? 10.586 3.283 13.867 1 95 261 ALA B CA 1
ATOM 4951 C C . ALA B 1 261 ? 11.828 3.842 14.555 1 95 261 ALA B C 1
ATOM 4953 O O . ALA B 1 261 ? 12.648 4.504 13.922 1 95 261 ALA B O 1
ATOM 4954 N N . VAL B 1 262 ? 11.945 3.588 15.812 1 96.81 262 VAL B N 1
ATOM 4955 C CA . VAL B 1 262 ? 13.094 4.055 16.594 1 96.81 262 VAL B CA 1
ATOM 4956 C C . VAL B 1 262 ? 14.383 3.465 16.016 1 96.81 262 VAL B C 1
ATOM 4958 O O . VAL B 1 262 ? 15.367 4.18 15.828 1 96.81 262 VAL B O 1
ATOM 4961 N N . ALA B 1 263 ? 14.375 2.195 15.742 1 95.62 263 ALA B N 1
ATOM 4962 C CA . ALA B 1 263 ? 15.539 1.55 15.141 1 95.62 263 ALA B CA 1
ATOM 4963 C C . ALA B 1 263 ? 15.883 2.186 13.797 1 95.62 263 ALA B C 1
ATOM 4965 O O . ALA B 1 263 ? 17.062 2.41 13.492 1 95.62 263 ALA B O 1
ATOM 4966 N N . ALA B 1 264 ? 14.898 2.479 13.016 1 96.44 264 ALA B N 1
ATOM 4967 C CA . ALA B 1 264 ? 15.102 3.102 11.711 1 96.44 264 ALA B CA 1
ATOM 4968 C C . ALA B 1 264 ? 15.68 4.508 11.859 1 96.44 264 ALA B C 1
ATOM 4970 O O . ALA B 1 264 ? 16.562 4.906 11.102 1 96.44 264 ALA B O 1
ATOM 4971 N N . VAL B 1 265 ? 15.172 5.285 12.797 1 97.94 265 VAL B N 1
ATOM 4972 C CA . VAL B 1 265 ? 15.648 6.637 13.062 1 97.94 265 VAL B CA 1
ATOM 4973 C C . VAL B 1 265 ? 17.141 6.602 13.414 1 97.94 265 VAL B C 1
ATOM 4975 O O . VAL B 1 265 ? 17.938 7.355 12.844 1 97.94 265 VAL B O 1
ATOM 4978 N N . ARG B 1 266 ? 17.5 5.715 14.297 1 97.56 266 ARG B N 1
ATOM 4979 C CA . ARG B 1 266 ? 18.891 5.609 14.727 1 97.56 266 ARG B CA 1
ATOM 4980 C C . ARG B 1 266 ? 19.797 5.156 13.578 1 97.56 266 ARG B C 1
ATOM 4982 O O . ARG B 1 266 ? 20.859 5.723 13.359 1 97.56 266 ARG B O 1
ATOM 4989 N N . ALA B 1 267 ? 19.359 4.195 12.859 1 95.69 267 ALA B N 1
ATOM 4990 C CA . ALA B 1 267 ? 20.125 3.691 11.719 1 95.69 267 ALA B CA 1
ATOM 4991 C C . ALA B 1 267 ? 20.297 4.77 10.656 1 95.69 267 ALA B C 1
ATOM 4993 O O . ALA B 1 267 ? 21.328 4.812 9.969 1 95.69 267 ALA B O 1
ATOM 4994 N N . ALA B 1 268 ? 19.312 5.637 10.523 1 95.88 268 ALA B N 1
ATOM 4995 C CA . ALA B 1 268 ? 19.328 6.668 9.484 1 95.88 268 ALA B CA 1
ATOM 4996 C C . ALA B 1 268 ? 20.125 7.891 9.945 1 95.88 268 ALA B C 1
ATOM 4998 O O . ALA B 1 268 ? 20.203 8.891 9.227 1 95.88 268 ALA B O 1
ATOM 4999 N N . GLY B 1 269 ? 20.672 7.82 11.133 1 96.25 269 GLY B N 1
ATOM 5000 C CA . GLY B 1 269 ? 21.578 8.867 11.57 1 96.25 269 GLY B CA 1
ATOM 5001 C C . GLY B 1 269 ? 20.938 9.836 12.547 1 96.25 269 GLY B C 1
ATOM 5002 O O . GLY B 1 269 ? 21.562 10.82 12.953 1 96.25 269 GLY B O 1
ATOM 5003 N N . GLY B 1 270 ? 19.672 9.586 12.922 1 98.06 270 GLY B N 1
ATOM 5004 C CA . GLY B 1 270 ? 19.016 10.375 13.953 1 98.06 270 GLY B CA 1
ATOM 5005 C C . GLY B 1 270 ? 19.219 9.82 15.352 1 98.06 270 GLY B C 1
ATOM 5006 O O . GLY B 1 270 ? 20.031 8.914 15.547 1 98.06 270 GLY B O 1
ATOM 5007 N N . THR B 1 271 ? 18.547 10.5 16.281 1 98.25 271 THR B N 1
ATOM 5008 C CA . THR B 1 271 ? 18.516 10.016 17.656 1 98.25 271 THR B CA 1
ATOM 5009 C C . THR B 1 271 ? 17.094 9.789 18.125 1 98.25 271 THR B C 1
ATOM 5011 O O . THR B 1 271 ? 16.156 10.453 17.656 1 98.25 271 THR B O 1
ATOM 5014 N N . ALA B 1 272 ? 16.906 8.789 18.953 1 97.94 272 ALA B N 1
ATOM 5015 C CA . ALA B 1 272 ? 15.594 8.453 19.484 1 97.94 272 ALA B CA 1
ATOM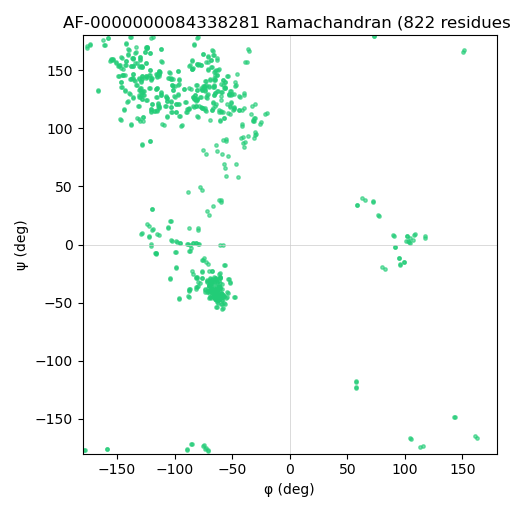 5016 C C . ALA B 1 272 ? 15.688 7.996 20.938 1 97.94 272 ALA B C 1
ATOM 5018 O O . ALA B 1 272 ? 16.562 7.207 21.297 1 97.94 272 ALA B O 1
ATOM 5019 N N . GLN B 1 273 ? 14.867 8.523 21.703 1 97.12 273 GLN B N 1
ATOM 5020 C CA . GLN B 1 273 ? 14.734 8.047 23.078 1 97.12 273 GLN B CA 1
ATOM 5021 C C . GLN B 1 273 ? 13.992 6.719 23.141 1 97.12 273 GLN B C 1
ATOM 5023 O O . GLN B 1 273 ? 13.383 6.297 22.141 1 97.12 273 GLN B O 1
ATOM 5028 N N . GLU B 1 274 ? 14.109 6.082 24.25 1 95.44 274 GLU B N 1
ATOM 5029 C CA . GLU B 1 274 ? 13.328 4.863 24.422 1 95.44 274 GLU B CA 1
ATOM 5030 C C . GLU B 1 274 ? 11.836 5.168 24.453 1 95.44 274 GLU B C 1
ATOM 5032 O O . GLU B 1 274 ? 11.406 6.184 25 1 95.44 274 GLU B O 1
ATOM 5037 N N . PRO B 1 275 ? 11.086 4.289 23.844 1 94.25 275 PRO B N 1
ATOM 5038 C CA . PRO B 1 275 ? 9.633 4.5 23.828 1 94.25 275 PRO B CA 1
ATOM 5039 C C . PRO B 1 275 ? 9.047 4.594 25.234 1 94.25 275 PRO B C 1
ATOM 5041 O O . PRO B 1 275 ? 9.492 3.883 26.141 1 94.25 275 PRO B O 1
ATOM 5044 N N . ALA B 1 276 ? 8.094 5.477 25.406 1 91.12 276 ALA B N 1
ATOM 5045 C CA . ALA B 1 276 ? 7.402 5.664 26.672 1 91.12 276 ALA B CA 1
ATOM 5046 C C . ALA B 1 276 ? 5.898 5.812 26.469 1 91.12 276 ALA B C 1
ATOM 5048 O O . ALA B 1 276 ? 5.453 6.363 25.453 1 91.12 276 ALA B O 1
ATOM 5049 N N . ARG B 1 277 ? 5.172 5.277 27.359 1 86.81 277 ARG B N 1
ATOM 5050 C CA . ARG B 1 277 ? 3.721 5.441 27.312 1 86.81 277 ARG B CA 1
ATOM 5051 C C . ARG B 1 277 ? 3.311 6.824 27.812 1 86.81 277 ARG B C 1
ATOM 5053 O O . ARG B 1 277 ? 3.801 7.293 28.844 1 86.81 277 ARG B O 1
ATOM 5060 N N . THR B 1 278 ? 2.557 7.52 27.031 1 76.12 278 THR B N 1
ATOM 5061 C CA . THR B 1 278 ? 2 8.828 27.344 1 76.12 278 THR B CA 1
ATOM 5062 C C . THR B 1 278 ? 0.48 8.82 27.219 1 76.12 278 THR B C 1
ATOM 5064 O O . THR B 1 278 ? -0.103 7.828 26.781 1 76.12 278 THR B O 1
ATOM 5067 N N . PRO B 1 279 ? -0.18 9.836 27.641 1 68 279 PRO B N 1
ATOM 5068 C CA . PRO B 1 279 ? -1.626 9.922 27.422 1 68 279 PRO B CA 1
ATOM 5069 C C . PRO B 1 279 ? -2.004 9.836 25.938 1 68 279 PRO B C 1
ATOM 5071 O O . PRO B 1 279 ? -3.16 9.57 25.609 1 68 279 PRO B O 1
ATOM 5074 N N . TYR B 1 280 ? -1.06 10.055 25.109 1 69.5 280 TYR B N 1
ATOM 5075 C CA . TYR B 1 280 ? -1.324 10.047 23.672 1 69.5 280 TYR B CA 1
ATOM 5076 C C . TYR B 1 280 ? -0.942 8.703 23.062 1 69.5 280 TYR B C 1
ATOM 5078 O O . TYR B 1 280 ? -1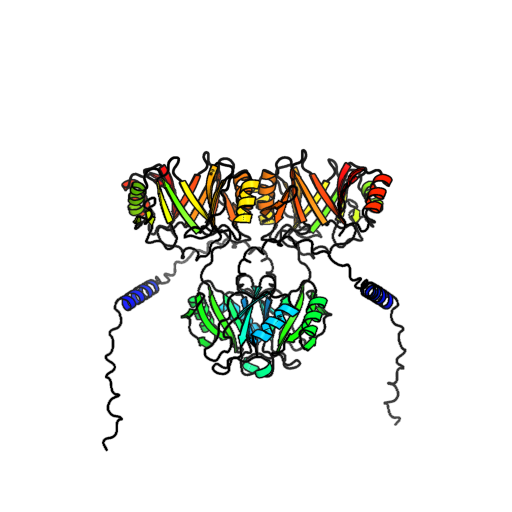.029 8.523 21.844 1 69.5 280 TYR B O 1
ATOM 5086 N N . GLY B 1 281 ? -0.503 7.793 23.891 1 77.44 281 GLY B N 1
ATOM 5087 C CA . GLY B 1 281 ? -0.073 6.496 23.391 1 77.44 281 GLY B CA 1
ATOM 5088 C C . GLY B 1 281 ? 1.406 6.234 23.609 1 77.44 281 GLY B C 1
ATOM 5089 O O . GLY B 1 281 ? 2.064 6.953 24.359 1 77.44 281 GLY B O 1
ATOM 5090 N N . LEU B 1 282 ? 1.847 5.172 23.078 1 89.38 282 LEU B N 1
ATOM 5091 C CA . LEU B 1 282 ? 3.27 4.855 23.141 1 89.38 282 LEU B CA 1
ATOM 5092 C C . LEU B 1 282 ? 4.055 5.719 22.156 1 89.38 282 LEU B C 1
ATOM 5094 O O . LEU B 1 282 ? 3.785 5.695 20.953 1 89.38 282 LEU B O 1
ATOM 5098 N N . LEU B 1 283 ? 4.926 6.508 22.703 1 92.69 283 LEU B N 1
ATOM 5099 C CA . LEU B 1 283 ? 5.629 7.465 21.844 1 92.69 283 LEU B CA 1
ATOM 5100 C C . LEU B 1 283 ? 7.129 7.445 22.125 1 92.69 283 LEU B C 1
ATOM 5102 O O . LEU B 1 283 ? 7.559 6.984 23.188 1 92.69 283 LEU B O 1
ATOM 5106 N N . ALA B 1 284 ? 7.926 7.852 21.156 1 96.31 284 ALA B N 1
ATOM 5107 C CA . ALA B 1 284 ? 9.359 8.094 21.312 1 96.31 284 ALA B CA 1
ATOM 5108 C C . ALA B 1 284 ? 9.742 9.453 20.734 1 96.31 284 ALA B C 1
ATOM 5110 O O . ALA B 1 284 ? 9.391 9.781 19.594 1 96.31 284 ALA B O 1
ATOM 5111 N N . ASP B 1 285 ? 10.398 10.211 21.547 1 96.31 285 ASP B N 1
ATOM 5112 C CA . ASP B 1 285 ? 10.961 11.469 21.078 1 96.31 285 ASP B CA 1
ATOM 5113 C C . ASP B 1 285 ? 12.211 11.234 20.219 1 96.31 285 ASP B C 1
ATOM 5115 O O . ASP B 1 285 ? 13.07 10.43 20.578 1 96.31 285 ASP B O 1
ATOM 5119 N N . CYS B 1 286 ? 12.266 11.969 19.125 1 98.12 286 CYS B N 1
ATOM 5120 C CA . CYS B 1 286 ? 13.359 11.773 18.188 1 98.12 286 CYS B CA 1
ATOM 5121 C C . CYS B 1 286 ? 13.922 13.117 17.719 1 98.12 286 CYS B C 1
ATOM 5123 O O . CYS B 1 286 ? 13.32 14.164 17.969 1 98.12 286 CYS B O 1
ATOM 5125 N N . VAL B 1 287 ? 15.094 13.102 17.219 1 98.19 287 VAL B N 1
ATOM 5126 C CA . VAL B 1 287 ? 15.727 14.172 16.453 1 98.19 287 VAL B CA 1
ATOM 5127 C C . VAL B 1 287 ? 16.266 13.617 15.141 1 98.19 287 VAL B C 1
ATOM 5129 O O . VAL B 1 287 ? 16.953 12.594 15.133 1 98.19 287 VAL B O 1
ATOM 5132 N N . ASP B 1 288 ? 15.844 14.242 14.039 1 98 288 ASP B N 1
ATOM 5133 C CA . ASP B 1 288 ? 16.297 13.703 12.758 1 98 288 ASP B CA 1
ATOM 5134 C C . ASP B 1 288 ? 17.781 13.977 12.547 1 98 288 ASP B C 1
ATOM 5136 O O . ASP B 1 288 ? 18.453 14.5 13.438 1 98 288 ASP B O 1
ATOM 5140 N N . ASP B 1 289 ? 18.375 13.617 11.398 1 97 289 ASP B N 1
ATOM 5141 C CA . ASP B 1 289 ? 19.812 13.664 11.156 1 97 289 ASP B CA 1
ATOM 5142 C C . ASP B 1 289 ? 20.266 15.086 10.828 1 97 289 ASP B C 1
ATOM 5144 O O . ASP B 1 289 ? 21.453 15.328 10.594 1 97 289 ASP B O 1
ATOM 5148 N N . GLN B 1 290 ? 19.328 16 10.828 1 97.12 290 GLN B N 1
ATOM 5149 C CA . GLN B 1 290 ? 19.688 17.391 10.586 1 97.12 290 GLN B CA 1
ATOM 5150 C C . GLN B 1 290 ? 19.25 18.297 11.742 1 97.12 290 GLN B C 1
ATOM 5152 O O . GLN B 1 290 ? 19.203 19.516 11.609 1 97.12 290 GLN B O 1
ATOM 5157 N N . GLY B 1 291 ? 18.75 17.641 12.805 1 96.19 291 GLY B N 1
ATOM 5158 C CA . GLY B 1 291 ? 18.562 18.359 14.047 1 96.19 291 GLY B CA 1
ATOM 5159 C C . GLY B 1 291 ? 17.125 18.75 14.305 1 96.19 291 GLY B C 1
ATOM 5160 O O . GLY B 1 291 ? 16.828 19.516 15.234 1 96.19 291 GLY B O 1
ATOM 5161 N N . VAL B 1 292 ? 16.234 18.344 13.57 1 97.12 292 VAL B N 1
ATOM 5162 C CA . VAL B 1 292 ? 14.828 18.656 13.742 1 97.12 292 VAL B CA 1
ATOM 5163 C C . VAL B 1 292 ? 14.203 17.719 14.766 1 97.12 292 VAL B C 1
ATOM 5165 O O . VAL B 1 292 ? 14.172 16.5 14.555 1 97.12 292 VAL B O 1
ATOM 5168 N N . PRO B 1 293 ? 13.703 18.234 15.859 1 97.12 293 PRO B N 1
ATOM 5169 C CA . PRO B 1 293 ? 13 17.375 16.812 1 97.12 293 PRO B CA 1
ATOM 5170 C C . PRO B 1 293 ? 11.625 16.938 16.312 1 97.12 293 PRO B C 1
ATOM 5172 O O . PRO B 1 293 ? 10.922 17.719 15.672 1 97.12 293 PRO B O 1
ATOM 5175 N N . PHE B 1 294 ? 11.242 15.742 16.547 1 97.25 294 PHE B N 1
ATOM 5176 C CA . PHE B 1 294 ? 9.93 15.188 16.266 1 97.25 294 PHE B CA 1
ATOM 5177 C C . PHE B 1 294 ? 9.648 13.969 17.141 1 97.25 294 PHE B C 1
ATOM 5179 O O . PHE B 1 294 ? 10.453 13.641 18.031 1 97.25 294 PHE B O 1
ATOM 5186 N N . ALA B 1 295 ? 8.422 13.406 16.984 1 96.38 295 ALA B N 1
ATOM 5187 C CA . ALA B 1 295 ? 8.094 12.188 17.734 1 96.38 295 ALA B CA 1
ATOM 5188 C C . ALA B 1 295 ? 7.344 11.195 16.844 1 96.38 295 ALA B C 1
ATOM 5190 O O . ALA B 1 295 ? 6.801 11.57 15.805 1 96.38 295 ALA B O 1
ATOM 5191 N N . VAL B 1 296 ? 7.465 9.93 17.188 1 95.88 296 VAL B N 1
ATOM 5192 C CA . VAL B 1 296 ? 6.676 8.883 16.547 1 95.88 296 VAL B CA 1
ATOM 5193 C C . VAL B 1 296 ? 5.742 8.242 17.578 1 95.88 296 VAL B C 1
ATOM 5195 O O . VAL B 1 296 ? 6.09 8.117 18.75 1 95.88 296 VAL B O 1
ATOM 5198 N N . ASN B 1 297 ? 4.566 7.887 17.062 1 91.88 297 ASN B N 1
ATOM 5199 C CA . ASN B 1 297 ? 3.496 7.406 17.922 1 91.88 297 ASN B CA 1
ATOM 5200 C C . ASN B 1 297 ? 2.748 6.234 17.281 1 91.88 297 ASN B C 1
ATOM 5202 O O . ASN B 1 297 ? 2.516 6.223 16.078 1 91.88 297 ASN B O 1
ATOM 5206 N N . GLU B 1 298 ? 2.535 5.086 18.031 1 82.94 298 GLU B N 1
ATOM 5207 C CA . GLU B 1 298 ? 1.648 4.027 17.547 1 82.94 298 GLU B CA 1
ATOM 5208 C C . GLU B 1 298 ? 0.183 4.438 17.688 1 82.94 298 GLU B C 1
ATOM 5210 O O . GLU B 1 298 ? -0.318 4.621 18.797 1 82.94 298 GLU B O 1
ATOM 5215 N N . ALA B 1 299 ? -0.215 5.223 16.688 1 63.56 299 ALA B N 1
ATOM 5216 C CA . ALA B 1 299 ? -1.434 6.023 16.734 1 63.56 299 ALA B CA 1
ATOM 5217 C C . ALA B 1 299 ? -2.654 5.148 17 1 63.56 299 ALA B C 1
ATOM 5219 O O . ALA B 1 299 ? -2.834 4.109 16.359 1 63.56 299 ALA B O 1
ATOM 5220 N N . VAL B 1 300 ? -3.301 5.207 18.219 1 55.5 300 VAL B N 1
ATOM 5221 C CA . VAL B 1 300 ? -4.594 4.641 18.594 1 55.5 300 VAL B CA 1
ATOM 5222 C C . VAL B 1 300 ? -5.707 5.633 18.266 1 55.5 300 VAL B C 1
ATOM 5224 O O . VAL B 1 300 ? -6.887 5.277 18.266 1 55.5 300 VAL B O 1
ATOM 5227 N N . GLY B 1 301 ? -5.434 6.633 17.5 1 57.09 301 GLY B N 1
ATOM 5228 C CA . GLY B 1 301 ? -6.566 7.547 17.578 1 57.09 301 GLY B CA 1
ATOM 5229 C C . GLY B 1 301 ? -7.02 8.039 16.219 1 57.09 301 GLY B C 1
ATOM 5230 O O . GLY B 1 301 ? -6.52 7.582 15.188 1 57.09 301 GLY B O 1
ATOM 5231 N N . ASP B 1 302 ? -8.141 8.688 16.203 1 56.56 302 ASP B N 1
ATOM 5232 C CA . ASP B 1 302 ? -8.891 9.219 15.062 1 56.56 302 ASP B CA 1
ATOM 5233 C C . ASP B 1 302 ? -8.125 10.352 14.383 1 56.56 302 ASP B C 1
ATOM 5235 O O . ASP B 1 302 ? -7.578 11.227 15.047 1 56.56 302 ASP B O 1
ATOM 5239 N N . PRO B 1 303 ? -7.812 10.031 13.125 1 55.41 303 PRO B N 1
ATOM 5240 C CA . PRO B 1 303 ? -7.277 11.195 12.414 1 55.41 303 PRO B CA 1
ATOM 5241 C C . PRO B 1 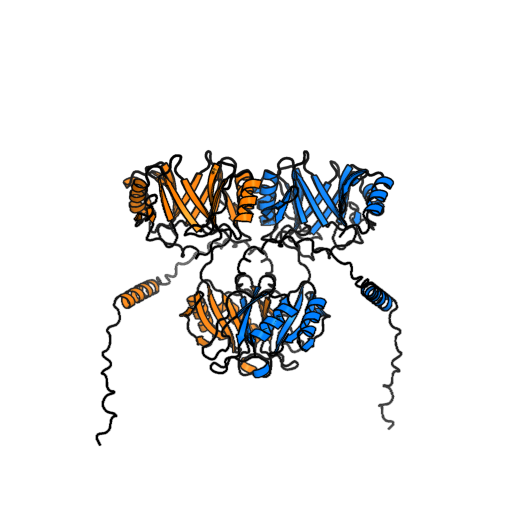303 ? -8.133 12.445 12.602 1 55.41 303 PRO B C 1
ATOM 5243 O O . PRO B 1 303 ? -9.336 12.344 12.867 1 55.41 303 PRO B O 1
ATOM 5246 N N . ALA B 1 304 ? -7.434 13.516 12.828 1 54.62 304 ALA B N 1
ATOM 5247 C CA . ALA B 1 304 ? -8.109 14.805 12.922 1 54.62 304 ALA B CA 1
ATOM 5248 C C . ALA B 1 304 ? -9.219 14.914 11.875 1 54.62 304 ALA B C 1
ATOM 5250 O O . ALA B 1 304 ? -9.125 14.328 10.797 1 54.62 304 ALA B O 1
ATOM 5251 N N . ALA B 1 305 ? -10.344 15.273 12.398 1 55.19 305 ALA B N 1
ATOM 5252 C CA . ALA B 1 305 ? -11.523 15.617 11.617 1 55.19 305 ALA B CA 1
ATOM 5253 C C . ALA B 1 305 ? -11.148 16.375 10.352 1 55.19 305 ALA B C 1
ATOM 5255 O O . ALA B 1 305 ? -10.031 16.875 10.234 1 55.19 305 ALA B O 1
ATOM 5256 N N . GLY B 1 306 ? -11.969 16.375 9.328 1 59.22 306 GLY B N 1
ATOM 5257 C CA . GLY B 1 306 ? -11.93 17.109 8.078 1 59.22 306 GLY B CA 1
ATOM 5258 C C . GLY B 1 306 ? -11.391 18.516 8.234 1 59.22 306 GLY B C 1
ATOM 5259 O O . GLY B 1 306 ? -11.055 18.938 9.344 1 59.22 306 GLY B O 1
ATOM 5260 N N . PRO B 1 307 ? -11.109 19.141 7.199 1 70.31 307 PRO B N 1
ATOM 5261 C CA . PRO B 1 307 ? -10.594 20.516 7.172 1 70.31 307 PRO B CA 1
ATOM 5262 C C . PRO B 1 307 ? -11.461 21.484 7.977 1 70.31 307 PRO B C 1
ATOM 5264 O O . PRO B 1 307 ? -12.695 21.422 7.902 1 70.31 307 PRO B O 1
ATOM 5267 N N . ALA B 1 308 ? -11.031 22.109 8.961 1 84.5 308 ALA B N 1
ATOM 5268 C CA . ALA B 1 308 ? -11.641 23.172 9.75 1 84.5 308 ALA B CA 1
ATOM 5269 C C . ALA B 1 308 ? -10.797 24.453 9.711 1 84.5 308 ALA B C 1
ATOM 5271 O O . ALA B 1 308 ? -9.562 24.375 9.633 1 84.5 308 ALA B O 1
ATOM 5272 N N . PRO B 1 309 ? -11.562 25.562 9.688 1 91.5 309 PRO B N 1
ATOM 5273 C CA . PRO B 1 309 ? -10.773 26.797 9.758 1 91.5 309 PRO B CA 1
ATOM 5274 C C . PRO B 1 309 ? -9.781 26.797 10.922 1 91.5 309 PRO B C 1
ATOM 5276 O O . PRO B 1 309 ? -10.133 26.406 12.039 1 91.5 309 PRO B O 1
ATOM 5279 N N . GLY B 1 310 ? -8.594 27.156 10.625 1 94.94 310 GLY B N 1
ATOM 5280 C CA . GLY B 1 310 ? -7.559 27.219 11.648 1 94.94 310 GLY B CA 1
ATOM 5281 C C . GLY B 1 310 ? -6.73 25.953 11.727 1 94.94 310 GLY B C 1
ATOM 5282 O O . GLY B 1 310 ? -5.688 25.922 12.383 1 94.94 310 GLY B O 1
ATOM 5283 N N . ALA B 1 311 ? -7.16 24.891 11.062 1 93.62 311 ALA B N 1
ATOM 5284 C CA . ALA B 1 311 ? -6.461 23.609 11.117 1 93.62 311 ALA B CA 1
ATOM 5285 C C . ALA B 1 311 ? -5.258 23.609 10.172 1 93.62 311 ALA B C 1
ATOM 5287 O O . ALA B 1 311 ? -5.219 24.359 9.203 1 93.62 311 ALA B O 1
ATOM 5288 N N . ILE B 1 312 ? -4.332 22.797 10.492 1 94.81 312 ILE B N 1
ATOM 5289 C CA . ILE B 1 312 ? -3.191 22.609 9.602 1 94.81 312 ILE B CA 1
ATOM 5290 C C . ILE B 1 312 ? -3.635 21.844 8.359 1 94.81 312 ILE B C 1
ATOM 5292 O O . ILE B 1 312 ? -4.242 20.781 8.453 1 94.81 312 ILE B O 1
ATOM 5296 N N . THR B 1 313 ? -3.33 22.312 7.18 1 93.31 313 THR B N 1
ATOM 5297 C CA . THR B 1 313 ? -3.68 21.656 5.926 1 93.31 313 THR B CA 1
ATOM 5298 C C . THR B 1 313 ? -2.461 20.969 5.312 1 93.31 313 THR B C 1
ATOM 5300 O O . THR B 1 313 ? -2.598 20 4.57 1 93.31 313 THR B O 1
ATOM 5303 N N . SER B 1 314 ? -1.356 21.531 5.594 1 94.81 314 SER B N 1
ATOM 5304 C CA . SER B 1 314 ? -0.116 20.953 5.102 1 94.81 314 SER B CA 1
ATOM 5305 C C . SER B 1 314 ? 1.068 21.328 5.98 1 94.81 314 SER B C 1
ATOM 5307 O O . SER B 1 314 ? 0.992 22.297 6.746 1 94.81 314 SER B O 1
ATOM 5309 N N . VAL B 1 315 ? 2.127 20.578 5.895 1 96.62 315 VAL B N 1
ATOM 5310 C CA . VAL B 1 315 ? 3.373 20.781 6.629 1 96.62 315 VAL B CA 1
ATOM 5311 C C . VAL B 1 315 ? 4.555 20.719 5.664 1 96.62 315 VAL B C 1
ATOM 5313 O O . VAL B 1 315 ? 4.629 19.828 4.812 1 96.62 315 VAL B O 1
ATOM 5316 N N . GLU B 1 316 ? 5.422 21.672 5.801 1 97.44 316 GLU B N 1
ATOM 5317 C CA . GLU B 1 316 ? 6.625 21.734 4.973 1 97.44 316 GLU B CA 1
ATOM 5318 C C . GLU B 1 316 ? 7.887 21.672 5.828 1 97.44 316 GLU B C 1
ATOM 5320 O O . GLU B 1 316 ? 8.094 22.516 6.711 1 97.44 316 GLU B O 1
ATOM 5325 N N . LEU B 1 317 ? 8.711 20.703 5.598 1 98.19 317 LEU B N 1
ATOM 5326 C CA . LEU B 1 317 ? 10.055 20.688 6.168 1 98.19 317 LEU B CA 1
ATOM 5327 C C . LEU B 1 317 ? 11.039 21.391 5.242 1 98.19 317 LEU B C 1
ATOM 5329 O O . LEU B 1 317 ? 11.281 20.938 4.121 1 98.19 317 LEU B O 1
ATOM 5333 N N . ARG B 1 318 ? 11.555 22.453 5.664 1 97.56 318 ARG B N 1
ATOM 5334 C CA . ARG B 1 318 ? 12.695 23.078 5.012 1 97.56 318 ARG B CA 1
ATOM 5335 C C . ARG B 1 318 ? 14.008 22.547 5.566 1 97.56 318 ARG B C 1
ATOM 5337 O O . ARG B 1 318 ? 14.289 22.688 6.758 1 97.56 318 ARG B O 1
ATOM 5344 N N . ALA B 1 319 ? 14.766 21.906 4.754 1 97.38 319 ALA B N 1
ATOM 5345 C CA . ALA B 1 319 ? 16 21.266 5.207 1 97.38 319 ALA B CA 1
ATOM 5346 C C . ALA B 1 319 ? 17.203 21.766 4.41 1 97.38 319 ALA B C 1
ATOM 5348 O O . ALA B 1 319 ? 17.125 21.953 3.195 1 97.38 319 ALA B O 1
ATOM 5349 N N . PRO B 1 320 ? 18.344 21.906 5.07 1 97.19 320 PRO B N 1
ATOM 5350 C CA . PRO B 1 320 ? 19.562 22.281 4.344 1 97.19 320 PRO B CA 1
ATOM 5351 C C . PRO B 1 320 ? 19.953 21.234 3.293 1 97.19 320 PRO B C 1
ATOM 5353 O O . PRO B 1 320 ? 20.5 21.594 2.246 1 97.19 320 PRO B O 1
ATOM 5356 N N . ASP B 1 321 ? 19.766 19.969 3.539 1 97 321 ASP B N 1
ATOM 5357 C CA . ASP B 1 321 ? 20 18.875 2.609 1 97 321 ASP B CA 1
ATOM 5358 C C . ASP B 1 321 ? 18.719 18.062 2.377 1 97 321 ASP B C 1
ATOM 5360 O O . ASP B 1 321 ? 18.484 17.062 3.043 1 97 321 ASP B O 1
ATOM 5364 N N . PRO B 1 322 ? 17.922 18.484 1.366 1 96.62 322 PRO B N 1
ATOM 5365 C CA . PRO B 1 322 ? 16.625 17.812 1.142 1 96.62 322 PRO B CA 1
ATOM 5366 C C . PRO B 1 322 ? 16.797 16.359 0.728 1 96.62 322 PRO B C 1
ATOM 5368 O O . PRO B 1 322 ? 15.898 15.539 0.969 1 96.62 322 PRO B O 1
ATOM 5371 N N . ILE B 1 323 ? 17.875 15.992 0.071 1 96 323 ILE B N 1
ATOM 5372 C CA . ILE B 1 323 ? 18.125 14.609 -0.321 1 96 323 ILE B CA 1
ATOM 5373 C C . ILE B 1 323 ? 18.25 13.734 0.925 1 96 323 ILE B C 1
ATOM 5375 O O . ILE B 1 323 ? 17.609 12.688 1.029 1 96 323 ILE B O 1
ATOM 5379 N N . ARG B 1 324 ? 19.047 14.211 1.86 1 96.38 324 ARG B N 1
ATOM 5380 C CA . ARG B 1 324 ? 19.234 13.492 3.117 1 96.38 324 ARG B CA 1
ATOM 5381 C C . ARG B 1 324 ? 17.922 13.406 3.895 1 96.38 324 ARG B C 1
ATOM 5383 O O . ARG B 1 324 ? 17.609 12.375 4.488 1 96.38 324 ARG B O 1
ATOM 5390 N N . ALA B 1 325 ? 17.203 14.508 3.867 1 98.12 325 ALA B N 1
ATOM 5391 C CA . ALA B 1 325 ? 15.914 14.531 4.566 1 98.12 325 ALA B CA 1
ATOM 5392 C C . ALA B 1 325 ? 14.953 13.492 3.992 1 98.12 325 ALA B C 1
ATOM 5394 O O . ALA B 1 325 ? 14.281 12.781 4.738 1 98.12 325 ALA B O 1
ATOM 5395 N N . ARG B 1 326 ? 14.875 13.414 2.674 1 97.62 326 ARG B N 1
ATOM 5396 C CA . ARG B 1 326 ? 13.992 12.445 2.025 1 97.62 326 ARG B CA 1
ATOM 5397 C C . ARG B 1 326 ? 14.375 11.023 2.398 1 97.62 326 ARG B C 1
ATOM 5399 O O . ARG B 1 326 ? 13.516 10.203 2.713 1 97.62 326 ARG B O 1
ATOM 5406 N N . ALA B 1 327 ? 15.688 10.719 2.402 1 97 327 ALA B N 1
ATOM 5407 C CA . ALA B 1 327 ? 16.141 9.391 2.783 1 97 327 ALA B CA 1
ATOM 5408 C C . ALA B 1 327 ? 15.805 9.086 4.238 1 97 327 ALA B C 1
ATOM 5410 O O . ALA B 1 327 ? 15.383 7.969 4.562 1 97 327 ALA B O 1
ATOM 5411 N N . PHE B 1 328 ? 15.984 10.07 5.094 1 97.81 328 PHE B N 1
ATOM 5412 C CA . PHE B 1 328 ? 15.75 9.898 6.523 1 97.81 328 PHE B CA 1
ATOM 5413 C C . PHE B 1 328 ? 14.281 9.594 6.797 1 97.81 328 PHE B C 1
ATOM 5415 O O . PHE B 1 328 ? 13.953 8.586 7.422 1 97.81 328 PHE B O 1
ATOM 5422 N N . TYR B 1 329 ? 13.375 10.406 6.328 1 98 329 TYR B N 1
ATOM 5423 C CA . TYR B 1 329 ? 11.969 10.273 6.688 1 98 329 TYR B CA 1
ATOM 5424 C C . TYR B 1 329 ? 11.32 9.117 5.941 1 98 329 TYR B C 1
ATOM 5426 O O . TYR B 1 329 ? 10.344 8.531 6.414 1 98 329 TYR B O 1
ATOM 5434 N N . SER B 1 330 ? 11.859 8.828 4.715 1 96.94 330 SER B N 1
ATOM 5435 C CA . SER B 1 330 ? 11.414 7.594 4.066 1 96.94 330 SER B CA 1
ATOM 5436 C C . SER B 1 330 ? 11.688 6.379 4.945 1 96.94 330 SER B C 1
ATOM 5438 O O . SER B 1 330 ? 10.82 5.512 5.094 1 96.94 330 SER B O 1
ATOM 5440 N N . ALA B 1 331 ? 12.836 6.293 5.531 1 95.38 331 ALA B N 1
ATOM 5441 C CA . ALA B 1 331 ? 13.211 5.184 6.402 1 95.38 331 ALA B CA 1
ATOM 5442 C C . ALA B 1 331 ? 12.406 5.211 7.699 1 95.38 331 ALA B C 1
ATOM 5444 O O . ALA B 1 331 ? 11.883 4.184 8.133 1 95.38 331 ALA B O 1
ATOM 5445 N N . ALA B 1 332 ? 12.281 6.352 8.305 1 96.12 332 ALA B N 1
ATOM 5446 C CA . ALA B 1 332 ? 11.703 6.5 9.641 1 96.12 332 ALA B CA 1
ATOM 5447 C C . ALA B 1 332 ? 10.195 6.234 9.617 1 96.12 332 ALA B C 1
ATOM 5449 O O . ALA B 1 332 ? 9.648 5.66 10.555 1 96.12 332 ALA B O 1
ATOM 5450 N N . LEU B 1 333 ? 9.57 6.645 8.477 1 95.5 333 LEU B N 1
ATOM 5451 C CA . LEU B 1 333 ? 8.117 6.664 8.484 1 95.5 333 LEU B CA 1
ATOM 5452 C C . LEU B 1 333 ? 7.547 5.676 7.473 1 95.5 333 LEU B C 1
ATOM 5454 O O . LEU B 1 333 ? 6.336 5.453 7.426 1 95.5 333 LEU B O 1
ATOM 5458 N N . GLY B 1 334 ? 8.406 5.094 6.652 1 93.5 334 GLY B N 1
ATOM 5459 C CA . GLY B 1 334 ? 7.934 4.16 5.641 1 93.5 334 GLY B CA 1
ATOM 5460 C C . GLY B 1 334 ? 7.195 4.836 4.504 1 93.5 334 GLY B C 1
ATOM 5461 O O . GLY B 1 334 ? 6.188 4.32 4.02 1 93.5 334 GLY B O 1
ATOM 5462 N N . VAL B 1 335 ? 7.629 6.012 4.098 1 95.38 335 VAL B N 1
ATOM 5463 C CA . VAL B 1 335 ? 6.992 6.789 3.041 1 95.38 335 VAL B CA 1
ATOM 5464 C C . VAL B 1 335 ? 7.992 7.043 1.915 1 95.38 335 VAL B C 1
ATOM 5466 O O . VAL B 1 335 ? 9.188 6.777 2.066 1 95.38 335 VAL B O 1
ATOM 5469 N N . HIS B 1 336 ? 7.523 7.449 0.796 1 94.88 336 HIS B N 1
ATOM 5470 C CA . HIS B 1 336 ? 8.383 7.895 -0.294 1 94.88 336 HIS B CA 1
ATOM 5471 C C . HIS B 1 336 ? 7.992 9.289 -0.77 1 94.88 336 HIS B C 1
ATOM 5473 O O . HIS B 1 336 ? 6.965 9.828 -0.35 1 94.88 336 HIS B O 1
ATOM 5479 N N . HIS B 1 337 ? 8.859 9.906 -1.527 1 96.31 337 HIS B N 1
ATOM 5480 C CA . HIS B 1 337 ? 8.664 11.297 -1.929 1 96.31 337 HIS B CA 1
ATOM 5481 C C . HIS B 1 337 ? 8.633 11.43 -3.447 1 96.31 337 HIS B C 1
ATOM 5483 O O . HIS B 1 337 ? 9.445 10.82 -4.145 1 96.31 337 HIS B O 1
ATOM 5489 N N . ARG B 1 338 ? 7.723 12.148 -3.934 1 94.5 338 ARG B N 1
ATOM 5490 C CA . ARG B 1 338 ? 7.566 12.469 -5.348 1 94.5 338 ARG B CA 1
ATOM 5491 C C . ARG B 1 338 ? 7.793 13.961 -5.605 1 94.5 338 ARG B C 1
ATOM 5493 O O . ARG B 1 338 ? 7.48 14.789 -4.754 1 94.5 338 ARG B O 1
ATOM 5500 N N . PRO B 1 339 ? 8.289 14.203 -6.797 1 93.25 339 PRO B N 1
ATOM 5501 C CA . PRO B 1 339 ? 8.477 15.625 -7.098 1 93.25 339 PRO B CA 1
ATOM 5502 C C . PRO B 1 339 ? 7.16 16.375 -7.281 1 93.25 339 PRO B C 1
ATOM 5504 O O . PRO B 1 339 ? 6.215 15.82 -7.855 1 93.25 339 PRO B O 1
ATOM 5507 N N . GLY B 1 340 ? 7.008 17.469 -6.75 1 87.38 340 GLY B N 1
ATOM 5508 C CA . GLY B 1 340 ? 5.859 18.359 -6.895 1 87.38 340 GLY B CA 1
ATOM 5509 C C . GLY B 1 340 ? 6.246 19.812 -7.051 1 87.38 340 GLY B C 1
ATOM 5510 O O . GLY B 1 340 ? 7.43 20.141 -7.133 1 87.38 340 GLY B O 1
ATOM 5511 N N . SER B 1 341 ? 5.141 20.594 -7.215 1 79.69 341 SER B N 1
ATOM 5512 C CA . SER B 1 341 ? 5.371 22.031 -7.324 1 79.69 341 SER B CA 1
ATOM 5513 C C . SER B 1 341 ? 6.043 22.578 -6.07 1 79.69 341 SER B C 1
ATOM 5515 O O . SER B 1 341 ? 5.484 22.5 -4.977 1 79.69 341 SER B O 1
ATOM 5517 N N . GLY B 1 342 ? 7.293 22.906 -6.195 1 78.56 342 GLY B N 1
ATOM 5518 C CA . GLY B 1 342 ? 7.992 23.594 -5.121 1 78.56 342 GLY B CA 1
ATOM 5519 C C . GLY B 1 342 ? 8.672 22.641 -4.148 1 78.56 342 GLY B C 1
ATOM 5520 O O . GLY B 1 342 ? 9.023 23.031 -3.035 1 78.56 342 GLY B O 1
ATOM 5521 N N . GLY B 1 343 ? 8.703 21.359 -4.43 1 93.69 343 GLY B N 1
ATOM 5522 C CA . GLY B 1 343 ? 9.438 20.453 -3.553 1 93.69 343 GLY B CA 1
ATOM 5523 C C . GLY B 1 343 ? 9.039 19 -3.709 1 93.69 343 GLY B C 1
ATOM 5524 O O . GLY B 1 343 ? 8.547 18.609 -4.766 1 93.69 343 GLY B O 1
ATOM 5525 N N . TRP B 1 344 ? 9.461 18.188 -2.691 1 96.94 344 TRP B N 1
ATOM 5526 C CA . TRP B 1 344 ? 9.203 16.75 -2.717 1 96.94 344 TRP B CA 1
ATOM 5527 C C . TRP B 1 344 ? 8.062 16.391 -1.78 1 96.94 344 TRP B C 1
ATOM 5529 O O . TRP B 1 344 ? 8.148 16.594 -0.569 1 96.94 344 TRP B O 1
ATOM 5539 N N . ARG B 1 345 ? 7.023 15.852 -2.328 1 97.06 345 ARG B N 1
ATOM 5540 C CA . ARG B 1 345 ? 5.824 15.531 -1.558 1 97.06 345 ARG B CA 1
ATOM 5541 C C . ARG B 1 345 ? 5.879 14.094 -1.038 1 97.06 345 ARG B C 1
ATOM 5543 O O . ARG B 1 345 ? 6.207 13.172 -1.784 1 97.06 345 ARG B O 1
ATOM 5550 N N . ALA B 1 346 ? 5.539 13.953 0.231 1 96.69 346 ALA B N 1
ATOM 5551 C CA . ALA B 1 346 ? 5.562 12.641 0.867 1 96.69 346 ALA B CA 1
ATOM 5552 C C . ALA B 1 346 ? 4.297 11.852 0.541 1 96.69 346 ALA B C 1
ATOM 5554 O O . ALA B 1 346 ? 3.195 12.406 0.539 1 96.69 346 ALA B O 1
ATOM 5555 N N . HIS B 1 347 ? 4.504 10.562 0.25 1 93.88 347 HIS B N 1
ATOM 5556 C CA . HIS B 1 347 ? 3.402 9.664 -0.078 1 93.88 347 HIS B CA 1
ATOM 5557 C C . HIS B 1 347 ? 3.561 8.32 0.625 1 93.88 347 HIS B C 1
ATOM 5559 O O . HIS B 1 347 ? 4.684 7.852 0.833 1 93.88 347 HIS B O 1
ATOM 5565 N N . ARG B 1 348 ? 2.498 7.738 0.968 1 89.12 348 ARG B N 1
ATOM 5566 C CA . ARG B 1 348 ? 2.363 6.328 1.321 1 89.12 348 ARG B CA 1
ATOM 5567 C C . ARG B 1 348 ? 1.658 5.551 0.215 1 89.12 348 ARG B C 1
ATOM 5569 O O . ARG B 1 348 ? 0.453 5.707 0.011 1 89.12 348 ARG B O 1
ATOM 5576 N N . GLY B 1 349 ? 2.422 4.715 -0.443 1 81.69 349 GLY B N 1
ATOM 5577 C CA . GLY B 1 349 ? 1.854 4.242 -1.695 1 81.69 349 GLY B CA 1
ATOM 5578 C C . GLY B 1 349 ? 1.511 5.363 -2.656 1 81.69 349 GLY B C 1
ATOM 5579 O O . GLY B 1 349 ? 2.363 6.195 -2.979 1 81.69 349 GLY B O 1
ATOM 5580 N N . ASP B 1 350 ? 0.305 5.43 -3.047 1 80.25 350 ASP B N 1
ATOM 5581 C CA . ASP B 1 350 ? -0.111 6.477 -3.975 1 80.25 350 ASP B CA 1
ATOM 5582 C C . ASP B 1 350 ? -0.865 7.586 -3.248 1 80.25 350 ASP B C 1
ATOM 5584 O O . ASP B 1 350 ? -1.31 8.555 -3.873 1 80.25 350 ASP B O 1
ATOM 5588 N N . ALA B 1 351 ? -0.958 7.484 -1.965 1 83.06 351 ALA B N 1
ATOM 5589 C CA . ALA B 1 351 ? -1.753 8.438 -1.196 1 83.06 351 ALA B CA 1
ATOM 5590 C C . ALA B 1 351 ? -0.86 9.461 -0.505 1 83.06 351 ALA B C 1
ATOM 5592 O O . ALA B 1 351 ? 0.179 9.109 0.059 1 83.06 351 ALA B O 1
ATOM 5593 N N . PRO B 1 352 ? -1.282 10.727 -0.554 1 90.88 352 PRO B N 1
ATOM 5594 C CA . PRO B 1 352 ? -0.542 11.703 0.245 1 90.88 352 PRO B CA 1
ATOM 5595 C C . PRO B 1 352 ? -0.725 11.5 1.747 1 90.88 352 PRO B C 1
ATOM 5597 O O . PRO B 1 352 ? -1.684 10.852 2.174 1 90.88 352 PRO B O 1
ATOM 5600 N N . LEU B 1 353 ? 0.212 12.023 2.52 1 92.19 353 LEU B N 1
ATOM 5601 C CA . LEU B 1 353 ? 0.063 12.023 3.971 1 92.19 353 LEU B CA 1
ATOM 5602 C C . LEU B 1 353 ? -1.015 13.016 4.406 1 92.19 353 LEU B C 1
ATOM 5604 O O . LEU B 1 353 ? -1.442 13.859 3.619 1 92.19 353 LEU B O 1
ATOM 5608 N N . ARG B 1 354 ? -1.501 12.797 5.695 1 88.06 354 ARG B N 1
ATOM 5609 C CA . ARG B 1 354 ? -2.479 13.711 6.289 1 88.06 354 ARG B CA 1
ATOM 5610 C C . ARG B 1 354 ? -1.942 14.328 7.574 1 88.06 354 ARG B C 1
ATOM 5612 O O . ARG B 1 354 ? -1.717 13.617 8.562 1 88.06 354 ARG B O 1
ATOM 5619 N N . PRO B 1 355 ? -1.751 15.625 7.516 1 91.81 355 PRO B N 1
ATOM 5620 C CA . PRO B 1 355 ? -1.857 16.562 6.395 1 91.81 355 PRO B CA 1
ATOM 5621 C C . PRO B 1 355 ? -0.793 16.312 5.324 1 91.81 355 PRO B C 1
ATOM 5623 O O . PRO B 1 355 ? 0.204 15.633 5.582 1 91.81 355 PRO B O 1
ATOM 5626 N N . ALA B 1 356 ? -1.09 16.984 4.184 1 92.88 356 ALA B N 1
ATOM 5627 C CA . ALA B 1 356 ? -0.09 16.906 3.123 1 92.88 356 ALA B CA 1
ATOM 5628 C C . ALA B 1 356 ? 1.27 17.391 3.611 1 92.88 356 ALA B C 1
ATOM 5630 O O . ALA B 1 356 ? 1.353 18.391 4.332 1 92.88 356 ALA B O 1
ATOM 5631 N N . SER B 1 357 ? 2.357 16.656 3.277 1 95.81 357 SER B N 1
ATOM 5632 C CA . SER B 1 357 ? 3.699 16.984 3.756 1 95.81 357 SER B CA 1
ATOM 5633 C C . SER B 1 357 ? 4.699 17.031 2.604 1 95.81 357 SER B C 1
ATOM 5635 O O . SER B 1 357 ? 4.629 16.219 1.68 1 95.81 357 SER B O 1
ATOM 5637 N N . ALA B 1 358 ? 5.59 18 2.689 1 97.25 358 ALA B N 1
ATOM 5638 C CA . ALA B 1 358 ? 6.602 18.141 1.646 1 97.25 358 ALA B CA 1
ATOM 5639 C C . ALA B 1 358 ? 7.945 18.562 2.24 1 97.25 358 ALA B C 1
ATOM 5641 O O . ALA B 1 358 ? 8.008 19.047 3.375 1 97.25 358 ALA B O 1
ATOM 5642 N N . ILE B 1 359 ? 9.023 18.297 1.53 1 97.94 359 ILE B N 1
ATOM 5643 C CA . ILE B 1 359 ? 10.383 18.703 1.875 1 97.94 359 ILE B CA 1
ATOM 5644 C C . ILE B 1 359 ? 10.906 19.688 0.826 1 97.94 359 ILE B C 1
ATOM 5646 O O . ILE B 1 359 ? 10.797 19.438 -0.376 1 97.94 359 ILE B O 1
ATOM 5650 N N . THR B 1 360 ? 11.352 20.781 1.233 1 97 360 THR B N 1
ATOM 5651 C CA . THR B 1 360 ? 12 21.781 0.379 1 97 360 THR B CA 1
ATOM 5652 C C . THR B 1 360 ? 13.383 22.141 0.915 1 97 360 THR B C 1
ATOM 5654 O O . THR B 1 360 ? 13.773 21.688 1.994 1 97 360 THR B O 1
ATOM 5657 N N . GLU B 1 361 ? 14.086 22.844 0.073 1 96 361 GLU B N 1
ATOM 5658 C CA . GLU B 1 361 ? 15.398 23.312 0.5 1 96 361 GLU B CA 1
ATOM 5659 C C . GLU B 1 361 ? 15.312 24.625 1.259 1 96 361 GLU B C 1
ATOM 5661 O O . GLU B 1 361 ? 14.547 25.516 0.874 1 96 361 GLU B O 1
ATOM 5666 N N . GLY B 1 362 ? 16 24.734 2.379 1 94.25 362 GLY B N 1
ATOM 5667 C CA . GLY B 1 362 ? 16.141 25.938 3.176 1 94.25 362 GLY B CA 1
ATOM 5668 C C . GLY B 1 362 ? 17.453 26 3.934 1 94.25 362 GLY B C 1
ATOM 5669 O O . GLY B 1 362 ? 18.109 24.969 4.148 1 94.25 362 GLY B O 1
ATOM 5670 N N . PRO B 1 363 ? 17.797 27.156 4.23 1 93.31 363 PRO B N 1
ATOM 5671 C CA . PRO B 1 363 ? 19.125 27.328 4.855 1 93.31 363 PRO B CA 1
ATOM 5672 C C . PRO B 1 363 ? 19.188 26.719 6.254 1 93.31 363 PRO B C 1
ATOM 5674 O O . PRO B 1 363 ? 20.266 26.328 6.711 1 93.31 363 PRO B O 1
ATOM 5677 N N . VAL B 1 364 ? 18.094 26.719 6.926 1 93.81 364 VAL B N 1
ATOM 5678 C CA . VAL B 1 364 ? 18.016 26.141 8.266 1 93.81 364 VAL B CA 1
ATOM 5679 C C . VAL B 1 364 ? 16.859 25.156 8.336 1 93.81 364 VAL B C 1
ATOM 5681 O O . VAL B 1 364 ? 15.797 25.391 7.754 1 93.81 364 VAL B O 1
ATOM 5684 N N . ALA B 1 365 ? 17.125 24.047 9.109 1 95.31 365 ALA B N 1
ATOM 5685 C CA . ALA B 1 365 ? 16.078 23.047 9.258 1 95.31 365 ALA B CA 1
ATOM 5686 C C . ALA B 1 365 ? 14.898 23.594 10.055 1 95.31 365 ALA B C 1
ATOM 5688 O O . ALA B 1 365 ? 15.047 23.984 11.219 1 95.31 365 ALA B O 1
ATOM 5689 N N . THR B 1 366 ? 13.75 23.703 9.438 1 96.12 366 THR B N 1
ATOM 5690 C CA . THR B 1 366 ? 12.547 24.234 10.078 1 96.12 366 THR B CA 1
ATOM 5691 C C . THR B 1 366 ? 11.297 23.562 9.508 1 96.12 366 THR B C 1
ATOM 5693 O O . THR B 1 366 ? 11.242 23.234 8.328 1 96.12 366 THR B O 1
ATOM 5696 N N . VAL B 1 367 ? 10.32 23.375 10.367 1 98.44 367 VAL B N 1
ATOM 5697 C CA . VAL B 1 367 ? 9.039 22.828 9.93 1 98.44 367 VAL B CA 1
ATOM 5698 C C . VAL B 1 367 ? 7.988 23.938 9.906 1 98.44 367 VAL B C 1
ATOM 5700 O O . VAL B 1 367 ? 7.746 24.609 10.922 1 98.44 367 VAL B O 1
ATOM 5703 N N . VAL B 1 368 ? 7.375 24.141 8.766 1 97.88 368 VAL B N 1
ATOM 5704 C CA . VAL B 1 368 ? 6.473 25.266 8.531 1 97.88 368 VAL B CA 1
ATOM 5705 C C . VAL B 1 368 ? 5.051 24.75 8.32 1 97.88 368 VAL B C 1
ATOM 5707 O O . VAL B 1 368 ? 4.781 24.047 7.344 1 97.88 368 VAL B O 1
ATOM 5710 N N . PRO B 1 369 ? 4.082 25.109 9.188 1 97.69 369 PRO B N 1
ATOM 5711 C CA . PRO B 1 369 ? 2.68 24.734 8.977 1 97.69 369 PRO B CA 1
ATOM 5712 C C . PRO B 1 369 ? 1.943 25.688 8.047 1 97.69 369 PRO B C 1
ATOM 5714 O O . PRO B 1 369 ? 2.324 26.859 7.938 1 97.69 369 PRO B O 1
ATOM 5717 N N . ARG B 1 370 ? 0.979 25.203 7.387 1 96.81 370 ARG B N 1
ATOM 5718 C CA . ARG B 1 370 ? -0.004 26 6.664 1 96.81 370 ARG B CA 1
ATOM 5719 C C . ARG B 1 370 ? -1.4 25.812 7.246 1 96.81 370 ARG B C 1
ATOM 5721 O O . ARG B 1 370 ? -1.832 24.688 7.488 1 96.81 370 ARG B O 1
ATOM 5728 N N . PHE B 1 371 ? -2.105 26.906 7.457 1 97.06 371 PHE B N 1
ATOM 5729 C CA . PHE B 1 371 ? -3.4 26.859 8.125 1 97.06 371 PHE B CA 1
ATOM 5730 C C . PHE B 1 371 ? -4.52 27.25 7.168 1 97.06 371 PHE B C 1
ATOM 5732 O O . PHE B 1 371 ? -4.324 28.094 6.293 1 97.06 371 PHE B O 1
ATOM 5739 N N . LEU B 1 372 ? -5.656 26.625 7.379 1 96.38 372 LEU B N 1
ATOM 5740 C CA . LEU B 1 372 ? -6.852 26.938 6.602 1 96.38 372 LEU B CA 1
ATOM 5741 C C . LEU B 1 372 ? -7.539 28.188 7.129 1 96.38 372 LEU B C 1
ATOM 5743 O O . LEU B 1 372 ? -7.734 28.328 8.336 1 96.38 372 LEU B O 1
ATOM 5747 N N . VAL B 1 373 ? -7.906 29.094 6.25 1 96.81 373 VAL B N 1
ATOM 5748 C CA . VAL B 1 373 ? -8.672 30.281 6.617 1 96.81 373 VAL B CA 1
ATOM 5749 C C . VAL B 1 373 ? -9.875 30.438 5.688 1 96.81 373 VAL B C 1
ATOM 5751 O O . VAL B 1 373 ? -9.852 29.953 4.551 1 96.81 373 VAL B O 1
ATOM 5754 N N . VAL B 1 374 ? -10.883 31.062 6.184 1 94.19 374 VAL B N 1
ATOM 5755 C CA . VAL B 1 374 ? -12.102 31.266 5.406 1 94.19 374 VAL B CA 1
ATOM 5756 C C . VAL B 1 374 ? -11.914 32.469 4.473 1 94.19 374 VAL B C 1
ATOM 5758 O O . VAL B 1 374 ? -12.383 32.438 3.33 1 94.19 374 VAL B O 1
ATOM 5761 N N . ASP B 1 375 ? -11.258 33.5 4.914 1 95.19 375 ASP B N 1
ATOM 5762 C CA . ASP B 1 375 ? -11.023 34.75 4.215 1 95.19 375 ASP B CA 1
ATOM 5763 C C . ASP B 1 375 ? -9.547 35.156 4.273 1 95.19 375 ASP B C 1
ATOM 5765 O O . ASP B 1 375 ? -9.07 35.625 5.297 1 95.19 375 ASP B O 1
ATOM 5769 N N . LEU B 1 376 ? -8.906 35.031 3.117 1 97.12 376 LEU B N 1
ATOM 5770 C CA . LEU B 1 376 ? -7.469 35.25 3.059 1 97.12 376 LEU B CA 1
ATOM 5771 C C . LEU B 1 376 ? -7.125 36.719 3.328 1 97.12 376 LEU B C 1
ATOM 5773 O O . LEU B 1 376 ? -6.148 37 4.023 1 97.12 376 LEU B O 1
ATOM 5777 N N . GLU B 1 377 ? -7.879 37.594 2.793 1 95.88 377 GLU B N 1
ATOM 5778 C CA . GLU B 1 377 ? -7.637 39 2.984 1 95.88 377 GLU B CA 1
ATOM 5779 C C . GLU B 1 377 ? -7.77 39.406 4.453 1 95.88 377 GLU B C 1
ATOM 5781 O O . GLU B 1 377 ? -6.918 40.094 4.996 1 95.88 377 GLU B O 1
ATOM 5786 N N . ALA B 1 378 ? -8.844 39 5.047 1 97 378 ALA B N 1
ATOM 5787 C CA . ALA B 1 378 ? -9.055 39.281 6.461 1 97 378 ALA B CA 1
ATOM 5788 C C . ALA B 1 378 ? -7.938 38.688 7.316 1 97 378 ALA B C 1
ATOM 5790 O O . ALA B 1 378 ? -7.473 39.344 8.266 1 97 378 ALA B O 1
ATOM 5791 N N . ALA B 1 379 ? -7.551 37.5 7 1 98 379 ALA B N 1
ATOM 5792 C CA . ALA B 1 379 ? -6.516 36.812 7.773 1 98 379 ALA B CA 1
ATOM 5793 C C . ALA B 1 379 ? -5.176 37.531 7.641 1 98 379 ALA B C 1
ATOM 5795 O O . ALA B 1 379 ? -4.457 37.688 8.625 1 98 379 ALA B O 1
ATOM 5796 N N . THR B 1 380 ? -4.816 37.906 6.422 1 98.12 380 THR B N 1
ATOM 5797 C CA . THR B 1 380 ? -3.541 38.594 6.219 1 98.12 380 THR B CA 1
ATOM 5798 C C . THR B 1 380 ? -3.541 39.969 6.895 1 98.12 380 THR B C 1
ATOM 5800 O O . THR B 1 380 ? -2.518 40.406 7.43 1 98.12 380 THR B O 1
ATOM 5803 N N . ALA B 1 381 ? -4.652 40.625 6.844 1 98.19 381 ALA B N 1
ATOM 5804 C CA . ALA B 1 381 ? -4.766 41.906 7.578 1 98.19 381 ALA B CA 1
ATOM 5805 C C . ALA B 1 381 ? -4.562 41.688 9.07 1 98.19 381 ALA B C 1
ATOM 5807 O O . ALA B 1 381 ? -3.906 42.5 9.742 1 98.19 381 ALA B O 1
ATOM 5808 N N . ALA B 1 382 ? -5.164 40.656 9.578 1 98.56 382 ALA B N 1
ATOM 5809 C CA . ALA B 1 382 ? -5.027 40.312 10.992 1 98.56 382 ALA B CA 1
ATOM 5810 C C . ALA B 1 382 ? -3.578 40 11.344 1 98.56 382 ALA B C 1
ATOM 5812 O O . ALA B 1 382 ? -3.119 40.312 12.445 1 98.56 382 ALA B O 1
ATOM 5813 N N . VAL B 1 383 ? -2.83 39.344 10.461 1 98.75 383 VAL B N 1
ATOM 5814 C CA . VAL B 1 383 ? -1.416 39.031 10.664 1 98.75 383 VAL B CA 1
ATOM 5815 C C . VAL B 1 383 ? -0.645 40.344 10.914 1 98.75 383 VAL B C 1
ATOM 5817 O O . VAL B 1 383 ? 0.11 40.438 11.883 1 98.75 383 VAL B O 1
ATOM 5820 N N . VAL B 1 384 ? -0.846 41.281 10.062 1 98.56 384 VAL B N 1
ATOM 5821 C CA . VAL B 1 384 ? -0.144 42.562 10.156 1 98.56 384 VAL B CA 1
ATOM 5822 C C . VAL B 1 384 ? -0.567 43.312 11.43 1 98.56 384 VAL B C 1
ATOM 5824 O O . VAL B 1 384 ? 0.277 43.812 12.172 1 98.56 384 VAL B O 1
ATOM 5827 N N . ALA B 1 385 ? -1.818 43.344 11.672 1 98.56 385 ALA B N 1
ATOM 5828 C CA . ALA B 1 385 ? -2.348 44.031 12.852 1 98.56 385 ALA B CA 1
ATOM 5829 C C . ALA B 1 385 ? -1.789 43.406 14.133 1 98.56 385 ALA B C 1
ATOM 5831 O O . ALA B 1 385 ? -1.578 44.125 15.117 1 98.56 385 ALA B O 1
ATOM 5832 N N . ALA B 1 386 ? -1.548 42.156 14.117 1 98.31 386 ALA B N 1
ATOM 5833 C CA . ALA B 1 386 ? -1.084 41.438 15.305 1 98.31 386 ALA B CA 1
ATOM 5834 C C . ALA B 1 386 ? 0.437 41.5 15.422 1 98.31 386 ALA B C 1
ATOM 5836 O O . ALA B 1 386 ? 1.015 40.969 16.375 1 98.31 386 ALA B O 1
ATOM 5837 N N . GLY B 1 387 ? 1.101 42.156 14.469 1 98.25 387 GLY B N 1
ATOM 5838 C CA . GLY B 1 387 ? 2.529 42.406 14.578 1 98.25 387 GLY B CA 1
ATOM 5839 C C . GLY B 1 387 ? 3.363 41.438 13.734 1 98.25 387 GLY B C 1
ATOM 5840 O O . GLY B 1 387 ? 4.594 41.469 13.812 1 98.25 387 GLY B O 1
ATOM 5841 N N . GLY B 1 388 ? 2.723 40.562 12.984 1 98.56 388 GLY B N 1
ATOM 5842 C CA . GLY B 1 388 ? 3.432 39.688 12.062 1 98.56 388 GLY B CA 1
ATOM 5843 C C . GLY B 1 388 ? 3.684 40.312 10.711 1 98.56 388 GLY B C 1
ATOM 5844 O O . GLY B 1 388 ? 3.535 41.531 10.555 1 98.56 388 GLY B O 1
ATOM 5845 N N . GLN B 1 389 ? 4.195 39.438 9.742 1 98.5 389 GLN B N 1
ATOM 5846 C CA . GLN B 1 389 ? 4.512 39.906 8.398 1 98.5 389 GLN B CA 1
ATOM 5847 C C . GLN B 1 389 ? 3.99 38.938 7.344 1 98.5 389 GLN B C 1
ATOM 5849 O O . GLN B 1 389 ? 4.035 37.719 7.531 1 98.5 389 GLN B O 1
ATOM 5854 N N . VAL B 1 390 ? 3.488 39.562 6.254 1 98.31 390 VAL B N 1
ATOM 5855 C CA . VAL B 1 390 ? 3.135 38.781 5.062 1 98.31 390 VAL B CA 1
ATOM 5856 C C . VAL B 1 390 ? 4.262 38.875 4.039 1 98.31 390 VAL B C 1
ATOM 5858 O O . VAL B 1 390 ? 4.52 39.938 3.475 1 98.31 390 VAL B O 1
ATOM 5861 N N . GLU B 1 391 ? 4.902 37.781 3.789 1 97.44 391 GLU B N 1
ATOM 5862 C CA . GLU B 1 391 ? 6.074 37.781 2.922 1 97.44 391 GLU B CA 1
ATOM 5863 C C . GLU B 1 391 ? 5.68 37.625 1.458 1 97.44 391 GLU B C 1
ATOM 5865 O O . GLU B 1 391 ? 6.352 38.125 0.562 1 97.44 391 GLU B O 1
ATOM 5870 N N . ALA B 1 392 ? 4.742 36.844 1.182 1 94.94 392 ALA B N 1
ATOM 5871 C CA . ALA B 1 392 ? 4.223 36.594 -0.162 1 94.94 392 ALA B CA 1
ATOM 5872 C C . ALA B 1 392 ? 2.717 36.344 -0.131 1 94.94 392 ALA B C 1
ATOM 5874 O O . ALA B 1 392 ? 2.209 35.688 0.77 1 94.94 392 ALA B O 1
ATOM 5875 N N . LEU B 1 393 ? 1.997 36.938 -1.045 1 92.75 393 LEU B N 1
ATOM 5876 C CA . LEU B 1 393 ? 0.552 36.781 -1.163 1 92.75 393 LEU B CA 1
ATOM 5877 C C . LEU B 1 393 ? 0.169 36.312 -2.564 1 92.75 393 LEU B C 1
ATOM 5879 O O . LEU B 1 393 ? 0.625 36.906 -3.557 1 92.75 393 LEU B O 1
ATOM 5883 N N . ARG B 1 394 ? -0.512 35.25 -2.543 1 88.75 394 ARG B N 1
ATOM 5884 C CA . ARG B 1 394 ? -1.049 34.719 -3.793 1 88.75 394 ARG B CA 1
ATOM 5885 C C . ARG B 1 394 ? -2.572 34.625 -3.744 1 88.75 394 ARG B C 1
ATOM 5887 O O . ARG B 1 394 ? -3.184 34.969 -2.727 1 88.75 394 ARG B O 1
ATOM 5894 N N . GLU B 1 395 ? -3.137 34.188 -4.867 1 87.94 395 GLU B N 1
ATOM 5895 C CA . GLU B 1 395 ? -4.59 34.156 -4.98 1 87.94 395 GLU B CA 1
ATOM 5896 C C . GLU B 1 395 ? -5.188 33.188 -3.959 1 87.94 395 GLU B C 1
ATOM 5898 O O . GLU B 1 395 ? -6.234 33.469 -3.369 1 87.94 395 GLU B O 1
ATOM 5903 N N . THR B 1 396 ? -4.523 32.125 -3.732 1 91.06 396 THR B N 1
ATOM 5904 C CA . THR B 1 396 ? -5.145 31.109 -2.887 1 91.06 396 THR B CA 1
ATOM 5905 C C . THR B 1 396 ? -4.316 30.875 -1.626 1 91.06 396 THR B C 1
ATOM 5907 O O . THR B 1 396 ? -4.547 29.906 -0.898 1 91.06 396 THR B O 1
ATOM 5910 N N . GLY B 1 397 ? -3.33 31.812 -1.354 1 96.06 397 GLY B N 1
ATOM 5911 C CA . GLY B 1 397 ? -2.531 31.547 -0.167 1 96.06 397 GLY B CA 1
ATOM 5912 C C . GLY B 1 397 ? -1.53 32.656 0.126 1 96.06 397 GLY B C 1
ATOM 5913 O O . GLY B 1 397 ? -1.378 33.594 -0.665 1 96.06 397 GLY B O 1
ATOM 5914 N N . ALA B 1 398 ? -0.943 32.594 1.285 1 97.75 398 ALA B N 1
ATOM 5915 C CA . ALA B 1 398 ? 0.053 33.562 1.715 1 97.75 398 ALA B CA 1
ATOM 5916 C C . ALA B 1 398 ? 1.156 32.906 2.533 1 97.75 398 ALA B C 1
ATOM 5918 O O . ALA B 1 398 ? 0.925 31.875 3.186 1 97.75 398 ALA B O 1
ATOM 5919 N N . GLU B 1 399 ? 2.34 33.406 2.393 1 97.75 399 GLU B N 1
ATOM 5920 C CA . GLU B 1 399 ? 3.461 33.094 3.268 1 97.75 399 GLU B CA 1
ATOM 5921 C C . GLU B 1 399 ? 3.686 34.188 4.309 1 97.75 399 GLU B C 1
ATOM 5923 O O . GLU B 1 399 ? 3.816 35.344 3.967 1 97.75 399 GLU B O 1
ATOM 5928 N N . CYS B 1 400 ? 3.73 33.75 5.57 1 98.56 400 CYS B N 1
ATOM 5929 C CA . CYS B 1 400 ? 3.762 34.719 6.648 1 98.56 400 CYS B CA 1
ATOM 5930 C C . CYS B 1 400 ? 4.82 34.375 7.684 1 98.56 400 CYS B C 1
ATOM 5932 O O . CYS B 1 400 ? 5.367 33.25 7.656 1 98.56 400 CYS B O 1
ATOM 5934 N N . VAL B 1 401 ? 5.137 35.281 8.523 1 98.5 401 VAL B N 1
ATOM 5935 C CA . VAL B 1 401 ? 5.926 35.125 9.734 1 98.5 401 VAL B CA 1
ATOM 5936 C C . VAL B 1 401 ? 5.191 35.75 10.914 1 98.5 401 VAL B C 1
ATOM 5938 O O . VAL B 1 401 ? 4.648 36.844 10.797 1 98.5 401 VAL B O 1
ATOM 5941 N N . ASP B 1 402 ? 5.082 35.031 12.008 1 98.44 402 ASP B N 1
ATOM 5942 C CA . ASP B 1 402 ? 4.379 35.594 13.148 1 98.44 402 ASP B CA 1
ATOM 5943 C C . ASP B 1 402 ? 5.234 36.656 13.859 1 98.44 402 ASP B C 1
ATOM 5945 O O . ASP B 1 402 ? 6.285 37.062 13.352 1 98.44 402 ASP B O 1
ATOM 5949 N N . ASP B 1 403 ? 4.824 37.188 15.016 1 98 403 ASP B N 1
ATOM 5950 C CA . ASP B 1 403 ? 5.492 38.312 15.703 1 98 403 ASP B CA 1
ATOM 5951 C C . ASP B 1 403 ? 6.691 37.812 16.5 1 98 403 ASP B C 1
ATOM 5953 O O . ASP B 1 403 ? 7.363 38.594 17.188 1 98 403 ASP B O 1
ATOM 5957 N N . GLN B 1 404 ? 6.945 36.438 16.422 1 97.62 404 GLN B N 1
ATOM 5958 C CA . GLN B 1 404 ? 8.102 35.906 17.125 1 97.62 404 GLN B CA 1
ATOM 5959 C C . GLN B 1 404 ? 9.062 35.219 16.156 1 97.62 404 GLN B C 1
ATOM 5961 O O . GLN B 1 404 ? 10.047 34.625 16.578 1 97.62 404 GLN B O 1
ATOM 5966 N N . GLY B 1 405 ? 8.734 35.219 14.875 1 96.88 405 GLY B N 1
ATOM 5967 C CA . GLY B 1 405 ? 9.656 34.688 13.883 1 96.88 405 GLY B CA 1
ATOM 5968 C C . GLY B 1 405 ? 9.25 33.312 13.352 1 96.88 405 GLY B C 1
ATOM 5969 O O . GLY B 1 405 ? 9.992 32.688 12.586 1 96.88 405 GLY B O 1
ATOM 5970 N N . LEU B 1 406 ? 8.148 32.844 13.727 1 97.81 406 LEU B N 1
ATOM 5971 C CA . LEU B 1 406 ? 7.664 31.562 13.219 1 97.81 406 LEU B CA 1
ATOM 5972 C C . LEU B 1 406 ? 7.125 31.703 11.805 1 97.81 406 LEU B C 1
ATOM 5974 O O . LEU B 1 406 ? 6.176 32.469 11.57 1 97.81 406 LEU B O 1
ATOM 5978 N N . ALA B 1 407 ? 7.727 31.031 10.875 1 98.06 407 ALA B N 1
ATOM 5979 C CA . ALA B 1 407 ? 7.203 30.984 9.516 1 98.06 407 ALA B CA 1
ATOM 5980 C C . ALA B 1 407 ? 5.961 30.109 9.438 1 98.06 407 ALA B C 1
ATOM 5982 O O . ALA B 1 407 ? 5.91 29.031 10.039 1 98.06 407 ALA B O 1
ATOM 5983 N N . PHE B 1 408 ? 4.918 30.547 8.703 1 98.38 408 PHE B N 1
ATOM 5984 C CA . PHE B 1 408 ? 3.713 29.766 8.484 1 98.38 408 PHE B CA 1
ATOM 5985 C C . PHE B 1 408 ? 3 30.203 7.211 1 98.38 408 PHE B C 1
ATOM 5987 O O . PHE B 1 408 ? 3.268 31.297 6.688 1 98.38 408 PHE B O 1
ATOM 5994 N N . GLY B 1 409 ? 2.18 29.312 6.664 1 98.25 409 GLY B N 1
ATOM 5995 C CA . GLY B 1 409 ? 1.37 29.641 5.5 1 98.25 409 GLY B CA 1
ATOM 5996 C C . GLY B 1 409 ? -0.115 29.703 5.809 1 98.25 409 GLY B C 1
ATOM 5997 O O . GLY B 1 409 ? -0.568 29.172 6.824 1 98.25 409 GLY B O 1
ATOM 5998 N N . LEU B 1 410 ? -0.819 30.391 4.984 1 98.25 410 LEU B N 1
ATOM 5999 C CA . LEU B 1 410 ? -2.277 30.453 4.98 1 98.25 410 LEU B CA 1
ATOM 6000 C C . LEU B 1 410 ? -2.836 29.969 3.643 1 98.25 410 LEU B C 1
ATOM 6002 O O . LEU B 1 410 ? -2.234 30.219 2.594 1 98.25 410 LEU B O 1
ATOM 6006 N N . THR B 1 411 ? -3.928 29.25 3.676 1 96.31 411 THR B N 1
ATOM 6007 C CA . THR B 1 411 ? -4.562 28.797 2.439 1 96.31 411 THR B CA 1
ATOM 6008 C C . THR B 1 411 ? -6.082 28.781 2.588 1 96.31 411 THR B C 1
ATOM 6010 O O . THR B 1 411 ? -6.602 28.656 3.697 1 96.31 411 THR B O 1
ATOM 6013 N N . THR B 1 412 ? -6.773 29.078 1.537 1 92.25 412 THR B N 1
ATOM 6014 C CA . THR B 1 412 ? -8.227 28.953 1.515 1 92.25 412 THR B CA 1
ATOM 6015 C C . THR B 1 412 ? -8.641 27.625 0.88 1 92.25 412 THR B C 1
ATOM 6017 O O . THR B 1 412 ? -7.844 26.984 0.204 1 92.25 412 THR B O 1
ATOM 6020 N N . ALA B 1 413 ? -9.773 27.047 1.292 1 76.94 413 ALA B N 1
ATOM 6021 C CA . ALA B 1 413 ? -10.258 25.781 0.756 1 76.94 413 ALA B CA 1
ATOM 6022 C C . ALA B 1 413 ? -10.5 25.875 -0.747 1 76.94 413 ALA B C 1
ATOM 6024 O O . ALA B 1 413 ? -10.852 26.938 -1.259 1 76.94 413 ALA B O 1
#